Protein AF-A0A553P486-F1 (afdb_monomer_lite)

pLDDT: mean 81.14, std 24.18, range [23.8, 98.81]

Secondary structure (DSSP, 8-state):
----------------------SSGGGSGGG--THHHH-SS-S--B-SSPEE---PPEEEESTTSPPSEEEEEE-SSSEEEEEE--TTT--EEEETT-SSS-EEEEEEEEEE-SSTT---SSBBTTB--SEEEEEEEEETTSSSHHHHTTSTTSEEEEEEEEEE-SS--GGGHHHHHHHTT--STT-EEEES----SGGGS-S--SSEEEEEE--SSTT--S-EEEEEESSPEEE-HHHHHHHHTSB-TTSSB-----PPPPP-TTPPPEE-STTTT-------SS-TTS--SSSSHHHHHHHHHHHHHHHHHHTHHHHHHHHHHHHS-GGGHHHHHHHHHHHHHHHHHHIIIIIHHHHHS---TTTTTT---S-GGGTT--TTHHHHHHHHHHHHHHHHHHHHHHTTTTB-HHHHHHHHHHIIIIIHHHHHHHHHSTT-HHHHTT---SS-IIIIIIHHHHHHHHHHHHH-PPTTSB-TTSPBPP---S-HHHHHHHHHHHHHHHHHHHHHTT--SSSTTHHHHHHHHHHHHHHHHHHHHHHHHHHHHHT-STTSTTS--HHHHHHHHHHHHHHHTTTTTTB-HHHHHHHHHHHHHHHHHHHHHHHHTT---TT-HIIIIIIHHHHHHHHHHHHBTTSHHHH--HHHHHHHHHHHHHHHHHHHHHHHHHHHHHHHHHHTT-SB--HHHHHH-HIIIIIS--SS-GGG---GGG--SS----PPPPS-----PPPP----TT-S-TT-PPPS------TTS----HHHHHHHHHHTTS---------------------------------------

InterPro domains:
  IPR001148 Alpha carbonic anhydrase domain [PF00194] (28-271)
  IPR001148 Alpha carbonic anhydrase domain [PS51144] (19-273)
  IPR001148 Alpha carbonic anhydrase domain [SM01057] (21-273)
  IPR001905 Ammonium transporter [TIGR00836] (302-704)
  IPR018047 Ammonium transporter, conserved site [PS01219] (449-474)
  IPR018338 Carbonic anhydrase, alpha-class, conserved site [PS00162] (120-136)
  IPR024041 Ammonium transporter AmtB-like domain [PF00909] (305-704)
  IPR029020 Ammonium/urea transporter [G3DSA:1.10.3430.10] (278-712)
  IPR036398 Alpha carbonic anhydrase domain superfamily [G3DSA:3.10.200.10] (16-277)
  IPR036398 Alpha carbonic anhydrase domain superfamily [SSF51069] (17-270)

Structure (mmCIF, N/CA/C/O backbone):
data_AF-A0A553P486-F1
#
_entry.id   AF-A0A553P486-F1
#
loop_
_atom_site.group_PDB
_atom_site.id
_atom_site.type_symbol
_atom_site.label_atom_id
_atom_site.label_alt_id
_atom_site.label_comp_id
_atom_site.label_asym_id
_atom_site.label_entity_id
_atom_site.label_seq_id
_atom_site.pdbx_PDB_ins_code
_atom_site.Cartn_x
_atom_site.Cartn_y
_atom_site.Cartn_z
_atom_site.occupancy
_atom_site.B_iso_or_equiv
_atom_site.auth_seq_id
_atom_site.auth_comp_id
_atom_site.auth_asym_id
_atom_site.auth_atom_id
_atom_site.pdbx_PDB_model_num
ATOM 1 N N . MET A 1 1 ? -1.590 30.084 -39.030 1.00 30.83 1 MET A N 1
ATOM 2 C CA . MET A 1 1 ? -1.352 29.918 -40.482 1.00 30.83 1 MET A CA 1
ATOM 3 C C . MET A 1 1 ? -0.036 29.165 -40.612 1.00 30.83 1 MET A C 1
ATOM 5 O O . MET A 1 1 ? 0.978 29.722 -40.237 1.00 30.83 1 MET A O 1
ATOM 9 N N . ALA A 1 2 ? -0.074 27.832 -40.705 1.00 26.11 2 ALA A N 1
ATOM 10 C CA . ALA A 1 2 ? -0.205 27.062 -41.955 1.00 26.11 2 ALA A CA 1
ATOM 11 C C . ALA A 1 2 ? 1.096 27.161 -42.779 1.00 26.11 2 ALA A C 1
ATOM 13 O O . ALA A 1 2 ? 1.531 28.264 -43.051 1.00 26.11 2 ALA A O 1
ATOM 14 N N . SER A 1 3 ? 1.752 26.109 -43.259 1.00 25.33 3 SER A N 1
ATOM 15 C CA . SER A 1 3 ? 1.511 24.665 -43.299 1.00 25.33 3 SER A CA 1
ATOM 16 C C . SER A 1 3 ? 2.721 24.070 -44.048 1.00 25.33 3 SER A C 1
ATOM 18 O O . SER A 1 3 ? 3.175 24.705 -44.992 1.00 25.33 3 SER A O 1
ATOM 20 N N . ARG A 1 4 ? 3.154 22.848 -43.701 1.00 29.27 4 ARG A N 1
ATOM 21 C CA . ARG A 1 4 ? 3.781 21.843 -44.599 1.00 29.27 4 ARG A CA 1
ATOM 22 C C . ARG A 1 4 ? 5.094 22.174 -45.339 1.00 29.27 4 ARG A C 1
ATOM 24 O O . ARG A 1 4 ? 5.093 22.962 -46.270 1.00 29.27 4 ARG A O 1
ATOM 31 N N . THR A 1 5 ? 6.133 21.364 -45.095 1.00 29.53 5 THR A N 1
ATOM 32 C CA . THR A 1 5 ? 6.971 20.682 -46.122 1.00 29.53 5 THR A CA 1
ATOM 33 C C . THR A 1 5 ? 7.658 19.477 -45.433 1.00 29.53 5 THR A C 1
ATOM 35 O O . THR A 1 5 ? 8.427 19.682 -44.504 1.00 29.53 5 THR A O 1
ATOM 38 N N . LEU A 1 6 ? 7.117 18.253 -45.591 1.00 25.92 6 LEU A N 1
ATOM 39 C CA . LEU A 1 6 ? 7.726 17.101 -46.310 1.00 25.92 6 LEU A CA 1
ATOM 40 C C . LEU A 1 6 ? 9.083 16.664 -45.702 1.00 25.92 6 LEU A C 1
ATOM 42 O O . LEU A 1 6 ? 10.078 17.341 -45.899 1.00 25.92 6 LEU A O 1
ATOM 46 N N . ILE A 1 7 ? 9.190 15.608 -44.879 1.00 33.38 7 ILE A N 1
ATOM 47 C CA . ILE A 1 7 ? 9.198 14.175 -45.265 1.00 33.38 7 ILE A CA 1
ATOM 48 C C . ILE A 1 7 ? 9.516 13.977 -46.750 1.00 33.38 7 ILE A C 1
ATOM 50 O O . ILE A 1 7 ? 8.583 13.919 -47.544 1.00 33.38 7 ILE A O 1
ATOM 54 N N . LEU A 1 8 ? 10.802 13.868 -47.113 1.00 23.80 8 LEU A N 1
ATOM 55 C CA . LEU A 1 8 ? 11.281 13.035 -48.228 1.00 23.80 8 LEU A CA 1
ATOM 56 C C . LEU A 1 8 ? 12.817 13.070 -48.367 1.00 23.80 8 LEU A C 1
ATOM 58 O O . LEU A 1 8 ? 13.421 14.130 -48.464 1.00 23.80 8 LEU A O 1
ATOM 62 N N . VAL A 1 9 ? 13.384 11.864 -48.486 1.00 26.56 9 VAL A N 1
ATOM 63 C CA . VAL A 1 9 ? 14.731 11.513 -48.979 1.00 26.56 9 VAL A CA 1
ATOM 64 C C . VAL A 1 9 ? 15.905 11.638 -47.990 1.00 26.56 9 VAL A C 1
ATOM 66 O O . VAL A 1 9 ? 16.804 12.451 -48.156 1.00 26.56 9 VAL A O 1
ATOM 69 N N . LEU A 1 10 ? 15.990 10.678 -47.063 1.00 26.98 10 LEU A N 1
ATOM 70 C CA . LEU A 1 10 ? 17.263 10.006 -46.743 1.00 26.98 10 LEU A CA 1
ATOM 71 C C . LEU A 1 10 ? 17.294 8.657 -47.482 1.00 26.98 10 LEU A C 1
ATOM 73 O O . LEU A 1 10 ? 17.376 7.583 -46.906 1.00 26.98 10 LEU A O 1
ATOM 77 N N . ALA A 1 11 ? 17.153 8.738 -48.803 1.00 26.83 11 ALA A N 1
ATOM 78 C CA . ALA A 1 11 ? 17.572 7.702 -49.734 1.00 26.83 11 ALA A CA 1
ATOM 79 C C . ALA A 1 11 ? 18.705 8.309 -50.560 1.00 26.83 11 ALA A C 1
ATOM 81 O O . ALA A 1 11 ? 18.536 8.659 -51.722 1.00 26.83 11 ALA A O 1
ATOM 82 N N . TRP A 1 12 ? 19.846 8.524 -49.913 1.00 24.20 12 TRP A N 1
ATOM 83 C CA . TRP A 1 12 ? 21.115 8.582 -50.617 1.00 24.20 12 TRP A CA 1
ATOM 84 C C . TRP A 1 12 ? 21.868 7.331 -50.216 1.00 24.20 12 TRP A C 1
ATOM 86 O O . TRP A 1 12 ? 22.501 7.252 -49.169 1.00 24.20 12 TRP A O 1
ATOM 96 N N . THR A 1 13 ? 21.720 6.333 -51.079 1.00 32.19 13 THR A N 1
ATOM 97 C CA . THR A 1 13 ? 22.726 5.313 -51.321 1.00 32.19 13 THR A CA 1
ATOM 98 C C . THR A 1 13 ? 24.071 6.014 -51.469 1.00 32.19 13 THR A C 1
ATOM 100 O O . THR A 1 13 ? 24.419 6.501 -52.545 1.00 32.19 13 THR A O 1
ATOM 103 N N . THR A 1 14 ? 24.845 6.075 -50.392 1.00 26.64 14 THR A N 1
ATOM 104 C CA . THR A 1 14 ? 26.291 6.150 -50.515 1.00 26.64 14 THR A CA 1
ATOM 105 C C . THR A 1 14 ? 26.737 4.793 -51.036 1.00 26.64 14 THR A C 1
ATOM 107 O O . THR A 1 14 ? 27.122 3.891 -50.302 1.00 26.64 14 THR A O 1
ATOM 110 N N . SER A 1 15 ? 26.678 4.652 -52.359 1.00 28.36 15 SER A N 1
ATOM 111 C CA . SER A 1 15 ? 27.560 3.775 -53.111 1.00 28.36 15 SER A CA 1
ATOM 112 C C . SER A 1 15 ? 28.994 4.282 -52.928 1.00 28.36 15 SER A C 1
ATOM 114 O O . SER A 1 15 ? 29.595 4.859 -53.832 1.00 28.36 15 SER A O 1
ATOM 116 N N . VAL A 1 16 ? 29.528 4.132 -51.718 1.00 28.14 16 VAL A N 1
ATOM 117 C CA . VAL A 1 16 ? 30.962 3.987 -51.528 1.00 28.14 16 VAL A CA 1
ATOM 118 C C . VAL A 1 16 ? 31.219 2.524 -51.834 1.00 28.14 16 VAL A C 1
ATOM 120 O O . VAL A 1 16 ? 30.587 1.647 -51.254 1.00 28.14 16 VAL A O 1
ATOM 123 N N . LEU A 1 17 ? 32.102 2.278 -52.795 1.00 31.25 17 LEU A N 1
ATOM 124 C CA . LEU A 1 17 ? 32.673 0.975 -53.121 1.00 31.25 17 LEU A CA 1
ATOM 125 C C . LEU A 1 17 ? 33.408 0.411 -51.886 1.00 31.25 17 LEU A C 1
ATOM 127 O O . LEU A 1 17 ? 34.632 0.427 -51.816 1.00 31.25 17 LEU A O 1
ATOM 131 N N . GLY A 1 18 ? 32.662 -0.016 -50.872 1.00 32.75 18 GLY A N 1
ATOM 132 C CA . GLY A 1 18 ? 33.125 -0.813 -49.748 1.00 32.75 18 GLY A CA 1
ATOM 133 C C . GLY A 1 18 ? 32.678 -2.236 -50.021 1.00 32.75 18 GLY A C 1
ATOM 134 O O . GLY A 1 18 ? 31.494 -2.462 -50.244 1.00 32.75 18 GLY A O 1
ATOM 135 N N . ALA A 1 19 ? 33.631 -3.160 -50.106 1.00 41.09 19 ALA A N 1
ATOM 136 C CA . ALA A 1 19 ? 33.393 -4.558 -50.442 1.00 41.09 19 ALA A CA 1
ATOM 137 C C . ALA A 1 19 ? 32.147 -5.127 -49.732 1.00 41.09 19 ALA A C 1
ATOM 139 O O . ALA A 1 19 ? 32.009 -4.945 -48.522 1.00 41.09 19 ALA A O 1
ATOM 140 N N . GLU A 1 20 ? 31.280 -5.829 -50.477 1.00 70.69 20 GLU A N 1
ATOM 141 C CA . GLU A 1 20 ? 30.298 -6.752 -49.892 1.00 70.69 20 GLU A CA 1
ATOM 142 C C . GLU A 1 20 ? 31.033 -7.598 -48.847 1.00 70.69 20 GLU A C 1
ATOM 144 O O . GLU A 1 20 ? 32.001 -8.296 -49.170 1.00 70.69 20 GLU A O 1
ATOM 149 N N . TRP A 1 21 ? 30.645 -7.456 -47.582 1.00 86.75 21 TRP A N 1
ATOM 150 C CA . TRP A 1 21 ? 31.218 -8.196 -46.466 1.00 86.75 21 TRP A CA 1
ATOM 151 C C . TRP A 1 21 ? 30.145 -9.105 -45.880 1.00 86.75 21 TRP A C 1
ATOM 153 O O . TRP A 1 21 ? 28.955 -8.838 -45.992 1.00 86.75 21 TRP A O 1
ATOM 163 N N . SER A 1 22 ? 30.557 -10.199 -45.257 1.00 87.19 22 SER A N 1
ATOM 164 C CA . SER A 1 22 ? 29.658 -11.091 -44.532 1.00 87.19 22 SER A CA 1
ATOM 165 C C . SER A 1 22 ? 30.384 -11.694 -43.332 1.00 87.19 22 SER A C 1
ATOM 167 O O . SER A 1 22 ? 31.569 -11.441 -43.113 1.00 87.19 22 SER A O 1
ATOM 169 N N . TYR A 1 23 ? 29.691 -12.501 -42.531 1.00 87.81 23 TYR A N 1
ATOM 170 C CA . TYR A 1 23 ? 30.303 -13.216 -41.406 1.00 87.81 23 TYR A CA 1
ATOM 171 C C . TYR A 1 23 ? 30.966 -14.542 -41.817 1.00 87.81 23 TYR A C 1
ATOM 173 O O . TYR A 1 23 ? 31.609 -15.196 -40.995 1.00 87.81 23 TYR A O 1
ATOM 181 N N . LYS A 1 24 ? 30.833 -14.968 -43.084 1.00 84.62 24 LYS A N 1
ATOM 182 C CA . LYS A 1 24 ? 31.238 -16.306 -43.552 1.00 84.62 24 LYS A CA 1
ATOM 183 C C . LYS A 1 24 ? 31.834 -16.293 -44.963 1.00 84.62 24 LYS A C 1
ATOM 185 O O . LYS A 1 24 ? 31.593 -15.415 -45.778 1.00 84.62 24 LYS A O 1
ATOM 190 N N . GLY A 1 25 ? 32.597 -17.333 -45.294 1.00 83.12 25 GLY A N 1
ATOM 191 C CA . GLY A 1 25 ? 33.100 -17.541 -46.655 1.00 83.12 25 GLY A CA 1
ATOM 192 C C . GLY A 1 25 ? 34.115 -16.487 -47.120 1.00 83.12 25 GLY A C 1
ATOM 193 O O . GLY A 1 25 ? 34.884 -15.948 -46.324 1.00 83.12 25 GLY A O 1
ATOM 194 N N . LYS A 1 26 ? 34.139 -16.218 -48.433 1.00 82.44 26 LYS A N 1
ATOM 195 C CA . LYS A 1 26 ? 35.145 -15.359 -49.096 1.00 82.44 26 LYS A CA 1
ATOM 196 C C . LYS A 1 26 ? 35.061 -13.877 -48.710 1.00 82.44 26 LYS A C 1
ATOM 198 O O . LYS A 1 26 ? 36.015 -13.145 -48.935 1.00 82.44 26 LYS A O 1
ATOM 203 N N . HIS A 1 27 ? 33.943 -13.474 -48.114 1.00 85.62 27 HIS A N 1
ATOM 204 C CA . HIS A 1 27 ? 33.675 -12.121 -47.624 1.00 85.62 27 HIS A CA 1
ATOM 205 C C . HIS A 1 27 ? 33.657 -12.057 -46.084 1.00 85.62 27 HIS A C 1
ATOM 207 O O . HIS A 1 27 ? 33.299 -11.031 -45.511 1.00 85.62 27 HIS A O 1
ATOM 213 N N . GLY A 1 28 ? 34.056 -13.154 -45.422 1.00 87.88 28 GLY A N 1
ATOM 214 C CA . GLY A 1 28 ? 34.090 -13.312 -43.969 1.00 87.88 28 GLY A CA 1
ATOM 215 C C . GLY A 1 28 ? 35.174 -12.486 -43.258 1.00 87.88 28 GLY A C 1
ATOM 216 O O . GLY A 1 28 ? 36.086 -11.986 -43.922 1.00 87.88 28 GLY A O 1
ATOM 217 N N . PRO A 1 29 ? 35.163 -12.436 -41.908 1.00 89.56 29 PRO A N 1
ATOM 218 C CA . PRO A 1 29 ? 36.075 -11.622 -41.096 1.00 89.56 29 PRO A CA 1
ATOM 219 C C . PRO A 1 29 ? 37.565 -11.767 -41.414 1.00 89.56 29 PRO A C 1
ATOM 221 O O . PRO A 1 29 ? 38.302 -10.790 -41.358 1.00 89.56 29 PRO A O 1
ATOM 224 N N . GLY A 1 30 ? 38.013 -12.964 -41.807 1.00 87.88 30 GLY A N 1
ATOM 225 C CA . GLY A 1 30 ? 39.407 -13.210 -42.200 1.00 87.88 30 GLY A CA 1
ATOM 226 C C . GLY A 1 30 ? 39.852 -12.524 -43.501 1.00 87.88 30 GLY A C 1
ATOM 227 O O . GLY A 1 30 ? 41.036 -12.555 -43.819 1.00 87.88 30 GLY A O 1
ATOM 228 N N . HIS A 1 31 ? 38.927 -11.922 -44.256 1.00 90.25 31 HIS A N 1
ATOM 229 C CA . HIS A 1 31 ? 39.187 -11.233 -45.525 1.00 90.25 31 HIS A CA 1
ATOM 230 C C . HIS A 1 31 ? 38.844 -9.737 -45.472 1.00 90.25 31 HIS A C 1
ATOM 232 O O . HIS A 1 31 ? 38.986 -9.042 -46.479 1.00 90.25 31 HIS A O 1
ATOM 238 N N . TRP A 1 32 ? 38.372 -9.225 -44.331 1.00 91.38 32 TRP A N 1
ATOM 239 C CA . TRP A 1 32 ? 38.029 -7.810 -44.198 1.00 91.38 32 TRP A CA 1
ATOM 240 C C . TRP A 1 32 ? 39.292 -6.944 -44.276 1.00 91.38 32 TRP A C 1
ATOM 242 O O . TRP A 1 32 ? 40.267 -7.173 -43.565 1.00 91.38 32 TRP A O 1
ATOM 252 N N . GLY A 1 33 ? 39.284 -5.949 -45.165 1.00 87.12 33 GLY A N 1
ATOM 253 C CA . GLY A 1 33 ? 40.411 -5.038 -45.373 1.00 87.12 33 GLY A CA 1
ATOM 254 C C . GLY A 1 33 ? 40.452 -3.864 -44.387 1.00 87.12 33 GLY A C 1
ATOM 255 O O . GLY A 1 33 ? 39.584 -3.701 -43.532 1.00 87.12 33 GLY A O 1
ATOM 256 N N . GLY A 1 34 ? 41.459 -3.000 -44.536 1.00 90.44 34 GLY A N 1
ATOM 257 C CA . GLY A 1 34 ? 41.583 -1.771 -43.746 1.00 90.44 34 GLY A CA 1
ATOM 258 C C . GLY A 1 34 ? 41.843 -2.024 -42.257 1.00 90.44 34 GLY A C 1
ATOM 259 O O . GLY A 1 34 ? 42.571 -2.951 -41.896 1.00 90.44 34 GLY A O 1
ATOM 260 N N . VAL A 1 35 ? 41.237 -1.194 -41.398 1.00 91.00 35 VAL A N 1
ATOM 261 C CA . VAL A 1 35 ? 41.434 -1.230 -39.935 1.00 91.00 35 VAL A CA 1
ATOM 262 C C . VAL A 1 35 ? 41.021 -2.576 -39.336 1.00 91.00 35 VAL A C 1
ATOM 264 O O . VAL A 1 35 ? 41.647 -3.020 -38.380 1.00 91.00 35 VAL A O 1
ATOM 267 N N . CYS A 1 36 ? 40.069 -3.286 -39.949 1.00 91.06 36 CYS A N 1
ATOM 268 C CA . CYS A 1 36 ? 39.675 -4.630 -39.524 1.00 91.06 36 CYS A CA 1
ATOM 269 C C . CYS A 1 36 ? 40.846 -5.628 -39.464 1.00 91.06 36 CYS A C 1
ATOM 271 O O . CYS A 1 36 ? 40.823 -6.528 -38.628 1.00 91.06 36 CYS A O 1
ATOM 273 N N . ASN A 1 37 ? 41.855 -5.460 -40.329 1.00 89.44 37 ASN A N 1
ATOM 274 C CA . ASN A 1 37 ? 43.041 -6.318 -40.399 1.00 89.44 37 ASN A CA 1
ATOM 275 C C . ASN A 1 37 ? 44.284 -5.673 -39.765 1.00 89.44 37 ASN A C 1
ATOM 277 O O . ASN A 1 37 ? 45.127 -6.363 -39.203 1.00 89.44 37 ASN A O 1
ATOM 281 N N . THR A 1 38 ? 44.433 -4.349 -39.870 1.00 92.12 38 THR A N 1
ATOM 282 C CA . THR A 1 38 ? 45.643 -3.650 -39.395 1.00 92.12 38 THR A CA 1
ATOM 283 C C . THR A 1 38 ? 45.522 -3.087 -37.979 1.00 92.12 38 THR A C 1
ATOM 285 O O . THR A 1 38 ? 46.527 -2.666 -37.406 1.00 92.12 38 THR A O 1
ATOM 288 N N . GLY A 1 39 ? 44.307 -3.013 -37.438 1.00 91.75 39 GLY A N 1
ATOM 289 C CA . GLY A 1 39 ? 44.010 -2.461 -36.122 1.00 91.75 39 GLY A CA 1
ATOM 290 C C . GLY A 1 39 ? 44.580 -3.297 -34.973 1.00 91.75 39 GLY A C 1
ATOM 291 O O . GLY A 1 39 ? 44.732 -4.513 -35.082 1.00 91.75 39 GLY A O 1
ATOM 292 N N . LYS A 1 40 ? 44.898 -2.643 -33.853 1.00 93.50 40 LYS A N 1
ATOM 293 C CA . LYS A 1 40 ? 45.447 -3.281 -32.640 1.00 93.50 40 LYS A CA 1
ATOM 294 C C . LYS A 1 40 ? 44.452 -3.351 -31.480 1.00 93.50 40 LYS A C 1
ATOM 296 O O . LYS A 1 40 ? 44.697 -4.067 -30.512 1.00 93.50 40 LYS A O 1
ATOM 301 N N . SER A 1 41 ? 43.330 -2.656 -31.579 1.00 95.00 41 SER A N 1
ATOM 302 C CA . SER A 1 41 ? 42.265 -2.578 -30.577 1.00 95.00 41 SER A CA 1
ATOM 303 C C . SER A 1 41 ? 40.962 -3.162 -31.118 1.00 95.00 41 SER A C 1
ATOM 305 O O . SER A 1 41 ? 39.888 -2.612 -30.903 1.00 95.00 41 SER A O 1
ATOM 307 N N . GLN A 1 42 ? 41.050 -4.272 -31.849 1.00 96.75 42 GLN A N 1
ATOM 308 C CA . GLN A 1 42 ? 39.893 -4.884 -32.494 1.00 96.75 42 GLN A CA 1
ATOM 309 C C . GLN A 1 42 ? 38.967 -5.594 -31.490 1.00 96.75 42 GLN A C 1
ATOM 311 O O . GLN A 1 42 ? 39.409 -6.109 -30.459 1.00 96.75 42 GLN A O 1
ATOM 316 N N . SER A 1 43 ? 37.678 -5.605 -31.810 1.00 97.06 43 SER A N 1
ATOM 317 C CA . SER A 1 43 ? 36.582 -6.237 -31.066 1.00 97.06 43 SER A CA 1
ATOM 318 C C . SER A 1 43 ? 35.858 -7.259 -31.955 1.00 97.06 43 SER A C 1
ATOM 320 O O . SER A 1 43 ? 35.903 -7.118 -33.184 1.00 97.06 43 SER A O 1
ATOM 322 N N . PRO A 1 44 ? 35.171 -8.262 -31.380 1.00 97.50 44 PRO A N 1
ATOM 323 C CA . PRO A 1 44 ? 34.956 -8.503 -29.945 1.00 97.50 44 PRO A CA 1
ATOM 324 C C . PRO A 1 44 ? 36.155 -9.190 -29.281 1.00 97.50 44 PRO A C 1
ATOM 326 O O . PRO A 1 44 ? 37.130 -9.510 -29.952 1.00 97.50 44 PRO A O 1
ATOM 329 N N . ILE A 1 45 ? 36.110 -9.407 -27.967 1.00 97.44 45 ILE A N 1
ATOM 330 C CA . ILE A 1 45 ? 37.185 -10.048 -27.186 1.00 97.44 45 ILE A CA 1
ATOM 331 C C . ILE A 1 45 ? 36.624 -11.086 -26.206 1.00 97.44 45 ILE A C 1
ATOM 333 O O . ILE A 1 45 ? 35.416 -11.131 -25.968 1.00 97.44 45 ILE A O 1
ATOM 337 N N . ASP A 1 46 ? 37.521 -11.873 -25.609 1.00 95.81 46 ASP A N 1
ATOM 338 C CA . ASP A 1 46 ? 37.212 -12.747 -24.477 1.00 95.81 46 ASP A CA 1
ATOM 339 C C . ASP A 1 46 ? 37.553 -12.089 -23.128 1.00 95.81 46 ASP A C 1
ATOM 341 O O . ASP A 1 46 ? 38.674 -11.615 -22.922 1.00 95.81 46 ASP A O 1
ATOM 345 N N . PHE A 1 47 ? 36.618 -12.115 -22.177 1.00 92.19 47 PHE A N 1
ATOM 346 C CA . PHE A 1 47 ? 36.808 -11.625 -20.807 1.00 92.19 47 PHE A CA 1
ATOM 347 C C . PHE A 1 47 ? 37.434 -12.698 -19.895 1.00 92.19 47 PHE A C 1
ATOM 349 O O . PHE A 1 47 ? 36.851 -13.105 -18.887 1.00 92.19 47 PHE A O 1
ATOM 356 N N . ALA A 1 48 ? 38.628 -13.185 -20.243 1.00 84.88 48 ALA A N 1
ATOM 357 C CA . ALA A 1 48 ? 39.327 -14.226 -19.477 1.00 84.88 48 ALA A CA 1
ATOM 358 C C . ALA A 1 48 ? 39.929 -13.719 -18.152 1.00 84.88 48 ALA A C 1
ATOM 360 O O . ALA A 1 48 ? 39.875 -14.396 -17.120 1.00 84.88 48 ALA A O 1
ATOM 361 N N . GLU A 1 49 ? 40.543 -12.532 -18.183 1.00 85.50 49 GLU A N 1
ATOM 362 C CA . GLU A 1 49 ? 41.385 -12.002 -17.099 1.00 85.50 49 GLU A CA 1
ATOM 363 C C . GLU A 1 49 ? 41.101 -10.520 -16.777 1.00 85.50 49 GLU A C 1
ATOM 365 O O . GLU A 1 49 ? 42.011 -9.696 -16.866 1.00 85.50 49 GLU A O 1
ATOM 370 N N . PRO A 1 50 ? 39.861 -10.126 -16.433 1.00 87.94 50 PRO A N 1
ATOM 371 C CA . PRO A 1 50 ? 39.576 -8.733 -16.125 1.00 87.94 50 PRO A CA 1
ATOM 372 C C . PRO A 1 50 ? 40.114 -8.330 -14.748 1.00 87.94 50 PRO A C 1
ATOM 374 O O . PRO A 1 50 ? 40.013 -9.067 -13.765 1.00 87.94 50 PRO A O 1
ATOM 377 N N . GLU A 1 51 ? 40.657 -7.123 -14.687 1.00 86.94 51 GLU A N 1
ATOM 378 C CA . GLU A 1 51 ? 41.101 -6.453 -13.474 1.00 86.94 51 GLU A CA 1
ATOM 379 C C . GLU A 1 51 ? 39.914 -5.750 -12.808 1.00 86.94 51 GLU A C 1
ATOM 381 O O . GLU A 1 51 ? 39.149 -5.042 -13.465 1.00 86.94 51 GLU A O 1
ATOM 386 N N . PHE A 1 52 ? 39.748 -5.942 -11.501 1.00 87.25 52 PHE A N 1
ATOM 387 C CA . PHE A 1 52 ? 38.697 -5.256 -10.759 1.00 87.25 52 PHE A CA 1
ATOM 388 C C . PHE A 1 52 ? 38.975 -3.751 -10.666 1.00 87.25 52 PHE A C 1
ATOM 390 O O . PHE A 1 52 ? 40.096 -3.334 -10.372 1.00 87.25 52 PHE A O 1
ATOM 397 N N . VAL A 1 53 ? 37.940 -2.943 -10.877 1.00 84.75 53 VAL A N 1
ATOM 398 C CA . VAL A 1 53 ? 37.977 -1.491 -10.717 1.00 84.75 53 VAL A CA 1
ATOM 399 C C . VAL A 1 53 ? 36.654 -1.000 -10.140 1.00 84.75 53 VAL A C 1
ATOM 401 O O . VAL A 1 53 ? 35.586 -1.487 -10.501 1.00 84.75 53 VAL A O 1
ATOM 404 N N . GLU A 1 54 ? 36.720 0.003 -9.272 1.00 79.62 54 GLU A N 1
ATOM 405 C CA . GLU A 1 54 ? 35.536 0.735 -8.831 1.00 79.62 54 GLU A CA 1
ATOM 406 C C . GLU A 1 54 ? 35.273 1.893 -9.796 1.00 79.62 54 GLU A C 1
ATOM 408 O O . GLU A 1 54 ? 36.138 2.746 -10.006 1.00 79.62 54 GLU A O 1
ATOM 413 N N . LEU A 1 55 ? 34.084 1.910 -10.396 1.00 80.62 55 LEU A N 1
ATOM 414 C CA . LEU A 1 55 ? 33.606 2.983 -11.266 1.00 80.62 55 LEU A CA 1
ATOM 415 C C . LEU A 1 55 ? 32.276 3.503 -10.730 1.00 80.62 55 LEU A C 1
ATOM 417 O O . LEU A 1 55 ? 31.497 2.756 -10.136 1.00 80.62 55 LEU A O 1
ATOM 421 N N . GLU A 1 56 ? 31.995 4.781 -10.960 1.00 81.31 56 GLU A N 1
ATOM 422 C CA . GLU A 1 56 ? 30.686 5.340 -10.657 1.00 81.31 56 GLU A CA 1
ATOM 423 C C . GLU A 1 56 ? 29.586 4.658 -11.493 1.00 81.31 56 GLU A C 1
ATOM 425 O O . GLU A 1 56 ? 29.835 4.285 -12.642 1.00 81.31 56 GLU A O 1
ATOM 430 N N . PRO A 1 57 ? 28.357 4.510 -10.970 1.00 81.31 57 PRO A N 1
ATOM 431 C CA . PRO A 1 57 ? 27.257 3.920 -11.727 1.00 81.31 57 PRO A CA 1
ATOM 432 C C . PRO A 1 57 ? 26.919 4.702 -13.003 1.00 81.31 57 PRO A C 1
ATOM 434 O O . PRO A 1 57 ? 27.158 5.909 -13.107 1.00 81.31 57 PRO A O 1
ATOM 437 N N . PHE A 1 58 ? 26.302 4.022 -13.969 1.00 87.06 58 PHE A N 1
ATOM 438 C CA . PHE A 1 58 ? 25.693 4.696 -15.111 1.00 87.06 58 PHE A CA 1
ATOM 439 C C . PHE A 1 58 ? 24.504 5.558 -14.681 1.00 87.06 58 PHE A C 1
ATOM 441 O O . PHE A 1 58 ? 23.690 5.167 -13.847 1.00 87.06 58 PHE A O 1
ATOM 448 N N . ALA A 1 59 ? 24.362 6.705 -15.334 1.00 90.00 59 ALA A N 1
ATOM 449 C CA . ALA A 1 59 ? 23.150 7.501 -15.344 1.00 90.00 59 ALA A CA 1
ATOM 450 C C . ALA A 1 59 ? 22.478 7.362 -16.716 1.00 90.00 59 ALA A C 1
ATOM 452 O O . ALA A 1 59 ? 22.936 7.937 -17.711 1.00 90.00 59 ALA A O 1
ATOM 453 N N . PHE A 1 60 ? 21.385 6.600 -16.748 1.00 93.75 60 PHE A N 1
ATOM 454 C CA . PHE A 1 60 ? 20.505 6.444 -17.903 1.00 93.75 60 PHE A CA 1
ATOM 455 C C . PHE A 1 60 ? 19.447 7.548 -17.880 1.00 93.75 60 PHE A C 1
ATOM 457 O O . PHE A 1 60 ? 18.661 7.654 -16.944 1.00 93.75 60 PHE A O 1
ATOM 464 N N . THR A 1 61 ? 19.445 8.411 -18.891 1.00 92.56 61 THR A N 1
ATOM 465 C CA . THR A 1 61 ? 18.494 9.521 -19.021 1.00 92.56 61 THR A CA 1
ATOM 466 C C . THR A 1 61 ? 17.563 9.247 -20.196 1.00 92.56 61 THR A C 1
ATOM 468 O O . THR A 1 61 ? 18.045 8.996 -21.298 1.00 92.56 61 THR A O 1
ATOM 471 N N . HIS A 1 62 ? 16.248 9.337 -19.975 1.00 93.31 62 HIS A N 1
ATOM 472 C CA . HIS A 1 62 ? 15.196 9.117 -20.982 1.00 93.31 62 HIS A CA 1
ATOM 473 C C . HIS A 1 62 ? 15.116 7.692 -21.550 1.00 93.31 62 HIS A C 1
ATOM 475 O O . HIS A 1 62 ? 14.457 7.478 -22.566 1.00 93.31 62 HIS A O 1
ATOM 481 N N . TYR A 1 63 ? 15.770 6.724 -20.915 1.00 92.62 63 TYR A N 1
ATOM 482 C CA . TYR A 1 63 ? 15.711 5.324 -21.330 1.00 92.62 63 TYR A CA 1
ATOM 483 C C . TYR A 1 63 ? 14.308 4.736 -21.181 1.00 92.62 63 TYR A C 1
ATOM 485 O O . TYR A 1 63 ? 13.933 3.901 -21.990 1.00 92.62 63 TYR A O 1
ATOM 493 N N . GLU A 1 64 ? 13.538 5.245 -20.219 1.00 89.81 64 GLU A N 1
ATOM 494 C CA . GLU A 1 64 ? 12.154 4.892 -19.898 1.00 89.81 64 GLU A CA 1
ATOM 495 C C . GLU A 1 64 ? 11.117 5.530 -20.841 1.00 89.81 64 GLU A C 1
ATOM 497 O O . GLU A 1 64 ? 9.916 5.267 -20.741 1.00 89.81 64 GLU A O 1
ATOM 502 N N . ARG A 1 65 ? 11.544 6.434 -21.735 1.00 87.50 65 ARG A N 1
ATOM 503 C CA . ARG A 1 65 ? 10.627 7.190 -22.597 1.00 87.50 65 ARG A CA 1
ATOM 504 C C . ARG A 1 65 ? 10.335 6.438 -23.884 1.00 87.50 65 ARG A C 1
ATOM 506 O O . ARG A 1 65 ? 11.240 6.075 -24.629 1.00 87.50 65 ARG A O 1
ATOM 513 N N . GLU A 1 66 ? 9.050 6.324 -24.207 1.00 86.88 66 GLU A N 1
ATOM 514 C CA . GLU A 1 66 ? 8.627 5.787 -25.499 1.00 86.88 66 GLU A CA 1
ATOM 515 C C . GLU A 1 66 ? 9.120 6.687 -26.662 1.00 86.88 66 GLU A C 1
ATOM 517 O O . GLU A 1 66 ? 8.938 7.919 -26.624 1.00 86.88 66 GLU A O 1
ATOM 522 N N . PRO A 1 67 ? 9.718 6.109 -27.721 1.00 85.50 67 PRO A N 1
ATOM 523 C CA . PRO A 1 67 ? 10.105 6.847 -28.923 1.00 85.50 67 PRO A CA 1
ATOM 524 C C . PRO A 1 67 ? 8.877 7.296 -29.734 1.00 85.50 67 PRO A C 1
ATOM 526 O O . PRO A 1 67 ? 7.761 6.835 -29.514 1.00 85.50 67 PRO A O 1
ATOM 529 N N . LEU A 1 68 ? 9.062 8.203 -30.703 1.00 85.38 68 LEU A N 1
ATOM 530 C CA . LEU A 1 68 ? 7.954 8.636 -31.576 1.00 85.38 68 LEU A CA 1
ATOM 531 C C . LEU A 1 68 ? 7.538 7.542 -32.566 1.00 85.38 68 LEU A C 1
ATOM 533 O O . LEU A 1 68 ? 6.374 7.440 -32.942 1.00 85.38 68 LEU A O 1
ATOM 537 N N . ALA A 1 69 ? 8.518 6.771 -33.020 1.00 84.12 69 ALA A N 1
ATOM 538 C CA . ALA A 1 69 ? 8.361 5.577 -33.830 1.00 84.12 69 ALA A CA 1
ATOM 539 C C . ALA A 1 69 ? 9.659 4.777 -33.737 1.00 84.12 69 ALA A C 1
ATOM 541 O O . ALA A 1 69 ? 10.724 5.355 -33.510 1.00 84.12 69 ALA A O 1
ATOM 542 N N . VAL A 1 70 ? 9.592 3.474 -33.978 1.00 86.38 70 VAL A N 1
ATOM 543 C CA . VAL A 1 70 ? 10.786 2.640 -34.132 1.00 86.38 70 VAL A CA 1
ATOM 544 C C . VAL A 1 70 ? 10.772 2.010 -35.507 1.00 86.38 70 VAL A C 1
ATOM 546 O O . VAL A 1 70 ? 9.732 1.556 -35.980 1.00 86.38 70 VAL A O 1
ATOM 549 N N . THR A 1 71 ? 11.919 2.005 -36.170 1.00 89.31 71 THR A N 1
ATOM 550 C CA . THR A 1 71 ? 12.111 1.296 -37.431 1.00 89.31 71 THR A CA 1
ATOM 551 C C . THR A 1 71 ? 12.985 0.086 -37.171 1.00 89.31 71 THR A C 1
ATOM 553 O O . THR A 1 71 ? 14.146 0.229 -36.795 1.00 89.31 71 THR A O 1
ATOM 556 N N . LEU A 1 72 ? 12.422 -1.102 -37.378 1.00 90.06 72 LEU A N 1
ATOM 557 C CA . LEU A 1 72 ? 13.182 -2.343 -37.434 1.00 90.06 72 LEU A CA 1
ATOM 558 C C . LEU A 1 72 ? 13.510 -2.640 -38.901 1.00 90.06 72 LEU A C 1
ATOM 560 O O . LEU A 1 72 ? 12.648 -2.511 -39.773 1.00 90.06 72 LEU A O 1
ATOM 564 N N . SER A 1 73 ? 14.745 -3.029 -39.191 1.00 92.44 73 SER A N 1
ATOM 565 C CA . SER A 1 73 ? 15.197 -3.364 -40.541 1.00 92.44 73 SER A CA 1
ATOM 566 C C . SER A 1 73 ? 16.099 -4.590 -40.547 1.00 92.44 73 SER A C 1
ATOM 568 O O . SER A 1 73 ? 16.864 -4.819 -39.612 1.00 92.44 73 SER A O 1
ATOM 570 N N . ASN A 1 74 ? 16.020 -5.373 -41.620 1.00 92.94 74 ASN A N 1
ATOM 571 C CA . ASN A 1 74 ? 17.028 -6.375 -41.932 1.00 92.94 74 ASN A CA 1
ATOM 572 C C . ASN A 1 74 ? 18.022 -5.740 -42.904 1.00 92.94 74 ASN A C 1
ATOM 574 O O . ASN A 1 74 ? 17.710 -5.525 -44.076 1.00 92.94 74 ASN A O 1
ATOM 578 N N . ASN A 1 75 ? 19.221 -5.426 -42.422 1.00 89.25 75 ASN A N 1
ATOM 579 C CA . ASN A 1 75 ? 20.255 -4.787 -43.239 1.00 89.25 75 ASN A CA 1
ATOM 580 C C . ASN A 1 75 ? 21.098 -5.790 -44.053 1.00 89.25 75 ASN A C 1
ATOM 582 O O . ASN A 1 75 ? 22.111 -5.401 -44.622 1.00 89.25 75 ASN A O 1
ATOM 586 N N . GLY A 1 76 ? 20.703 -7.067 -44.091 1.00 88.38 76 GLY A N 1
ATOM 587 C CA . GLY A 1 76 ? 21.446 -8.162 -44.720 1.00 88.38 76 GLY A CA 1
ATOM 588 C C . GLY A 1 76 ? 22.466 -8.842 -43.806 1.00 88.38 76 GLY A C 1
ATOM 589 O O . GLY A 1 76 ? 22.949 -9.921 -44.146 1.00 88.38 76 GLY A O 1
ATOM 590 N N . HIS A 1 77 ? 22.752 -8.267 -42.635 1.00 89.75 77 HIS A N 1
ATOM 591 C CA . HIS A 1 77 ? 23.753 -8.768 -41.685 1.00 89.75 77 HIS A CA 1
ATOM 592 C C . HIS A 1 77 ? 23.216 -8.940 -40.254 1.00 89.75 77 HIS A C 1
ATOM 594 O O . HIS A 1 77 ? 23.762 -9.725 -39.482 1.00 89.75 77 HIS A O 1
ATOM 600 N N . SER A 1 78 ? 22.166 -8.209 -39.879 1.00 92.38 78 SER A N 1
ATOM 601 C CA . SER A 1 78 ? 21.534 -8.253 -38.561 1.00 92.38 78 SER A CA 1
ATOM 602 C C . SER A 1 78 ? 20.114 -7.662 -38.611 1.00 92.38 78 SER A C 1
ATOM 604 O O . SER A 1 78 ? 19.725 -6.995 -39.576 1.00 92.38 78 SER A O 1
ATOM 606 N N . ALA A 1 79 ? 19.348 -7.890 -37.543 1.00 91.62 79 ALA A N 1
ATOM 607 C CA . ALA A 1 79 ? 18.154 -7.121 -37.224 1.00 91.62 79 ALA A CA 1
ATOM 608 C C . ALA A 1 79 ? 18.572 -5.811 -36.537 1.00 91.62 79 ALA A C 1
ATOM 610 O O . ALA A 1 79 ? 19.099 -5.827 -35.424 1.00 91.62 79 ALA A O 1
ATOM 611 N N . LYS A 1 80 ? 18.347 -4.681 -37.209 1.00 92.31 80 LYS A N 1
ATOM 612 C CA . LYS A 1 80 ? 18.737 -3.341 -36.762 1.00 92.31 80 LYS A CA 1
ATOM 613 C C . LYS A 1 80 ? 17.516 -2.516 -36.357 1.00 92.31 80 LYS A C 1
ATOM 615 O O . LYS A 1 80 ? 16.532 -2.463 -37.093 1.00 92.31 80 LYS A O 1
ATOM 620 N N . ILE A 1 81 ? 17.630 -1.825 -35.229 1.00 90.50 81 ILE A N 1
ATOM 621 C CA . ILE A 1 81 ? 16.622 -0.964 -34.610 1.00 90.50 81 ILE A CA 1
ATOM 622 C C . ILE A 1 81 ? 17.096 0.490 -34.638 1.00 90.50 81 ILE A C 1
ATOM 624 O O . ILE A 1 81 ? 18.188 0.805 -34.163 1.00 90.50 81 ILE A O 1
ATOM 628 N N . GLU A 1 82 ? 16.240 1.383 -35.128 1.00 91.00 82 GLU A N 1
ATOM 629 C CA . GLU A 1 82 ? 16.454 2.833 -35.120 1.00 91.00 82 GLU A CA 1
ATOM 630 C C . GLU A 1 82 ? 15.244 3.553 -34.530 1.00 91.00 82 GLU A C 1
ATOM 632 O O . GLU A 1 82 ? 14.100 3.310 -34.924 1.00 91.00 82 GLU A O 1
ATOM 637 N N . TYR A 1 83 ? 15.493 4.450 -33.576 1.00 88.69 83 TYR A N 1
ATOM 638 C CA . TYR A 1 83 ? 14.439 5.210 -32.912 1.00 88.69 83 TYR A CA 1
ATOM 639 C C . TYR A 1 83 ? 14.255 6.553 -33.621 1.00 88.69 83 TYR A C 1
ATOM 641 O O . TYR A 1 83 ? 15.207 7.295 -33.849 1.00 88.69 83 TYR A O 1
ATOM 649 N N . SER A 1 84 ? 13.008 6.895 -33.936 1.00 84.06 84 SER A N 1
ATOM 650 C CA . SER A 1 84 ? 12.635 8.251 -34.326 1.00 84.06 84 SER A CA 1
ATOM 651 C C . SER A 1 84 ? 12.489 9.089 -33.059 1.00 84.06 84 SER A C 1
ATOM 653 O O . SER A 1 84 ? 11.546 8.909 -32.283 1.00 84.06 84 SER A O 1
ATOM 655 N N . LEU A 1 85 ? 13.427 10.009 -32.853 1.00 82.56 85 LEU A N 1
ATOM 656 C CA . LEU A 1 85 ? 13.583 10.774 -31.617 1.00 82.56 85 LEU A CA 1
ATOM 657 C C . LEU A 1 85 ? 13.385 12.276 -31.855 1.00 82.56 85 LEU A C 1
ATOM 659 O O . LEU A 1 85 ? 13.537 12.780 -32.965 1.00 82.56 85 LEU A O 1
ATOM 663 N N . ASN A 1 86 ? 13.056 12.996 -30.784 1.00 82.31 86 ASN A N 1
ATOM 664 C CA . ASN A 1 86 ? 13.232 14.444 -30.689 1.00 82.31 86 ASN A CA 1
ATOM 665 C C . ASN A 1 86 ? 14.124 14.754 -29.477 1.00 82.31 86 ASN A C 1
ATOM 667 O O . ASN A 1 86 ? 14.348 13.872 -28.648 1.00 82.31 86 ASN A O 1
ATOM 671 N N . GLU A 1 87 ? 14.613 15.989 -29.345 1.00 77.06 87 GLU A N 1
ATOM 672 C CA . GLU A 1 87 ? 15.536 16.365 -28.256 1.00 77.06 87 GLU A CA 1
ATOM 673 C C . GLU A 1 87 ? 14.990 16.041 -26.854 1.00 77.06 87 GLU A C 1
ATOM 675 O O . GLU A 1 87 ? 15.742 15.677 -25.955 1.00 77.06 87 GLU A O 1
ATOM 680 N N . ALA A 1 88 ? 13.669 16.109 -26.664 1.00 79.94 88 ALA A N 1
ATOM 681 C CA . ALA A 1 88 ? 13.031 15.799 -25.388 1.00 79.94 88 ALA A CA 1
ATOM 682 C C . ALA A 1 88 ? 12.921 14.289 -25.097 1.00 79.94 88 ALA A C 1
ATOM 684 O O . ALA A 1 88 ? 12.518 13.917 -23.999 1.00 79.94 88 ALA A O 1
ATOM 685 N N . ARG A 1 89 ? 13.219 13.406 -26.052 1.00 83.00 89 ARG A N 1
ATOM 686 C CA . ARG A 1 89 ? 13.067 11.945 -25.924 1.00 83.00 89 ARG A CA 1
ATOM 687 C C . ARG A 1 89 ? 14.347 11.176 -26.216 1.00 83.00 89 ARG A C 1
ATOM 689 O O . ARG A 1 89 ? 14.324 9.960 -26.111 1.00 83.00 89 ARG A O 1
ATOM 696 N N . GLU A 1 90 ? 15.427 11.853 -26.602 1.00 90.75 90 GLU A N 1
ATOM 697 C CA . GLU A 1 90 ? 16.695 11.197 -26.919 1.00 90.75 90 GLU A CA 1
ATOM 698 C C . GLU A 1 90 ? 17.240 10.462 -25.679 1.00 90.75 90 GLU A C 1
ATOM 700 O O . GLU A 1 90 ? 17.505 11.128 -24.669 1.00 90.75 90 GLU A O 1
ATOM 705 N N . PRO A 1 91 ? 17.406 9.124 -25.733 1.00 95.00 91 PRO A N 1
ATOM 706 C CA . PRO A 1 91 ? 18.046 8.365 -24.667 1.00 95.00 91 PRO A CA 1
ATOM 707 C C . PRO A 1 91 ? 19.533 8.702 -24.595 1.00 95.00 91 PRO A C 1
ATOM 709 O O . PRO A 1 91 ? 20.234 8.715 -25.612 1.00 95.00 91 PRO A O 1
ATOM 712 N N . ILE A 1 92 ? 20.017 8.990 -23.390 1.00 95.38 92 ILE A N 1
ATOM 713 C CA . ILE A 1 92 ? 21.389 9.432 -23.136 1.00 95.38 92 ILE A CA 1
ATOM 714 C C . ILE A 1 92 ? 21.992 8.605 -22.005 1.00 95.38 92 ILE A C 1
ATOM 716 O O . ILE A 1 92 ? 21.357 8.408 -20.970 1.00 95.38 92 ILE A O 1
ATOM 720 N N . ILE A 1 93 ? 23.248 8.194 -22.173 1.00 96.31 93 ILE A N 1
ATOM 721 C CA . ILE A 1 93 ? 24.064 7.606 -21.105 1.00 96.31 93 ILE A CA 1
ATOM 722 C C . ILE A 1 93 ? 25.195 8.544 -20.687 1.00 96.31 93 ILE A C 1
ATOM 724 O O . ILE A 1 93 ? 25.769 9.278 -21.498 1.00 96.31 93 ILE A O 1
ATOM 728 N N . SER A 1 94 ? 25.506 8.509 -19.396 1.00 93.88 94 SER A N 1
ATOM 729 C CA . SER A 1 94 ? 26.633 9.197 -18.757 1.00 93.88 94 SER A CA 1
ATOM 730 C C . SER A 1 94 ? 27.077 8.412 -17.512 1.00 93.88 94 SER A C 1
ATOM 732 O O . SER A 1 94 ? 26.388 7.472 -17.117 1.00 93.88 94 SER A O 1
ATOM 734 N N . GLY A 1 95 ? 28.213 8.758 -16.902 1.00 90.56 95 GLY A N 1
ATOM 735 C CA . GLY A 1 95 ? 28.785 7.976 -15.791 1.00 90.56 95 GLY A CA 1
ATOM 736 C C . GLY A 1 95 ? 29.367 6.635 -16.257 1.00 90.56 95 GLY A C 1
ATOM 737 O O . GLY A 1 95 ? 29.710 6.484 -17.433 1.00 90.56 95 GLY A O 1
ATOM 738 N N . GLY A 1 96 ? 29.496 5.654 -15.358 1.00 86.38 96 GLY A N 1
ATOM 739 C CA . GLY A 1 96 ? 30.011 4.323 -15.707 1.00 86.38 96 GLY A CA 1
ATOM 740 C C . GLY A 1 96 ? 31.501 4.286 -16.072 1.00 86.38 96 GLY A C 1
ATOM 741 O O . GLY A 1 96 ? 31.941 3.314 -16.695 1.00 86.38 96 GLY A O 1
ATOM 742 N N . GLY A 1 97 ? 32.268 5.343 -15.790 1.00 87.50 97 GLY A N 1
ATOM 743 C CA . GLY A 1 97 ? 33.645 5.522 -16.252 1.00 87.50 97 GLY A CA 1
ATOM 744 C C . GLY A 1 97 ? 33.771 5.899 -17.733 1.00 87.50 97 GLY A C 1
ATOM 745 O O . GLY A 1 97 ? 34.823 5.671 -18.332 1.00 87.50 97 GLY A O 1
ATOM 746 N N . LEU A 1 98 ? 32.710 6.417 -18.368 1.00 92.56 98 LEU A N 1
ATOM 747 C CA . LEU A 1 98 ? 32.757 6.852 -19.770 1.00 92.56 98 LEU A CA 1
ATOM 748 C C . LEU A 1 98 ? 33.624 8.120 -19.951 1.00 92.56 98 LEU A C 1
ATOM 750 O O . LEU A 1 98 ? 33.545 9.042 -19.142 1.00 92.56 98 LEU A O 1
ATOM 754 N N . PRO A 1 99 ? 34.402 8.236 -21.048 1.00 81.88 99 PRO A N 1
ATOM 755 C CA . PRO A 1 99 ? 35.344 9.347 -21.256 1.00 81.88 99 PRO A CA 1
ATOM 756 C C . PRO A 1 99 ? 34.689 10.690 -21.639 1.00 81.88 99 PRO A C 1
ATOM 758 O O . PRO A 1 99 ? 35.381 11.698 -21.779 1.00 81.88 99 PRO A O 1
ATOM 761 N N . GLY A 1 100 ? 33.371 10.722 -21.846 1.00 77.00 100 GLY A N 1
ATOM 762 C CA . GLY A 1 100 ? 32.611 11.896 -22.281 1.00 77.00 100 GLY A CA 1
ATOM 763 C C . GLY A 1 100 ? 31.474 12.243 -21.322 1.00 77.00 100 GLY A C 1
ATOM 764 O O . GLY A 1 100 ? 31.064 11.428 -20.503 1.00 77.00 100 GLY A O 1
ATOM 765 N N . ILE A 1 101 ? 30.934 13.460 -21.447 1.00 78.94 101 ILE A N 1
ATOM 766 C CA . ILE A 1 101 ? 29.895 13.961 -20.530 1.00 78.94 101 ILE A CA 1
ATOM 767 C C . ILE A 1 101 ? 28.536 13.304 -20.819 1.00 78.94 101 ILE A C 1
ATOM 769 O O . ILE A 1 101 ? 27.795 13.001 -19.888 1.00 78.94 101 ILE A O 1
ATOM 773 N N . LYS A 1 102 ? 28.193 13.097 -22.100 1.00 94.12 102 LYS A N 1
ATOM 774 C CA . LYS A 1 102 ? 26.920 12.509 -22.551 1.00 94.12 102 LYS A CA 1
ATOM 775 C C . LYS A 1 102 ? 27.099 11.765 -23.872 1.00 94.12 102 LYS A C 1
ATOM 777 O O . LYS A 1 102 ? 27.699 12.308 -24.800 1.00 94.12 102 LYS A O 1
ATOM 782 N N . PHE A 1 103 ? 26.514 10.578 -23.979 1.00 96.75 103 PHE A N 1
ATOM 783 C CA . PHE A 1 103 ? 26.430 9.811 -25.222 1.00 96.75 103 PHE A CA 1
ATOM 784 C C . PHE A 1 103 ? 24.961 9.585 -25.585 1.00 96.75 103 PHE A C 1
ATOM 786 O O . P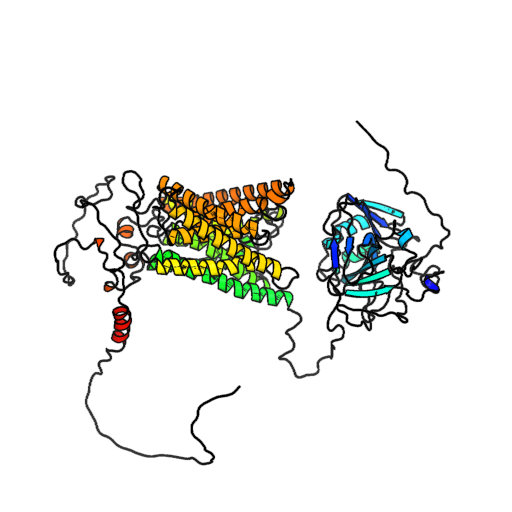HE A 1 103 ? 24.209 9.064 -24.766 1.00 96.75 103 PHE A O 1
ATOM 793 N N . GLY A 1 104 ? 24.550 9.990 -26.786 1.00 95.31 104 GLY A N 1
ATOM 794 C CA . GLY A 1 104 ? 23.177 9.830 -27.274 1.00 95.31 104 GLY A CA 1
ATOM 795 C C . GLY A 1 104 ? 22.994 8.525 -28.033 1.00 95.31 104 GLY A C 1
ATOM 796 O O . GLY A 1 104 ? 23.908 8.081 -28.732 1.00 95.31 104 GLY A O 1
ATOM 797 N N . PHE A 1 105 ? 21.829 7.902 -27.885 1.00 95.94 105 PHE A N 1
ATOM 798 C CA . PHE A 1 105 ? 21.491 6.656 -28.564 1.00 95.94 105 PHE A CA 1
ATOM 799 C C . PHE A 1 105 ? 21.400 6.847 -30.081 1.00 95.94 105 PHE A C 1
ATOM 801 O O . PHE A 1 105 ? 20.742 7.767 -30.564 1.00 95.94 105 PHE A O 1
ATOM 808 N N . ALA A 1 106 ? 22.050 5.957 -30.831 1.00 93.81 106 ALA A N 1
ATOM 809 C CA . ALA A 1 106 ? 22.054 5.966 -32.291 1.00 93.81 106 ALA A CA 1
ATOM 810 C C . ALA A 1 106 ? 21.237 4.807 -32.874 1.00 93.81 106 ALA A C 1
ATOM 812 O O . ALA A 1 106 ? 20.362 5.021 -33.709 1.00 93.81 106 ALA A O 1
ATOM 813 N N . GLN A 1 107 ? 21.539 3.575 -32.458 1.00 94.31 107 GLN A N 1
ATOM 814 C CA . GLN A 1 107 ? 20.893 2.368 -32.974 1.00 94.31 107 GLN A CA 1
ATOM 815 C C . GLN A 1 107 ? 21.088 1.186 -32.023 1.00 94.31 107 GLN A C 1
ATOM 817 O O . GLN A 1 107 ? 22.014 1.180 -31.212 1.00 94.31 107 GLN A O 1
ATOM 822 N N . ALA A 1 108 ? 20.291 0.138 -32.208 1.00 94.06 108 ALA A N 1
ATOM 823 C CA . ALA A 1 108 ? 20.524 -1.167 -31.602 1.00 94.06 108 ALA A CA 1
ATOM 824 C C . ALA A 1 108 ? 20.552 -2.280 -32.659 1.00 94.06 108 ALA A C 1
ATOM 826 O O . ALA A 1 108 ? 19.948 -2.139 -33.722 1.00 94.06 108 ALA A O 1
ATOM 827 N N . HIS A 1 109 ? 21.276 -3.368 -32.405 1.00 94.75 109 HIS A N 1
ATOM 828 C CA . HIS A 1 109 ? 21.305 -4.536 -33.293 1.00 94.75 109 HIS A CA 1
ATOM 829 C C . HIS A 1 109 ? 21.694 -5.818 -32.552 1.00 94.75 109 HIS A C 1
ATOM 831 O O . HIS A 1 109 ? 22.252 -5.760 -31.458 1.00 94.75 109 HIS A O 1
ATOM 837 N N . PHE A 1 110 ? 21.380 -6.969 -33.149 1.00 95.00 110 PHE A N 1
ATOM 838 C CA . PHE A 1 110 ? 21.523 -8.284 -32.518 1.00 95.00 110 PHE A CA 1
ATOM 839 C C . PHE A 1 110 ? 22.529 -9.192 -33.234 1.00 95.00 110 PHE A C 1
ATOM 841 O O . PHE A 1 110 ? 22.630 -9.195 -34.465 1.00 95.00 110 PHE A O 1
ATOM 848 N N . HIS A 1 111 ? 23.186 -10.049 -32.464 1.00 97.12 111 HIS A N 1
ATOM 849 C CA . HIS A 1 111 ? 24.067 -11.114 -32.935 1.00 97.12 111 HIS A CA 1
ATOM 850 C C . HIS A 1 111 ? 23.638 -12.442 -32.325 1.00 97.12 111 HIS A C 1
ATOM 852 O O . HIS A 1 111 ? 23.428 -12.514 -31.120 1.00 97.12 111 HIS A O 1
ATOM 858 N N . TRP A 1 112 ? 23.478 -13.482 -33.137 1.00 97.00 112 TRP A N 1
ATOM 859 C CA . TRP A 1 112 ? 22.988 -14.788 -32.713 1.00 97.00 112 TRP A CA 1
ATOM 860 C C . TRP A 1 112 ? 23.638 -15.937 -33.478 1.00 97.00 112 TRP A C 1
ATOM 862 O O . TRP A 1 112 ? 24.117 -15.816 -34.612 1.00 97.00 112 TRP A O 1
ATOM 872 N N . GLY A 1 113 ? 23.611 -17.114 -32.859 1.00 94.25 113 GLY A N 1
ATOM 873 C CA . GLY A 1 113 ? 24.146 -18.333 -33.446 1.00 94.25 113 GLY A CA 1
ATOM 874 C C . GLY A 1 113 ? 23.088 -19.239 -34.047 1.00 94.25 113 GLY A C 1
ATOM 875 O O . GLY A 1 113 ? 21.881 -19.119 -33.823 1.00 94.25 113 GLY A O 1
ATOM 876 N N . GLY A 1 114 ? 23.567 -20.205 -34.827 1.00 91.81 114 GLY A N 1
ATOM 877 C CA . GLY A 1 114 ? 22.743 -21.289 -35.354 1.00 91.81 114 GLY A CA 1
ATOM 878 C C . GLY A 1 114 ? 22.322 -22.331 -34.311 1.00 91.81 114 GLY A C 1
ATOM 879 O O . GLY A 1 114 ? 21.493 -23.173 -34.642 1.00 91.81 114 GLY A O 1
ATOM 880 N N . GLY A 1 115 ? 22.883 -22.282 -33.098 1.00 87.56 115 GLY A N 1
ATOM 881 C CA . GLY A 1 115 ? 22.557 -23.146 -31.959 1.00 87.56 115 GLY A CA 1
ATOM 882 C C . GLY A 1 115 ? 22.530 -22.350 -30.651 1.00 87.56 115 GLY A C 1
ATOM 883 O O . GLY A 1 115 ? 22.780 -21.149 -30.659 1.00 87.56 115 GLY A O 1
ATOM 884 N N . SER A 1 116 ? 22.190 -23.003 -29.543 1.00 91.31 116 SER A N 1
ATOM 885 C CA . SER A 1 116 ? 21.864 -22.340 -28.264 1.00 91.31 116 SER A CA 1
ATOM 886 C C . SER A 1 116 ? 23.067 -22.088 -27.350 1.00 91.31 116 SER A C 1
ATOM 888 O O . SER A 1 116 ? 22.944 -21.414 -26.334 1.00 91.31 116 SER A O 1
ATOM 890 N N . GLU A 1 117 ? 24.236 -22.616 -27.711 1.00 87.75 117 GLU A N 1
ATOM 891 C CA . GLU A 1 117 ? 25.479 -22.509 -26.928 1.00 87.75 117 GLU A CA 1
ATOM 892 C C . GLU A 1 117 ? 26.476 -21.494 -27.514 1.00 87.75 117 GLU A C 1
ATOM 894 O O . GLU A 1 117 ? 27.608 -21.379 -27.049 1.00 87.75 117 GLU A O 1
ATOM 899 N N . ARG A 1 118 ? 26.096 -20.794 -28.589 1.00 91.00 118 ARG A N 1
ATOM 900 C CA . ARG A 1 118 ? 26.951 -19.812 -29.267 1.00 91.00 118 ARG A CA 1
ATOM 901 C C . ARG A 1 118 ? 26.122 -18.774 -30.003 1.00 91.00 118 ARG A C 1
ATOM 903 O O . ARG A 1 118 ? 25.028 -19.105 -30.453 1.00 91.00 118 ARG A O 1
ATOM 910 N N . GLY A 1 119 ? 26.666 -17.582 -30.217 1.00 93.69 119 GLY A N 1
ATOM 911 C CA . GLY A 1 119 ? 25.942 -16.512 -30.907 1.00 93.69 119 GLY A CA 1
ATOM 912 C C . GLY A 1 119 ? 26.336 -15.093 -30.536 1.00 93.69 119 GLY A C 1
ATOM 913 O O . GLY A 1 119 ? 26.203 -14.197 -31.363 1.00 93.69 119 GLY A O 1
ATOM 914 N N . SER A 1 120 ? 26.841 -14.907 -29.323 1.00 97.06 120 SER A N 1
ATOM 915 C CA . SER A 1 120 ? 27.405 -13.655 -28.855 1.00 97.06 120 SER A CA 1
ATOM 916 C C . SER A 1 120 ? 28.710 -13.349 -29.578 1.00 97.06 120 SER A C 1
ATOM 918 O O . SER A 1 120 ? 29.491 -14.248 -29.899 1.00 97.06 120 SER A O 1
ATOM 920 N N . GLU A 1 121 ? 28.948 -12.065 -29.804 1.00 96.31 121 GLU A N 1
ATOM 921 C CA . GLU A 1 121 ? 30.209 -11.537 -30.309 1.00 96.31 121 GLU A CA 1
ATOM 922 C C . GLU A 1 121 ? 31.291 -11.685 -29.229 1.00 96.31 121 GLU A C 1
ATOM 924 O O . GLU A 1 121 ? 32.359 -12.247 -29.479 1.00 96.31 121 GLU A O 1
ATOM 929 N N . HIS A 1 122 ? 31.011 -11.240 -28.001 1.00 98.00 122 HIS A N 1
ATOM 930 C CA . HIS A 1 122 ? 31.943 -11.394 -26.884 1.00 98.00 122 HIS A CA 1
ATOM 931 C C . HIS A 1 122 ? 31.821 -12.766 -26.227 1.00 98.00 122 HIS A C 1
ATOM 933 O O . HIS A 1 122 ? 30.750 -13.382 -26.195 1.00 98.00 122 HIS A O 1
ATOM 939 N N . THR A 1 123 ? 32.920 -13.219 -25.629 1.00 95.25 123 THR A N 1
ATOM 940 C CA . THR A 1 123 ? 32.931 -14.406 -24.771 1.00 95.25 123 THR A CA 1
ATOM 941 C C . THR A 1 123 ? 33.368 -14.054 -23.358 1.00 95.25 123 THR A C 1
ATOM 943 O O . THR A 1 123 ? 34.074 -13.073 -23.126 1.00 95.25 123 THR A O 1
ATOM 946 N N . ILE A 1 124 ? 32.917 -14.852 -22.396 1.00 91.06 124 ILE A N 1
ATOM 947 C CA . ILE A 1 124 ? 33.233 -14.703 -20.976 1.00 91.06 124 ILE A CA 1
ATOM 948 C C . ILE A 1 124 ? 33.933 -15.991 -20.542 1.00 91.06 124 ILE A C 1
ATOM 950 O O . ILE A 1 124 ? 33.312 -17.054 -20.522 1.00 91.06 124 ILE A O 1
ATOM 954 N N . MET A 1 125 ? 35.235 -15.917 -20.245 1.00 87.25 125 MET A N 1
ATOM 955 C CA . MET A 1 125 ? 36.087 -17.088 -19.954 1.00 87.25 125 MET A CA 1
ATOM 956 C C . MET A 1 125 ? 35.993 -18.173 -21.039 1.00 87.25 125 MET A C 1
ATOM 958 O O . MET A 1 125 ? 35.828 -19.361 -20.754 1.00 87.25 125 MET A O 1
ATOM 962 N N . GLY A 1 126 ? 36.022 -17.754 -22.301 1.00 88.62 126 GLY A N 1
ATOM 963 C CA . GLY A 1 126 ? 35.888 -18.615 -23.473 1.00 88.62 126 GLY A CA 1
ATOM 964 C C . GLY A 1 126 ? 34.472 -19.134 -23.737 1.00 88.62 126 GLY A C 1
ATOM 965 O O . GLY A 1 126 ? 34.277 -19.858 -24.713 1.00 88.62 126 GLY A O 1
ATOM 966 N N . ARG A 1 127 ? 33.470 -18.785 -22.915 1.00 90.31 127 ARG A N 1
ATOM 967 C CA . ARG A 1 127 ? 32.069 -19.178 -23.133 1.00 90.31 127 ARG A CA 1
ATOM 968 C C . ARG A 1 127 ? 31.330 -18.140 -23.970 1.00 90.31 127 ARG A C 1
ATOM 970 O O . ARG A 1 127 ? 31.365 -16.952 -23.657 1.00 90.31 127 ARG A O 1
ATOM 977 N N . SER A 1 128 ? 30.641 -18.606 -25.008 1.00 93.50 128 SER A N 1
ATOM 978 C CA . SER A 1 128 ? 29.715 -17.805 -25.815 1.00 93.50 128 SER A CA 1
ATOM 979 C C . SER A 1 128 ? 28.281 -17.975 -25.302 1.00 93.50 128 SER A C 1
ATOM 981 O O . SER A 1 128 ? 27.955 -18.969 -24.654 1.00 93.50 128 SER A O 1
ATOM 983 N N . TYR A 1 129 ? 27.438 -16.992 -25.594 1.00 96.00 129 TYR A N 1
ATOM 984 C CA . TYR A 1 129 ? 26.007 -16.975 -25.309 1.00 96.00 129 TYR A CA 1
ATOM 985 C C . TYR A 1 129 ? 25.213 -17.101 -26.618 1.00 96.00 129 TYR A C 1
ATOM 987 O O . TYR A 1 129 ? 25.739 -16.761 -27.670 1.00 96.00 129 TYR A O 1
ATOM 995 N N . PRO A 1 130 ? 23.963 -17.587 -26.614 1.00 96.56 130 PRO A N 1
ATOM 996 C CA . PRO A 1 130 ? 23.151 -17.763 -27.828 1.00 96.56 130 PRO A CA 1
ATOM 997 C C . PRO A 1 130 ? 22.855 -16.478 -28.615 1.00 96.56 130 PRO A C 1
ATOM 999 O O . PRO A 1 130 ? 22.639 -16.542 -29.829 1.00 96.56 130 PRO A O 1
ATOM 1002 N N . LEU A 1 131 ? 22.785 -15.336 -27.928 1.00 96.62 131 LEU A N 1
ATOM 1003 C CA . LEU A 1 131 ? 22.389 -14.047 -28.488 1.00 96.62 131 LEU A CA 1
ATOM 1004 C C . LEU A 1 131 ? 23.051 -12.908 -27.692 1.00 96.62 131 LEU A C 1
ATOM 1006 O O . LEU A 1 131 ? 23.198 -12.998 -26.473 1.00 96.62 131 LEU A O 1
ATOM 1010 N N . GLU A 1 132 ? 23.435 -11.839 -28.381 1.00 97.88 132 GLU A N 1
ATOM 1011 C CA . GLU A 1 132 ? 23.948 -10.598 -27.800 1.00 97.88 132 GLU A CA 1
ATOM 1012 C C . GLU A 1 132 ? 23.310 -9.386 -28.493 1.00 97.88 132 GLU A C 1
ATOM 1014 O O . GLU A 1 132 ? 23.217 -9.332 -29.721 1.00 97.88 132 GLU A O 1
ATOM 1019 N N . LEU A 1 133 ? 22.867 -8.411 -27.702 1.00 96.75 133 LEU A N 1
ATOM 1020 C CA . LEU A 1 133 ? 22.328 -7.131 -28.157 1.00 96.75 133 LEU A CA 1
ATOM 1021 C C . LEU A 1 133 ? 23.365 -6.030 -27.960 1.00 96.75 133 LEU A C 1
ATOM 1023 O O . LEU A 1 133 ? 23.916 -5.881 -26.871 1.00 96.75 133 LEU A O 1
ATOM 1027 N N . HIS A 1 134 ? 23.586 -5.219 -28.992 1.00 98.00 134 HIS A N 1
ATOM 1028 C CA . HIS A 1 134 ? 24.448 -4.040 -28.949 1.00 98.00 134 HIS A CA 1
ATOM 1029 C C . HIS A 1 134 ? 23.618 -2.762 -29.026 1.00 98.00 134 HIS A C 1
ATOM 1031 O O . HIS A 1 134 ? 22.990 -2.492 -30.051 1.00 98.00 134 HIS A O 1
ATOM 1037 N N . LEU A 1 135 ? 23.664 -1.943 -27.973 1.00 97.25 135 LEU A N 1
ATOM 1038 C CA . LEU A 1 135 ? 23.086 -0.597 -27.930 1.00 97.25 135 LEU A CA 1
ATOM 1039 C C . LEU A 1 135 ? 24.184 0.436 -28.209 1.00 97.25 135 LEU A C 1
ATOM 1041 O O . LEU A 1 135 ? 25.055 0.687 -27.371 1.00 97.25 135 LEU A O 1
ATOM 1045 N N . VAL A 1 136 ? 24.155 1.039 -29.395 1.00 97.12 136 VAL A N 1
ATOM 1046 C CA . VAL A 1 136 ? 25.198 1.947 -29.883 1.00 97.12 136 VAL A CA 1
ATOM 1047 C C . VAL A 1 136 ? 24.844 3.389 -29.557 1.00 97.12 136 VAL A C 1
ATOM 1049 O O . VAL A 1 136 ? 23.783 3.882 -29.944 1.00 97.12 136 VAL A O 1
ATOM 1052 N N . HIS A 1 137 ? 25.776 4.079 -28.909 1.00 97.44 137 HIS A N 1
ATOM 1053 C CA . HIS A 1 137 ? 25.683 5.494 -28.585 1.00 97.44 137 HIS A CA 1
ATOM 1054 C C . HIS A 1 137 ? 26.880 6.254 -29.145 1.00 97.44 137 HIS A C 1
ATOM 1056 O O . HIS A 1 137 ? 27.979 5.707 -29.252 1.00 97.44 137 HIS A O 1
ATOM 1062 N N . TYR A 1 138 ? 26.684 7.533 -29.448 1.00 95.94 138 TYR A N 1
ATOM 1063 C CA . TYR A 1 138 ? 27.748 8.422 -29.904 1.00 95.94 138 TYR A CA 1
ATOM 1064 C C . TYR A 1 138 ? 27.922 9.603 -28.956 1.00 95.94 138 TYR A C 1
ATOM 1066 O O . TYR A 1 138 ? 26.965 10.111 -28.368 1.00 95.94 138 TYR A O 1
ATOM 1074 N N . ASN A 1 139 ? 29.167 10.024 -28.783 1.00 96.56 139 ASN A N 1
ATOM 1075 C CA . ASN A 1 139 ? 29.536 11.107 -27.891 1.00 96.56 139 ASN A CA 1
ATOM 1076 C C . ASN A 1 139 ? 28.960 12.429 -28.414 1.00 96.56 139 ASN A C 1
ATOM 1078 O O . ASN A 1 139 ? 29.294 12.867 -29.516 1.00 96.56 139 ASN A O 1
ATOM 1082 N N . LYS A 1 140 ? 28.127 13.095 -27.605 1.00 94.38 140 LYS A N 1
ATOM 1083 C CA . LYS A 1 140 ? 27.424 14.336 -27.987 1.00 94.38 140 LYS A CA 1
ATOM 1084 C C . LYS A 1 140 ? 28.348 15.549 -28.132 1.00 94.38 140 LYS A C 1
ATOM 1086 O O . LYS A 1 140 ? 27.883 16.634 -28.463 1.00 94.38 140 LYS A O 1
ATOM 1091 N N . LYS A 1 141 ? 29.648 15.376 -27.889 1.00 93.88 141 LYS A N 1
ATOM 1092 C CA . LYS A 1 141 ? 30.694 16.324 -28.287 1.00 93.88 141 LYS A CA 1
ATOM 1093 C C . LYS A 1 141 ? 30.812 16.459 -29.814 1.00 93.88 141 LYS A C 1
ATOM 1095 O O . LYS A 1 141 ? 31.249 17.508 -30.277 1.00 93.88 141 LYS A O 1
ATOM 1100 N N . TYR A 1 142 ? 30.452 15.423 -30.573 1.00 93.56 142 TYR A N 1
ATOM 1101 C CA . TYR A 1 142 ? 30.482 15.413 -32.038 1.00 93.56 142 TYR A CA 1
ATOM 1102 C C . TYR A 1 142 ? 29.077 15.649 -32.612 1.00 93.56 142 TYR A C 1
ATOM 1104 O O . TYR A 1 142 ? 28.078 15.280 -31.990 1.00 93.56 142 TYR A O 1
ATOM 1112 N N . GLU A 1 143 ? 28.993 16.268 -33.794 1.00 89.25 143 GLU A N 1
ATOM 1113 C CA . GLU A 1 143 ? 27.710 16.647 -34.410 1.00 89.25 143 GLU A CA 1
ATOM 1114 C C . GLU A 1 143 ? 26.876 15.423 -34.811 1.00 89.25 143 GLU A C 1
ATOM 1116 O O . GLU A 1 143 ? 25.658 15.396 -34.612 1.00 89.25 143 GLU A O 1
ATOM 1121 N N . SER A 1 144 ? 27.530 14.378 -35.318 1.00 89.25 144 SER A N 1
ATOM 1122 C CA . SER A 1 144 ? 26.876 13.149 -35.755 1.00 89.25 144 SER A CA 1
ATOM 1123 C C . SER A 1 144 ? 27.654 11.892 -35.365 1.00 89.25 144 SER A C 1
ATOM 1125 O O . SER A 1 144 ? 28.836 11.940 -35.022 1.00 89.25 144 SER A O 1
ATOM 1127 N N . LEU A 1 145 ? 26.991 10.735 -35.483 1.00 87.62 145 LEU A N 1
ATOM 1128 C CA . LEU A 1 145 ? 27.641 9.426 -35.377 1.00 87.62 145 LEU A CA 1
ATOM 1129 C C . LEU A 1 145 ? 28.847 9.323 -36.326 1.00 87.62 145 LEU A C 1
ATOM 1131 O O . LEU A 1 145 ? 29.889 8.811 -35.932 1.00 87.62 145 LEU A O 1
ATOM 1135 N N . MET A 1 146 ? 28.717 9.831 -37.557 1.00 89.75 146 MET A N 1
ATOM 1136 C CA . MET A 1 146 ? 29.779 9.767 -38.566 1.00 89.75 146 MET A CA 1
ATOM 1137 C C . MET A 1 146 ? 30.985 10.626 -38.193 1.00 89.75 146 MET A C 1
ATOM 1139 O O . MET A 1 146 ? 32.116 10.198 -38.410 1.00 89.75 146 MET A O 1
ATOM 1143 N N . ASP A 1 147 ? 30.754 11.785 -37.579 1.00 92.94 147 ASP A N 1
ATOM 1144 C CA . ASP A 1 147 ? 31.831 12.656 -37.102 1.00 92.94 147 ASP A CA 1
ATOM 1145 C C . ASP A 1 147 ? 32.518 12.083 -35.864 1.00 92.94 147 ASP A C 1
ATOM 1147 O O . ASP A 1 147 ? 33.691 12.354 -35.644 1.00 92.94 147 ASP A O 1
ATOM 1151 N N . ALA A 1 148 ? 31.817 11.269 -35.069 1.00 93.75 148 ALA A N 1
ATOM 1152 C CA . ALA A 1 148 ? 32.375 10.610 -33.893 1.00 93.75 148 ALA A CA 1
ATOM 1153 C C . ALA A 1 148 ? 33.270 9.404 -34.243 1.00 93.75 148 ALA A C 1
ATOM 1155 O O . ALA A 1 148 ? 34.248 9.141 -33.545 1.00 93.75 148 ALA A O 1
ATOM 1156 N N . LEU A 1 149 ? 32.963 8.672 -35.323 1.00 91.69 149 LEU A N 1
ATOM 1157 C CA . LEU A 1 149 ? 33.642 7.424 -35.718 1.00 91.69 149 LEU A CA 1
ATOM 1158 C C . LEU A 1 149 ? 35.178 7.481 -35.832 1.00 91.69 149 LEU A C 1
ATOM 1160 O O . LEU A 1 149 ? 35.812 6.467 -35.540 1.00 91.69 149 LEU A O 1
ATOM 1164 N N . PRO A 1 150 ? 35.816 8.580 -36.274 1.00 91.69 150 PRO A N 1
ATOM 1165 C CA . PRO A 1 150 ? 37.274 8.649 -36.366 1.00 91.69 150 PRO A CA 1
ATOM 1166 C C . PRO A 1 150 ? 37.977 8.839 -35.013 1.00 91.69 150 PRO A C 1
ATOM 1168 O O . PRO A 1 150 ? 39.207 8.793 -34.959 1.00 91.69 150 PRO A O 1
ATOM 1171 N N . HIS A 1 151 ? 37.234 9.096 -33.933 1.00 93.56 151 HIS A N 1
ATOM 1172 C CA . HIS A 1 151 ? 37.787 9.452 -32.630 1.00 93.56 151 HIS A CA 1
ATOM 1173 C C . HIS A 1 151 ? 37.730 8.287 -31.643 1.00 93.56 151 HIS A C 1
ATOM 1175 O O . HIS A 1 151 ? 36.733 7.579 -31.551 1.00 93.56 151 HIS A O 1
ATOM 1181 N N . TRP A 1 152 ? 38.790 8.117 -30.850 1.00 92.31 152 TRP A N 1
ATOM 1182 C CA . TRP A 1 152 ? 38.899 7.024 -29.875 1.00 92.31 152 TRP A CA 1
ATOM 1183 C C . TRP A 1 152 ? 37.804 7.060 -28.787 1.00 92.31 152 TRP A C 1
ATOM 1185 O O . TRP A 1 152 ? 37.434 6.018 -28.257 1.00 92.31 152 TRP A O 1
ATOM 1195 N N . ASP A 1 153 ? 37.290 8.254 -28.466 1.00 93.88 153 ASP A N 1
ATOM 1196 C CA . ASP A 1 153 ? 36.212 8.529 -27.504 1.00 93.88 153 ASP A CA 1
ATOM 1197 C C . ASP A 1 153 ? 34.846 8.719 -28.190 1.00 93.88 153 ASP A C 1
ATOM 1199 O O . ASP A 1 153 ? 33.919 9.290 -27.604 1.00 93.88 153 ASP A O 1
ATOM 1203 N N . GLY A 1 154 ? 34.743 8.315 -29.458 1.00 95.62 154 GLY A N 1
ATOM 1204 C CA . GLY A 1 154 ? 33.611 8.605 -30.326 1.00 95.62 154 GLY A CA 1
ATOM 1205 C C . GLY A 1 154 ? 32.334 7.879 -29.928 1.00 95.62 154 GLY A C 1
ATOM 1206 O O . GLY A 1 154 ? 31.263 8.487 -29.916 1.00 95.62 154 GLY A O 1
ATOM 1207 N N . LEU A 1 155 ? 32.431 6.593 -29.589 1.00 97.56 155 LEU A N 1
ATOM 1208 C CA . LEU A 1 155 ? 31.284 5.718 -29.358 1.00 97.56 155 LEU A CA 1
ATOM 1209 C C . LEU A 1 155 ? 31.325 5.053 -27.984 1.00 97.56 155 LEU A C 1
ATOM 1211 O O . LEU A 1 155 ? 32.382 4.672 -27.485 1.00 97.56 155 LEU A O 1
ATOM 1215 N N . ALA A 1 156 ? 30.143 4.821 -27.425 1.00 97.94 156 ALA A N 1
ATOM 1216 C CA . ALA A 1 156 ? 29.939 3.941 -26.283 1.00 97.94 156 ALA A CA 1
ATOM 1217 C C . ALA A 1 156 ? 28.933 2.859 -26.680 1.00 97.94 156 ALA A C 1
ATOM 1219 O O . ALA A 1 156 ? 27.843 3.175 -27.161 1.00 97.94 156 ALA A O 1
ATOM 1220 N N . VAL A 1 157 ? 29.294 1.588 -26.504 1.00 98.25 157 VAL A N 1
ATOM 1221 C CA . VAL A 1 157 ? 28.407 0.467 -26.844 1.00 98.25 157 VAL A CA 1
ATOM 1222 C C . VAL A 1 157 ? 28.144 -0.372 -25.605 1.00 98.25 157 VAL A C 1
ATOM 1224 O O . VAL A 1 157 ? 29.082 -0.784 -24.919 1.00 98.25 157 VAL A O 1
ATOM 1227 N N . LEU A 1 158 ? 26.860 -0.598 -25.326 1.00 98.38 158 LEU A N 1
ATOM 1228 C CA . LEU A 1 158 ? 26.403 -1.507 -24.281 1.00 98.38 158 LEU A CA 1
ATOM 1229 C C . LEU A 1 158 ? 26.081 -2.864 -24.915 1.00 98.38 158 LEU A C 1
ATOM 1231 O O . LEU A 1 158 ? 25.254 -2.933 -25.823 1.00 98.38 158 LEU A O 1
ATOM 1235 N N . GLY A 1 159 ? 26.750 -3.916 -24.457 1.00 98.12 159 GLY A N 1
ATOM 1236 C CA . GLY A 1 159 ? 26.517 -5.306 -24.828 1.00 98.12 159 GLY A CA 1
ATOM 1237 C C . GLY A 1 159 ? 25.689 -6.011 -23.758 1.00 98.12 159 GLY A C 1
ATOM 1238 O O . GLY A 1 159 ? 26.069 -6.019 -22.584 1.00 98.12 159 GLY A O 1
ATOM 1239 N N . VAL A 1 160 ? 24.569 -6.602 -24.166 1.00 97.81 160 VAL A N 1
ATOM 1240 C CA . VAL A 1 160 ? 23.659 -7.356 -23.297 1.00 97.81 160 VAL A CA 1
ATOM 1241 C C . VAL A 1 160 ? 23.592 -8.792 -23.797 1.00 97.81 160 VAL A C 1
ATOM 1243 O O . VAL A 1 160 ? 23.169 -9.050 -24.924 1.00 97.81 160 VAL A O 1
ATOM 1246 N N . MET A 1 161 ? 24.034 -9.725 -22.959 1.00 97.00 161 MET A N 1
ATOM 1247 C CA . MET A 1 161 ? 24.006 -11.155 -23.261 1.00 97.00 161 MET A CA 1
ATOM 1248 C C . MET A 1 161 ? 22.608 -11.722 -23.047 1.00 97.00 161 MET A C 1
ATOM 1250 O O . MET A 1 161 ? 21.874 -11.256 -22.181 1.00 97.00 161 MET A O 1
ATOM 1254 N N . PHE A 1 162 ? 22.265 -12.776 -23.778 1.00 95.75 162 PHE A N 1
ATOM 1255 C CA . PHE A 1 162 ? 21.053 -13.552 -23.543 1.00 95.75 162 PHE A CA 1
ATOM 1256 C C . PHE A 1 162 ? 21.400 -15.009 -23.274 1.00 95.75 162 PHE A C 1
ATOM 1258 O O . PHE A 1 162 ? 22.298 -15.559 -23.902 1.00 95.75 162 PHE A O 1
ATOM 1265 N N . ARG A 1 163 ? 20.665 -15.668 -22.381 1.00 94.81 163 ARG A N 1
ATOM 1266 C CA . ARG A 1 163 ? 20.744 -17.112 -22.130 1.00 94.81 163 ARG A CA 1
ATOM 1267 C C . ARG A 1 163 ? 19.424 -17.786 -22.476 1.00 94.81 163 ARG A C 1
ATOM 1269 O O . ARG A 1 163 ? 18.358 -17.199 -22.285 1.00 94.81 163 ARG A O 1
ATOM 1276 N N . VAL A 1 164 ? 19.497 -19.028 -22.951 1.00 91.75 164 VAL A N 1
ATOM 1277 C CA . VAL A 1 164 ? 18.284 -19.812 -23.198 1.00 91.75 164 VAL A CA 1
ATOM 1278 C C . VAL A 1 164 ? 17.612 -20.157 -21.868 1.00 91.75 164 VAL A C 1
ATOM 1280 O O . VAL A 1 164 ? 18.278 -20.563 -20.917 1.00 91.75 164 VAL A O 1
ATOM 1283 N N . SER A 1 165 ? 16.298 -19.965 -21.812 1.00 90.50 165 SER A N 1
ATOM 1284 C CA . SER A 1 165 ? 15.430 -20.252 -20.670 1.00 90.50 165 SER A CA 1
ATOM 1285 C C . SER A 1 165 ? 14.143 -20.929 -21.144 1.00 90.50 165 SER A C 1
ATOM 1287 O O . SER A 1 165 ? 13.703 -20.718 -22.275 1.00 90.50 165 SER A O 1
ATOM 1289 N N . ASP A 1 166 ? 13.504 -21.703 -20.267 1.00 85.50 166 ASP A N 1
ATOM 1290 C CA . ASP A 1 166 ? 12.196 -22.315 -20.541 1.00 85.50 166 ASP A CA 1
ATOM 1291 C C . ASP A 1 166 ? 11.055 -21.283 -20.568 1.00 85.50 166 ASP A C 1
ATOM 1293 O O . ASP A 1 166 ? 9.975 -21.557 -21.092 1.00 85.50 166 ASP A O 1
ATOM 1297 N N . GLN A 1 167 ? 11.283 -20.090 -20.009 1.00 82.56 167 GLN A N 1
ATOM 1298 C CA . GLN A 1 167 ? 10.314 -18.997 -20.013 1.00 82.56 167 GLN A CA 1
ATOM 1299 C C . GLN A 1 167 ? 10.621 -18.007 -21.147 1.00 82.56 167 GLN A C 1
ATOM 1301 O O . GLN A 1 167 ? 11.765 -17.551 -21.258 1.00 82.56 167 GLN A O 1
ATOM 1306 N N . PRO A 1 168 ? 9.625 -17.643 -21.978 1.00 86.19 168 PRO A N 1
ATOM 1307 C CA . PRO A 1 168 ? 9.804 -16.614 -22.990 1.00 86.19 168 PRO A CA 1
ATOM 1308 C C . PRO A 1 168 ? 10.049 -15.255 -22.336 1.00 86.19 168 PRO A C 1
ATOM 1310 O O . PRO A 1 168 ? 9.534 -14.961 -21.258 1.00 86.19 168 PRO A O 1
ATOM 1313 N N . ASN A 1 169 ? 10.830 -14.423 -23.011 1.00 89.75 169 ASN A N 1
ATOM 1314 C CA . ASN A 1 169 ? 11.070 -13.051 -22.607 1.00 89.75 169 ASN A CA 1
ATOM 1315 C C . ASN A 1 169 ? 9.972 -12.154 -23.200 1.00 89.75 169 ASN A C 1
ATOM 1317 O O . ASN A 1 169 ? 9.946 -11.992 -24.420 1.00 89.75 169 ASN A O 1
ATOM 1321 N N . PRO A 1 170 ? 9.054 -11.601 -22.390 1.00 85.88 170 PRO A N 1
ATOM 1322 C CA . PRO A 1 170 ? 7.973 -10.764 -22.905 1.00 85.88 170 PRO A CA 1
ATOM 1323 C C . PRO A 1 170 ? 8.478 -9.433 -23.481 1.00 85.88 170 PRO A C 1
ATOM 1325 O O . PRO A 1 170 ? 7.834 -8.875 -24.364 1.00 85.88 170 PRO A O 1
ATOM 1328 N N . ASP A 1 171 ? 9.639 -8.953 -23.036 1.00 83.00 171 ASP A N 1
ATOM 1329 C CA . ASP A 1 171 ? 10.161 -7.625 -23.368 1.00 83.00 171 ASP A CA 1
ATOM 1330 C C . ASP A 1 171 ? 10.713 -7.554 -24.802 1.00 83.00 171 ASP A C 1
ATOM 1332 O O . ASP A 1 171 ? 10.818 -6.479 -25.388 1.00 83.00 171 ASP A O 1
ATOM 1336 N N . ILE A 1 172 ? 11.017 -8.703 -25.418 1.00 85.56 172 ILE A N 1
ATOM 1337 C CA . ILE A 1 172 ? 11.485 -8.781 -26.811 1.00 85.56 172 ILE A CA 1
ATOM 1338 C C . ILE A 1 172 ? 10.357 -9.079 -27.814 1.00 85.56 172 ILE A C 1
ATOM 1340 O O . ILE A 1 172 ? 10.601 -9.097 -29.020 1.00 85.56 172 ILE A O 1
ATOM 1344 N N . GLU A 1 173 ? 9.119 -9.293 -27.357 1.00 84.00 173 GLU A N 1
ATOM 1345 C CA . GLU A 1 173 ? 8.026 -9.778 -28.212 1.00 84.00 173 GLU A CA 1
ATOM 1346 C C . GLU A 1 173 ? 7.665 -8.788 -29.335 1.00 84.00 173 GLU A C 1
ATOM 1348 O O . GLU A 1 173 ? 7.467 -9.196 -30.479 1.00 84.00 173 GLU A O 1
ATOM 1353 N N . ASP A 1 174 ? 7.698 -7.480 -29.060 1.00 77.56 174 ASP A N 1
ATOM 1354 C CA . ASP A 1 174 ? 7.447 -6.442 -30.071 1.00 77.56 174 ASP A CA 1
ATOM 1355 C C . ASP A 1 174 ? 8.501 -6.469 -31.199 1.00 77.56 174 ASP A C 1
ATOM 1357 O O . ASP A 1 174 ? 8.198 -6.254 -32.379 1.00 77.56 174 ASP A O 1
ATOM 1361 N N . ILE A 1 175 ? 9.763 -6.756 -30.847 1.00 81.31 175 ILE A N 1
ATOM 1362 C CA . ILE A 1 175 ? 10.857 -6.912 -31.817 1.00 81.31 175 ILE A CA 1
ATOM 1363 C C . ILE A 1 175 ? 10.632 -8.169 -32.650 1.00 81.31 175 ILE A C 1
ATOM 1365 O O . ILE A 1 175 ? 10.838 -8.146 -33.862 1.00 81.31 175 ILE A O 1
ATOM 1369 N N . LEU A 1 176 ? 10.210 -9.255 -32.013 1.00 86.75 176 LEU A N 1
ATOM 1370 C CA . LEU A 1 176 ? 9.959 -10.542 -32.648 1.00 86.75 176 LEU A CA 1
ATOM 1371 C C . LEU A 1 176 ? 8.784 -10.494 -33.633 1.00 86.75 176 LEU A C 1
ATOM 1373 O O . LEU A 1 176 ? 8.904 -10.959 -34.773 1.00 86.75 176 LEU A O 1
ATOM 1377 N N . GLU A 1 177 ? 7.688 -9.830 -33.261 1.00 81.94 177 GLU A N 1
ATOM 1378 C CA . GLU A 1 177 ? 6.563 -9.580 -34.163 1.00 81.94 177 GLU A CA 1
ATOM 1379 C C . GLU A 1 177 ? 7.033 -8.813 -35.406 1.00 81.94 177 GLU A C 1
ATOM 1381 O O . GLU A 1 177 ? 6.748 -9.207 -36.543 1.00 81.94 177 GLU A O 1
ATOM 1386 N N . ALA A 1 178 ? 7.825 -7.758 -35.217 1.00 77.38 178 ALA A N 1
ATOM 1387 C CA . ALA A 1 178 ? 8.379 -6.988 -36.321 1.00 77.38 178 ALA A CA 1
ATOM 1388 C C . ALA A 1 178 ? 9.397 -7.796 -37.153 1.00 77.38 178 ALA A C 1
ATOM 1390 O O . ALA A 1 178 ? 9.392 -7.700 -38.387 1.00 77.38 178 ALA A O 1
ATOM 1391 N N . ALA A 1 179 ? 10.215 -8.642 -36.518 1.00 79.81 179 ALA A N 1
ATOM 1392 C CA . ALA A 1 179 ? 11.178 -9.533 -37.168 1.00 79.81 179 ALA A CA 1
ATOM 1393 C C . ALA A 1 179 ? 10.487 -10.524 -38.117 1.00 79.81 179 ALA A C 1
ATOM 1395 O O . ALA A 1 179 ? 11.000 -10.820 -39.199 1.00 79.81 179 ALA A O 1
ATOM 1396 N N . SER A 1 180 ? 9.271 -10.964 -37.780 1.00 82.56 180 SER A N 1
ATOM 1397 C CA . SER A 1 180 ? 8.459 -11.821 -38.650 1.00 82.56 180 SER A CA 1
ATOM 1398 C C . SER A 1 180 ? 8.096 -11.167 -39.995 1.00 82.56 180 SER A C 1
ATOM 1400 O O . SER A 1 180 ? 7.806 -11.872 -40.966 1.00 82.56 180 SER A O 1
ATOM 1402 N N . ILE A 1 181 ? 8.148 -9.834 -40.082 1.00 82.94 181 ILE A N 1
ATOM 1403 C CA . ILE A 1 181 ? 7.805 -9.054 -41.277 1.00 82.94 181 ILE A CA 1
ATOM 1404 C C . ILE A 1 181 ? 9.062 -8.716 -42.089 1.00 82.94 181 ILE A C 1
ATOM 1406 O O . ILE A 1 181 ? 9.031 -8.772 -43.318 1.00 82.94 181 ILE A O 1
ATOM 1410 N N . ILE A 1 182 ? 10.183 -8.421 -41.427 1.00 86.88 182 ILE A N 1
ATOM 1411 C CA . ILE A 1 182 ? 11.441 -8.000 -42.072 1.00 86.88 182 ILE A CA 1
ATOM 1412 C C . ILE A 1 182 ? 12.340 -9.174 -42.504 1.00 86.88 182 ILE A C 1
ATOM 1414 O O . ILE A 1 182 ? 13.563 -9.145 -42.367 1.00 86.88 182 ILE A O 1
ATOM 1418 N N . LYS A 1 183 ? 11.743 -10.253 -43.022 1.00 89.38 183 LYS A N 1
ATOM 1419 C CA . LYS A 1 183 ? 12.466 -11.514 -43.258 1.00 89.38 183 LYS A CA 1
ATOM 1420 C C . LYS A 1 183 ? 13.653 -11.381 -44.207 1.00 89.38 183 LYS A C 1
ATOM 1422 O O . LYS A 1 183 ? 14.641 -12.071 -44.000 1.00 89.38 183 LYS A O 1
ATOM 1427 N N . THR A 1 184 ? 13.575 -10.545 -45.238 1.00 89.69 184 THR A N 1
ATOM 1428 C CA . THR A 1 184 ? 14.610 -10.448 -46.283 1.00 89.69 184 THR A CA 1
ATOM 1429 C C . THR A 1 184 ? 15.437 -9.164 -46.175 1.00 89.69 184 THR A C 1
ATOM 1431 O O . THR A 1 184 ? 14.913 -8.150 -45.711 1.00 89.69 184 THR A O 1
ATOM 1434 N N . PRO A 1 185 ? 16.697 -9.155 -46.637 1.00 89.88 185 PRO A N 1
ATOM 1435 C CA . PRO A 1 185 ? 17.536 -7.958 -46.643 1.00 89.88 185 PRO A CA 1
ATOM 1436 C C . PRO A 1 185 ? 16.868 -6.767 -47.332 1.00 89.88 185 PRO A C 1
ATOM 1438 O O . PRO A 1 185 ? 16.135 -6.926 -48.310 1.00 89.88 185 PRO A O 1
ATOM 1441 N N . GLY A 1 186 ? 17.119 -5.567 -46.817 1.00 86.06 186 GLY A N 1
ATOM 1442 C CA . GLY A 1 186 ? 16.559 -4.315 -47.328 1.00 86.06 186 GLY A CA 1
ATOM 1443 C C . GLY A 1 186 ? 15.094 -4.081 -46.953 1.00 86.06 186 GLY A C 1
ATOM 1444 O O . GLY A 1 186 ? 14.549 -3.027 -47.280 1.00 86.06 186 GLY A O 1
ATOM 1445 N N . THR A 1 187 ? 14.447 -5.020 -46.255 1.00 90.06 187 THR A N 1
ATOM 1446 C CA . THR A 1 187 ? 13.105 -4.797 -45.711 1.00 90.06 187 THR A CA 1
ATOM 1447 C C . THR A 1 187 ? 13.175 -4.043 -44.392 1.00 90.06 187 THR A C 1
ATOM 1449 O O . THR A 1 187 ? 14.061 -4.257 -43.562 1.00 90.06 187 THR A O 1
ATOM 1452 N N . SER A 1 188 ? 12.214 -3.148 -44.198 1.00 90.25 188 SER A N 1
ATOM 1453 C CA . SER A 1 188 ? 12.048 -2.402 -42.961 1.00 90.25 188 SER A CA 1
ATOM 1454 C C . SER A 1 188 ? 10.575 -2.284 -42.604 1.00 90.25 188 SER A C 1
ATOM 1456 O O . SER A 1 188 ? 9.686 -2.306 -43.462 1.00 90.25 188 SER A O 1
ATOM 1458 N N . LYS A 1 189 ? 10.309 -2.170 -41.308 1.00 87.50 189 LYS A N 1
ATOM 1459 C CA . LYS A 1 189 ? 8.983 -1.953 -40.756 1.00 87.50 189 LYS A CA 1
ATOM 1460 C C . LYS A 1 189 ? 9.081 -0.875 -39.692 1.00 87.50 189 LYS A C 1
ATOM 1462 O O . LYS A 1 189 ? 9.803 -1.023 -38.712 1.00 87.50 189 LYS A O 1
ATOM 1467 N N . SER A 1 190 ? 8.324 0.199 -39.890 1.00 84.44 190 SER A N 1
ATOM 1468 C CA . SER A 1 190 ? 8.068 1.148 -38.814 1.00 84.44 190 SER A CA 1
ATOM 1469 C C . SER A 1 190 ? 6.937 0.613 -37.942 1.00 84.44 190 SER A C 1
ATOM 1471 O O . SER A 1 190 ? 5.874 0.236 -38.453 1.00 84.44 190 SER A O 1
ATOM 1473 N N . VAL A 1 191 ? 7.190 0.550 -36.641 1.00 74.69 191 VAL A N 1
ATOM 1474 C CA . VAL A 1 191 ? 6.250 0.107 -35.618 1.00 74.69 191 VAL A CA 1
ATOM 1475 C C . VAL A 1 191 ? 5.936 1.318 -34.731 1.00 74.69 191 VAL A C 1
ATOM 1477 O O . VAL A 1 191 ? 6.855 1.926 -34.175 1.00 74.69 191 VAL A O 1
ATOM 1480 N N . PRO A 1 192 ? 4.658 1.725 -34.627 1.00 60.91 192 PRO A N 1
ATOM 1481 C CA . PRO A 1 192 ? 4.271 2.936 -33.904 1.00 60.91 192 PRO A CA 1
ATOM 1482 C C . PRO A 1 192 ? 4.318 2.792 -32.376 1.00 60.91 192 PRO A C 1
ATOM 1484 O O . PRO A 1 192 ? 4.165 3.791 -31.682 1.00 60.91 192 PRO A O 1
ATOM 1487 N N . LYS A 1 193 ? 4.520 1.580 -31.848 1.00 63.06 193 LYS A N 1
ATOM 1488 C CA . LYS A 1 193 ? 4.654 1.321 -30.414 1.00 63.06 193 LYS A CA 1
ATOM 1489 C C . LYS A 1 193 ? 5.660 0.191 -30.200 1.00 63.06 193 LYS A C 1
ATOM 1491 O O . LYS A 1 193 ? 5.368 -0.944 -30.547 1.00 63.06 193 LYS A O 1
ATOM 1496 N N . ILE A 1 194 ? 6.847 0.531 -29.713 1.00 66.75 194 ILE A N 1
ATOM 1497 C CA . ILE A 1 194 ? 7.832 -0.418 -29.185 1.00 66.75 194 ILE A CA 1
ATOM 1498 C C . ILE A 1 194 ? 8.199 0.072 -27.793 1.00 66.75 194 ILE A C 1
ATOM 1500 O O . ILE A 1 194 ? 8.227 1.283 -27.545 1.00 66.75 194 ILE A O 1
ATOM 1504 N N . SER A 1 195 ? 8.460 -0.885 -26.914 1.00 74.06 195 SER A N 1
ATOM 1505 C CA . SER A 1 195 ? 8.900 -0.657 -25.548 1.00 74.06 195 SER A CA 1
ATOM 1506 C C . SER A 1 195 ? 10.155 0.248 -25.450 1.00 74.06 195 SER A C 1
ATOM 1508 O O . SER A 1 195 ? 10.985 0.285 -26.368 1.00 74.06 195 SER A O 1
ATOM 1510 N N . PRO A 1 196 ? 10.278 1.038 -24.367 1.00 86.69 196 PRO A N 1
ATOM 1511 C CA . PRO A 1 196 ? 11.430 1.912 -24.103 1.00 86.69 196 PRO A CA 1
ATOM 1512 C C . PRO A 1 196 ? 12.779 1.152 -24.064 1.00 86.69 196 PRO A C 1
ATOM 1514 O O . PRO A 1 196 ? 12.816 -0.065 -24.188 1.00 86.69 196 PRO A O 1
ATOM 1517 N N . LEU A 1 197 ? 13.927 1.841 -24.005 1.00 88.00 197 LEU A N 1
ATOM 1518 C CA . LEU A 1 197 ? 15.237 1.154 -24.063 1.00 88.00 197 LEU A CA 1
ATOM 1519 C C . LEU A 1 197 ? 15.632 0.463 -22.753 1.00 88.00 197 LEU A C 1
ATOM 1521 O O . LEU A 1 197 ? 16.467 -0.439 -22.777 1.00 88.00 197 LEU A O 1
ATOM 1525 N N . ASP A 1 198 ? 15.075 0.896 -21.624 1.00 89.31 198 ASP A N 1
ATOM 1526 C CA . ASP A 1 198 ? 15.332 0.327 -20.297 1.00 89.31 198 ASP A CA 1
ATOM 1527 C C . ASP A 1 198 ? 14.970 -1.160 -20.203 1.00 89.31 198 ASP A C 1
ATOM 1529 O O . ASP A 1 198 ? 15.715 -1.918 -19.592 1.00 89.31 198 ASP A O 1
ATOM 1533 N N . ILE A 1 199 ? 13.910 -1.599 -20.881 1.00 86.81 199 ILE A N 1
ATOM 1534 C CA . ILE A 1 199 ? 13.491 -3.010 -20.907 1.00 86.81 199 ILE A CA 1
ATOM 1535 C C . ILE A 1 199 ? 14.505 -3.951 -21.583 1.00 86.81 199 ILE A C 1
ATOM 1537 O O . ILE A 1 199 ? 14.420 -5.166 -21.437 1.00 86.81 199 ILE A O 1
ATOM 1541 N N . TYR A 1 200 ? 15.474 -3.407 -22.328 1.00 89.19 200 TYR A N 1
ATOM 1542 C CA . TYR A 1 200 ? 16.546 -4.186 -22.953 1.00 89.19 200 TYR A CA 1
ATOM 1543 C C . TYR A 1 200 ? 17.831 -4.220 -22.121 1.00 89.19 200 TYR A C 1
ATOM 1545 O O . TYR A 1 200 ? 18.838 -4.762 -22.581 1.00 89.19 200 TYR A O 1
ATOM 1553 N N . LEU A 1 201 ? 17.828 -3.637 -20.922 1.00 92.44 201 LEU A N 1
ATOM 1554 C CA . LEU A 1 201 ? 18.939 -3.697 -19.980 1.00 92.44 201 LEU A CA 1
ATOM 1555 C C . LEU A 1 201 ? 18.691 -4.783 -18.920 1.00 92.44 201 LEU A C 1
ATOM 1557 O O . LEU A 1 201 ? 17.545 -5.032 -18.551 1.00 92.44 201 LEU A O 1
ATOM 1561 N N . PRO A 1 202 ? 19.749 -5.429 -18.398 1.00 88.00 202 PRO A N 1
ATOM 1562 C CA . PRO A 1 202 ? 19.618 -6.284 -17.224 1.00 88.00 202 PRO A CA 1
ATOM 1563 C C . PRO A 1 202 ? 19.260 -5.467 -15.978 1.00 88.00 202 PRO A C 1
ATOM 1565 O O . PRO A 1 202 ? 19.556 -4.274 -15.897 1.00 88.00 202 PRO A O 1
ATOM 1568 N N . ASN A 1 203 ? 18.685 -6.132 -14.972 1.00 81.19 203 ASN A N 1
ATOM 1569 C CA . ASN A 1 203 ? 18.365 -5.498 -13.690 1.00 81.19 203 ASN A CA 1
ATOM 1570 C C . ASN A 1 203 ? 19.636 -4.984 -12.991 1.00 81.19 203 ASN A C 1
ATOM 1572 O O . ASN A 1 203 ? 19.628 -3.906 -12.393 1.00 81.19 203 ASN A O 1
ATOM 1576 N N . ASN A 1 204 ? 20.743 -5.728 -13.083 1.00 82.38 204 ASN A N 1
ATOM 1577 C CA . ASN A 1 204 ? 22.056 -5.298 -12.625 1.00 82.38 204 ASN A CA 1
ATOM 1578 C C . ASN A 1 204 ? 22.846 -4.609 -13.749 1.00 82.38 204 ASN A C 1
ATOM 1580 O O . ASN A 1 204 ? 23.537 -5.243 -14.549 1.00 82.38 204 ASN A O 1
ATOM 1584 N N . THR A 1 205 ? 22.813 -3.277 -13.748 1.00 88.88 205 THR A N 1
ATOM 1585 C CA . THR A 1 205 ? 23.645 -2.443 -14.629 1.00 88.88 205 THR A CA 1
ATOM 1586 C C . THR A 1 205 ? 24.930 -1.938 -13.961 1.00 88.88 205 THR A C 1
ATOM 1588 O O . THR A 1 205 ? 25.643 -1.128 -14.557 1.00 88.88 205 THR A O 1
ATOM 1591 N N . VAL A 1 206 ? 25.212 -2.335 -12.714 1.00 85.88 206 VAL A N 1
ATOM 1592 C CA . VAL A 1 206 ? 26.415 -1.903 -11.976 1.00 85.88 206 VAL A CA 1
ATOM 1593 C C . VAL A 1 206 ? 27.587 -2.857 -12.176 1.00 85.88 206 VAL A C 1
ATOM 1595 O O . VAL A 1 206 ? 28.728 -2.402 -12.183 1.00 85.88 206 VAL A O 1
ATOM 1598 N N . ASP A 1 207 ? 27.315 -4.140 -12.431 1.00 87.69 207 ASP A N 1
ATOM 1599 C CA . ASP A 1 207 ? 28.323 -5.155 -12.730 1.00 87.69 207 ASP A CA 1
ATOM 1600 C C . ASP A 1 207 ? 28.499 -5.341 -14.240 1.00 87.69 207 ASP A C 1
ATOM 1602 O O . ASP A 1 207 ? 27.681 -5.965 -14.929 1.00 87.69 207 ASP A O 1
ATOM 1606 N N . PHE A 1 208 ? 29.618 -4.856 -14.763 1.00 94.19 208 PHE A N 1
ATOM 1607 C CA . PHE A 1 208 ? 29.953 -4.951 -16.175 1.00 94.19 208 PHE A CA 1
ATOM 1608 C C . PHE A 1 208 ? 31.455 -5.102 -16.397 1.00 94.19 208 PHE A C 1
ATOM 1610 O O . PHE A 1 208 ? 32.288 -4.733 -15.567 1.00 94.19 208 PHE A O 1
ATOM 1617 N N . PHE A 1 209 ? 31.794 -5.605 -17.578 1.00 95.62 209 PHE A N 1
ATOM 1618 C CA . PHE A 1 209 ? 33.136 -5.526 -18.121 1.00 95.62 209 PHE A CA 1
ATOM 1619 C C . PHE A 1 209 ? 33.318 -4.264 -18.952 1.00 95.62 209 PHE A C 1
ATOM 1621 O O . PHE A 1 209 ? 32.402 -3.813 -19.644 1.00 95.62 209 PHE A O 1
ATOM 1628 N N . ARG A 1 210 ? 34.532 -3.719 -18.929 1.00 94.75 210 ARG A N 1
ATOM 1629 C CA . ARG A 1 210 ? 34.894 -2.474 -19.606 1.00 94.75 210 ARG A CA 1
ATOM 1630 C C . ARG A 1 210 ? 36.210 -2.637 -20.356 1.00 94.75 210 ARG A C 1
ATOM 1632 O O . ARG A 1 210 ? 37.192 -3.118 -19.796 1.00 94.75 210 ARG A O 1
ATOM 1639 N N . TYR A 1 211 ? 36.236 -2.194 -21.613 1.00 96.25 211 TYR A N 1
ATOM 1640 C CA . TYR A 1 211 ? 37.467 -2.070 -22.398 1.00 96.25 211 TYR A CA 1
ATOM 1641 C C . TYR A 1 211 ? 37.297 -1.075 -23.561 1.00 96.25 211 TYR A C 1
ATOM 1643 O O . TYR A 1 211 ? 36.180 -0.781 -23.983 1.00 96.25 211 TYR A O 1
ATOM 1651 N N . ASN A 1 212 ? 38.409 -0.566 -24.097 1.00 95.88 212 ASN A N 1
ATOM 1652 C CA . ASN A 1 212 ? 38.413 0.218 -25.337 1.00 95.88 212 ASN A CA 1
ATOM 1653 C C . ASN A 1 212 ? 38.663 -0.702 -26.536 1.00 95.88 212 ASN A C 1
ATOM 1655 O O . ASN A 1 212 ? 39.560 -1.548 -26.510 1.00 95.88 212 ASN A O 1
ATOM 1659 N N . GLY A 1 213 ? 37.889 -0.544 -27.598 1.00 96.31 213 GLY A N 1
ATOM 1660 C CA . GLY A 1 213 ? 37.911 -1.449 -28.732 1.00 96.31 213 GLY A CA 1
ATOM 1661 C C . GLY A 1 213 ? 37.373 -0.837 -30.015 1.00 96.31 213 GLY A C 1
ATOM 1662 O O . GLY A 1 213 ? 37.340 0.383 -30.188 1.00 96.31 213 GLY A O 1
ATOM 1663 N N . SER A 1 214 ? 36.954 -1.715 -30.921 1.00 97.00 214 SER A N 1
ATOM 1664 C CA . SER A 1 214 ? 36.430 -1.342 -32.225 1.00 97.00 214 SER A CA 1
ATOM 1665 C C . SER A 1 214 ? 34.947 -1.644 -32.369 1.00 97.00 214 SER A C 1
ATOM 1667 O O . SER A 1 214 ? 34.354 -2.344 -31.550 1.00 97.00 214 SER A O 1
ATOM 1669 N N . LEU A 1 215 ? 34.349 -1.178 -33.462 1.00 96.06 215 LEU A N 1
ATOM 1670 C CA . LEU A 1 215 ? 33.149 -1.826 -33.990 1.00 96.06 215 LEU A CA 1
ATOM 1671 C C . LEU A 1 215 ? 33.461 -3.293 -34.334 1.00 96.06 215 LEU A C 1
ATOM 1673 O O . LEU A 1 215 ? 34.567 -3.610 -34.787 1.00 96.06 215 LEU A O 1
ATOM 1677 N N . THR A 1 216 ? 32.489 -4.179 -34.134 1.00 95.69 216 THR A N 1
ATOM 1678 C CA . THR A 1 216 ? 32.583 -5.612 -34.470 1.00 95.69 216 THR A CA 1
ATOM 1679 C C . THR A 1 216 ? 32.358 -5.890 -35.959 1.00 95.69 216 THR A C 1
ATOM 1681 O O . THR A 1 216 ? 32.613 -6.994 -36.432 1.00 95.69 216 THR A O 1
ATOM 1684 N N . THR A 1 217 ? 31.957 -4.873 -36.725 1.00 92.75 217 THR A N 1
ATOM 1685 C CA . THR A 1 217 ? 31.717 -4.929 -38.173 1.00 92.75 217 THR A CA 1
ATOM 1686 C C . THR A 1 217 ? 32.568 -3.900 -38.921 1.00 92.75 217 THR A C 1
ATOM 1688 O O . THR A 1 217 ? 32.976 -2.896 -38.322 1.00 92.75 217 THR A O 1
ATOM 1691 N N . PRO A 1 218 ? 32.804 -4.069 -40.238 1.00 90.81 218 PRO A N 1
ATOM 1692 C CA . PRO A 1 218 ? 33.447 -3.049 -41.061 1.00 90.81 218 PRO A CA 1
ATOM 1693 C C . PRO A 1 218 ? 32.772 -1.673 -40.905 1.00 90.81 218 PRO A C 1
ATOM 1695 O O . PRO A 1 218 ? 31.542 -1.604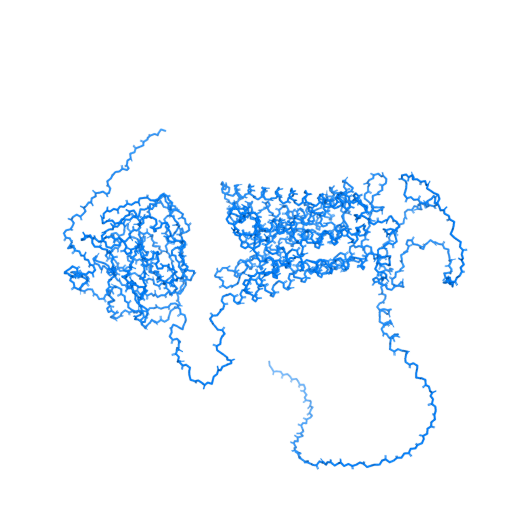 -40.857 1.00 90.81 218 PRO A O 1
ATOM 1698 N N . PRO A 1 219 ? 33.548 -0.576 -40.801 1.00 92.12 219 PRO A N 1
ATOM 1699 C CA . PRO A 1 219 ? 34.996 -0.478 -41.042 1.00 92.12 219 PRO A CA 1
ATOM 1700 C C . PRO A 1 219 ? 35.902 -0.868 -39.854 1.00 92.12 219 PRO A C 1
ATOM 1702 O O . PRO A 1 219 ? 37.110 -0.653 -39.924 1.00 92.12 219 PRO A O 1
ATOM 1705 N N . CYS A 1 220 ? 35.354 -1.437 -38.776 1.00 94.12 220 CYS A N 1
ATOM 1706 C CA . CYS A 1 220 ? 36.074 -1.821 -37.558 1.00 94.12 220 CYS A CA 1
ATOM 1707 C C . CYS A 1 220 ? 36.854 -0.668 -36.904 1.00 94.12 220 CYS A C 1
ATOM 1709 O O . CYS A 1 220 ? 37.965 -0.861 -36.401 1.00 94.12 220 CYS A O 1
ATOM 1711 N N . SER A 1 221 ? 36.275 0.537 -36.925 1.00 94.81 221 SER A N 1
ATOM 1712 C CA . SER A 1 221 ? 36.848 1.733 -36.300 1.00 94.81 221 SER A CA 1
ATOM 1713 C C . SER A 1 221 ? 37.124 1.500 -34.819 1.00 94.81 221 SER A C 1
ATOM 1715 O O . SER A 1 221 ? 36.222 1.087 -34.094 1.00 94.81 221 SER A O 1
ATOM 1717 N N . GLU A 1 222 ? 38.349 1.786 -34.374 1.00 95.81 222 GLU A N 1
ATOM 1718 C CA . GLU A 1 222 ? 38.817 1.673 -32.980 1.00 95.81 222 GLU A CA 1
ATOM 1719 C C . GLU A 1 222 ? 38.379 2.883 -32.145 1.00 95.81 222 GLU A C 1
ATOM 1721 O O . GLU A 1 222 ? 39.189 3.636 -31.609 1.00 95.81 222 GLU A O 1
ATOM 1726 N N . SER A 1 223 ? 37.068 3.101 -32.118 1.00 95.75 223 SER A N 1
ATOM 1727 C CA . SER A 1 223 ? 36.410 4.295 -31.587 1.00 95.75 223 SER A CA 1
ATOM 1728 C C . SER A 1 223 ? 35.433 3.988 -30.454 1.00 95.75 223 SER A C 1
ATOM 1730 O O . SER A 1 223 ? 34.601 4.832 -30.129 1.00 95.75 223 SER A O 1
ATOM 1732 N N . VAL A 1 224 ? 35.443 2.760 -29.921 1.00 97.50 224 VAL A N 1
ATOM 1733 C CA . VAL A 1 224 ? 34.381 2.252 -29.045 1.00 97.50 224 VAL A CA 1
ATOM 1734 C C . VAL A 1 224 ? 34.885 2.038 -27.625 1.00 97.50 224 VAL A C 1
ATOM 1736 O O . VAL A 1 224 ? 35.789 1.240 -27.389 1.00 97.50 224 VAL A O 1
ATOM 1739 N N . THR A 1 225 ? 34.227 2.658 -26.651 1.00 97.19 225 THR A N 1
ATOM 1740 C CA . THR A 1 225 ? 34.308 2.246 -25.248 1.00 97.19 225 THR A CA 1
ATOM 1741 C C . THR A 1 225 ? 33.203 1.222 -24.969 1.00 97.19 225 THR A C 1
ATOM 1743 O O . THR A 1 225 ? 32.025 1.565 -24.846 1.00 97.19 225 THR A O 1
ATOM 1746 N N . TRP A 1 226 ? 33.579 -0.051 -24.868 1.00 98.06 226 TRP A N 1
ATOM 1747 C CA . TRP A 1 226 ? 32.657 -1.164 -24.643 1.00 98.06 226 TRP A CA 1
ATOM 1748 C C . TRP A 1 226 ? 32.270 -1.300 -23.175 1.00 98.06 226 TRP A C 1
ATOM 1750 O O . TRP A 1 226 ? 33.107 -1.148 -22.284 1.00 98.06 226 TRP A O 1
ATOM 1760 N N . THR A 1 227 ? 31.002 -1.623 -22.944 1.00 98.06 227 THR A N 1
ATOM 1761 C CA . THR A 1 227 ? 30.440 -2.040 -21.654 1.00 98.06 227 THR A CA 1
ATOM 1762 C C . THR A 1 227 ? 29.680 -3.328 -21.897 1.00 98.06 227 THR A C 1
ATOM 1764 O O . THR A 1 227 ? 28.706 -3.297 -22.637 1.00 98.06 227 THR A O 1
ATOM 1767 N N . VAL A 1 228 ? 30.096 -4.450 -21.324 1.00 97.88 228 VAL A N 1
ATOM 1768 C CA . VAL A 1 228 ? 29.364 -5.719 -21.466 1.00 97.88 228 VAL A CA 1
ATOM 1769 C C . VAL A 1 228 ? 28.854 -6.120 -20.095 1.00 97.88 228 VAL A C 1
ATOM 1771 O O . VAL A 1 228 ? 29.656 -6.381 -19.199 1.00 97.88 228 VAL A O 1
ATOM 1774 N N . PHE A 1 229 ? 27.537 -6.118 -19.905 1.00 96.38 229 PHE A N 1
ATOM 1775 C CA . PHE A 1 229 ? 26.953 -6.442 -18.604 1.00 96.38 229 PHE A CA 1
ATOM 1776 C C . PHE A 1 229 ? 27.176 -7.912 -18.251 1.00 96.38 229 PHE A C 1
ATOM 1778 O O . PHE A 1 229 ? 27.187 -8.784 -19.122 1.00 96.38 229 PHE A O 1
ATOM 1785 N N . THR A 1 230 ? 27.384 -8.185 -16.962 1.00 88.81 230 THR A N 1
ATOM 1786 C CA . THR A 1 230 ? 27.668 -9.552 -16.495 1.00 88.81 230 THR A CA 1
ATOM 1787 C C . THR A 1 230 ? 26.412 -10.410 -16.343 1.00 88.81 230 THR A C 1
ATOM 1789 O O . THR A 1 230 ? 26.511 -11.637 -16.373 1.00 88.81 230 THR A O 1
ATOM 1792 N N . GLU A 1 231 ? 25.244 -9.784 -16.179 1.00 90.44 231 GLU A N 1
ATOM 1793 C CA . GLU A 1 231 ? 23.951 -10.459 -16.078 1.00 90.44 231 GLU A CA 1
ATOM 1794 C C . GLU A 1 231 ? 23.329 -10.643 -17.476 1.00 90.44 231 GLU A C 1
ATOM 1796 O O . GLU A 1 231 ? 23.077 -9.650 -18.165 1.00 90.44 231 GLU A O 1
ATOM 1801 N N . PRO A 1 232 ? 23.069 -11.889 -17.919 1.00 92.94 232 PRO A N 1
ATOM 1802 C CA . PRO A 1 232 ? 22.363 -12.142 -19.166 1.00 92.94 232 PRO A CA 1
ATOM 1803 C C . PRO A 1 232 ? 20.840 -12.050 -18.989 1.00 92.94 232 PRO A C 1
ATOM 1805 O O . PRO A 1 232 ? 20.285 -12.549 -18.008 1.00 92.94 232 PRO A O 1
ATOM 1808 N N . LEU A 1 233 ? 20.150 -11.520 -19.996 1.00 93.19 233 LEU A N 1
ATOM 1809 C CA . LEU A 1 233 ? 18.696 -11.609 -20.119 1.00 93.19 233 LEU A CA 1
ATOM 1810 C C . LEU A 1 233 ? 18.262 -13.018 -20.547 1.00 93.19 233 LEU A C 1
ATOM 1812 O O . LEU A 1 233 ? 19.027 -13.785 -21.129 1.00 93.19 233 LEU A O 1
ATOM 1816 N N . ASN A 1 234 ? 17.015 -13.386 -20.273 1.00 94.69 234 ASN A N 1
ATOM 1817 C CA . ASN A 1 234 ? 16.475 -14.672 -20.719 1.00 94.69 234 ASN A CA 1
ATOM 1818 C C . ASN A 1 234 ? 15.937 -14.565 -22.155 1.00 94.69 234 ASN A C 1
ATOM 1820 O O . ASN A 1 234 ? 15.496 -13.500 -22.578 1.00 94.69 234 ASN A O 1
ATOM 1824 N N . ILE A 1 235 ? 15.941 -15.669 -22.900 1.00 92.81 235 ILE A N 1
ATOM 1825 C CA . ILE A 1 235 ? 15.199 -15.834 -24.158 1.00 92.81 235 ILE A CA 1
ATOM 1826 C C . ILE A 1 235 ? 14.787 -17.301 -24.303 1.00 92.81 235 ILE A C 1
ATOM 1828 O O . ILE A 1 235 ? 15.555 -18.191 -23.948 1.00 92.81 235 ILE A O 1
ATOM 1832 N N . SER A 1 236 ? 13.593 -17.581 -24.824 1.00 94.50 236 SER A N 1
ATOM 1833 C CA . SER A 1 236 ? 13.218 -18.970 -25.127 1.00 94.50 236 SER A CA 1
ATOM 1834 C C . SER A 1 236 ? 13.809 -19.446 -26.453 1.00 94.50 236 SER A C 1
ATOM 1836 O O . SER A 1 236 ? 14.057 -18.652 -27.361 1.00 94.50 236 SER A O 1
ATOM 1838 N N . GLU A 1 237 ? 13.976 -20.760 -26.610 1.00 94.00 237 GLU A N 1
ATOM 1839 C CA . GLU A 1 237 ? 14.462 -21.345 -27.869 1.00 94.00 237 GLU A CA 1
ATOM 1840 C C . GLU A 1 237 ? 13.561 -20.968 -29.062 1.00 94.00 237 GLU A C 1
ATOM 1842 O O . GLU A 1 237 ? 14.050 -20.649 -30.143 1.00 94.00 237 GLU A O 1
ATOM 1847 N N . GLN A 1 238 ? 12.241 -20.911 -28.846 1.00 91.56 238 GLN A N 1
ATOM 1848 C CA . GLN A 1 238 ? 11.268 -20.523 -29.874 1.00 91.56 238 GLN A CA 1
ATOM 1849 C C . GLN A 1 238 ? 11.439 -19.068 -30.322 1.00 91.56 238 GLN A C 1
ATOM 1851 O O . GLN A 1 238 ? 11.325 -18.768 -31.510 1.00 91.56 238 GLN A O 1
ATOM 1856 N N . GLN A 1 239 ? 11.716 -18.167 -29.380 1.00 94.19 239 GLN A N 1
ATOM 1857 C CA . GLN A 1 239 ? 11.983 -16.759 -29.665 1.00 94.19 239 GLN A CA 1
ATOM 1858 C C . GLN A 1 239 ? 13.328 -16.583 -30.379 1.00 94.19 239 GLN A C 1
ATOM 1860 O O . GLN A 1 239 ? 13.423 -15.840 -31.353 1.00 94.19 239 GLN A O 1
ATOM 1865 N N . LEU A 1 240 ? 14.355 -17.326 -29.961 1.00 94.06 240 LEU A N 1
ATOM 1866 C CA . LEU A 1 240 ? 15.658 -17.333 -30.622 1.00 94.06 240 LEU A CA 1
ATOM 1867 C C . LEU A 1 240 ? 15.570 -17.849 -32.071 1.00 94.06 240 LEU A C 1
ATOM 1869 O O . LEU A 1 240 ? 16.215 -17.304 -32.969 1.00 94.06 240 LEU A O 1
ATOM 1873 N N . ASP A 1 241 ? 14.726 -18.848 -32.332 1.00 92.31 241 ASP A N 1
ATOM 1874 C CA . ASP A 1 241 ? 14.474 -19.357 -33.683 1.00 92.31 241 ASP A CA 1
ATOM 1875 C C . ASP A 1 241 ? 13.896 -18.301 -34.629 1.00 92.31 241 ASP A C 1
ATOM 1877 O O . ASP A 1 241 ? 14.198 -18.325 -35.824 1.00 92.31 241 ASP A O 1
ATOM 1881 N N . GLN A 1 242 ? 13.134 -17.330 -34.122 1.00 91.94 242 GLN A N 1
ATOM 1882 C CA . GLN A 1 242 ? 12.606 -16.246 -34.950 1.00 91.94 242 GLN A CA 1
ATOM 1883 C C . GLN A 1 242 ? 13.714 -15.393 -35.576 1.00 91.94 242 GLN A C 1
ATOM 1885 O O . GLN A 1 242 ? 13.640 -15.082 -36.767 1.00 91.94 242 GLN A O 1
ATOM 1890 N N . PHE A 1 243 ? 14.789 -15.113 -34.834 1.00 92.69 243 PHE A N 1
ATOM 1891 C CA . PHE A 1 243 ? 15.978 -14.456 -35.384 1.00 92.69 243 PHE A CA 1
ATOM 1892 C C . PHE A 1 243 ? 16.646 -15.313 -36.469 1.00 92.69 243 PHE A C 1
ATOM 1894 O O . PHE A 1 243 ? 16.994 -14.820 -37.542 1.00 92.69 243 PHE A O 1
ATOM 1901 N N . ARG A 1 244 ? 16.739 -16.630 -36.250 1.00 93.12 244 ARG A N 1
ATOM 1902 C CA . ARG A 1 244 ? 17.340 -17.588 -37.198 1.00 93.12 244 ARG A CA 1
ATOM 1903 C C . ARG A 1 244 ? 16.542 -17.755 -38.503 1.00 93.12 244 ARG A C 1
ATOM 1905 O O . ARG A 1 244 ? 17.061 -18.332 -39.466 1.00 93.12 244 ARG A O 1
ATOM 1912 N N . TYR A 1 245 ? 15.295 -17.280 -38.562 1.00 91.19 245 TYR A N 1
ATOM 1913 C CA . TYR A 1 245 ? 14.477 -17.285 -39.780 1.00 91.19 245 TYR A CA 1
ATOM 1914 C C . TYR A 1 245 ? 14.697 -16.073 -40.691 1.00 91.19 245 TYR A C 1
ATOM 1916 O O . TYR A 1 245 ? 14.291 -16.135 -41.859 1.00 91.19 245 TYR A O 1
ATOM 1924 N N . LEU A 1 246 ? 15.354 -15.013 -40.209 1.00 92.06 246 LEU A N 1
ATOM 1925 C CA . LEU A 1 246 ? 15.763 -13.887 -41.050 1.00 92.06 246 LEU A CA 1
ATOM 1926 C C . LEU A 1 246 ? 16.733 -14.355 -42.139 1.00 92.06 246 LEU A C 1
ATOM 1928 O O . LEU A 1 246 ? 17.413 -15.369 -41.982 1.00 92.06 246 LEU A O 1
ATOM 1932 N N . LYS A 1 247 ? 16.770 -13.650 -43.269 1.00 91.44 247 LYS A N 1
ATOM 1933 C CA . LYS A 1 247 ? 17.603 -13.982 -44.429 1.00 91.44 247 LYS A CA 1
ATOM 1934 C C . LYS A 1 247 ? 18.768 -13.014 -44.590 1.00 91.44 247 LYS A C 1
ATOM 1936 O O . LYS A 1 247 ? 18.592 -11.819 -44.364 1.00 91.44 247 LYS A O 1
ATOM 1941 N N . ASP A 1 248 ? 19.923 -13.538 -44.984 1.00 87.69 248 ASP A N 1
ATOM 1942 C CA . ASP A 1 248 ? 21.094 -12.760 -45.402 1.00 87.69 248 ASP A CA 1
ATOM 1943 C C . ASP A 1 248 ? 20.983 -12.294 -46.866 1.00 87.69 248 ASP A C 1
ATOM 1945 O O . ASP A 1 248 ? 19.999 -12.598 -47.552 1.00 87.69 248 ASP A O 1
ATOM 1949 N N . ALA A 1 249 ? 21.968 -11.508 -47.320 1.00 84.12 249 ALA A N 1
ATOM 1950 C CA . ALA A 1 249 ? 22.051 -10.949 -48.676 1.00 84.12 249 ALA A CA 1
ATOM 1951 C C . ALA A 1 249 ? 21.967 -12.024 -49.776 1.00 84.12 249 ALA A C 1
ATOM 1953 O O . ALA A 1 249 ? 21.423 -11.779 -50.853 1.00 84.12 249 ALA A O 1
ATOM 1954 N N . GLU A 1 250 ? 22.442 -13.230 -49.482 1.00 81.50 250 GLU A N 1
ATOM 1955 C CA . GLU A 1 250 ? 22.445 -14.386 -50.370 1.00 81.50 250 GLU A CA 1
ATOM 1956 C C . GLU A 1 250 ? 21.145 -15.216 -50.304 1.00 81.50 250 GLU A C 1
ATOM 1958 O O . GLU A 1 250 ? 20.979 -16.181 -51.054 1.00 81.50 250 GLU A O 1
ATOM 1963 N N . GLY A 1 251 ? 20.193 -14.838 -49.444 1.00 81.62 251 GLY A N 1
ATOM 1964 C CA . GLY A 1 251 ? 18.886 -15.482 -49.292 1.00 81.62 251 GLY A CA 1
ATOM 1965 C C . GLY A 1 251 ? 18.883 -16.720 -48.388 1.00 81.62 251 GLY A C 1
ATOM 1966 O O . GLY A 1 251 ? 17.854 -17.403 -48.272 1.00 81.62 251 GLY A O 1
ATOM 1967 N N . PHE A 1 252 ? 19.993 -17.023 -47.714 1.00 87.38 252 PHE A N 1
ATOM 1968 C CA . PHE A 1 252 ? 20.082 -18.092 -46.725 1.00 87.38 252 PHE A CA 1
ATOM 1969 C C . PHE A 1 252 ? 19.589 -17.621 -45.361 1.00 87.38 252 PHE A C 1
ATOM 1971 O O . PHE A 1 252 ? 19.477 -16.434 -45.087 1.00 87.38 252 PHE A O 1
ATOM 1978 N N . SER A 1 253 ? 19.224 -18.570 -44.494 1.00 90.00 253 SER A N 1
ATOM 1979 C CA . SER A 1 253 ? 18.876 -18.234 -43.111 1.00 90.00 253 SER A CA 1
ATOM 1980 C C . SER A 1 253 ? 20.092 -17.669 -42.381 1.00 90.00 253 SER A C 1
ATOM 1982 O O . SER A 1 253 ? 21.114 -18.347 -42.270 1.00 90.00 253 SER A O 1
ATOM 1984 N N . MET A 1 254 ? 19.938 -16.460 -41.852 1.00 89.44 254 MET A N 1
ATOM 1985 C CA . MET A 1 254 ? 20.939 -15.730 -41.098 1.00 89.44 254 MET A CA 1
ATOM 1986 C C . MET A 1 254 ? 21.212 -16.476 -39.792 1.00 89.44 254 MET A C 1
ATOM 1988 O O . MET A 1 254 ? 20.400 -16.502 -38.867 1.00 89.44 254 MET A O 1
ATOM 1992 N N . LYS A 1 255 ? 22.353 -17.159 -39.759 1.00 90.38 255 LYS A N 1
ATOM 1993 C CA . LYS A 1 255 ? 22.832 -17.945 -38.622 1.00 90.38 255 LYS A CA 1
ATOM 1994 C C . LYS A 1 255 ? 24.311 -17.676 -38.427 1.00 90.38 255 LYS A C 1
ATOM 1996 O O . LYS A 1 255 ? 25.063 -17.715 -39.403 1.00 90.38 255 LYS A O 1
ATOM 2001 N N . ASP A 1 256 ? 24.722 -17.523 -37.174 1.00 92.88 256 ASP A N 1
ATOM 2002 C CA . ASP A 1 256 ? 26.085 -17.155 -36.787 1.00 92.88 256 ASP A CA 1
ATOM 2003 C C . ASP A 1 256 ? 26.509 -15.822 -37.434 1.00 92.88 256 ASP A C 1
ATOM 2005 O O . ASP A 1 256 ? 27.483 -15.760 -38.187 1.00 92.88 256 ASP A O 1
ATOM 2009 N N . ASN A 1 257 ? 25.734 -14.764 -37.182 1.00 94.50 257 ASN A N 1
ATOM 2010 C CA . ASN A 1 257 ? 26.040 -13.405 -37.637 1.00 94.50 257 ASN A CA 1
ATOM 2011 C C . ASN A 1 257 ? 26.940 -12.669 -36.632 1.00 94.50 257 ASN A C 1
ATOM 2013 O O . ASN A 1 257 ? 26.673 -11.526 -36.273 1.00 94.50 257 ASN A O 1
ATOM 2017 N N . PHE A 1 258 ? 27.989 -13.345 -36.162 1.00 94.75 258 PHE A N 1
ATOM 2018 C CA . PHE A 1 258 ? 28.933 -12.795 -35.198 1.00 94.75 258 PHE A CA 1
ATOM 2019 C C . PHE A 1 258 ? 30.390 -12.960 -35.651 1.00 94.75 258 PHE A C 1
ATOM 2021 O O . PHE A 1 258 ? 30.740 -13.928 -36.339 1.00 94.75 258 PHE A O 1
ATOM 2028 N N . ARG A 1 259 ? 31.260 -12.012 -35.291 1.00 95.06 259 ARG A N 1
ATOM 2029 C CA . ARG A 1 259 ? 32.703 -12.051 -35.571 1.00 95.06 259 ARG A CA 1
ATOM 2030 C C . ARG A 1 259 ? 33.428 -12.925 -34.530 1.00 95.06 259 ARG A C 1
ATOM 2032 O O . ARG A 1 259 ? 33.093 -12.888 -33.351 1.00 95.06 259 ARG A O 1
ATOM 2039 N N . PRO A 1 260 ? 34.468 -13.688 -34.917 1.00 94.75 260 PRO A N 1
ATOM 2040 C CA . PRO A 1 260 ? 35.347 -14.347 -33.951 1.00 94.75 260 PRO A CA 1
ATOM 2041 C C . PRO A 1 260 ? 36.036 -13.349 -33.009 1.00 94.75 260 PRO A C 1
ATOM 2043 O O . PRO A 1 260 ? 36.411 -12.256 -33.441 1.00 94.75 260 PRO A O 1
ATOM 2046 N N . VAL A 1 261 ? 36.292 -13.757 -31.762 1.00 96.56 261 VAL A N 1
ATOM 2047 C CA . VAL A 1 261 ? 37.049 -12.942 -30.799 1.00 96.56 261 VAL A CA 1
ATOM 2048 C C . VAL A 1 261 ? 38.435 -12.571 -31.330 1.00 96.56 261 VAL A C 1
ATOM 2050 O O . VAL A 1 261 ? 39.116 -13.358 -31.991 1.00 96.56 261 VAL A O 1
ATOM 2053 N N . GLN A 1 262 ? 38.836 -11.338 -31.058 1.00 96.25 262 GLN A N 1
ATOM 2054 C CA . GLN A 1 262 ? 40.082 -10.722 -31.483 1.00 96.25 262 GLN A CA 1
ATOM 2055 C C . GLN A 1 262 ? 41.078 -10.693 -30.313 1.00 96.25 262 GLN A C 1
ATOM 2057 O O . GLN A 1 262 ? 40.670 -10.674 -29.148 1.00 96.25 262 GLN A O 1
ATOM 2062 N N . PRO A 1 263 ? 42.394 -10.666 -30.585 1.00 93.81 263 PRO A N 1
ATOM 2063 C CA . PRO A 1 263 ? 43.399 -10.575 -29.532 1.00 93.81 263 PRO A CA 1
ATOM 2064 C C . PRO A 1 263 ? 43.222 -9.329 -28.653 1.00 93.81 263 PRO A C 1
ATOM 2066 O O . PRO A 1 263 ? 43.023 -8.214 -29.146 1.00 93.81 263 PRO A O 1
ATOM 2069 N N . ILE A 1 264 ? 43.357 -9.499 -27.334 1.00 92.12 264 ILE A N 1
ATOM 2070 C CA . ILE A 1 264 ? 43.304 -8.371 -26.394 1.00 92.12 264 ILE A CA 1
ATOM 2071 C C . ILE A 1 264 ? 44.483 -7.400 -26.581 1.00 92.12 264 ILE A C 1
ATOM 2073 O O . ILE A 1 264 ? 44.315 -6.189 -26.419 1.00 92.12 264 ILE A O 1
ATOM 2077 N N . ASN A 1 265 ? 45.644 -7.911 -27.005 1.00 92.38 265 ASN A N 1
ATOM 2078 C CA . ASN A 1 265 ? 46.905 -7.171 -27.099 1.00 92.38 265 ASN A CA 1
ATOM 2079 C C . ASN A 1 265 ? 47.251 -6.492 -25.758 1.00 92.38 265 ASN A C 1
ATOM 2081 O O . ASN A 1 265 ? 47.150 -7.122 -24.712 1.00 92.38 265 ASN A O 1
ATOM 2085 N N . GLU A 1 266 ? 47.667 -5.226 -25.770 1.00 87.44 266 GLU A N 1
ATOM 2086 C CA . GLU A 1 266 ? 48.121 -4.490 -24.576 1.00 87.44 266 GLU A CA 1
ATOM 2087 C C . GLU A 1 266 ? 46.975 -3.796 -23.810 1.00 87.44 266 GLU A C 1
ATOM 2089 O O . GLU A 1 266 ? 47.210 -2.975 -22.923 1.00 87.44 266 GLU A O 1
ATOM 2094 N N . ARG A 1 267 ? 45.714 -4.074 -24.164 1.00 92.38 267 ARG A N 1
ATOM 2095 C CA . ARG A 1 267 ? 44.553 -3.388 -23.584 1.00 92.38 267 ARG A CA 1
ATOM 2096 C C . ARG A 1 267 ? 44.194 -3.956 -22.216 1.00 92.38 267 ARG A C 1
ATOM 2098 O O . ARG A 1 267 ? 44.199 -5.167 -22.012 1.00 92.38 267 ARG A O 1
ATOM 2105 N N . ARG A 1 268 ? 43.797 -3.071 -21.299 1.00 89.81 268 ARG A N 1
ATOM 2106 C CA . ARG A 1 268 ? 43.260 -3.467 -19.992 1.00 89.81 268 ARG A CA 1
ATOM 2107 C C . ARG A 1 268 ? 41.808 -3.911 -20.132 1.00 89.81 268 ARG A C 1
ATOM 2109 O O . ARG A 1 268 ? 40.973 -3.166 -20.645 1.00 89.81 268 ARG A O 1
ATOM 2116 N N . LEU A 1 269 ? 41.537 -5.117 -19.650 1.00 91.69 269 LEU A N 1
ATOM 2117 C CA . LEU A 1 269 ? 40.200 -5.631 -19.384 1.00 91.69 269 LEU A CA 1
ATOM 2118 C C . LEU A 1 269 ? 39.829 -5.246 -17.961 1.00 91.69 269 LEU A C 1
ATOM 2120 O O . LEU A 1 269 ? 40.558 -5.590 -17.036 1.00 91.69 269 LEU A O 1
ATOM 2124 N N . LEU A 1 270 ? 38.711 -4.561 -17.783 1.00 92.00 270 LEU A N 1
ATOM 2125 C CA . LEU A 1 270 ? 38.243 -4.126 -16.474 1.00 92.00 270 LEU A CA 1
ATOM 2126 C C . LEU A 1 270 ? 36.922 -4.820 -16.128 1.00 92.00 270 LEU A C 1
ATOM 2128 O O . LEU A 1 270 ? 36.142 -5.139 -17.026 1.00 92.00 270 LEU A O 1
ATOM 2132 N N . THR A 1 271 ? 36.658 -5.027 -14.841 1.00 91.38 271 THR A N 1
ATOM 2133 C CA . THR A 1 271 ? 35.369 -5.487 -14.304 1.00 91.38 271 THR A CA 1
ATOM 2134 C C . THR A 1 271 ? 34.993 -4.675 -13.072 1.00 91.38 271 THR A C 1
ATOM 2136 O O . THR A 1 271 ? 35.847 -4.407 -12.231 1.00 91.38 271 THR A O 1
ATOM 2139 N N . THR A 1 272 ? 33.720 -4.319 -12.934 1.00 85.25 272 THR A N 1
ATOM 2140 C CA . THR A 1 272 ? 33.177 -3.737 -11.694 1.00 85.25 272 THR A CA 1
ATOM 2141 C C . THR A 1 272 ? 32.630 -4.795 -10.732 1.00 85.25 272 THR A C 1
ATOM 2143 O O . THR A 1 272 ? 32.334 -4.485 -9.584 1.00 85.25 272 THR A O 1
ATOM 2146 N N . LYS A 1 273 ? 32.560 -6.065 -11.157 1.00 79.31 273 LYS A N 1
ATOM 2147 C CA . LYS A 1 273 ? 32.102 -7.183 -10.323 1.00 79.31 273 LYS A CA 1
ATOM 2148 C C . LYS A 1 273 ? 33.203 -7.684 -9.386 1.00 79.31 273 LYS A C 1
ATOM 2150 O O . LYS A 1 273 ? 34.238 -8.181 -9.845 1.00 79.31 273 LYS A O 1
ATOM 2155 N N . VAL A 1 274 ? 32.956 -7.614 -8.078 1.00 68.81 274 VAL A N 1
ATOM 2156 C CA . VAL A 1 274 ? 33.850 -8.140 -7.031 1.00 68.81 274 VAL A CA 1
ATOM 2157 C C . VAL A 1 274 ? 33.942 -9.672 -7.139 1.00 68.81 274 VAL A C 1
ATOM 2159 O O . VAL A 1 274 ? 32.932 -10.350 -7.301 1.00 68.81 274 VAL A O 1
ATOM 2162 N N . ASN A 1 275 ? 35.152 -10.235 -7.030 1.00 61.72 275 ASN A N 1
ATOM 2163 C CA . ASN A 1 275 ? 35.413 -11.687 -7.014 1.00 61.72 275 ASN A CA 1
ATOM 2164 C C . ASN A 1 275 ? 34.969 -12.477 -8.261 1.00 61.72 275 ASN A C 1
ATOM 2166 O O . ASN A 1 275 ? 34.517 -13.614 -8.159 1.00 61.72 275 ASN A O 1
ATOM 2170 N N . TYR A 1 276 ? 35.207 -11.941 -9.459 1.00 59.06 276 TYR A N 1
ATOM 2171 C CA . TYR A 1 276 ? 34.950 -12.650 -10.722 1.00 59.06 276 TYR A CA 1
ATOM 2172 C C . TYR A 1 276 ? 35.641 -14.037 -10.863 1.00 59.06 276 TYR A C 1
ATOM 2174 O O . TYR A 1 276 ? 35.197 -14.855 -11.661 1.00 59.06 276 TYR A O 1
ATOM 2182 N N . ARG A 1 277 ? 36.709 -14.331 -10.094 1.00 51.22 277 ARG A N 1
ATOM 2183 C CA . ARG A 1 277 ? 37.551 -15.550 -10.209 1.00 51.22 277 ARG A CA 1
ATOM 2184 C C . ARG A 1 277 ? 37.472 -16.549 -9.036 1.00 51.22 277 ARG A C 1
ATOM 2186 O O . ARG A 1 277 ? 38.335 -17.421 -8.935 1.00 51.22 277 ARG A O 1
ATOM 2193 N N . GLY A 1 278 ? 36.500 -16.429 -8.130 1.00 41.66 278 GLY A N 1
ATOM 2194 C CA . GLY A 1 278 ? 36.346 -17.363 -7.000 1.00 41.66 278 GLY A CA 1
ATOM 2195 C C . GLY A 1 278 ? 36.119 -18.813 -7.461 1.00 41.66 278 GLY A C 1
ATOM 2196 O O . GLY A 1 278 ? 35.237 -19.068 -8.268 1.00 41.66 278 GLY A O 1
ATOM 2197 N N . GLN A 1 279 ? 36.956 -19.736 -6.982 1.00 36.75 279 GLN A N 1
ATOM 2198 C CA . GLN A 1 279 ? 37.163 -21.095 -7.493 1.00 36.75 279 GLN A CA 1
ATOM 2199 C C . GLN A 1 279 ? 36.023 -22.087 -7.203 1.00 36.75 279 GLN A C 1
ATOM 2201 O O . GLN A 1 279 ? 35.792 -22.464 -6.056 1.00 36.75 279 GLN A O 1
ATOM 2206 N N . ASP A 1 280 ? 35.458 -22.631 -8.282 1.00 33.22 280 ASP A N 1
ATOM 2207 C CA . ASP A 1 280 ? 34.872 -23.969 -8.366 1.00 33.22 280 ASP A CA 1
ATOM 2208 C C . ASP A 1 280 ? 35.964 -25.047 -8.180 1.00 33.22 280 ASP A C 1
ATOM 2210 O O . ASP A 1 280 ? 36.770 -25.299 -9.081 1.00 33.22 280 ASP A O 1
ATOM 2214 N N . VAL A 1 281 ? 35.990 -25.737 -7.034 1.00 32.84 281 VAL A N 1
ATOM 2215 C CA . VAL A 1 281 ? 36.679 -27.034 -6.888 1.00 32.84 281 VAL A CA 1
ATOM 2216 C C . VAL A 1 281 ? 35.623 -28.103 -6.618 1.00 32.84 281 VAL A C 1
ATOM 2218 O O . VAL A 1 281 ? 34.910 -28.055 -5.621 1.00 32.84 281 VAL A O 1
ATOM 2221 N N . ALA A 1 282 ? 35.523 -29.078 -7.524 1.00 28.73 282 ALA A N 1
ATOM 2222 C CA . ALA A 1 282 ? 34.563 -30.177 -7.454 1.00 28.73 282 ALA A CA 1
ATOM 2223 C C . ALA A 1 282 ? 34.663 -30.986 -6.132 1.00 28.73 282 ALA A C 1
ATOM 2225 O O . ALA A 1 282 ? 35.771 -31.262 -5.658 1.00 28.73 282 ALA A O 1
ATOM 2226 N N . PRO A 1 283 ? 33.531 -31.435 -5.551 1.00 32.69 283 PRO A N 1
ATOM 2227 C CA . PRO A 1 283 ? 33.483 -31.947 -4.187 1.00 32.69 283 PRO A CA 1
ATOM 2228 C C . PRO A 1 283 ? 33.940 -33.409 -4.097 1.00 32.69 283 PRO A C 1
ATOM 2230 O O . PRO A 1 283 ? 33.313 -34.319 -4.642 1.00 32.69 283 PRO A O 1
ATOM 2233 N N . LYS A 1 284 ? 34.991 -33.664 -3.312 1.00 30.95 284 LYS A N 1
ATOM 2234 C CA . LYS A 1 284 ? 35.234 -34.975 -2.696 1.00 30.95 284 LYS A CA 1
ATOM 2235 C C . LYS A 1 284 ? 34.987 -34.872 -1.195 1.00 30.95 284 LYS A C 1
ATOM 2237 O O . LYS A 1 284 ? 35.803 -34.331 -0.469 1.00 30.95 284 LYS A O 1
ATOM 2242 N N . VAL A 1 285 ? 33.843 -35.428 -0.791 1.00 36.22 285 VAL A N 1
ATOM 2243 C CA . VAL A 1 285 ? 33.574 -36.106 0.488 1.00 36.22 285 VAL A CA 1
ATOM 2244 C C . VAL A 1 285 ? 34.246 -35.473 1.715 1.00 36.22 285 VAL A C 1
ATOM 2246 O O . VAL A 1 285 ? 35.344 -35.876 2.075 1.00 36.22 285 VAL A O 1
ATOM 2249 N N . LEU A 1 286 ? 33.509 -34.556 2.358 1.00 34.38 286 LEU A N 1
ATOM 2250 C CA . LEU A 1 286 ? 33.524 -34.154 3.783 1.00 34.38 286 LEU A CA 1
ATOM 2251 C C . LEU A 1 286 ? 33.428 -32.629 3.936 1.00 34.38 286 LEU A C 1
ATOM 2253 O O . LEU A 1 286 ? 34.361 -32.003 4.407 1.00 34.38 286 LEU A O 1
ATOM 2257 N N . GLU A 1 287 ? 32.280 -32.047 3.578 1.00 31.30 287 GLU A N 1
ATOM 2258 C CA . GLU A 1 287 ? 31.703 -30.912 4.324 1.00 31.30 287 GLU A CA 1
ATOM 2259 C C . GLU A 1 287 ? 30.250 -30.670 3.890 1.00 31.30 287 GLU A C 1
ATOM 2261 O O . GLU A 1 287 ? 29.873 -29.682 3.273 1.00 31.30 287 GLU A O 1
ATOM 2266 N N . ARG A 1 288 ? 29.389 -31.639 4.214 1.00 30.52 288 ARG A N 1
ATOM 2267 C CA . ARG A 1 288 ? 27.945 -31.598 3.945 1.00 30.52 288 ARG A CA 1
ATOM 2268 C C . ARG A 1 288 ? 27.177 -30.785 4.999 1.00 30.52 288 ARG A C 1
ATOM 2270 O O . ARG A 1 288 ? 26.142 -31.239 5.473 1.00 30.52 288 ARG A O 1
ATOM 2277 N N . ALA A 1 289 ? 27.715 -29.646 5.438 1.00 32.19 289 ALA A N 1
ATOM 2278 C CA . ALA A 1 289 ? 27.069 -28.877 6.506 1.00 32.19 289 ALA A CA 1
ATOM 2279 C C . ALA A 1 289 ? 27.230 -27.347 6.471 1.00 32.19 289 ALA A C 1
ATOM 2281 O O . ALA A 1 289 ? 26.634 -26.705 7.332 1.00 32.19 289 ALA A O 1
ATOM 2282 N N . ARG A 1 290 ? 28.003 -26.730 5.558 1.00 34.62 290 ARG A N 1
ATOM 2283 C CA . ARG A 1 290 ? 28.264 -25.271 5.641 1.00 34.62 290 ARG A CA 1
ATOM 2284 C C . ARG A 1 290 ? 28.453 -24.497 4.326 1.00 34.62 290 ARG A C 1
ATOM 2286 O O . ARG A 1 290 ? 28.981 -23.393 4.374 1.00 34.62 290 ARG A O 1
ATOM 2293 N N . TYR A 1 291 ? 28.006 -25.006 3.178 1.00 28.48 291 TYR A N 1
ATOM 2294 C CA . TYR A 1 291 ? 28.240 -24.337 1.883 1.00 28.48 291 TYR A CA 1
ATOM 2295 C C . TYR A 1 291 ? 27.004 -24.261 0.965 1.00 28.48 291 TYR A C 1
ATOM 2297 O O . TYR A 1 291 ? 27.146 -24.274 -0.249 1.00 28.48 291 TYR A O 1
ATOM 2305 N N . ASP A 1 292 ? 25.807 -24.141 1.550 1.00 26.17 292 ASP A N 1
ATOM 2306 C CA . ASP A 1 292 ? 24.540 -23.916 0.826 1.00 26.17 292 ASP A CA 1
ATOM 2307 C C . ASP A 1 292 ? 23.987 -22.479 1.021 1.00 26.17 292 ASP A C 1
ATOM 2309 O O . ASP A 1 292 ? 22.806 -22.250 0.828 1.00 26.17 292 ASP A O 1
ATOM 2313 N N . VAL A 1 293 ? 24.799 -21.493 1.439 1.00 35.03 293 VAL A N 1
ATOM 2314 C CA . VAL A 1 293 ? 24.262 -20.213 1.975 1.00 35.03 293 VAL A CA 1
ATOM 2315 C C . VAL A 1 293 ? 24.262 -19.019 1.003 1.00 35.03 293 VAL A C 1
ATOM 2317 O O . VAL A 1 293 ? 23.642 -18.022 1.322 1.00 35.03 293 VAL A O 1
ATOM 2320 N N . TYR A 1 294 ? 24.887 -19.053 -0.181 1.00 32.81 294 TYR A N 1
ATOM 2321 C CA . TYR A 1 294 ? 25.117 -17.788 -0.918 1.00 32.81 294 TYR A CA 1
ATOM 2322 C C . TYR A 1 294 ? 24.583 -17.672 -2.352 1.00 32.81 294 TYR A C 1
ATOM 2324 O O . TYR A 1 294 ? 24.897 -16.688 -3.017 1.00 32.81 294 TYR A O 1
ATOM 2332 N N . HIS A 1 295 ? 23.743 -18.590 -2.846 1.00 33.00 295 HIS A N 1
ATOM 2333 C CA . HIS A 1 295 ? 23.110 -18.453 -4.178 1.00 33.00 295 HIS A CA 1
ATOM 2334 C C . HIS A 1 295 ? 21.567 -18.536 -4.183 1.00 33.00 295 HIS A C 1
ATOM 2336 O O . HIS A 1 295 ? 20.972 -18.706 -5.244 1.00 33.00 295 HIS A O 1
ATOM 2342 N N . GLU A 1 296 ? 20.925 -18.296 -3.031 1.00 33.12 296 GLU A N 1
ATOM 2343 C CA . GLU A 1 296 ? 19.469 -18.052 -2.889 1.00 33.12 296 GLU A CA 1
ATOM 2344 C C . GLU A 1 296 ? 19.141 -16.599 -2.434 1.00 33.12 296 GLU A C 1
ATOM 2346 O O . GLU A 1 296 ? 17.991 -16.244 -2.185 1.00 33.12 296 GLU A O 1
ATOM 2351 N N . GLU A 1 297 ? 20.141 -15.711 -2.357 1.00 44.34 297 GLU A N 1
ATOM 2352 C CA . GLU A 1 297 ? 20.096 -14.540 -1.462 1.00 44.34 297 GLU A CA 1
ATOM 2353 C C . GLU A 1 297 ? 19.092 -13.397 -1.740 1.00 44.34 297 GLU A C 1
ATOM 2355 O O . GLU A 1 297 ? 18.646 -12.807 -0.754 1.00 44.34 297 GLU A O 1
ATOM 2360 N N . PRO A 1 298 ? 18.678 -13.031 -2.972 1.00 49.97 298 PRO A N 1
ATOM 2361 C CA . PRO A 1 298 ? 17.741 -11.912 -3.130 1.00 49.97 298 PRO A CA 1
ATOM 2362 C C . PRO A 1 298 ? 16.351 -12.232 -2.559 1.00 49.97 298 PRO A C 1
ATOM 2364 O O . PRO A 1 298 ? 15.797 -11.448 -1.792 1.00 49.97 298 PRO A O 1
ATOM 2367 N N . GLU A 1 299 ? 15.815 -13.421 -2.864 1.00 59.78 299 GLU A N 1
ATOM 2368 C CA . GLU A 1 299 ? 14.481 -13.830 -2.404 1.00 59.78 299 GLU A CA 1
ATOM 2369 C C . GLU A 1 299 ? 14.469 -14.204 -0.915 1.00 59.78 299 GLU A C 1
ATOM 2371 O O . GLU A 1 299 ? 13.499 -13.912 -0.215 1.00 59.78 299 GLU A O 1
ATOM 2376 N N . GLU A 1 300 ? 15.537 -14.812 -0.389 1.00 74.25 300 GLU A N 1
ATOM 2377 C CA . GLU A 1 300 ? 15.598 -15.198 1.026 1.00 74.25 300 GLU A CA 1
ATOM 2378 C C . GLU A 1 300 ? 15.679 -14.000 1.972 1.00 74.25 300 GLU A C 1
ATOM 2380 O O . GLU A 1 300 ? 14.981 -13.960 2.992 1.00 74.25 300 GLU A O 1
ATOM 2385 N N . VAL A 1 301 ? 16.495 -13.001 1.629 1.00 84.44 301 VAL A N 1
ATOM 2386 C CA . VAL A 1 301 ? 16.617 -11.770 2.416 1.00 84.44 301 VAL A CA 1
ATOM 2387 C C . VAL A 1 301 ? 15.303 -10.982 2.376 1.00 84.44 301 VAL A C 1
ATOM 2389 O O . VAL A 1 301 ? 14.875 -10.453 3.408 1.00 84.44 301 VAL A O 1
ATOM 2392 N N . ASP A 1 302 ? 14.593 -10.993 1.245 1.00 85.25 302 ASP A N 1
ATOM 2393 C CA . ASP A 1 302 ? 13.256 -10.408 1.126 1.00 85.25 302 ASP A CA 1
ATOM 2394 C C . ASP A 1 302 ? 12.203 -11.187 1.924 1.00 85.25 302 ASP A C 1
ATOM 2396 O O . ASP A 1 302 ? 11.365 -10.585 2.598 1.00 85.25 302 ASP A O 1
ATOM 2400 N N . HIS A 1 303 ? 12.255 -12.522 1.939 1.00 88.50 303 HIS A N 1
ATOM 2401 C CA . HIS A 1 303 ? 11.394 -13.337 2.800 1.00 88.50 303 HIS A CA 1
ATOM 2402 C C . HIS A 1 303 ? 11.638 -13.046 4.280 1.00 88.50 303 HIS A C 1
ATOM 2404 O O . HIS A 1 303 ? 10.677 -12.877 5.036 1.00 88.50 303 HIS A O 1
ATOM 2410 N N . PHE A 1 304 ? 12.903 -12.962 4.697 1.00 91.56 304 PHE A N 1
ATOM 2411 C CA . PHE A 1 304 ? 13.277 -12.607 6.061 1.00 91.56 304 PHE A CA 1
ATOM 2412 C C . PHE A 1 304 ? 12.756 -11.215 6.429 1.00 91.56 304 PHE A C 1
ATOM 2414 O O . PHE A 1 304 ? 12.092 -11.054 7.457 1.00 91.56 304 PHE A O 1
ATOM 2421 N N . PHE A 1 305 ? 12.983 -10.227 5.564 1.00 92.44 305 PHE A N 1
ATOM 2422 C CA . PHE A 1 305 ? 12.479 -8.868 5.726 1.00 92.44 305 PHE A CA 1
ATOM 2423 C C . PHE A 1 305 ? 10.957 -8.835 5.869 1.00 92.44 305 PHE A C 1
ATOM 2425 O O . PHE A 1 305 ? 10.447 -8.291 6.853 1.00 92.44 305 PHE A O 1
ATOM 2432 N N . LEU A 1 306 ? 10.232 -9.471 4.942 1.00 92.75 306 LEU A N 1
ATOM 2433 C CA . LEU A 1 306 ? 8.776 -9.553 4.980 1.00 92.75 306 LEU A CA 1
ATOM 2434 C C . LEU A 1 306 ? 8.299 -10.190 6.282 1.00 92.75 306 LEU A C 1
ATOM 2436 O O . LEU A 1 306 ? 7.402 -9.642 6.915 1.00 92.75 306 LEU A O 1
ATOM 2440 N N . LEU A 1 307 ? 8.880 -11.308 6.718 1.00 95.44 307 LEU A N 1
ATOM 2441 C CA . LEU A 1 307 ? 8.443 -12.015 7.925 1.00 95.44 307 LEU A CA 1
ATOM 2442 C C . LEU A 1 307 ? 8.701 -11.211 9.202 1.00 95.44 307 LEU A C 1
ATOM 2444 O O . LEU A 1 307 ? 7.775 -11.028 9.993 1.00 95.44 307 LEU A O 1
ATOM 2448 N N . ILE A 1 308 ? 9.917 -10.693 9.398 1.00 96.12 308 ILE A N 1
ATOM 2449 C CA . ILE A 1 308 ? 10.263 -9.911 10.595 1.00 96.12 308 ILE A CA 1
ATOM 2450 C C . ILE A 1 308 ? 9.395 -8.663 10.689 1.00 96.12 308 ILE A C 1
ATOM 2452 O O . ILE A 1 308 ? 8.812 -8.380 11.739 1.00 96.12 308 ILE A O 1
ATOM 2456 N N . MET A 1 309 ? 9.241 -7.945 9.583 1.00 95.31 309 MET A N 1
ATOM 2457 C CA . MET A 1 309 ? 8.402 -6.762 9.578 1.00 95.31 309 MET A CA 1
ATOM 2458 C C . MET A 1 309 ? 6.919 -7.097 9.732 1.00 95.31 309 MET A C 1
ATOM 2460 O O . MET A 1 309 ? 6.210 -6.381 10.432 1.00 95.31 309 MET A O 1
ATOM 2464 N N . SER A 1 310 ? 6.443 -8.207 9.165 1.00 95.69 310 SER A N 1
ATOM 2465 C CA . SER A 1 310 ? 5.071 -8.681 9.386 1.00 95.69 310 SER A CA 1
ATOM 2466 C C . SER A 1 310 ? 4.807 -9.023 10.846 1.00 95.69 310 SER A C 1
ATOM 2468 O O . SER A 1 310 ? 3.711 -8.761 11.322 1.00 95.69 310 SER A O 1
ATOM 2470 N N . ILE A 1 311 ? 5.787 -9.561 11.582 1.00 96.62 311 ILE A N 1
ATOM 2471 C CA . ILE A 1 311 ? 5.671 -9.802 13.030 1.00 96.62 311 ILE A CA 1
ATOM 2472 C C . ILE A 1 311 ? 5.547 -8.471 13.787 1.00 96.62 311 ILE A C 1
ATOM 2474 O O . ILE A 1 311 ? 4.743 -8.357 14.712 1.00 96.62 311 ILE A O 1
ATOM 2478 N N . ILE A 1 312 ? 6.287 -7.438 13.374 1.00 96.06 312 ILE A N 1
ATOM 2479 C CA . ILE A 1 312 ? 6.163 -6.091 13.949 1.00 96.06 312 ILE A CA 1
ATOM 2480 C C . ILE A 1 312 ? 4.788 -5.482 13.629 1.00 96.06 312 ILE A C 1
ATOM 2482 O O . ILE A 1 312 ? 4.141 -4.927 14.515 1.00 96.06 312 ILE A O 1
ATOM 2486 N N . ILE A 1 313 ? 4.300 -5.624 12.395 1.00 95.50 313 ILE A N 1
ATOM 2487 C CA . ILE A 1 313 ? 2.957 -5.171 11.994 1.00 95.50 313 I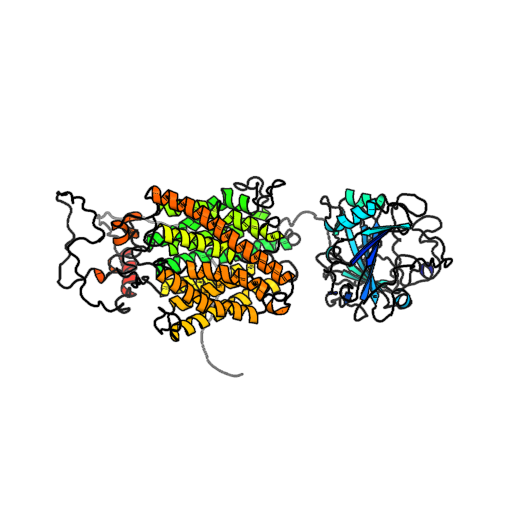LE A CA 1
ATOM 2488 C C . ILE A 1 313 ? 1.889 -5.948 12.766 1.00 95.50 313 ILE A C 1
ATOM 2490 O O . ILE A 1 313 ? 0.928 -5.371 13.256 1.00 95.50 313 ILE A O 1
ATOM 2494 N N . PHE A 1 314 ? 2.071 -7.250 12.958 1.00 95.56 314 PHE A N 1
ATOM 2495 C CA . PHE A 1 314 ? 1.178 -8.075 13.761 1.00 95.56 314 PHE A CA 1
ATOM 2496 C C . PHE A 1 314 ? 1.095 -7.601 15.214 1.00 95.56 314 PHE A C 1
ATOM 2498 O O . PHE A 1 314 ? 0.021 -7.632 15.812 1.00 95.56 314 PHE A O 1
ATOM 2505 N N . PHE A 1 315 ? 2.190 -7.077 15.771 1.00 95.94 315 PHE A N 1
ATOM 2506 C CA . PHE A 1 315 ? 2.187 -6.470 17.101 1.00 95.94 315 PHE A CA 1
ATOM 2507 C C . PHE A 1 315 ? 1.258 -5.243 17.204 1.00 95.94 315 PHE A C 1
ATOM 2509 O O . PHE A 1 315 ? 0.834 -4.894 18.305 1.00 95.94 315 PHE A O 1
ATOM 2516 N N . MET A 1 316 ? 0.822 -4.645 16.085 1.00 95.12 316 MET A N 1
ATOM 2517 C CA . MET A 1 316 ? -0.250 -3.638 16.090 1.00 95.12 316 MET A CA 1
ATOM 2518 C C . MET A 1 316 ? -1.567 -4.176 16.654 1.00 95.12 316 MET A C 1
ATOM 2520 O O . MET A 1 316 ? -2.315 -3.393 17.227 1.00 95.12 316 MET A O 1
ATOM 2524 N N . GLN A 1 317 ? -1.839 -5.485 16.582 1.00 94.06 317 GLN A N 1
ATOM 2525 C CA . GLN A 1 317 ? -3.011 -6.095 17.231 1.00 94.06 317 GLN A CA 1
ATOM 2526 C C . GLN A 1 317 ? -2.999 -5.862 18.750 1.00 94.06 317 GLN A C 1
ATOM 2528 O O . GLN A 1 317 ? -4.029 -5.577 19.351 1.00 94.06 317 GLN A O 1
ATOM 2533 N N . CYS A 1 318 ? -1.813 -5.886 19.366 1.00 95.12 318 CYS A N 1
ATOM 2534 C CA . CYS A 1 318 ? -1.628 -5.510 20.767 1.00 95.12 318 CYS A CA 1
ATOM 2535 C C . CYS A 1 318 ? -1.915 -4.013 20.988 1.00 95.12 318 CYS A C 1
ATOM 2537 O O . CYS A 1 318 ? -2.551 -3.626 21.968 1.00 95.12 318 CYS A O 1
ATOM 2539 N N . GLY A 1 319 ? -1.498 -3.172 20.037 1.00 96.38 319 GLY A N 1
ATOM 2540 C CA . GLY A 1 319 ? -1.808 -1.744 20.018 1.00 96.38 319 GLY A CA 1
ATOM 2541 C C . GLY A 1 319 ? -3.312 -1.461 19.991 1.00 96.38 319 GLY A C 1
ATOM 2542 O O . GLY A 1 319 ? -3.798 -0.704 20.832 1.00 96.38 319 GLY A O 1
ATOM 2543 N N . PHE A 1 320 ? -4.058 -2.106 19.086 1.00 95.19 320 PHE A N 1
ATOM 2544 C CA . PHE A 1 320 ? -5.521 -2.015 19.028 1.00 95.19 320 PHE A CA 1
ATOM 2545 C C . PHE A 1 320 ? -6.162 -2.508 20.324 1.00 95.19 320 PHE A C 1
ATOM 2547 O O . PHE A 1 320 ? -6.948 -1.772 20.916 1.00 95.19 320 PHE A O 1
ATOM 2554 N N . ALA A 1 321 ? -5.747 -3.669 20.839 1.00 95.44 321 ALA A N 1
ATOM 2555 C CA . ALA A 1 321 ? -6.286 -4.225 22.076 1.00 95.44 321 ALA A CA 1
ATOM 2556 C C . ALA A 1 321 ? -6.132 -3.267 23.272 1.00 95.44 321 ALA A C 1
ATOM 2558 O O . ALA A 1 321 ? -7.098 -3.027 23.997 1.00 95.44 321 ALA A O 1
ATOM 2559 N N . PHE A 1 322 ? -4.949 -2.674 23.469 1.00 96.69 322 PHE A N 1
ATOM 2560 C CA . PHE A 1 322 ? -4.729 -1.706 24.548 1.00 96.69 322 PHE A CA 1
ATOM 2561 C C . PHE A 1 322 ? -5.460 -0.384 24.319 1.00 96.69 322 PHE A C 1
ATOM 2563 O O . PHE A 1 322 ? -6.028 0.177 25.262 1.00 96.69 322 PHE A O 1
ATOM 2570 N N . MET A 1 323 ? -5.482 0.100 23.076 1.00 95.38 323 MET A N 1
ATOM 2571 C CA . MET A 1 323 ? -6.183 1.330 22.727 1.00 95.38 323 MET A CA 1
ATOM 2572 C C . MET A 1 323 ? -7.684 1.207 22.993 1.00 95.38 323 MET A C 1
ATOM 2574 O O . MET A 1 323 ? -8.276 2.056 23.659 1.00 95.38 323 MET A O 1
ATOM 2578 N N . GLU A 1 324 ? -8.280 0.118 22.520 1.00 95.31 324 GLU A N 1
ATOM 2579 C CA . GLU A 1 324 ? -9.690 -0.195 22.690 1.00 95.31 324 GLU A CA 1
ATOM 2580 C C . GLU A 1 324 ? -10.054 -0.458 24.143 1.00 95.31 324 GLU A C 1
ATOM 2582 O O . GLU A 1 324 ? -11.017 0.130 24.632 1.00 95.31 324 GLU A O 1
ATOM 2587 N N . ALA A 1 325 ? -9.266 -1.268 24.857 1.00 94.94 325 ALA A N 1
ATOM 2588 C CA . ALA A 1 325 ? -9.466 -1.496 26.282 1.00 94.94 325 ALA A CA 1
ATOM 2589 C C . ALA A 1 325 ? -9.487 -0.165 27.043 1.00 94.94 325 ALA A C 1
ATOM 2591 O O . ALA A 1 325 ? -10.453 0.118 27.745 1.00 94.94 325 ALA A O 1
ATOM 2592 N N . GLY A 1 326 ? -8.493 0.705 26.846 1.00 93.62 326 GLY A N 1
ATOM 2593 C CA . GLY A 1 326 ? -8.437 1.999 27.532 1.00 93.62 326 GLY A CA 1
ATOM 2594 C C . GLY A 1 326 ? -9.593 2.948 27.193 1.00 93.62 326 GLY A C 1
ATOM 2595 O O . GLY A 1 326 ? -9.992 3.755 28.038 1.00 93.62 326 GLY A O 1
ATOM 2596 N N . ALA A 1 327 ? -10.142 2.842 25.979 1.00 92.06 327 ALA A N 1
ATOM 2597 C CA . ALA A 1 327 ? -11.203 3.703 25.459 1.00 92.06 327 ALA A CA 1
ATOM 2598 C C . ALA A 1 327 ? -12.630 3.246 25.819 1.00 92.06 327 ALA A C 1
ATOM 2600 O O . ALA A 1 327 ? -13.560 4.053 25.743 1.00 92.06 327 ALA A O 1
ATOM 2601 N N . VAL A 1 328 ? -12.828 1.995 26.245 1.00 92.56 328 VAL A N 1
ATOM 2602 C CA . VAL A 1 328 ? -14.132 1.506 26.726 1.00 92.56 328 VAL A CA 1
ATOM 2603 C C . VAL A 1 328 ? -14.281 1.682 28.235 1.00 92.56 328 VAL A C 1
ATOM 2605 O O . VAL A 1 328 ? -13.303 1.829 28.974 1.00 92.56 328 VAL A O 1
ATOM 2608 N N . ARG A 1 329 ? -15.524 1.658 28.724 1.00 89.25 329 ARG A N 1
ATOM 2609 C CA . ARG A 1 329 ? -15.782 1.537 30.161 1.00 89.25 329 ARG A CA 1
ATOM 2610 C C . ARG A 1 329 ? -15.309 0.174 30.620 1.00 89.25 329 ARG A C 1
ATOM 2612 O O . ARG A 1 329 ? -15.467 -0.821 29.912 1.00 89.25 329 ARG A O 1
ATOM 2619 N N . SER A 1 330 ? -14.788 0.141 31.833 1.00 86.25 330 SER A N 1
ATOM 2620 C CA . SER A 1 330 ? -14.113 -1.018 32.390 1.00 86.25 330 SER A CA 1
ATOM 2621 C C . SER A 1 330 ? -14.974 -2.288 32.306 1.00 86.25 330 SER A C 1
ATOM 2623 O O . SER A 1 330 ? -14.435 -3.354 32.041 1.00 86.25 330 SER A O 1
ATOM 2625 N N . LYS A 1 331 ? -16.313 -2.193 32.438 1.00 83.88 331 LYS A N 1
ATOM 2626 C CA . LYS A 1 331 ? -17.284 -3.324 32.390 1.00 83.88 331 LYS A CA 1
ATOM 2627 C C . LYS A 1 331 ? -17.363 -4.086 31.055 1.00 83.88 331 LYS A C 1
ATOM 2629 O O . LYS A 1 331 ? -18.183 -4.996 30.914 1.00 83.88 331 LYS A O 1
ATOM 2634 N N . ASN A 1 332 ? -16.604 -3.646 30.055 1.00 90.50 332 ASN A N 1
ATOM 2635 C CA . ASN A 1 332 ? -16.552 -4.214 28.709 1.00 90.50 332 ASN A CA 1
ATOM 2636 C C . ASN A 1 332 ? -15.111 -4.523 28.251 1.00 90.50 332 ASN A C 1
ATOM 2638 O O . ASN A 1 332 ? -14.896 -4.745 27.053 1.00 90.50 332 ASN A O 1
ATOM 2642 N N . THR A 1 333 ? -14.131 -4.492 29.158 1.00 92.50 333 THR A N 1
ATOM 2643 C CA . THR A 1 333 ? -12.715 -4.703 28.840 1.00 92.50 333 THR A CA 1
ATOM 2644 C C . THR A 1 333 ? -12.443 -6.142 28.394 1.00 92.50 333 THR A C 1
ATOM 2646 O O . THR A 1 333 ? -11.812 -6.345 27.360 1.00 92.50 333 THR A O 1
ATOM 2649 N N . VAL A 1 334 ? -12.944 -7.161 29.097 1.00 93.19 334 VAL A N 1
ATOM 2650 C CA . VAL A 1 334 ? -12.792 -8.567 28.659 1.00 93.19 334 VAL A CA 1
ATOM 2651 C C . VAL A 1 334 ? -13.421 -8.749 27.286 1.00 93.19 334 VAL A C 1
ATOM 2653 O O . VAL A 1 334 ? -12.808 -9.301 26.371 1.00 93.19 334 VAL A O 1
ATOM 2656 N N . ASN A 1 335 ? -14.630 -8.214 27.106 1.00 93.00 335 ASN A N 1
ATOM 2657 C CA . ASN A 1 335 ? -15.342 -8.342 25.850 1.00 93.00 335 ASN A CA 1
ATOM 2658 C C . ASN A 1 335 ? -14.562 -7.741 24.670 1.00 93.00 335 ASN A C 1
ATOM 2660 O O . ASN A 1 335 ? -14.662 -8.261 23.558 1.00 93.00 335 ASN A O 1
ATOM 2664 N N . ILE A 1 336 ? -13.859 -6.624 24.865 1.00 94.31 336 ILE A N 1
ATOM 2665 C CA . ILE A 1 336 ? -13.099 -5.994 23.782 1.00 94.31 336 ILE A CA 1
ATOM 2666 C C . ILE A 1 336 ? -11.785 -6.737 23.505 1.00 94.31 336 ILE A C 1
ATOM 2668 O O . ILE A 1 336 ? -11.446 -6.961 22.344 1.00 94.31 336 ILE A O 1
ATOM 2672 N N . LEU A 1 337 ? -11.108 -7.228 24.547 1.00 94.69 337 LEU A N 1
ATOM 2673 C CA . LEU A 1 337 ? -9.882 -8.019 24.411 1.00 94.69 337 LEU A CA 1
ATOM 2674 C C . LEU A 1 337 ? -10.131 -9.351 23.693 1.00 94.69 337 LEU A C 1
ATOM 2676 O O . LEU A 1 337 ? -9.379 -9.701 22.785 1.00 94.69 337 LEU A O 1
ATOM 2680 N N . ILE A 1 338 ? -11.216 -10.060 24.026 1.00 93.62 338 ILE A N 1
ATOM 2681 C CA . ILE A 1 338 ? -11.584 -11.305 23.333 1.00 93.62 338 ILE A CA 1
ATOM 2682 C C . ILE A 1 338 ? -11.889 -11.039 21.854 1.00 93.62 338 ILE A C 1
ATOM 2684 O O . ILE A 1 338 ? -11.502 -11.840 21.007 1.00 93.62 338 ILE A O 1
ATOM 2688 N N . LYS A 1 339 ? -12.546 -9.921 21.513 1.00 92.31 339 LYS A N 1
ATOM 2689 C CA . LYS A 1 339 ? -12.810 -9.557 20.108 1.00 92.31 339 LYS A CA 1
ATOM 2690 C C . LYS A 1 339 ? -11.510 -9.365 19.320 1.00 92.31 339 LYS A C 1
ATOM 2692 O O . LYS A 1 339 ? -11.355 -10.005 18.285 1.00 92.31 339 LYS A O 1
ATOM 2697 N N . ASN A 1 340 ? -10.557 -8.607 19.865 1.00 92.56 340 ASN A N 1
ATOM 2698 C CA . ASN A 1 340 ? -9.232 -8.420 19.257 1.00 92.56 340 ASN A CA 1
ATOM 2699 C C . ASN A 1 340 ? -8.487 -9.755 19.084 1.00 92.56 340 ASN A C 1
ATOM 2701 O O . ASN A 1 340 ? -7.927 -10.038 18.026 1.00 92.56 340 ASN A O 1
ATOM 2705 N N . TRP A 1 341 ? -8.510 -10.611 20.110 1.00 92.44 341 TRP A N 1
ATOM 2706 C CA . TRP A 1 341 ? -7.872 -11.927 20.046 1.00 92.44 341 TRP A CA 1
ATOM 2707 C C . TRP A 1 341 ? -8.501 -12.825 18.975 1.00 92.44 341 TRP A C 1
ATOM 2709 O O . TRP A 1 341 ? -7.807 -13.540 18.251 1.00 92.44 341 TRP A O 1
ATOM 2719 N N . LEU A 1 342 ? -9.827 -12.783 18.843 1.00 91.75 342 LEU A N 1
ATOM 2720 C CA . LEU A 1 342 ? -10.540 -13.574 17.850 1.00 91.75 342 LEU A CA 1
ATOM 2721 C C . LEU A 1 342 ? -10.389 -13.047 16.428 1.00 91.75 342 LEU A C 1
ATOM 2723 O O . LEU A 1 342 ? -10.381 -13.871 15.520 1.00 91.75 342 LEU A O 1
ATOM 2727 N N . ASP A 1 343 ? -10.221 -11.745 16.202 1.00 89.81 343 ASP A N 1
ATOM 2728 C CA . ASP A 1 343 ? -9.936 -11.235 14.854 1.00 89.81 343 ASP A CA 1
ATOM 2729 C C . ASP A 1 343 ? -8.643 -11.807 14.293 1.00 89.81 343 ASP A C 1
ATOM 2731 O O . ASP A 1 343 ? -8.582 -12.185 13.124 1.00 89.81 3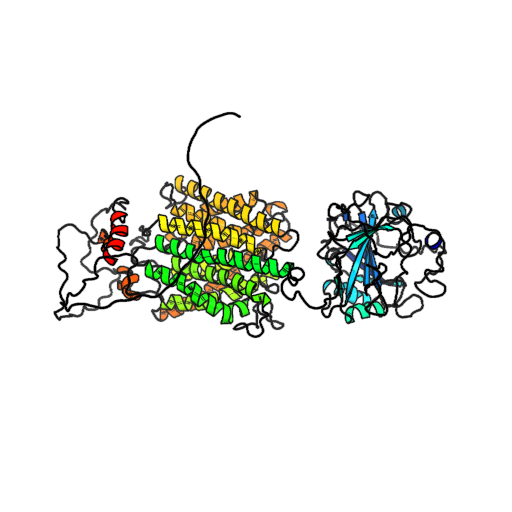43 ASP A O 1
ATOM 2735 N N . MET A 1 344 ? -7.635 -11.958 15.148 1.00 90.88 344 MET A N 1
ATOM 2736 C CA . MET A 1 344 ? -6.403 -12.653 14.807 1.00 90.88 344 MET A CA 1
ATOM 2737 C C . MET A 1 344 ? -6.665 -14.128 14.464 1.00 90.88 344 MET A C 1
ATOM 2739 O O . MET A 1 344 ? -6.254 -14.589 13.399 1.00 90.88 344 MET A O 1
ATOM 2743 N N . CYS A 1 345 ? -7.353 -14.878 15.332 1.00 95.19 345 CYS A N 1
ATOM 2744 C CA . CYS A 1 345 ? -7.585 -16.312 15.121 1.00 95.19 345 CYS A CA 1
ATOM 2745 C C . CYS A 1 345 ? -8.481 -16.600 13.905 1.00 95.19 345 CYS A C 1
ATOM 2747 O O . CYS A 1 345 ? -8.136 -17.416 13.050 1.00 95.19 345 CYS A O 1
ATOM 2749 N N . ILE A 1 346 ? -9.630 -15.928 13.821 1.00 96.12 346 ILE A N 1
ATOM 2750 C CA . ILE A 1 346 ? -10.594 -16.070 12.725 1.00 96.12 346 ILE A CA 1
ATOM 2751 C C . ILE A 1 346 ? -9.974 -15.543 11.437 1.00 96.12 346 ILE A C 1
ATOM 2753 O O . ILE A 1 346 ? -10.034 -16.226 10.417 1.00 96.12 346 ILE A O 1
ATOM 2757 N N . GLY A 1 347 ? -9.338 -14.371 11.482 1.00 96.06 347 GLY A N 1
ATOM 2758 C CA . GLY A 1 347 ? -8.696 -13.772 10.321 1.00 96.06 347 GLY A CA 1
ATOM 2759 C C . GLY A 1 347 ? -7.620 -14.672 9.730 1.00 96.06 347 GLY A C 1
ATOM 2760 O O . GLY A 1 347 ? -7.602 -14.854 8.517 1.00 96.06 347 GLY A O 1
ATOM 2761 N N . ALA A 1 348 ? -6.785 -15.311 10.555 1.00 97.44 348 ALA A N 1
ATOM 2762 C CA . ALA A 1 348 ? -5.760 -16.231 10.065 1.00 97.44 348 ALA A CA 1
ATOM 2763 C C . ALA A 1 348 ? -6.388 -17.431 9.347 1.00 97.44 348 ALA A C 1
ATOM 2765 O O . ALA A 1 348 ? -6.031 -17.726 8.207 1.00 97.44 348 ALA A O 1
ATOM 2766 N N . LEU A 1 349 ? -7.368 -18.088 9.977 1.00 98.44 349 LEU A N 1
ATOM 2767 C CA . LEU A 1 349 ? -8.021 -19.273 9.416 1.00 98.44 349 LEU A CA 1
ATOM 2768 C C . LEU A 1 349 ? -8.811 -18.956 8.141 1.00 98.44 349 LEU A C 1
ATOM 2770 O O . LEU A 1 349 ? -8.740 -19.696 7.163 1.00 98.44 349 LEU A O 1
ATOM 2774 N N . VAL A 1 350 ? -9.550 -17.850 8.119 1.00 98.56 350 VAL A N 1
ATOM 2775 C CA . VAL A 1 350 ? -10.380 -17.468 6.971 1.00 98.56 350 VAL A CA 1
ATOM 2776 C C . VAL A 1 350 ? -9.522 -16.932 5.822 1.00 98.56 350 VAL A C 1
ATOM 2778 O O . VAL A 1 350 ? -9.767 -17.265 4.659 1.00 98.56 350 VAL A O 1
ATOM 2781 N N . TYR A 1 351 ? -8.482 -16.148 6.117 1.00 98.31 351 TYR A N 1
ATOM 2782 C CA . TYR A 1 351 ? -7.572 -15.644 5.090 1.00 98.31 351 TYR A CA 1
ATOM 2783 C C . TYR A 1 351 ? -6.713 -16.763 4.486 1.00 98.31 351 TYR A C 1
ATOM 2785 O O . TYR A 1 351 ? -6.453 -16.750 3.285 1.00 98.31 351 TYR A O 1
ATOM 2793 N N . TRP A 1 352 ? -6.329 -17.768 5.280 1.00 98.12 352 TRP A N 1
ATOM 2794 C CA . TRP A 1 352 ? -5.750 -19.024 4.790 1.00 98.12 352 TRP A CA 1
ATOM 2795 C C . TRP A 1 352 ? -6.717 -19.797 3.882 1.00 98.12 352 TRP A C 1
ATOM 2797 O O . TRP A 1 352 ? -6.347 -20.190 2.777 1.00 98.12 352 TRP A O 1
ATOM 2807 N N . ALA A 1 353 ? -7.960 -19.998 4.326 1.00 98.44 353 ALA A N 1
ATOM 2808 C CA . ALA A 1 353 ? -8.932 -20.809 3.600 1.00 98.44 353 ALA A CA 1
ATOM 2809 C C . ALA A 1 353 ? -9.323 -20.192 2.247 1.00 98.44 353 ALA A C 1
ATOM 2811 O O . ALA A 1 353 ? -9.340 -20.887 1.229 1.00 98.44 353 ALA A O 1
ATOM 2812 N N . VAL A 1 354 ? -9.646 -18.893 2.228 1.00 98.38 354 VAL A N 1
ATOM 2813 C CA . VAL A 1 354 ? -10.223 -18.223 1.048 1.00 98.38 354 VAL A CA 1
ATOM 2814 C C . VAL A 1 354 ? -9.649 -16.833 0.770 1.00 98.38 354 VAL A C 1
ATOM 2816 O O . VAL A 1 354 ? -9.512 -16.462 -0.393 1.00 98.38 354 VAL A O 1
ATOM 2819 N N . GLY A 1 355 ? -9.292 -16.052 1.793 1.00 98.12 355 GLY A N 1
ATOM 2820 C CA . GLY A 1 355 ? -8.966 -14.633 1.598 1.00 98.12 355 GLY A CA 1
ATOM 2821 C C . GLY A 1 355 ? -7.728 -14.395 0.727 1.00 98.12 355 GLY A C 1
ATOM 2822 O O . GLY A 1 355 ? -7.764 -13.579 -0.197 1.00 98.12 355 GLY A O 1
ATOM 2823 N N . PHE A 1 356 ? -6.647 -15.147 0.941 1.00 98.19 356 PHE A N 1
ATOM 2824 C CA . PHE A 1 356 ? -5.455 -15.036 0.101 1.00 98.19 356 PHE A CA 1
ATOM 2825 C C . PHE A 1 356 ? -5.716 -15.509 -1.328 1.00 98.19 356 PHE A C 1
ATOM 2827 O O . PHE A 1 356 ? -5.276 -14.853 -2.267 1.00 98.19 356 PHE A O 1
ATOM 2834 N N . ALA A 1 357 ? -6.459 -16.606 -1.495 1.00 97.25 357 ALA A N 1
ATOM 2835 C CA . ALA A 1 357 ? -6.835 -17.138 -2.803 1.00 97.25 357 ALA A CA 1
ATOM 2836 C C . ALA A 1 357 ? -7.577 -16.089 -3.643 1.00 97.25 357 ALA A C 1
ATOM 2838 O O . ALA A 1 357 ? -7.230 -15.842 -4.794 1.00 97.25 357 ALA A O 1
ATOM 2839 N N . LEU A 1 358 ? -8.540 -15.393 -3.037 1.00 97.88 358 LEU A N 1
ATOM 2840 C CA . LEU A 1 358 ? -9.284 -14.323 -3.699 1.00 97.88 358 LEU A CA 1
ATOM 2841 C C . LEU A 1 358 ? -8.422 -13.089 -3.994 1.00 97.88 358 LEU A C 1
ATOM 2843 O O . LEU A 1 358 ? -8.642 -12.424 -5.004 1.00 97.88 358 LEU A O 1
ATOM 2847 N N . THR A 1 359 ? -7.428 -12.797 -3.149 1.00 97.44 359 THR A N 1
ATOM 2848 C CA . THR A 1 359 ? -6.574 -11.610 -3.305 1.00 97.44 359 THR A CA 1
ATOM 2849 C C . THR A 1 359 ? -5.439 -11.824 -4.311 1.00 97.44 359 THR A C 1
ATOM 2851 O O . THR A 1 359 ? -5.254 -11.019 -5.217 1.00 97.44 359 THR A O 1
ATOM 2854 N N . PHE A 1 360 ? -4.666 -12.901 -4.162 1.00 94.62 360 PHE A N 1
ATOM 2855 C CA . PHE A 1 360 ? -3.406 -13.151 -4.879 1.00 94.62 360 PHE A CA 1
ATOM 2856 C C . PHE A 1 360 ? -3.343 -14.528 -5.554 1.00 94.62 360 PHE A C 1
ATOM 2858 O O . PHE A 1 360 ? -2.270 -14.945 -6.000 1.00 94.62 360 PHE A O 1
ATOM 2865 N N . GLY A 1 361 ? -4.467 -15.246 -5.615 1.00 92.62 361 GLY A N 1
ATOM 2866 C CA . GLY A 1 361 ? -4.590 -16.461 -6.409 1.00 92.62 361 GLY A CA 1
ATOM 2867 C C . GLY A 1 361 ? -4.366 -16.193 -7.891 1.00 92.62 361 GLY A C 1
ATOM 2868 O O . GLY A 1 361 ? -4.735 -15.143 -8.423 1.00 92.62 361 GLY A O 1
ATOM 2869 N N . GLU A 1 362 ? -3.800 -17.179 -8.577 1.00 86.44 362 GLU A N 1
ATOM 2870 C CA . GLU A 1 362 ? -3.773 -17.175 -10.033 1.00 86.44 362 GLU A CA 1
ATOM 2871 C C . GLU A 1 362 ? -5.202 -17.193 -10.567 1.00 86.44 362 GLU A C 1
ATOM 2873 O O . GLU A 1 362 ? -6.125 -17.821 -10.026 1.00 86.44 362 GLU A O 1
ATOM 2878 N N . SER A 1 363 ? -5.395 -16.427 -11.627 1.00 82.12 363 SER A N 1
ATOM 2879 C CA . SER A 1 363 ? -6.719 -16.121 -12.125 1.00 82.12 363 SER A CA 1
ATOM 2880 C C . SER A 1 363 ? -6.942 -16.764 -13.478 1.00 82.12 363 SER A C 1
ATOM 2882 O O . SER A 1 363 ? -6.103 -16.671 -14.373 1.00 82.12 363 SER A O 1
ATOM 2884 N N . ARG A 1 364 ? -8.107 -17.387 -13.659 1.00 79.88 364 ARG A N 1
ATOM 2885 C CA . ARG A 1 364 ? -8.536 -17.837 -14.987 1.00 79.88 364 ARG A CA 1
ATOM 2886 C C . ARG A 1 364 ? -8.660 -16.634 -15.936 1.00 79.88 364 ARG A C 1
ATOM 2888 O O . ARG A 1 364 ? -9.114 -15.568 -15.496 1.00 79.88 364 ARG A O 1
ATOM 2895 N N . PRO A 1 365 ? -8.339 -16.799 -17.235 1.00 74.94 365 PRO A N 1
ATOM 2896 C CA . PRO A 1 365 ? -8.560 -15.758 -18.235 1.00 74.94 365 PRO A CA 1
ATOM 2897 C C . PRO A 1 365 ? -9.992 -15.202 -18.147 1.00 74.94 365 PRO A C 1
ATOM 2899 O O . PRO A 1 365 ? -10.959 -15.961 -18.166 1.00 74.94 365 PRO A O 1
ATOM 2902 N N . GLY A 1 366 ? -10.122 -13.881 -17.988 1.00 76.38 366 GLY A N 1
ATOM 2903 C CA . GLY A 1 366 ? -11.404 -13.174 -17.835 1.00 76.38 366 GLY A CA 1
ATOM 2904 C C . GLY A 1 366 ? -11.785 -12.781 -16.398 1.00 76.38 366 GLY A C 1
ATOM 2905 O O . GLY A 1 366 ? -12.432 -11.752 -16.222 1.00 76.38 366 GLY A O 1
ATOM 2906 N N . LEU A 1 367 ? -11.342 -13.517 -15.369 1.00 86.25 367 LEU A N 1
ATOM 2907 C CA . LEU A 1 367 ? -11.598 -13.178 -13.953 1.00 86.25 367 LEU A CA 1
ATOM 2908 C C . LEU A 1 367 ? -10.428 -12.452 -13.272 1.00 86.25 367 LEU A C 1
ATOM 2910 O O . LEU A 1 367 ? -10.642 -11.768 -12.276 1.00 86.25 367 LEU A O 1
ATOM 2914 N N . ALA A 1 368 ? -9.239 -12.516 -13.874 1.00 84.31 368 ALA A N 1
ATOM 2915 C CA . ALA A 1 368 ? -7.982 -11.884 -13.449 1.00 84.31 368 ALA A CA 1
ATOM 2916 C C . ALA A 1 368 ? -8.038 -10.414 -13.044 1.00 84.31 368 ALA A C 1
ATOM 2918 O O . ALA A 1 368 ? -7.208 -9.937 -12.276 1.00 84.31 368 ALA A O 1
ATOM 2919 N N . ARG A 1 369 ? -9.008 -9.675 -13.576 1.00 91.69 369 ARG A N 1
ATOM 2920 C CA . ARG A 1 369 ? -9.199 -8.265 -13.241 1.00 91.69 369 ARG A CA 1
ATOM 2921 C C . ARG A 1 369 ? -9.898 -8.068 -11.896 1.00 91.69 369 ARG A C 1
ATOM 2923 O O . ARG A 1 369 ? -9.767 -6.996 -11.306 1.00 91.69 369 ARG A O 1
ATOM 2930 N N . PHE A 1 370 ? -10.654 -9.064 -11.437 1.00 94.62 370 PHE A N 1
ATOM 2931 C CA . PHE A 1 370 ? -11.629 -8.930 -10.360 1.00 94.62 370 PHE A CA 1
ATOM 2932 C C . PHE A 1 370 ? -11.365 -9.836 -9.158 1.00 94.62 370 PHE A C 1
ATOM 2934 O O . PHE A 1 370 ? -11.680 -9.415 -8.050 1.00 94.62 370 PHE A O 1
ATOM 2941 N N . MET A 1 371 ? -10.837 -11.047 -9.345 1.00 96.06 371 MET A N 1
ATOM 2942 C CA . MET A 1 371 ? -10.562 -11.975 -8.243 1.00 96.06 371 MET A CA 1
ATOM 2943 C C . MET A 1 371 ? -9.582 -13.081 -8.639 1.00 96.06 371 MET A C 1
ATOM 2945 O O . MET A 1 371 ? -9.587 -13.545 -9.781 1.00 96.06 371 MET A O 1
ATOM 2949 N N . GLY A 1 372 ? -8.828 -13.570 -7.655 1.00 94.81 372 GLY A N 1
ATOM 2950 C CA . GLY A 1 372 ? -8.047 -14.798 -7.762 1.00 94.81 372 GLY A CA 1
ATOM 2951 C C . GLY A 1 372 ? -8.916 -16.057 -7.686 1.00 94.81 372 GLY A C 1
ATOM 2952 O O . GLY A 1 372 ? -10.005 -16.057 -7.107 1.00 94.81 372 GLY A O 1
ATOM 2953 N N . THR A 1 373 ? -8.444 -17.141 -8.308 1.00 95.06 373 THR A N 1
ATOM 2954 C CA . THR A 1 373 ? -9.211 -18.395 -8.459 1.00 95.06 373 THR A CA 1
ATOM 2955 C C . THR A 1 373 ? -8.428 -19.664 -8.104 1.00 95.06 373 THR A C 1
ATOM 2957 O O . THR A 1 373 ? -8.913 -20.766 -8.357 1.00 95.06 373 THR A O 1
ATOM 2960 N N . SER A 1 374 ? -7.240 -19.531 -7.513 1.00 94.25 374 SER A N 1
ATOM 2961 C CA . SER A 1 374 ? -6.400 -20.644 -7.052 1.00 94.25 374 SER A CA 1
ATOM 2962 C C . SER A 1 374 ? -5.879 -20.405 -5.629 1.00 94.25 374 SER A C 1
ATOM 2964 O O . SER A 1 374 ? -6.078 -19.327 -5.071 1.00 94.25 374 SER A O 1
ATOM 2966 N N . TYR A 1 375 ? -5.224 -21.413 -5.041 1.00 96.12 375 TYR A N 1
ATOM 2967 C CA . TYR A 1 375 ? -4.641 -21.393 -3.686 1.00 96.12 375 TYR A CA 1
ATOM 2968 C C . TYR A 1 375 ? -5.633 -21.397 -2.519 1.00 96.12 375 TYR A C 1
ATOM 2970 O O . TYR A 1 375 ? -5.263 -21.057 -1.394 1.00 96.12 375 TYR A O 1
ATOM 2978 N N . PHE A 1 376 ? -6.883 -21.808 -2.749 1.00 97.62 376 PHE A N 1
ATOM 2979 C CA . PHE A 1 376 ? -7.824 -22.072 -1.658 1.00 97.62 376 PHE A CA 1
ATOM 2980 C C . PHE A 1 376 ? -7.229 -23.116 -0.710 1.00 97.62 376 PHE A C 1
ATOM 2982 O O . PHE A 1 376 ? -6.761 -24.157 -1.167 1.00 97.62 376 PHE A O 1
ATOM 2989 N N . PHE A 1 377 ? -7.219 -22.835 0.594 1.00 97.75 377 PHE A N 1
ATOM 2990 C CA . PHE A 1 377 ? -6.577 -23.682 1.610 1.00 97.75 377 PHE A CA 1
ATOM 2991 C C . PHE A 1 377 ? -5.089 -23.984 1.335 1.00 97.75 377 PHE A C 1
ATOM 2993 O O . PHE A 1 377 ? -4.585 -25.020 1.763 1.00 97.75 377 PHE A O 1
ATOM 3000 N N . PHE A 1 378 ? -4.389 -23.108 0.602 1.00 95.44 378 PHE A N 1
ATOM 3001 C CA . PHE A 1 378 ? -3.033 -23.335 0.070 1.00 95.44 378 PHE A CA 1
ATOM 3002 C C . PHE A 1 378 ? -2.887 -24.502 -0.908 1.00 95.44 378 PHE A C 1
ATOM 3004 O O . PHE A 1 378 ? -1.767 -24.909 -1.216 1.00 95.44 378 PHE A O 1
ATOM 3011 N N . PHE A 1 379 ? -3.987 -25.021 -1.446 1.00 96.00 379 PHE A N 1
ATOM 3012 C CA . PHE A 1 379 ? -3.926 -26.069 -2.454 1.00 96.00 379 PHE A CA 1
ATOM 3013 C C . PHE A 1 379 ? -3.135 -25.588 -3.682 1.00 96.00 379 PHE A C 1
ATOM 3015 O O . PHE A 1 379 ? -3.454 -24.542 -4.255 1.00 96.00 379 PHE A O 1
ATOM 3022 N N . ASP A 1 380 ? -2.086 -26.331 -4.042 1.00 91.31 380 ASP A N 1
ATOM 3023 C CA . ASP A 1 380 ? -1.116 -26.015 -5.102 1.00 91.31 380 ASP A CA 1
ATOM 3024 C C . ASP A 1 380 ? -0.407 -24.653 -4.964 1.00 91.31 380 ASP A C 1
ATOM 3026 O O . ASP A 1 380 ? 0.083 -24.090 -5.943 1.00 91.31 380 ASP A O 1
ATOM 3030 N N . MET A 1 381 ? -0.330 -24.095 -3.752 1.00 90.31 381 MET A N 1
ATOM 3031 C CA . MET A 1 381 ? 0.411 -22.860 -3.508 1.00 90.31 381 MET A CA 1
ATOM 3032 C C . MET A 1 381 ? 1.918 -23.137 -3.366 1.00 90.31 381 MET A C 1
ATOM 3034 O O . MET A 1 381 ? 2.313 -23.903 -2.485 1.00 90.31 381 MET A O 1
ATOM 3038 N N . PRO A 1 382 ? 2.786 -22.471 -4.149 1.00 84.00 382 PRO A N 1
ATOM 3039 C CA . PRO A 1 382 ? 4.230 -22.567 -3.955 1.00 84.00 382 PRO A CA 1
ATOM 3040 C C . PRO A 1 382 ? 4.679 -22.052 -2.578 1.00 84.00 382 PRO A C 1
ATOM 3042 O O . PRO A 1 382 ? 4.218 -21.002 -2.124 1.00 84.00 382 PRO A O 1
ATOM 3045 N N . ALA A 1 383 ? 5.634 -22.745 -1.947 1.00 85.12 383 ALA A N 1
ATOM 3046 C CA . ALA A 1 383 ? 6.085 -22.458 -0.579 1.00 85.12 383 ALA A CA 1
ATOM 3047 C C . ALA A 1 383 ? 6.672 -21.047 -0.393 1.00 85.12 383 ALA A C 1
ATOM 3049 O O . ALA A 1 383 ? 6.450 -20.422 0.643 1.00 85.12 383 ALA A O 1
ATOM 3050 N N . TYR A 1 384 ? 7.350 -20.497 -1.405 1.00 82.00 384 TYR A N 1
ATOM 3051 C CA . TYR A 1 384 ? 7.916 -19.144 -1.344 1.00 82.00 384 TYR A CA 1
ATOM 3052 C C . TYR A 1 384 ? 6.843 -18.049 -1.157 1.00 82.00 384 TYR A C 1
ATOM 3054 O O . TYR A 1 384 ? 7.131 -16.961 -0.670 1.00 82.00 384 TYR A O 1
ATOM 3062 N N . LYS A 1 385 ? 5.562 -18.330 -1.455 1.00 86.94 385 LYS A N 1
ATOM 3063 C CA . LYS A 1 385 ? 4.454 -17.382 -1.235 1.00 86.94 385 LYS A CA 1
ATOM 3064 C C . LYS A 1 385 ? 3.966 -17.326 0.220 1.00 86.94 385 LYS A C 1
ATOM 3066 O O . LYS A 1 385 ? 3.127 -16.478 0.526 1.00 86.94 385 LYS A O 1
ATOM 3071 N N . LEU A 1 386 ? 4.468 -18.177 1.120 1.00 91.69 386 LEU A N 1
ATOM 3072 C CA . LEU A 1 386 ? 4.064 -18.196 2.534 1.00 91.69 386 LEU A CA 1
ATOM 3073 C C . LEU A 1 386 ? 4.448 -16.906 3.275 1.00 91.69 386 LEU A C 1
ATOM 3075 O O . LEU A 1 386 ? 3.658 -16.404 4.076 1.00 91.69 386 LEU A O 1
ATOM 3079 N N . SER A 1 387 ? 5.612 -16.327 2.964 1.00 92.44 387 SER A N 1
ATOM 3080 C CA . SER A 1 387 ? 6.050 -15.023 3.489 1.00 92.44 387 SER A CA 1
ATOM 3081 C C . SER A 1 387 ? 5.053 -13.921 3.111 1.00 92.44 387 SER A C 1
ATOM 3083 O O . SER A 1 387 ? 4.560 -13.183 3.967 1.00 92.44 387 SER A O 1
ATOM 3085 N N . LYS A 1 388 ? 4.655 -13.883 1.833 1.00 91.62 388 LYS A N 1
ATOM 3086 C CA . LYS A 1 388 ? 3.631 -12.972 1.313 1.00 91.62 388 LYS A CA 1
ATOM 3087 C C . LYS A 1 388 ? 2.257 -13.236 1.920 1.00 91.62 388 LYS A C 1
ATOM 3089 O O . LYS A 1 388 ? 1.524 -12.280 2.166 1.00 91.62 388 LYS A O 1
ATOM 3094 N N . TRP A 1 389 ? 1.888 -14.493 2.163 1.00 96.50 389 TRP A N 1
ATOM 3095 C CA . TRP A 1 389 ? 0.637 -14.807 2.847 1.00 96.50 389 TRP A CA 1
ATOM 3096 C C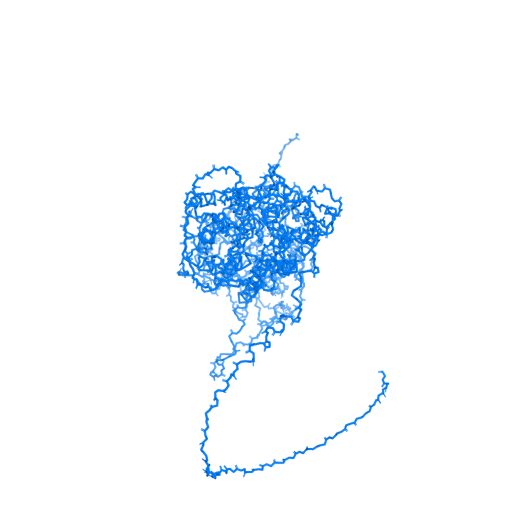 . TRP A 1 389 ? 0.601 -14.194 4.238 1.00 96.50 389 TRP A C 1
ATOM 3098 O O . TRP A 1 389 ? -0.345 -13.469 4.539 1.00 96.50 389 TRP A O 1
ATOM 3108 N N . PHE A 1 390 ? 1.633 -14.429 5.052 1.00 97.06 390 PHE A N 1
ATOM 3109 C CA . PHE A 1 390 ? 1.684 -13.897 6.411 1.00 97.06 390 PHE A CA 1
ATOM 3110 C C . PHE A 1 390 ? 1.664 -12.364 6.392 1.00 97.06 390 PHE A C 1
ATOM 3112 O O . PHE A 1 390 ? 0.861 -11.749 7.092 1.00 97.06 390 PHE A O 1
ATOM 3119 N N . PHE A 1 391 ? 2.443 -11.755 5.494 1.00 95.56 391 PHE A N 1
ATOM 3120 C CA . PHE A 1 391 ? 2.441 -10.311 5.280 1.00 95.56 391 PHE A CA 1
ATOM 3121 C C . PHE A 1 391 ? 1.071 -9.756 4.887 1.00 95.56 391 PHE A C 1
ATOM 3123 O O . PHE A 1 391 ? 0.700 -8.688 5.343 1.00 95.56 391 PHE A O 1
ATOM 3130 N N . GLN A 1 392 ? 0.281 -10.442 4.065 1.00 95.88 392 GLN A N 1
ATOM 3131 C CA . GLN A 1 392 ? -1.033 -9.936 3.650 1.00 95.88 392 GLN A CA 1
ATOM 3132 C C . GLN A 1 392 ? -2.138 -10.251 4.666 1.00 95.88 392 GLN A C 1
ATOM 3134 O O . GLN A 1 392 ? -3.057 -9.451 4.851 1.00 95.88 392 GLN A O 1
ATOM 3139 N N . PHE A 1 393 ? -2.011 -11.363 5.390 1.00 96.56 393 PHE A N 1
ATOM 3140 C CA . PHE A 1 393 ? -2.886 -11.714 6.504 1.00 96.56 393 PHE A CA 1
ATOM 3141 C C . PHE A 1 393 ? -2.895 -10.613 7.569 1.00 96.56 393 PHE A C 1
ATOM 3143 O O . PHE A 1 393 ? -3.972 -10.204 8.000 1.00 96.56 393 PHE A O 1
ATOM 3150 N N . VAL A 1 394 ? -1.730 -10.091 7.970 1.00 96.06 394 VAL A N 1
ATOM 3151 C CA . VAL A 1 394 ? -1.681 -9.080 9.040 1.00 96.06 394 VAL A CA 1
ATOM 3152 C C . VAL A 1 394 ? -2.399 -7.781 8.647 1.00 96.06 394 VAL A C 1
ATOM 3154 O O . VAL A 1 394 ? -3.007 -7.140 9.504 1.00 96.06 394 VAL A O 1
ATOM 3157 N N . PHE A 1 395 ? -2.447 -7.430 7.354 1.00 94.75 395 PHE A N 1
ATOM 3158 C CA . PHE A 1 395 ? -3.240 -6.296 6.853 1.00 94.75 395 PHE A CA 1
ATOM 3159 C C . PHE A 1 395 ? -4.740 -6.610 6.845 1.00 94.75 395 PHE A C 1
ATOM 3161 O O . PHE A 1 395 ? -5.540 -5.769 7.257 1.00 94.75 395 PHE A O 1
ATOM 3168 N N . ALA A 1 396 ? -5.131 -7.821 6.435 1.00 96.50 396 ALA A N 1
ATOM 3169 C CA . ALA A 1 396 ? -6.524 -8.266 6.502 1.00 96.50 396 ALA A CA 1
ATOM 3170 C C . ALA A 1 396 ? -7.048 -8.270 7.950 1.00 96.50 396 ALA A C 1
ATOM 3172 O O . ALA A 1 396 ? -8.141 -7.770 8.219 1.00 96.50 396 ALA A O 1
ATOM 3173 N N . ALA A 1 397 ? -6.246 -8.768 8.896 1.00 94.81 397 ALA A N 1
ATOM 3174 C CA . ALA A 1 397 ? -6.557 -8.739 10.323 1.00 94.81 397 ALA A CA 1
ATOM 3175 C C . ALA A 1 397 ? -6.624 -7.302 10.869 1.00 94.81 397 ALA A C 1
ATOM 3177 O O . ALA A 1 397 ? -7.479 -6.990 11.695 1.00 94.81 397 ALA A O 1
ATOM 3178 N N . THR A 1 398 ? -5.769 -6.400 10.377 1.00 92.94 398 THR A N 1
ATOM 3179 C CA . THR A 1 398 ? -5.812 -4.967 10.723 1.00 92.94 398 THR A CA 1
ATOM 3180 C C . THR A 1 398 ? -7.094 -4.293 10.218 1.00 92.94 398 THR A C 1
ATOM 3182 O O . THR A 1 398 ? -7.695 -3.492 10.931 1.00 92.94 398 THR A O 1
ATOM 3185 N N . ALA A 1 399 ? -7.564 -4.634 9.014 1.00 94.06 399 ALA A N 1
ATOM 3186 C CA . ALA A 1 399 ? -8.848 -4.142 8.511 1.00 94.06 399 ALA A CA 1
ATOM 3187 C C . ALA A 1 399 ? -10.028 -4.644 9.365 1.00 94.06 399 ALA A C 1
ATOM 3189 O O . ALA A 1 399 ? -10.981 -3.899 9.589 1.00 94.06 399 ALA A O 1
ATOM 3190 N N . ALA A 1 400 ? -9.954 -5.889 9.853 1.00 94.25 400 ALA A N 1
ATOM 3191 C CA . ALA A 1 400 ? -10.988 -6.495 10.688 1.00 94.25 400 ALA A CA 1
ATOM 3192 C C . ALA A 1 400 ? -11.100 -5.829 12.071 1.00 94.25 400 ALA A C 1
ATOM 3194 O O . ALA A 1 400 ? -12.194 -5.391 12.440 1.00 94.25 400 ALA A O 1
ATOM 3195 N N . THR A 1 401 ? -9.972 -5.697 12.779 1.00 93.00 401 THR A N 1
ATOM 3196 C CA . THR A 1 401 ? -9.912 -5.220 14.176 1.00 93.00 401 THR A CA 1
ATOM 3197 C C . THR A 1 401 ? -10.356 -3.764 14.346 1.00 93.00 401 THR A C 1
ATOM 3199 O O . THR A 1 401 ? -10.931 -3.385 15.350 1.00 93.00 401 THR A O 1
ATOM 3202 N N . LEU A 1 402 ? -10.230 -2.921 13.321 1.00 91.50 402 LEU A N 1
ATOM 3203 C CA . LEU A 1 402 ? -10.676 -1.521 13.387 1.00 91.50 402 LEU A CA 1
ATOM 3204 C C . LEU A 1 402 ? -12.148 -1.363 13.827 1.00 91.50 402 LEU A C 1
ATOM 3206 O O . LEU A 1 402 ? -12.520 -0.398 14.498 1.00 91.50 402 LEU A O 1
ATOM 3210 N N . VAL A 1 403 ? -13.003 -2.315 13.450 1.00 92.94 403 VAL A N 1
ATOM 3211 C CA . VAL A 1 403 ? -14.448 -2.241 13.683 1.00 92.94 403 VAL A CA 1
ATOM 3212 C C . VAL A 1 403 ? -14.836 -2.621 15.120 1.00 92.94 403 VAL A C 1
ATOM 3214 O O . VAL A 1 403 ? -15.904 -2.181 15.567 1.00 92.94 403 VAL A O 1
ATOM 3217 N N . SER A 1 404 ? -14.012 -3.364 15.881 1.00 91.38 404 SER A N 1
ATOM 3218 C CA . SER A 1 404 ? -14.332 -3.690 17.286 1.00 91.38 404 SER A CA 1
ATOM 3219 C C . SER A 1 404 ? -14.509 -2.442 18.121 1.00 91.38 404 SER A C 1
ATOM 3221 O O . SER A 1 404 ? -15.538 -2.318 18.794 1.00 91.38 404 SER A O 1
ATOM 3223 N N . GLY A 1 405 ? -13.570 -1.502 18.036 1.00 92.12 405 GLY A N 1
ATOM 3224 C CA . GLY A 1 405 ? -13.624 -0.245 18.765 1.00 92.12 405 GLY A CA 1
ATOM 3225 C C . GLY A 1 405 ? -14.882 0.561 18.446 1.00 92.12 405 GLY A C 1
ATOM 3226 O O . GLY A 1 405 ? -15.618 0.961 19.354 1.00 92.12 405 GLY A O 1
ATOM 3227 N N . SER A 1 406 ? -15.205 0.731 17.161 1.00 95.62 406 SER A N 1
ATOM 3228 C CA . SER A 1 406 ? -16.399 1.482 16.757 1.00 95.62 406 SER A CA 1
ATOM 3229 C C . SER A 1 406 ? -17.698 0.839 17.211 1.00 95.62 406 SER A C 1
ATOM 3231 O O . SER A 1 406 ? -18.648 1.551 17.531 1.00 95.62 406 SER A O 1
ATOM 3233 N N . LEU A 1 407 ? -17.767 -0.490 17.296 1.00 95.44 407 LEU A N 1
ATOM 3234 C CA . LEU A 1 407 ? -18.964 -1.228 17.711 1.00 95.44 407 LEU A CA 1
ATOM 3235 C C . LEU A 1 407 ? -18.937 -1.659 19.192 1.00 95.44 407 LEU A C 1
ATOM 3237 O O . LEU A 1 407 ? -19.826 -2.386 19.654 1.00 95.44 407 LEU A O 1
ATOM 3241 N N . ALA A 1 408 ? -17.960 -1.180 19.963 1.00 93.69 408 ALA A N 1
ATOM 3242 C CA . ALA A 1 408 ? -17.754 -1.572 21.349 1.00 93.69 408 ALA A CA 1
ATOM 3243 C C . ALA A 1 408 ? -18.974 -1.310 22.253 1.00 93.69 408 ALA A C 1
ATOM 3245 O O . ALA A 1 408 ? -19.828 -0.461 21.985 1.00 93.69 408 ALA A O 1
ATOM 3246 N N . GLU A 1 409 ? -19.046 -2.067 23.348 1.00 93.12 409 GLU A N 1
ATOM 3247 C CA . GLU A 1 409 ? -20.058 -1.990 24.418 1.00 93.12 409 GLU A CA 1
ATOM 3248 C C . GLU A 1 409 ? -21.499 -2.398 24.065 1.00 93.12 409 GLU A C 1
ATOM 3250 O O . GLU A 1 409 ? -22.252 -2.717 24.980 1.00 93.12 409 GLU A O 1
ATOM 3255 N N . ARG A 1 410 ? -21.892 -2.436 22.783 1.00 95.25 410 ARG A N 1
ATOM 3256 C CA . ARG A 1 410 ? -23.267 -2.807 22.381 1.00 95.25 410 ARG A CA 1
ATOM 3257 C C . ARG A 1 410 ? -23.373 -3.878 21.291 1.00 95.25 410 ARG A C 1
ATOM 3259 O O . ARG A 1 410 ? -24.452 -4.427 21.070 1.00 95.25 410 ARG A O 1
ATOM 3266 N N . CYS A 1 411 ? -22.278 -4.177 20.595 1.00 95.75 411 CYS A N 1
ATOM 3267 C CA . CYS A 1 411 ? -22.267 -5.188 19.543 1.00 95.75 411 CYS A CA 1
ATOM 3268 C C . CYS A 1 411 ? -22.313 -6.595 20.120 1.00 95.75 411 CYS A C 1
ATOM 3270 O O . CYS A 1 411 ? -21.455 -6.975 20.926 1.00 95.75 411 CYS A O 1
ATOM 3272 N N . ASN A 1 412 ? -23.284 -7.369 19.647 1.00 94.31 412 ASN A N 1
ATOM 3273 C CA . ASN A 1 412 ? -23.420 -8.771 19.989 1.00 94.31 412 ASN A CA 1
ATOM 3274 C C . ASN A 1 412 ? -22.229 -9.577 19.447 1.00 94.31 412 ASN A C 1
ATOM 3276 O O . ASN A 1 412 ? -21.773 -9.384 18.321 1.00 94.31 412 ASN A O 1
ATOM 3280 N N . PHE A 1 413 ? -21.743 -10.511 20.256 1.00 90.81 413 PHE A N 1
ATOM 3281 C CA . PHE A 1 413 ? -20.585 -11.334 19.941 1.00 90.81 413 PHE A CA 1
ATOM 3282 C C . PHE A 1 413 ? -20.762 -12.197 18.680 1.00 90.81 413 PHE A C 1
ATOM 3284 O O . PHE A 1 413 ? -19.840 -12.304 17.878 1.00 90.81 413 PHE A O 1
ATOM 3291 N N . TYR A 1 414 ? -21.960 -12.745 18.438 1.00 91.50 414 TYR A N 1
ATOM 3292 C CA . TYR A 1 414 ? -22.226 -13.540 17.230 1.00 91.50 414 TYR A CA 1
ATOM 3293 C C . TYR A 1 414 ? -22.142 -12.704 15.952 1.00 91.50 414 TYR A C 1
ATOM 3295 O O . TYR A 1 414 ? -21.574 -13.149 14.956 1.00 91.50 414 TYR A O 1
ATOM 3303 N N . ALA A 1 415 ? -22.678 -11.479 15.986 1.00 94.50 415 ALA A N 1
ATOM 3304 C CA . ALA A 1 415 ? -22.554 -10.548 14.870 1.00 94.50 415 ALA A CA 1
ATOM 3305 C C . ALA A 1 415 ? -21.090 -10.219 14.578 1.00 94.50 415 ALA A C 1
ATOM 3307 O O . ALA A 1 415 ? -20.727 -10.090 13.412 1.00 94.50 415 ALA A O 1
ATOM 3308 N N . TYR A 1 416 ? -20.262 -10.139 15.623 1.00 92.56 416 TYR A N 1
ATOM 3309 C CA . TYR A 1 416 ? -18.832 -9.906 15.485 1.00 92.56 416 TYR A CA 1
ATOM 3310 C C . TYR A 1 416 ? -18.128 -11.045 14.739 1.00 92.56 416 TYR A C 1
ATOM 3312 O O . TYR A 1 416 ? -17.456 -10.788 13.751 1.00 92.56 416 TYR A O 1
ATOM 3320 N N . ILE A 1 417 ? -18.368 -12.304 15.123 1.00 94.88 417 ILE A N 1
ATOM 3321 C CA . ILE A 1 417 ? -17.781 -13.475 14.445 1.00 94.88 417 ILE A CA 1
ATOM 3322 C C . ILE A 1 417 ? -18.163 -13.510 12.958 1.00 94.88 417 ILE A C 1
ATOM 3324 O O . ILE A 1 417 ? -17.302 -13.696 12.100 1.00 94.88 417 ILE A O 1
ATOM 3328 N N . VAL A 1 418 ? -19.448 -13.311 12.641 1.00 96.62 418 VAL A N 1
ATOM 3329 C CA . VAL A 1 418 ? -19.931 -13.290 11.247 1.00 96.62 418 VAL A CA 1
ATOM 3330 C C . VAL A 1 418 ? -19.253 -12.173 10.457 1.00 96.62 418 VAL A C 1
ATOM 3332 O O . VAL A 1 418 ? -18.824 -12.388 9.324 1.00 96.62 418 VAL A O 1
ATOM 3335 N N . TYR A 1 419 ? -19.124 -10.996 11.065 1.00 95.38 419 TYR A N 1
ATOM 3336 C CA . TYR A 1 419 ? -18.418 -9.865 10.483 1.00 95.38 419 TYR A CA 1
ATOM 3337 C C . TYR A 1 419 ? -16.943 -10.186 10.199 1.00 95.38 419 TYR A C 1
ATOM 3339 O O . TYR A 1 419 ? -16.510 -10.009 9.058 1.00 95.38 419 TYR A O 1
ATOM 3347 N N . SER A 1 420 ? -16.197 -10.704 11.180 1.00 95.81 420 SER A N 1
ATOM 3348 C CA . SER A 1 420 ? -14.768 -11.003 11.036 1.00 95.81 420 SER A CA 1
ATOM 3349 C C . SER A 1 420 ? -14.517 -12.030 9.927 1.00 95.81 420 SER A C 1
ATOM 3351 O O . SER A 1 420 ? -13.581 -11.869 9.142 1.00 95.81 420 SER A O 1
ATOM 3353 N N . ILE A 1 421 ? -15.395 -13.033 9.777 1.00 97.88 421 ILE A N 1
ATOM 3354 C CA . ILE A 1 421 ? -15.353 -13.993 8.658 1.00 97.88 421 ILE A CA 1
ATOM 3355 C C . ILE A 1 421 ? -15.591 -13.284 7.318 1.00 97.88 421 ILE A C 1
ATOM 3357 O O . ILE A 1 421 ? -14.833 -13.472 6.369 1.00 97.88 421 ILE A O 1
ATOM 3361 N N . MET A 1 422 ? -16.633 -12.457 7.219 1.00 97.94 422 MET A N 1
ATOM 3362 C CA . MET A 1 422 ? -16.993 -11.799 5.961 1.00 97.94 422 MET A CA 1
ATOM 3363 C C . MET A 1 422 ? -15.941 -10.790 5.499 1.00 97.94 422 MET A C 1
ATOM 3365 O O . MET A 1 422 ? -15.632 -10.736 4.304 1.00 97.94 422 MET A O 1
ATOM 3369 N N . ILE A 1 423 ? -15.380 -9.994 6.414 1.00 97.69 423 ILE A N 1
ATOM 3370 C CA . ILE A 1 423 ? -14.384 -8.991 6.040 1.00 97.69 423 ILE A CA 1
ATOM 3371 C C . ILE A 1 423 ? -13.081 -9.649 5.596 1.00 97.69 423 ILE A C 1
ATOM 3373 O O . ILE A 1 423 ? -12.619 -9.351 4.498 1.00 97.69 423 ILE A O 1
ATOM 3377 N N . THR A 1 424 ? -12.540 -10.592 6.372 1.00 97.94 424 THR A N 1
ATOM 3378 C CA . THR A 1 424 ? -11.258 -11.250 6.060 1.00 97.94 424 THR A CA 1
ATOM 3379 C C . THR A 1 424 ? -11.372 -12.267 4.926 1.00 97.94 424 THR A C 1
ATOM 3381 O O . THR A 1 424 ? -10.403 -12.491 4.205 1.00 97.94 424 THR A O 1
ATOM 3384 N N . GLY A 1 425 ? -12.552 -12.857 4.727 1.00 98.00 425 GLY A N 1
ATOM 3385 C CA . GLY A 1 425 ? -12.778 -13.888 3.720 1.00 98.00 425 GLY A CA 1
ATOM 3386 C C . GLY A 1 425 ? -13.290 -13.389 2.380 1.00 98.00 425 GLY A C 1
ATOM 3387 O O . GLY A 1 425 ? -13.123 -14.101 1.398 1.00 98.00 425 GLY A O 1
ATOM 3388 N N . PHE A 1 426 ? -13.905 -12.204 2.306 1.00 98.31 426 PHE A N 1
ATOM 3389 C CA . PHE A 1 426 ? -14.532 -11.754 1.060 1.00 98.31 426 PHE A CA 1
ATOM 3390 C C . PHE A 1 426 ? -14.450 -10.245 0.812 1.00 98.31 426 PHE A C 1
ATOM 3392 O O . PHE A 1 426 ? -13.947 -9.832 -0.229 1.00 98.31 426 PHE A O 1
ATOM 3399 N N . ILE A 1 427 ? -14.898 -9.400 1.747 1.00 98.50 427 ILE A N 1
ATOM 3400 C CA . ILE A 1 427 ? -15.026 -7.953 1.486 1.00 98.50 427 ILE A CA 1
ATOM 3401 C C . ILE A 1 427 ? -13.657 -7.313 1.227 1.00 98.50 427 ILE A C 1
ATOM 3403 O O . ILE A 1 427 ? -13.471 -6.681 0.187 1.00 98.50 427 ILE A O 1
ATOM 3407 N N . TYR A 1 428 ? -12.706 -7.505 2.147 1.00 98.56 428 TYR A N 1
ATOM 3408 C CA . TYR A 1 428 ? -11.350 -6.970 2.029 1.00 98.56 428 TYR A CA 1
ATOM 3409 C C . TYR A 1 428 ? -10.544 -7.640 0.900 1.00 98.56 428 TYR A C 1
ATOM 3411 O O . TYR A 1 428 ? -9.978 -6.903 0.090 1.00 98.56 428 TYR A O 1
ATOM 3419 N N . PRO A 1 429 ? -10.522 -8.987 0.764 1.00 98.50 429 PRO A N 1
ATOM 3420 C CA . PRO A 1 429 ? -9.806 -9.657 -0.323 1.00 98.50 429 PRO A CA 1
ATOM 3421 C C . PRO A 1 429 ? -10.127 -9.149 -1.728 1.00 98.50 429 PRO A C 1
ATOM 3423 O O . PRO A 1 429 ? -9.222 -8.980 -2.540 1.00 98.50 429 PRO A O 1
ATOM 3426 N N . MET A 1 430 ? -11.401 -8.865 -2.016 1.00 98.38 430 MET A N 1
ATOM 3427 C CA . MET A 1 430 ? -11.817 -8.358 -3.327 1.00 98.38 430 MET A CA 1
ATOM 3428 C C . MET A 1 430 ? -11.244 -6.966 -3.603 1.00 98.38 430 MET A C 1
ATOM 3430 O O . MET A 1 430 ? -10.701 -6.721 -4.678 1.00 98.38 430 MET A O 1
ATOM 3434 N N . ILE A 1 431 ? -11.293 -6.072 -2.612 1.00 98.56 431 ILE A N 1
ATOM 3435 C CA . ILE A 1 431 ? -10.698 -4.736 -2.726 1.00 98.56 431 ILE A CA 1
ATOM 3436 C C . ILE A 1 431 ? -9.188 -4.848 -2.921 1.00 98.56 431 ILE A C 1
ATOM 3438 O O . ILE A 1 431 ? -8.650 -4.251 -3.851 1.00 98.56 431 ILE A O 1
ATOM 3442 N N . ALA A 1 432 ? -8.515 -5.634 -2.078 1.00 98.19 432 ALA A N 1
ATOM 3443 C CA . ALA A 1 432 ? -7.077 -5.846 -2.164 1.00 98.19 432 ALA A CA 1
ATOM 3444 C C . ALA A 1 432 ? -6.671 -6.473 -3.510 1.00 98.19 432 ALA A C 1
ATOM 3446 O O . ALA A 1 432 ? -5.629 -6.117 -4.058 1.00 98.19 432 ALA A O 1
ATOM 3447 N N . HIS A 1 433 ? -7.504 -7.334 -4.103 1.00 98.06 433 HIS A N 1
ATOM 3448 C CA . HIS A 1 433 ? -7.270 -7.832 -5.455 1.00 98.06 433 HIS A CA 1
ATOM 3449 C C . HIS A 1 433 ? -7.297 -6.686 -6.470 1.00 98.06 433 HIS A C 1
ATOM 3451 O O . HIS A 1 433 ? -6.356 -6.511 -7.237 1.00 98.06 433 HIS A O 1
ATOM 3457 N N . TRP A 1 434 ? -8.344 -5.859 -6.465 1.00 98.31 434 TRP A N 1
ATOM 3458 C CA . TRP A 1 434 ? -8.490 -4.778 -7.443 1.00 98.31 434 TRP A CA 1
ATOM 3459 C C . TRP A 1 434 ? -7.345 -3.769 -7.391 1.00 98.31 434 TRP A C 1
ATOM 3461 O O . TRP A 1 434 ? -6.961 -3.243 -8.437 1.00 98.31 434 TRP A O 1
ATOM 3471 N N . THR A 1 435 ? -6.805 -3.501 -6.202 1.00 96.88 435 THR A N 1
ATOM 3472 C CA . THR A 1 435 ? -5.844 -2.418 -5.954 1.00 96.88 435 THR A CA 1
ATOM 3473 C C . THR A 1 435 ? -4.389 -2.871 -5.845 1.00 96.88 435 THR A C 1
ATOM 3475 O O . THR A 1 435 ? -3.497 -2.094 -6.187 1.00 96.88 435 THR A O 1
ATOM 3478 N N . TRP A 1 436 ? -4.122 -4.097 -5.385 1.00 95.00 436 TRP A N 1
ATOM 3479 C CA . TRP A 1 436 ? -2.766 -4.594 -5.115 1.00 95.00 436 TRP A CA 1
ATOM 3480 C C . TRP A 1 436 ? -2.389 -5.857 -5.880 1.00 95.00 436 TRP A C 1
ATOM 3482 O O . TRP A 1 436 ? -1.196 -6.159 -5.975 1.00 95.00 436 TRP A O 1
ATOM 3492 N N . HIS A 1 437 ? -3.343 -6.594 -6.453 1.00 92.75 437 HIS A N 1
ATOM 3493 C CA . HIS A 1 437 ? -2.984 -7.636 -7.408 1.00 92.75 437 HIS A CA 1
ATOM 3494 C C . HIS A 1 437 ? -2.478 -6.991 -8.704 1.00 92.75 437 HIS A C 1
ATOM 3496 O O . HIS A 1 437 ? -3.030 -5.995 -9.171 1.00 92.75 437 HIS A O 1
ATOM 3502 N N . ARG A 1 438 ? -1.440 -7.574 -9.315 1.00 86.25 438 ARG A N 1
ATOM 3503 C CA . ARG A 1 438 ? -0.798 -7.026 -10.526 1.00 86.25 438 ARG A CA 1
ATOM 3504 C C . ARG A 1 438 ? -1.767 -6.874 -11.705 1.00 86.25 438 ARG A C 1
ATOM 3506 O O . ARG A 1 438 ? -1.610 -5.976 -12.519 1.00 86.25 438 ARG A O 1
ATOM 3513 N N . GLU A 1 439 ? -2.779 -7.739 -11.774 1.00 88.56 439 GLU A N 1
ATOM 3514 C CA . GLU A 1 439 ? -3.810 -7.726 -12.819 1.00 88.56 439 GLU A CA 1
ATOM 3515 C C . GLU A 1 439 ? -5.079 -6.968 -12.400 1.00 88.56 439 GLU A C 1
ATOM 3517 O O . GLU A 1 439 ? -5.937 -6.716 -13.251 1.00 88.56 439 GLU A O 1
ATOM 3522 N N . GLY A 1 440 ? -5.183 -6.565 -11.128 1.00 94.06 440 GLY A N 1
ATOM 3523 C CA . GLY A 1 440 ? -6.347 -5.895 -10.560 1.00 94.06 440 GLY A CA 1
ATOM 3524 C C . GLY A 1 440 ? -6.746 -4.658 -11.359 1.00 94.06 440 GLY A C 1
ATOM 3525 O O . GLY A 1 440 ? -5.903 -3.849 -11.757 1.00 94.06 440 GLY A O 1
ATOM 3526 N N . TRP A 1 441 ? -8.042 -4.511 -11.633 1.00 95.88 441 TRP A N 1
ATOM 3527 C CA . TRP A 1 441 ? -8.509 -3.477 -12.555 1.00 95.88 441 TRP A CA 1
ATOM 3528 C C . TRP A 1 441 ? -8.230 -2.050 -12.067 1.00 95.88 441 TRP A C 1
ATOM 3530 O O . TRP A 1 441 ? -7.942 -1.200 -12.896 1.00 95.88 441 TRP A O 1
ATOM 3540 N N . LEU A 1 442 ? -8.258 -1.760 -10.764 1.00 96.75 442 LEU A N 1
ATOM 3541 C CA . LEU A 1 442 ? -7.877 -0.430 -10.271 1.00 96.75 442 LEU A CA 1
ATOM 3542 C C . LEU A 1 442 ? -6.366 -0.222 -10.407 1.00 96.75 442 LEU A C 1
ATOM 3544 O O . LEU A 1 442 ? -5.929 0.822 -10.894 1.00 96.75 442 LEU A O 1
ATOM 3548 N N . ARG A 1 443 ? -5.570 -1.234 -10.038 1.00 92.56 443 ARG A N 1
ATOM 3549 C CA . ARG A 1 443 ? -4.104 -1.188 -10.089 1.00 92.56 443 ARG A CA 1
ATOM 3550 C C . ARG A 1 443 ? -3.592 -0.842 -11.484 1.00 92.56 443 ARG A C 1
ATOM 3552 O O . ARG A 1 443 ? -2.801 0.084 -11.632 1.00 92.56 443 ARG A O 1
ATOM 3559 N N . ILE A 1 444 ? -4.058 -1.561 -12.502 1.00 91.75 444 ILE A N 1
ATOM 3560 C CA . ILE A 1 444 ? -3.567 -1.406 -13.880 1.00 91.75 444 ILE A CA 1
ATOM 3561 C C . ILE A 1 444 ? -4.010 -0.109 -14.562 1.00 91.75 444 ILE A C 1
ATOM 3563 O O . ILE A 1 444 ? -3.417 0.280 -15.561 1.00 91.75 444 ILE A O 1
ATOM 3567 N N . HIS A 1 445 ? -5.026 0.569 -14.027 1.00 91.19 445 HIS A N 1
ATOM 3568 C CA . HIS A 1 445 ? -5.461 1.874 -14.520 1.00 91.19 445 HIS A CA 1
ATOM 3569 C C . HIS A 1 445 ? -4.815 3.045 -13.760 1.00 91.19 445 HIS A C 1
ATOM 3571 O O . HIS A 1 445 ? -5.099 4.199 -14.064 1.00 91.19 445 HIS A O 1
ATOM 3577 N N . GLY A 1 446 ? -3.921 2.772 -12.803 1.00 88.00 446 GLY A N 1
ATOM 3578 C CA . GLY A 1 446 ? -3.153 3.805 -12.106 1.00 88.00 446 GLY A CA 1
ATOM 3579 C C . GLY A 1 446 ? -3.713 4.223 -10.746 1.00 88.00 446 GLY A C 1
ATOM 3580 O O . GLY A 1 446 ? -3.298 5.255 -10.222 1.00 88.00 446 GLY A O 1
ATOM 3581 N N . TYR A 1 447 ? -4.614 3.436 -10.142 1.00 97.00 447 TYR A N 1
ATOM 3582 C CA . TYR A 1 447 ? -4.948 3.615 -8.727 1.00 97.00 447 TYR A CA 1
ATOM 3583 C C . TYR A 1 447 ? -3.691 3.449 -7.866 1.00 97.00 447 TYR A C 1
ATOM 3585 O O . TYR A 1 447 ? -3.001 2.426 -7.935 1.00 97.00 447 TYR A O 1
ATOM 3593 N N . HIS A 1 448 ? -3.418 4.445 -7.031 1.00 95.81 448 HIS A N 1
ATOM 3594 C CA . HIS A 1 448 ? -2.266 4.477 -6.147 1.00 95.81 448 HIS A CA 1
ATOM 3595 C C . HIS A 1 448 ? -2.708 4.591 -4.688 1.00 95.81 448 HIS A C 1
ATOM 3597 O O . HIS A 1 448 ? -3.189 5.635 -4.242 1.00 95.81 448 HIS A O 1
ATOM 3603 N N . ASP A 1 449 ? -2.481 3.504 -3.961 1.00 97.62 449 ASP A N 1
ATOM 3604 C CA . ASP A 1 449 ? -2.558 3.398 -2.509 1.00 97.62 449 ASP A CA 1
ATOM 3605 C C . ASP A 1 449 ? -1.454 2.431 -2.082 1.00 97.62 449 ASP A C 1
ATOM 3607 O O . ASP A 1 449 ? -1.579 1.217 -2.273 1.00 97.62 449 ASP A O 1
ATOM 3611 N N . PHE A 1 450 ? -0.334 2.979 -1.613 1.00 97.12 450 PHE A N 1
ATOM 3612 C CA . PHE A 1 450 ? 0.867 2.204 -1.341 1.00 97.12 450 PHE A CA 1
ATOM 3613 C C . PHE A 1 450 ? 0.614 1.185 -0.230 1.00 97.12 450 PHE A C 1
ATOM 3615 O O . PHE A 1 450 ? 0.550 -0.003 -0.527 1.00 97.12 450 PHE A O 1
ATOM 3622 N N . ALA A 1 451 ? 0.388 1.629 1.009 1.00 95.94 451 ALA A N 1
ATOM 3623 C CA . ALA A 1 451 ? 0.252 0.800 2.210 1.00 95.94 451 ALA A CA 1
ATOM 3624 C C . ALA A 1 451 ? -1.174 0.676 2.772 1.00 95.94 451 ALA A C 1
ATOM 3626 O O . ALA A 1 451 ? -1.371 -0.059 3.735 1.00 95.94 451 ALA A O 1
ATOM 3627 N N . GLY A 1 452 ? -2.192 1.280 2.149 1.00 96.62 452 GLY A N 1
ATOM 3628 C CA . GLY A 1 452 ? -3.589 0.908 2.408 1.00 96.62 452 GLY A CA 1
ATOM 3629 C C . GLY A 1 452 ? -4.434 1.948 3.130 1.00 96.62 452 GLY A C 1
ATOM 3630 O O . GLY A 1 452 ? -5.297 1.574 3.926 1.00 96.62 452 GLY A O 1
ATOM 3631 N N . SER A 1 453 ? -4.255 3.238 2.841 1.00 98.44 453 SER A N 1
ATOM 3632 C CA . SER A 1 453 ? -5.184 4.284 3.298 1.00 98.44 453 SER A CA 1
ATOM 3633 C C . SER A 1 453 ? -6.616 3.992 2.836 1.00 98.44 453 SER A C 1
ATOM 3635 O O . SER A 1 453 ? -7.556 4.049 3.624 1.00 98.44 453 SER A O 1
ATOM 3637 N N . GLY A 1 454 ? -6.800 3.622 1.572 1.00 98.38 454 GLY A N 1
ATOM 3638 C CA . GLY A 1 454 ? -8.082 3.172 1.046 1.00 98.38 454 GLY A CA 1
ATOM 3639 C C . GLY A 1 454 ? -8.338 1.709 1.394 1.00 98.38 454 GLY A C 1
ATOM 3640 O O . GLY A 1 454 ? -9.335 1.371 2.030 1.00 98.38 454 GLY A O 1
ATOM 3641 N N . VAL A 1 455 ? -7.420 0.836 0.983 1.00 98.12 455 VAL A N 1
ATOM 3642 C CA . VAL A 1 455 ? -7.618 -0.623 0.974 1.00 98.12 455 VAL A CA 1
ATOM 3643 C C . VAL A 1 455 ? -7.874 -1.198 2.367 1.00 98.12 455 VAL A C 1
ATOM 3645 O O . VAL A 1 455 ? -8.742 -2.056 2.515 1.00 98.12 455 VAL A O 1
ATOM 3648 N N . VAL A 1 456 ? -7.159 -0.725 3.389 1.00 97.88 456 VAL A N 1
ATOM 3649 C CA . VAL A 1 456 ? -7.301 -1.201 4.775 1.00 97.88 456 VAL A CA 1
ATOM 3650 C C . VAL A 1 456 ? -8.206 -0.258 5.555 1.00 97.88 456 VAL A C 1
ATOM 3652 O O . VAL A 1 456 ? -9.249 -0.667 6.067 1.00 97.88 456 VAL A O 1
ATOM 3655 N N . HIS A 1 457 ? -7.815 1.013 5.641 1.00 98.44 457 HIS A N 1
ATOM 3656 C CA . HIS A 1 457 ? -8.397 1.938 6.607 1.00 98.44 457 HIS A CA 1
ATOM 3657 C C . HIS A 1 457 ? -9.775 2.444 6.192 1.00 98.44 457 HIS A C 1
ATOM 3659 O O . HIS A 1 457 ? -10.703 2.384 7.000 1.00 98.44 457 HIS A O 1
ATOM 3665 N N . LEU A 1 458 ? -9.958 2.868 4.938 1.00 98.56 458 LEU A N 1
ATOM 3666 C CA . LEU A 1 458 ? -11.281 3.270 4.463 1.00 98.56 458 LEU A CA 1
ATOM 3667 C C . LEU A 1 458 ? -12.249 2.081 4.416 1.00 98.56 458 LEU A C 1
ATOM 3669 O O . LEU A 1 458 ? -13.401 2.241 4.809 1.00 98.56 458 LEU A O 1
ATOM 3673 N N . THR A 1 459 ? -11.794 0.891 4.013 1.00 98.56 459 THR A N 1
ATOM 3674 C CA . THR A 1 459 ? -12.596 -0.346 4.081 1.00 98.56 459 THR A CA 1
ATOM 3675 C C . THR A 1 459 ? -13.103 -0.597 5.504 1.00 98.56 459 THR A C 1
ATOM 3677 O O . THR A 1 459 ? -14.312 -0.672 5.733 1.00 98.56 459 THR A O 1
ATOM 3680 N N . GLY A 1 460 ? -12.208 -0.653 6.495 1.00 97.50 460 GLY A N 1
ATOM 3681 C CA . GLY A 1 460 ? -12.608 -0.839 7.892 1.00 97.50 460 GLY A CA 1
ATOM 3682 C C . GLY A 1 460 ? -13.544 0.272 8.383 1.00 97.50 460 GLY A C 1
ATOM 3683 O O . GLY A 1 460 ? -14.578 -0.011 8.986 1.00 97.50 460 GLY A O 1
ATOM 3684 N N . ALA A 1 461 ? -13.252 1.534 8.058 1.00 98.31 461 ALA A N 1
ATOM 3685 C CA . ALA A 1 461 ? -14.054 2.680 8.484 1.00 98.31 461 ALA A CA 1
ATOM 3686 C C . ALA A 1 461 ? -15.464 2.704 7.878 1.00 98.31 461 ALA A C 1
ATOM 3688 O O . ALA A 1 461 ? -16.421 3.056 8.565 1.00 98.31 461 ALA A O 1
ATOM 3689 N N . VAL A 1 462 ? -15.625 2.313 6.611 1.00 98.62 462 VAL A N 1
ATOM 3690 C CA . VAL A 1 462 ? -16.947 2.200 5.973 1.00 98.62 462 VAL A CA 1
ATOM 3691 C C . VAL A 1 462 ? -17.747 1.076 6.625 1.00 98.62 462 VAL A C 1
ATOM 3693 O O . VAL A 1 462 ? -18.933 1.257 6.907 1.00 98.62 462 VAL A O 1
ATOM 3696 N N . CYS A 1 463 ? -17.107 -0.054 6.938 1.00 97.94 463 CYS A N 1
ATOM 3697 C CA . CYS A 1 463 ? -17.758 -1.119 7.693 1.00 97.94 463 CYS A CA 1
ATOM 3698 C C . CYS A 1 463 ? -18.207 -0.638 9.084 1.00 97.94 463 CYS A C 1
ATOM 3700 O O . CYS A 1 463 ? -19.375 -0.810 9.447 1.00 97.94 463 CYS A O 1
ATOM 3702 N N . ALA A 1 464 ? -17.316 0.024 9.828 1.00 97.81 464 ALA A N 1
ATOM 3703 C CA . ALA A 1 464 ? -17.617 0.623 11.125 1.00 97.81 464 ALA A CA 1
ATOM 3704 C C . ALA A 1 464 ? -18.787 1.613 11.038 1.00 97.81 464 ALA A C 1
ATOM 3706 O O . ALA A 1 464 ? -19.717 1.533 11.838 1.00 97.81 464 ALA A O 1
ATOM 3707 N N . LEU A 1 465 ? -18.794 2.492 10.033 1.00 98.44 465 LEU A N 1
ATOM 3708 C CA . LEU A 1 465 ? -19.851 3.477 9.820 1.00 98.44 465 LEU A CA 1
ATOM 3709 C C . LEU A 1 465 ? -21.212 2.816 9.596 1.00 98.44 465 LEU A C 1
ATOM 3711 O O . LEU A 1 465 ? -22.184 3.166 10.269 1.00 98.44 465 LEU A O 1
ATOM 3715 N N . VAL A 1 466 ? -21.292 1.838 8.692 1.00 98.50 466 VAL A N 1
ATOM 3716 C CA . VAL A 1 466 ? -22.541 1.107 8.432 1.00 98.50 466 VAL A CA 1
ATOM 3717 C C . VAL A 1 466 ? -23.006 0.352 9.681 1.00 98.50 466 VAL A C 1
ATOM 3719 O O . VAL A 1 466 ? -24.194 0.386 10.014 1.00 98.50 466 VAL A O 1
ATOM 3722 N N . GLY A 1 467 ? -22.080 -0.278 10.407 1.00 97.62 467 GLY A N 1
ATOM 3723 C CA . GLY A 1 467 ? -22.365 -0.945 11.675 1.00 97.62 467 GLY A CA 1
ATOM 3724 C C . GLY A 1 467 ? -22.927 0.016 12.726 1.00 97.62 467 GLY A C 1
ATOM 3725 O O . GLY A 1 467 ? -23.975 -0.263 13.309 1.00 97.62 467 GLY A O 1
ATOM 3726 N N . CYS A 1 468 ? -22.300 1.180 12.921 1.00 98.06 468 CYS A N 1
ATOM 3727 C CA . CYS A 1 468 ? -22.750 2.209 13.859 1.00 98.06 468 CYS A CA 1
ATOM 3728 C C . CYS A 1 468 ? -24.138 2.751 13.495 1.00 98.06 468 CYS A C 1
ATOM 3730 O O . CYS A 1 468 ? -24.990 2.863 14.377 1.00 98.06 468 CYS A O 1
ATOM 3732 N N . ILE A 1 469 ? -24.398 3.028 12.212 1.00 98.25 469 ILE A N 1
ATOM 3733 C CA . ILE A 1 469 ? -25.703 3.512 11.732 1.00 98.25 469 ILE A CA 1
ATOM 3734 C C . ILE A 1 469 ? -26.798 2.471 11.992 1.00 98.25 469 ILE A C 1
ATOM 3736 O O . ILE A 1 469 ? -27.871 2.800 12.499 1.00 98.25 469 ILE A O 1
ATOM 3740 N N . LEU A 1 470 ? -26.550 1.202 11.660 1.00 98.00 470 LEU A N 1
ATOM 3741 C CA . LEU A 1 470 ? -27.560 0.156 11.814 1.00 98.00 470 LEU A CA 1
ATOM 3742 C C . LEU A 1 470 ? -27.793 -0.226 13.279 1.00 98.00 470 LEU A C 1
ATOM 3744 O O . LEU A 1 470 ? -28.932 -0.535 13.640 1.00 98.00 470 LEU A O 1
ATOM 3748 N N . MET A 1 471 ? -26.756 -0.198 14.113 1.00 95.94 471 MET A N 1
ATOM 3749 C CA . MET A 1 471 ? -26.833 -0.558 15.529 1.00 95.94 471 MET A CA 1
ATOM 3750 C C . MET A 1 471 ? -27.382 0.570 16.408 1.00 95.94 471 MET A C 1
ATOM 3752 O O . MET A 1 471 ? -28.037 0.290 17.413 1.00 95.94 471 MET A O 1
ATOM 3756 N N . GLY A 1 472 ? -27.132 1.824 16.028 1.00 96.56 472 GLY A N 1
ATOM 3757 C CA . GLY A 1 472 ? -27.475 3.013 16.801 1.00 96.56 472 GLY A CA 1
ATOM 3758 C C . GLY A 1 472 ? -26.489 3.315 17.941 1.00 96.56 472 GLY A C 1
ATOM 3759 O O . GLY A 1 472 ? -25.594 2.512 18.243 1.00 96.56 472 GLY A O 1
ATOM 3760 N N . PRO A 1 473 ? -26.654 4.472 18.605 1.00 97.00 473 PRO A N 1
ATOM 3761 C CA . PRO A 1 473 ? -25.736 4.931 19.640 1.00 97.00 473 PRO A CA 1
ATOM 3762 C C . PRO A 1 473 ? -25.805 4.096 20.921 1.00 97.00 473 PRO A C 1
ATOM 3764 O O . PRO A 1 473 ? -26.807 3.419 21.163 1.00 97.00 473 PRO A O 1
ATOM 3767 N N . ARG A 1 474 ? -24.756 4.117 21.756 1.00 96.38 474 ARG A N 1
ATOM 3768 C CA . ARG A 1 474 ? -24.819 3.541 23.110 1.00 96.38 474 ARG A CA 1
ATOM 3769 C C . ARG A 1 474 ? -25.880 4.249 23.941 1.00 96.38 474 ARG A C 1
ATOM 3771 O O . ARG A 1 474 ? -26.093 5.457 23.810 1.00 96.38 474 ARG A O 1
ATOM 3778 N N . ILE A 1 475 ? -26.543 3.499 24.812 1.00 91.75 475 ILE A N 1
ATOM 3779 C CA . ILE A 1 475 ? -27.614 4.041 25.646 1.00 91.75 475 ILE A CA 1
ATOM 3780 C C . ILE A 1 475 ? -27.042 5.103 26.585 1.00 91.75 475 ILE A C 1
ATOM 3782 O O . ILE A 1 475 ? -26.111 4.835 27.343 1.00 91.75 475 ILE A O 1
ATOM 3786 N N . GLY A 1 476 ? -27.613 6.309 26.522 1.00 89.94 476 GLY A N 1
ATOM 3787 C CA . GLY A 1 476 ? -27.179 7.480 27.286 1.00 89.94 476 GLY A CA 1
ATOM 3788 C C . GLY A 1 476 ? -26.083 8.315 26.616 1.00 89.94 476 GLY A C 1
ATOM 3789 O O . GLY A 1 476 ? -25.668 9.318 27.189 1.00 89.94 476 GLY A O 1
ATOM 3790 N N . ARG A 1 477 ? -25.594 7.934 25.424 1.00 93.25 477 ARG A N 1
ATOM 3791 C CA . ARG A 1 477 ? -24.530 8.676 24.724 1.00 93.25 477 ARG A CA 1
ATOM 3792 C C . ARG A 1 477 ? -24.978 10.067 24.288 1.00 93.25 477 ARG A C 1
ATOM 3794 O O . ARG A 1 477 ? -24.150 10.977 24.219 1.00 93.25 477 ARG A O 1
ATOM 3801 N N . PHE A 1 478 ? -26.259 10.207 23.972 1.00 95.25 478 PHE A N 1
ATOM 3802 C CA . PHE A 1 478 ? -26.894 11.451 23.563 1.00 95.25 478 PHE A CA 1
ATOM 3803 C C . PHE A 1 478 ? -28.075 11.739 24.487 1.00 95.25 478 PHE A C 1
ATOM 3805 O O . PHE A 1 478 ? -28.780 10.814 24.898 1.00 95.25 478 PHE A O 1
ATOM 3812 N N . ASP A 1 479 ? -28.268 13.010 24.832 1.00 92.81 479 ASP A N 1
ATOM 3813 C CA . ASP A 1 479 ? -29.446 13.447 25.574 1.00 92.81 479 ASP A CA 1
ATOM 3814 C C . ASP A 1 479 ? -30.691 13.514 24.669 1.00 92.81 479 ASP A C 1
ATOM 3816 O O . ASP A 1 479 ? -30.645 13.243 23.467 1.00 92.81 479 ASP A O 1
ATOM 3820 N N . LYS A 1 480 ? -31.831 13.882 25.258 1.00 90.75 480 LYS A N 1
ATOM 3821 C CA . LYS A 1 480 ? -33.114 14.022 24.550 1.00 90.75 480 LYS A CA 1
ATOM 3822 C C . LYS A 1 480 ? -33.093 15.042 23.401 1.00 90.75 480 LYS A C 1
ATOM 3824 O O . LYS A 1 480 ? -33.932 14.953 22.511 1.00 90.75 480 LYS A O 1
ATOM 3829 N N . ASP A 1 481 ? -32.162 15.996 23.432 1.00 91.12 481 ASP A N 1
ATOM 3830 C CA . ASP A 1 481 ? -32.000 17.038 22.418 1.00 91.12 481 ASP A CA 1
ATOM 3831 C C . ASP A 1 481 ? -30.960 16.615 21.358 1.00 91.12 481 ASP A C 1
ATOM 3833 O O . ASP A 1 481 ? -30.575 17.412 20.501 1.00 91.12 481 ASP A O 1
ATOM 3837 N N . GLY A 1 482 ? -30.483 15.363 21.416 1.00 89.94 482 GLY A N 1
ATOM 3838 C CA . GLY A 1 482 ? -29.468 14.812 20.524 1.00 89.94 482 GLY A CA 1
ATOM 3839 C C . GLY A 1 482 ? -28.055 15.310 20.822 1.00 89.94 482 GLY A C 1
ATOM 3840 O O . GLY A 1 482 ? -27.149 15.090 20.018 1.00 89.94 482 GLY A O 1
ATOM 3841 N N . LYS A 1 483 ? -27.824 15.986 21.955 1.00 91.44 483 LYS A N 1
ATOM 3842 C CA . LYS A 1 483 ? -26.496 16.500 22.296 1.00 91.44 483 LYS A CA 1
ATOM 3843 C C . LYS A 1 483 ? -25.628 15.401 22.906 1.00 91.44 483 LYS A C 1
ATOM 3845 O O . LYS A 1 483 ? -26.105 14.624 23.734 1.00 91.44 483 LYS A O 1
ATOM 3850 N N . PRO A 1 484 ? -24.339 15.334 22.537 1.00 91.25 484 PRO A N 1
ATOM 3851 C CA . PRO A 1 484 ? -23.441 14.306 23.038 1.00 91.25 484 PRO A CA 1
ATOM 3852 C C . PRO A 1 484 ? -23.150 14.480 24.536 1.00 91.25 484 PRO A C 1
ATOM 3854 O O . PRO A 1 484 ? -22.636 15.511 24.964 1.00 91.25 484 PRO A O 1
ATOM 3857 N N . VAL A 1 485 ? -23.389 13.422 25.309 1.00 91.25 485 VAL A N 1
ATOM 3858 C CA . VAL A 1 485 ? -23.011 13.271 26.721 1.00 91.25 485 VAL A CA 1
ATOM 3859 C C . VAL A 1 485 ? -21.684 12.503 26.806 1.00 91.25 485 VAL A C 1
ATOM 3861 O O . VAL A 1 485 ? -21.579 11.426 26.209 1.00 91.25 485 VAL A O 1
ATOM 3864 N N . PRO A 1 486 ? -20.649 13.021 27.498 1.00 86.00 486 PRO A N 1
ATOM 3865 C CA . PRO A 1 486 ? -19.367 12.333 27.621 1.00 86.00 486 PRO A CA 1
ATOM 3866 C C . PRO A 1 486 ? -19.498 10.926 28.220 1.00 86.00 486 PRO A C 1
ATOM 3868 O O . PRO A 1 486 ? -20.100 10.744 29.274 1.00 86.00 486 PRO A O 1
ATOM 3871 N N . MET A 1 487 ? -18.878 9.947 27.560 1.00 88.12 487 MET A N 1
ATOM 3872 C CA . MET A 1 487 ? -18.726 8.569 28.038 1.00 88.12 487 MET A CA 1
ATOM 3873 C C . MET A 1 487 ? -17.245 8.192 27.981 1.00 88.12 487 MET A C 1
ATOM 3875 O O . MET A 1 487 ? -16.826 7.550 27.017 1.00 88.12 487 MET A O 1
ATOM 3879 N N . PRO A 1 488 ? -16.428 8.680 28.932 1.00 85.44 488 PRO A N 1
ATOM 3880 C CA . PRO A 1 488 ? -14.994 8.445 28.900 1.00 85.44 488 PRO A CA 1
ATOM 3881 C C . PRO A 1 488 ? -14.676 6.958 29.083 1.00 85.44 488 PRO A C 1
ATOM 3883 O O . PRO A 1 488 ? -15.345 6.254 29.843 1.00 85.44 488 PRO A O 1
ATOM 3886 N N . GLY A 1 489 ? -13.628 6.508 28.394 1.00 88.88 489 GLY A N 1
ATOM 3887 C CA . GLY A 1 489 ? -12.988 5.231 28.677 1.00 88.88 489 GLY A CA 1
ATOM 3888 C C . GLY A 1 489 ? -12.338 5.225 30.058 1.00 88.88 489 GLY A C 1
ATOM 3889 O O . GLY A 1 489 ? -12.127 6.275 30.673 1.00 88.88 489 GLY A O 1
ATOM 3890 N N . HIS A 1 490 ? -12.030 4.035 30.556 1.00 86.25 490 HIS A N 1
ATOM 3891 C CA . HIS A 1 490 ? -11.580 3.865 31.933 1.00 86.25 490 HIS A CA 1
ATOM 3892 C C . HIS A 1 490 ? -10.067 4.080 32.134 1.00 86.25 490 HIS A C 1
ATOM 3894 O O . HIS A 1 490 ? -9.636 4.207 33.278 1.00 86.25 490 HIS A O 1
ATOM 3900 N N . SER A 1 491 ? -9.240 4.108 31.074 1.00 92.38 491 SER A N 1
ATOM 3901 C CA . SER A 1 491 ? -7.780 4.241 31.220 1.00 92.38 491 SER A CA 1
ATOM 3902 C C . SER A 1 491 ? -7.099 4.955 30.048 1.00 92.38 491 SER A C 1
ATOM 3904 O O . SER A 1 491 ? -6.787 4.366 29.012 1.00 92.38 491 SER A O 1
ATOM 3906 N N . VAL A 1 492 ? -6.775 6.237 30.252 1.00 93.25 492 VAL A N 1
ATOM 3907 C CA . VAL A 1 492 ? -5.952 7.022 29.313 1.00 93.25 492 VAL A CA 1
ATOM 3908 C C . VAL A 1 492 ? -4.540 6.442 29.140 1.00 93.25 492 VAL A C 1
ATOM 3910 O O . VAL A 1 492 ? -4.092 6.389 27.999 1.00 93.25 492 VAL A O 1
ATOM 3913 N N . PRO A 1 493 ? -3.827 5.976 30.190 1.00 95.75 493 PRO A N 1
ATOM 3914 C CA . PRO A 1 493 ? -2.508 5.362 30.012 1.00 95.75 493 PRO A CA 1
ATOM 3915 C C . PRO A 1 493 ? -2.532 4.110 29.130 1.00 95.75 493 PRO A C 1
ATOM 3917 O O . PRO A 1 493 ? -1.629 3.921 28.319 1.00 95.75 493 PRO A O 1
ATOM 3920 N N . LEU A 1 494 ? -3.574 3.279 29.250 1.00 94.56 494 LEU A N 1
ATOM 3921 C CA . LEU A 1 494 ? -3.728 2.092 28.408 1.00 94.56 494 LEU A CA 1
ATOM 3922 C C . LEU A 1 494 ? -3.993 2.490 26.953 1.00 94.56 494 LEU A C 1
ATOM 3924 O O . LEU A 1 494 ? -3.340 1.980 26.044 1.00 94.56 494 LEU A O 1
ATOM 3928 N N . ALA A 1 495 ? -4.864 3.486 26.756 1.00 95.75 495 ALA A N 1
ATOM 3929 C CA . ALA A 1 495 ? -5.121 4.050 25.439 1.00 95.75 495 ALA A CA 1
ATOM 3930 C C . ALA A 1 495 ? -3.847 4.635 24.799 1.00 95.75 495 ALA A C 1
ATOM 3932 O O . ALA A 1 495 ? -3.565 4.387 23.628 1.00 95.75 495 ALA A O 1
ATOM 3933 N N . ALA A 1 496 ? -3.048 5.356 25.592 1.00 96.94 496 ALA A N 1
ATOM 3934 C CA . ALA A 1 496 ? -1.774 5.942 25.189 1.00 96.94 496 ALA A CA 1
ATOM 3935 C C . ALA A 1 496 ? -0.755 4.883 24.757 1.00 96.94 496 ALA A C 1
ATOM 3937 O O . ALA A 1 496 ? -0.124 5.030 23.710 1.00 96.94 496 ALA A O 1
ATOM 3938 N N . LEU A 1 497 ? -0.605 3.814 25.546 1.00 97.50 497 LEU A N 1
ATOM 3939 C CA . LEU A 1 497 ? 0.283 2.701 25.218 1.00 97.50 497 LEU A CA 1
ATOM 3940 C C . LEU A 1 497 ? -0.127 2.052 23.893 1.00 97.50 497 LEU A C 1
ATOM 3942 O O . LEU A 1 497 ? 0.725 1.833 23.034 1.00 97.50 497 LEU A O 1
ATOM 3946 N N . GLY A 1 498 ? -1.429 1.818 23.705 1.00 97.62 498 GLY A N 1
ATOM 3947 C CA . GLY A 1 498 ? -1.971 1.304 22.452 1.00 97.62 498 GLY A CA 1
ATOM 3948 C C . GLY A 1 498 ? -1.629 2.196 21.257 1.00 97.62 498 GLY A C 1
ATOM 3949 O O . GLY A 1 498 ? -1.048 1.724 20.282 1.00 97.62 498 GLY A O 1
ATOM 3950 N N . GLY A 1 499 ? -1.886 3.504 21.361 1.00 97.12 499 GLY A N 1
ATOM 3951 C CA . GLY A 1 499 ? -1.565 4.469 20.305 1.00 97.12 499 GLY A CA 1
ATOM 3952 C C . GLY A 1 499 ? -0.075 4.531 19.950 1.00 97.12 499 GLY A C 1
ATOM 3953 O O . GLY A 1 499 ? 0.272 4.604 18.772 1.00 97.12 499 GLY A O 1
ATOM 3954 N N . LEU A 1 500 ? 0.821 4.446 20.938 1.00 96.25 500 LEU A N 1
ATOM 3955 C CA . LEU A 1 500 ? 2.270 4.406 20.702 1.00 96.25 500 LEU A CA 1
ATOM 3956 C C . LEU A 1 500 ? 2.707 3.124 19.980 1.00 96.25 500 LEU A C 1
ATOM 3958 O O . LEU A 1 500 ? 3.511 3.195 19.050 1.00 96.25 500 LEU A O 1
ATOM 3962 N N . ILE A 1 501 ? 2.156 1.968 20.368 1.00 98.06 501 ILE A N 1
ATOM 3963 C CA . ILE A 1 501 ? 2.413 0.687 19.692 1.00 98.06 501 ILE A CA 1
ATOM 3964 C C . ILE A 1 501 ? 1.927 0.740 18.239 1.00 98.06 501 ILE A C 1
ATOM 3966 O O . ILE A 1 501 ? 2.622 0.259 17.345 1.00 98.06 501 ILE A O 1
ATOM 3970 N N . LEU A 1 502 ? 0.773 1.363 17.982 1.00 97.31 502 LEU A N 1
ATOM 3971 C CA . LEU A 1 502 ? 0.263 1.538 16.622 1.00 97.31 502 LEU A CA 1
ATOM 3972 C C . LEU A 1 502 ? 1.201 2.396 15.771 1.00 97.31 502 LEU A C 1
ATOM 3974 O O . LEU A 1 502 ? 1.550 1.977 14.673 1.00 97.31 502 LEU A O 1
ATOM 3978 N N . VAL A 1 503 ? 1.665 3.549 16.270 1.00 95.69 503 VAL A N 1
ATOM 3979 C CA . VAL A 1 503 ? 2.632 4.397 15.541 1.00 95.69 503 VAL A CA 1
ATOM 3980 C C . VAL A 1 503 ? 3.923 3.631 15.236 1.00 95.69 503 VAL A C 1
ATOM 3982 O O . VAL A 1 503 ? 4.416 3.689 14.111 1.00 95.69 503 VAL A O 1
ATOM 3985 N N . PHE A 1 504 ? 4.440 2.866 16.203 1.00 95.00 504 PHE A N 1
ATOM 3986 C CA . PHE A 1 504 ? 5.603 1.998 15.999 1.00 95.00 504 PHE A CA 1
ATOM 3987 C C . PHE A 1 504 ? 5.368 0.971 14.880 1.00 95.00 504 PHE A C 1
ATOM 3989 O O . PHE A 1 504 ? 6.185 0.854 13.965 1.00 95.00 504 PHE A O 1
ATOM 3996 N N . GLY A 1 505 ? 4.234 0.270 14.905 1.00 96.31 505 GLY A N 1
ATOM 3997 C CA . GLY A 1 505 ? 3.885 -0.704 13.873 1.00 96.31 505 GLY A CA 1
ATOM 3998 C C . GLY A 1 505 ? 3.638 -0.077 12.499 1.00 96.31 505 GLY A C 1
ATOM 3999 O O . GLY A 1 505 ? 3.995 -0.675 11.487 1.00 96.31 505 GLY A O 1
ATOM 4000 N N . PHE A 1 506 ? 3.124 1.154 12.434 1.00 95.81 506 PHE A N 1
ATOM 4001 C CA . PHE A 1 506 ? 2.937 1.874 11.173 1.00 95.81 506 PHE A CA 1
ATOM 4002 C C . PHE A 1 506 ? 4.250 2.190 10.452 1.00 95.81 506 PHE A C 1
ATOM 4004 O O . PHE A 1 506 ? 4.279 2.173 9.221 1.00 95.81 506 PHE A O 1
ATOM 4011 N N . PHE A 1 507 ? 5.349 2.429 11.176 1.00 94.38 507 PHE A N 1
ATOM 4012 C CA . PHE A 1 507 ? 6.665 2.568 10.543 1.00 94.38 507 PHE A CA 1
ATOM 4013 C C . PHE A 1 507 ? 7.071 1.280 9.822 1.00 94.38 507 PHE A C 1
ATOM 4015 O O . PHE A 1 507 ? 7.502 1.337 8.669 1.00 94.38 507 PHE A O 1
ATOM 4022 N N . ALA A 1 508 ? 6.853 0.121 10.450 1.00 94.44 508 ALA A N 1
ATOM 4023 C CA . ALA A 1 508 ? 7.077 -1.169 9.805 1.00 94.44 508 ALA A CA 1
ATOM 4024 C C . ALA A 1 508 ? 6.104 -1.393 8.637 1.00 94.44 508 ALA A C 1
ATOM 4026 O O . ALA A 1 508 ? 6.543 -1.754 7.550 1.00 94.44 508 ALA A O 1
ATOM 4027 N N . CYS A 1 509 ? 4.809 -1.118 8.817 1.00 92.50 509 CYS A N 1
ATOM 4028 C CA . CYS A 1 509 ? 3.775 -1.258 7.787 1.00 92.50 509 CYS A CA 1
ATOM 4029 C C . CYS A 1 509 ? 4.133 -0.499 6.506 1.00 92.50 509 CYS A C 1
ATOM 4031 O O . CYS A 1 509 ? 4.147 -1.075 5.416 1.00 92.50 509 CYS A O 1
ATOM 4033 N N . ASN A 1 510 ? 4.480 0.779 6.649 1.00 94.12 510 ASN A N 1
ATOM 4034 C CA . ASN A 1 510 ? 4.743 1.654 5.517 1.00 94.12 510 ASN A CA 1
ATOM 4035 C C . ASN A 1 510 ? 6.094 1.355 4.862 1.00 94.12 510 ASN A C 1
ATOM 4037 O O . ASN A 1 510 ? 6.166 1.324 3.640 1.00 94.12 510 ASN A O 1
ATOM 4041 N N . GLY A 1 511 ? 7.151 1.078 5.634 1.00 91.00 511 GLY A N 1
ATOM 4042 C CA . GLY A 1 511 ? 8.445 0.687 5.063 1.00 91.00 511 GLY A CA 1
ATOM 4043 C C . GLY A 1 511 ? 8.363 -0.635 4.293 1.00 91.00 511 GLY A C 1
ATOM 4044 O O . GLY A 1 511 ? 8.750 -0.722 3.133 1.00 91.00 511 GLY A O 1
ATOM 4045 N N . THR A 1 512 ? 7.772 -1.656 4.908 1.00 92.44 512 THR A N 1
ATOM 4046 C CA . THR A 1 512 ? 7.730 -3.034 4.375 1.00 92.44 512 THR A CA 1
ATOM 4047 C C . THR A 1 512 ? 6.879 -3.173 3.136 1.00 92.44 512 THR A C 1
ATOM 4049 O O . THR A 1 512 ? 7.044 -4.121 2.374 1.00 92.44 512 THR A O 1
ATOM 4052 N N . LYS A 1 513 ? 5.982 -2.220 2.884 1.00 90.69 513 LYS A N 1
ATOM 4053 C CA . LYS A 1 513 ? 5.154 -2.253 1.687 1.00 90.69 513 LYS A CA 1
ATOM 4054 C C . LYS A 1 513 ? 5.948 -2.133 0.385 1.00 90.69 513 LYS A C 1
ATOM 4056 O O . LYS A 1 513 ? 5.432 -2.565 -0.644 1.00 90.69 513 LYS A O 1
ATOM 4061 N N . GLN A 1 514 ? 7.201 -1.665 0.444 1.00 90.50 514 GLN A N 1
ATOM 4062 C CA . GLN A 1 514 ? 8.154 -1.795 -0.663 1.00 90.50 514 GLN A CA 1
ATOM 4063 C C . GLN A 1 514 ? 8.274 -3.254 -1.136 1.00 90.50 514 GLN A C 1
ATOM 4065 O O . GLN A 1 514 ? 8.375 -3.513 -2.329 1.00 90.50 514 GLN A O 1
ATOM 4070 N N . GLY A 1 515 ? 8.166 -4.208 -0.207 1.00 85.75 515 GLY A N 1
ATOM 4071 C CA . GLY A 1 515 ? 8.065 -5.638 -0.484 1.00 85.75 515 GLY A CA 1
ATOM 4072 C C . GLY A 1 515 ? 9.403 -6.350 -0.667 1.00 85.75 515 GLY A C 1
ATOM 4073 O O . GLY A 1 515 ? 9.403 -7.574 -0.743 1.00 85.75 515 GLY A O 1
ATOM 4074 N N . SER A 1 516 ? 10.500 -5.595 -0.713 1.00 84.19 516 SER A N 1
ATOM 4075 C CA . SER A 1 516 ? 11.859 -6.067 -0.962 1.00 84.19 516 SER A CA 1
ATOM 4076 C C . SER A 1 516 ? 12.876 -5.110 -0.328 1.00 84.19 516 SER A C 1
ATOM 4078 O O . SER A 1 516 ? 12.583 -3.925 -0.143 1.00 84.19 516 SER A O 1
ATOM 4080 N N . ILE A 1 517 ? 14.047 -5.641 0.021 1.00 85.00 517 ILE A N 1
ATOM 4081 C CA . ILE A 1 517 ? 15.273 -4.923 0.402 1.00 85.00 517 ILE A CA 1
ATOM 4082 C C . ILE A 1 517 ? 16.478 -5.338 -0.453 1.00 85.00 517 ILE A C 1
ATOM 4084 O O . ILE A 1 517 ? 17.578 -4.826 -0.238 1.00 85.00 517 ILE A O 1
ATOM 4088 N N . SER A 1 518 ? 16.289 -6.269 -1.386 1.00 77.19 518 SER A N 1
ATOM 4089 C CA . SER A 1 518 ? 17.360 -6.857 -2.183 1.00 77.19 518 SER A CA 1
ATOM 4090 C C . SER A 1 518 ? 17.683 -6.071 -3.462 1.00 77.19 518 SER A C 1
ATOM 4092 O O . SER A 1 518 ? 18.776 -6.233 -4.007 1.00 77.19 518 SER A O 1
ATOM 4094 N N . HIS A 1 519 ? 16.796 -5.179 -3.926 1.00 69.81 519 HIS A N 1
ATOM 4095 C CA . HIS A 1 519 ? 16.958 -4.465 -5.194 1.00 69.81 519 HIS A CA 1
ATOM 4096 C C . HIS A 1 519 ? 17.484 -3.024 -5.004 1.00 69.81 519 HIS A C 1
ATOM 4098 O O . HIS A 1 519 ? 17.171 -2.351 -4.011 1.00 69.81 519 HIS A O 1
ATOM 4104 N N . PRO A 1 520 ? 18.267 -2.483 -5.964 1.00 64.69 520 PRO A N 1
ATOM 4105 C CA . PRO A 1 520 ? 18.711 -1.092 -5.929 1.00 64.69 520 PRO A CA 1
ATOM 4106 C C . PRO A 1 520 ? 17.542 -0.109 -5.788 1.00 64.69 520 PRO A C 1
ATOM 4108 O O . PRO A 1 520 ? 16.574 -0.147 -6.540 1.00 64.69 520 PRO A O 1
ATOM 4111 N N . GLY A 1 521 ? 17.648 0.808 -4.825 1.00 76.06 521 GLY A N 1
ATOM 4112 C CA . GLY A 1 521 ? 16.611 1.805 -4.538 1.00 76.06 521 GLY A CA 1
ATOM 4113 C C . GLY A 1 521 ? 15.597 1.393 -3.465 1.00 76.06 521 GLY A C 1
ATOM 4114 O O . GLY A 1 521 ? 14.994 2.285 -2.863 1.00 76.06 521 GLY A O 1
ATOM 4115 N N . ASP A 1 522 ? 15.480 0.105 -3.122 1.00 81.50 522 ASP A N 1
ATOM 4116 C CA . ASP A 1 522 ? 14.554 -0.366 -2.080 1.00 81.50 522 ASP A CA 1
ATOM 4117 C C . ASP A 1 522 ? 14.826 0.291 -0.729 1.00 81.50 522 ASP A C 1
ATOM 4119 O O . ASP A 1 522 ? 13.921 0.833 -0.095 1.00 81.50 522 ASP A O 1
ATOM 4123 N N . GLY A 1 523 ? 16.097 0.334 -0.318 1.00 86.31 523 GLY A N 1
ATOM 4124 C CA . GLY A 1 523 ? 16.497 0.980 0.933 1.00 86.31 523 GLY A CA 1
ATOM 4125 C C . GLY A 1 523 ? 16.105 2.460 0.990 1.00 86.31 523 GLY A C 1
ATOM 4126 O O . GLY A 1 523 ? 15.667 2.946 2.034 1.00 86.31 523 GLY A O 1
ATOM 4127 N N . VAL A 1 524 ? 16.185 3.175 -0.139 1.00 85.75 524 VAL A N 1
ATOM 4128 C CA . VAL A 1 524 ? 15.775 4.585 -0.230 1.00 85.75 524 VAL A CA 1
ATOM 4129 C C . VAL A 1 524 ? 14.256 4.710 -0.151 1.00 85.75 524 VAL A C 1
ATOM 4131 O O . VAL A 1 524 ? 13.763 5.581 0.567 1.00 85.75 524 VAL A O 1
ATOM 4134 N N . ALA A 1 525 ? 13.503 3.843 -0.829 1.00 86.56 525 ALA A N 1
ATOM 4135 C CA . ALA A 1 525 ? 12.042 3.838 -0.780 1.00 86.56 525 ALA A CA 1
ATOM 4136 C C . ALA A 1 525 ? 11.515 3.516 0.630 1.00 86.56 525 ALA A C 1
ATOM 4138 O O . ALA A 1 525 ? 10.601 4.188 1.121 1.00 86.56 525 ALA A O 1
ATOM 4139 N N . ILE A 1 526 ? 12.135 2.556 1.321 1.00 94.12 526 ILE A N 1
ATOM 4140 C CA . ILE A 1 526 ? 11.828 2.197 2.713 1.00 94.12 526 ILE A CA 1
ATOM 4141 C C . ILE A 1 526 ? 12.138 3.366 3.645 1.00 94.12 526 ILE A C 1
ATOM 4143 O O . ILE A 1 526 ? 11.271 3.784 4.417 1.00 94.12 526 ILE A O 1
ATOM 4147 N N . ALA A 1 527 ? 13.344 3.936 3.553 1.00 95.06 527 ALA A N 1
ATOM 4148 C CA . ALA A 1 527 ? 13.746 5.072 4.377 1.00 95.06 527 ALA A CA 1
ATOM 4149 C C . ALA A 1 527 ? 12.820 6.277 4.159 1.00 95.06 527 ALA A C 1
ATOM 4151 O O . ALA A 1 527 ? 12.332 6.866 5.124 1.00 95.06 527 ALA A O 1
ATOM 4152 N N . THR A 1 528 ? 12.510 6.592 2.900 1.00 95.06 528 THR A N 1
ATOM 4153 C CA . THR A 1 528 ? 11.578 7.664 2.521 1.00 95.06 528 THR A CA 1
ATOM 4154 C C . THR A 1 528 ? 10.200 7.423 3.126 1.00 95.06 528 THR A C 1
ATOM 4156 O O . THR A 1 528 ? 9.641 8.319 3.757 1.00 95.06 528 THR A O 1
ATOM 4159 N N . SER A 1 529 ? 9.685 6.196 3.022 1.00 97.50 529 SER A N 1
ATOM 4160 C CA . SER A 1 529 ? 8.388 5.813 3.583 1.00 97.50 529 SER A CA 1
ATOM 4161 C C . SER A 1 529 ? 8.332 6.010 5.095 1.00 97.50 529 SER A C 1
ATOM 4163 O O . SER A 1 529 ? 7.391 6.625 5.602 1.00 97.50 529 SER A O 1
ATOM 4165 N N . ILE A 1 530 ? 9.349 5.550 5.827 1.00 98.00 530 ILE A N 1
ATOM 4166 C CA . ILE A 1 530 ? 9.411 5.668 7.290 1.00 98.00 530 ILE A CA 1
ATOM 4167 C C . ILE A 1 530 ? 9.541 7.136 7.713 1.00 98.00 530 ILE A C 1
ATOM 4169 O O . ILE A 1 530 ? 8.767 7.603 8.552 1.00 98.00 530 ILE A O 1
ATOM 4173 N N . VAL A 1 531 ? 10.465 7.887 7.107 1.00 98.44 531 VAL A N 1
ATOM 4174 C CA . VAL A 1 531 ? 10.696 9.305 7.428 1.00 98.44 531 VAL A CA 1
ATOM 4175 C C . VAL A 1 531 ? 9.446 10.138 7.153 1.00 98.44 531 VAL A C 1
ATOM 4177 O O . VAL A 1 531 ? 9.007 10.899 8.017 1.00 98.44 531 VAL A O 1
ATOM 4180 N N . ASN A 1 532 ? 8.819 9.963 5.990 1.00 98.50 532 ASN A N 1
ATOM 4181 C CA . ASN A 1 532 ? 7.599 10.685 5.638 1.00 98.50 532 ASN A CA 1
ATOM 4182 C C . ASN A 1 532 ? 6.431 10.322 6.560 1.00 98.50 532 ASN A C 1
ATOM 4184 O O . ASN A 1 532 ? 5.659 11.201 6.945 1.00 98.50 532 ASN A O 1
ATOM 4188 N N . THR A 1 533 ? 6.331 9.058 6.976 1.00 98.44 533 THR A N 1
ATOM 4189 C CA . THR A 1 533 ? 5.336 8.624 7.964 1.00 98.44 533 THR A CA 1
ATOM 4190 C C . THR A 1 533 ? 5.560 9.319 9.305 1.00 98.44 533 THR A C 1
ATOM 4192 O O . THR A 1 533 ? 4.615 9.874 9.866 1.00 98.44 533 THR A O 1
ATOM 4195 N N . ALA A 1 534 ? 6.798 9.364 9.806 1.00 98.50 534 ALA A N 1
ATOM 4196 C CA . ALA A 1 534 ? 7.130 10.023 11.070 1.00 98.50 534 ALA A CA 1
ATOM 4197 C C . ALA A 1 534 ? 6.836 11.532 11.037 1.00 98.50 534 ALA A C 1
ATOM 4199 O O . ALA A 1 534 ? 6.215 12.070 11.961 1.00 98.50 534 ALA A O 1
ATOM 4200 N N . LEU A 1 535 ? 7.223 12.210 9.953 1.00 98.69 535 LEU A N 1
ATOM 4201 C CA . LEU A 1 535 ? 6.974 13.638 9.759 1.00 98.69 535 LEU A CA 1
ATOM 4202 C C . LEU A 1 535 ? 5.478 13.953 9.660 1.00 98.69 535 LEU A C 1
ATOM 4204 O O . LEU A 1 535 ? 4.996 14.850 10.353 1.00 98.69 535 LEU A O 1
ATOM 4208 N N . GLY A 1 536 ? 4.734 13.197 8.849 1.00 98.50 536 GLY A N 1
ATOM 4209 C CA . GLY A 1 536 ? 3.294 13.381 8.683 1.00 98.50 536 GLY A CA 1
ATOM 4210 C C . GLY A 1 536 ? 2.514 13.120 9.973 1.00 98.50 536 GLY A C 1
ATOM 4211 O O . GLY A 1 536 ? 1.670 13.927 10.362 1.00 98.50 536 GLY A O 1
ATOM 4212 N N . THR A 1 537 ? 2.854 12.048 10.692 1.00 98.50 537 THR A N 1
ATOM 4213 C CA . THR A 1 537 ? 2.271 11.711 12.004 1.00 98.50 537 THR A CA 1
ATOM 4214 C C . THR A 1 537 ? 2.490 12.833 13.016 1.00 98.50 537 THR A C 1
ATOM 4216 O O . THR A 1 537 ? 1.552 13.278 13.680 1.00 98.50 537 THR A O 1
ATOM 4219 N N . SER A 1 538 ? 3.723 13.342 13.097 1.00 98.50 538 SER A N 1
ATOM 4220 C CA . SER A 1 538 ? 4.091 14.423 14.018 1.00 98.50 538 SER A CA 1
ATOM 4221 C C . SER A 1 538 ? 3.364 15.727 13.683 1.00 98.50 538 SER A C 1
ATOM 4223 O O . SER A 1 538 ? 2.835 16.396 14.573 1.00 98.50 538 SER A O 1
ATOM 4225 N N . ALA A 1 539 ? 3.289 16.073 12.395 1.00 98.75 539 ALA A N 1
ATOM 4226 C CA . ALA A 1 539 ? 2.590 17.260 11.917 1.00 98.75 539 ALA A CA 1
ATOM 4227 C C . ALA A 1 539 ? 1.083 17.199 12.217 1.00 98.75 539 ALA A C 1
ATOM 4229 O O . ALA A 1 539 ? 0.507 18.187 12.676 1.00 98.75 539 ALA A O 1
ATOM 4230 N N . ALA A 1 540 ? 0.458 16.034 12.022 1.00 98.69 540 ALA A N 1
ATOM 4231 C CA . ALA A 1 540 ? -0.949 15.809 12.339 1.00 98.69 540 ALA A CA 1
ATOM 4232 C C . ALA A 1 540 ? -1.228 15.960 13.840 1.00 98.69 540 ALA A C 1
ATOM 4234 O O . ALA A 1 540 ? -2.173 16.654 14.223 1.00 98.69 540 ALA A O 1
ATOM 4235 N N . GLY A 1 541 ? -0.377 15.386 14.694 1.00 98.25 541 GLY A N 1
ATOM 4236 C CA . GLY A 1 541 ? -0.478 15.517 16.148 1.00 98.25 541 GLY A CA 1
ATOM 4237 C C . GLY A 1 541 ? -0.372 16.964 16.616 1.00 98.25 541 GLY A C 1
ATOM 4238 O O . GLY A 1 541 ? -1.265 17.467 17.299 1.00 98.25 541 GLY A O 1
ATOM 4239 N N . LEU A 1 542 ? 0.675 17.675 16.188 1.00 98.25 542 LEU A N 1
ATOM 4240 C CA . LEU A 1 542 ? 0.861 19.088 16.530 1.00 98.25 542 LEU A CA 1
ATOM 4241 C C . LEU A 1 542 ? -0.310 19.948 16.047 1.00 98.25 542 LEU A C 1
ATOM 4243 O O . LEU A 1 542 ? -0.830 20.761 16.812 1.00 98.25 542 LEU A O 1
ATOM 4247 N N . CYS A 1 543 ? -0.766 19.747 14.808 1.00 98.06 543 CYS A N 1
ATOM 4248 C CA . CYS A 1 543 ? -1.901 20.489 14.273 1.00 98.06 543 CYS A CA 1
ATOM 4249 C C . CYS A 1 543 ? -3.182 20.205 15.073 1.00 98.06 543 CYS A C 1
ATOM 4251 O O . CYS A 1 543 ? -3.892 21.133 15.458 1.00 98.06 543 CYS A O 1
ATOM 4253 N N . THR A 1 544 ? -3.438 18.943 15.423 1.00 98.31 544 THR A N 1
ATOM 4254 C CA . THR A 1 544 ? -4.596 18.556 16.243 1.00 98.31 544 THR A CA 1
ATOM 4255 C C . THR A 1 544 ? -4.554 19.196 17.624 1.00 98.31 544 THR A C 1
ATOM 4257 O O . THR A 1 544 ? -5.560 19.746 18.073 1.00 98.31 544 THR A O 1
ATOM 4260 N N . LEU A 1 545 ? -3.394 19.182 18.285 1.00 97.56 545 LEU A N 1
ATOM 4261 C CA . LEU A 1 545 ? -3.201 19.795 19.599 1.00 97.56 545 LEU A CA 1
ATOM 4262 C C . LEU A 1 545 ? -3.464 21.307 19.554 1.00 97.56 545 LEU A C 1
ATOM 4264 O O . LEU A 1 545 ? -4.162 21.838 20.420 1.00 97.56 545 LEU A O 1
ATOM 4268 N N . ILE A 1 546 ? -2.953 21.991 18.523 1.00 97.06 546 ILE A N 1
ATOM 4269 C CA . ILE A 1 546 ? -3.178 23.426 18.303 1.00 97.06 546 ILE A CA 1
ATOM 4270 C C . ILE A 1 546 ? -4.670 23.704 18.112 1.00 97.06 546 ILE A C 1
ATOM 4272 O O . ILE A 1 546 ? -5.217 24.560 18.803 1.00 97.06 546 ILE A O 1
ATOM 4276 N N . PHE A 1 547 ? -5.350 22.969 17.230 1.00 96.56 547 PHE A N 1
ATOM 4277 C CA . PHE A 1 547 ? -6.780 23.167 16.971 1.00 96.56 547 PHE A CA 1
ATOM 4278 C C . PHE A 1 547 ? -7.651 22.845 18.194 1.00 96.56 547 PHE A C 1
ATOM 4280 O O . PHE A 1 547 ? -8.633 23.545 18.451 1.00 96.56 547 PHE A O 1
ATOM 4287 N N . CYS A 1 548 ? -7.273 21.842 18.992 1.00 95.19 548 CYS A N 1
ATOM 4288 C CA . CYS A 1 548 ? -7.938 21.562 20.264 1.00 95.19 548 CYS A CA 1
ATOM 4289 C C . CYS A 1 548 ? -7.767 22.712 21.260 1.00 95.19 548 CYS A C 1
ATOM 4291 O O . CYS A 1 548 ? -8.726 23.113 21.923 1.00 95.19 548 CYS A O 1
ATOM 4293 N N . LYS A 1 549 ? -6.555 23.275 21.346 1.00 95.75 549 LYS A N 1
ATOM 4294 C CA . LYS A 1 549 ? -6.249 24.374 22.262 1.00 95.75 549 LYS A CA 1
ATOM 4295 C C . LYS A 1 549 ? -6.947 25.673 21.864 1.00 95.75 549 LYS A C 1
ATOM 4297 O O . LYS A 1 549 ? -7.460 26.378 22.735 1.00 95.75 549 LYS A O 1
ATOM 4302 N N . THR A 1 550 ? -6.966 26.003 20.575 1.00 94.31 550 THR A N 1
ATOM 4303 C CA . THR A 1 550 ? -7.628 27.215 20.071 1.00 94.31 550 THR A CA 1
ATOM 4304 C C . THR A 1 550 ? -9.147 27.111 20.158 1.00 94.31 550 THR A C 1
ATOM 4306 O O . THR A 1 550 ? -9.809 28.136 20.284 1.00 94.31 550 THR A O 1
ATOM 4309 N N . GLY A 1 551 ? -9.698 25.893 20.143 1.00 90.38 551 GLY A N 1
ATOM 4310 C CA . GLY A 1 551 ? -11.137 25.640 20.194 1.00 90.38 551 GLY A CA 1
ATOM 4311 C C . GLY A 1 551 ? -11.887 26.100 18.947 1.00 90.38 551 GLY A C 1
ATOM 4312 O O . GLY A 1 551 ? -13.095 26.309 18.999 1.00 90.38 551 GLY A O 1
ATOM 4313 N N . ILE A 1 552 ? -11.175 26.259 17.824 1.00 91.12 552 ILE A N 1
ATOM 4314 C CA . ILE A 1 552 ? -11.757 26.660 16.534 1.00 91.12 552 ILE A CA 1
ATOM 4315 C C . ILE A 1 552 ? -12.788 25.627 16.060 1.00 91.12 552 ILE A C 1
ATOM 4317 O O . ILE A 1 552 ? -13.804 25.988 15.469 1.00 91.12 552 ILE A O 1
ATOM 4321 N N . VAL A 1 553 ? -12.545 24.340 16.335 1.00 89.94 553 VAL A N 1
ATOM 4322 C CA . VAL A 1 553 ? -13.504 23.271 16.039 1.00 89.94 553 VAL A CA 1
ATOM 4323 C C . VAL A 1 553 ? -14.438 23.071 17.236 1.00 89.94 553 VAL A C 1
ATOM 4325 O O . VAL A 1 553 ? -13.952 22.806 18.346 1.00 89.94 553 VAL A O 1
ATOM 4328 N N . PRO A 1 554 ? -15.769 23.141 17.042 1.00 85.88 554 PRO A N 1
ATOM 4329 C CA . PRO A 1 554 ? -16.724 22.899 18.115 1.00 85.88 554 PRO A CA 1
ATOM 4330 C C . PRO A 1 554 ? -16.527 21.527 18.780 1.00 85.88 554 PRO A C 1
ATOM 4332 O O . PRO A 1 554 ? -16.298 20.517 18.118 1.00 85.88 554 PRO A O 1
ATOM 4335 N N . GLY A 1 555 ? -16.639 21.480 20.110 1.00 79.38 555 GLY A N 1
ATOM 4336 C CA . GLY A 1 555 ? -16.546 20.232 20.882 1.00 79.38 555 GLY A CA 1
ATOM 4337 C C . GLY A 1 555 ? -15.133 19.805 21.306 1.00 79.38 555 GLY A C 1
ATOM 4338 O O . GLY A 1 555 ? -14.981 18.714 21.851 1.00 79.38 555 GLY A O 1
ATOM 4339 N N . THR A 1 556 ? -14.115 20.646 21.097 1.00 83.44 556 THR A N 1
ATOM 4340 C CA . THR A 1 556 ? -12.717 20.402 21.525 1.00 83.44 556 THR A CA 1
ATOM 4341 C C . THR A 1 556 ? -12.361 20.988 22.902 1.00 83.44 556 THR A C 1
ATOM 4343 O O . THR A 1 556 ? -11.384 20.581 23.529 1.00 83.44 556 THR A O 1
ATOM 4346 N N . GLY A 1 557 ? -13.177 21.913 23.418 1.00 78.69 557 GLY A N 1
ATOM 4347 C CA . GLY A 1 557 ? -13.136 22.359 24.816 1.00 78.69 557 GLY A CA 1
ATOM 4348 C C . GLY A 1 557 ? -11.981 23.291 25.212 1.00 78.69 557 GLY A C 1
ATOM 4349 O O . GLY A 1 557 ? -11.823 23.532 26.403 1.00 78.69 557 GLY A O 1
ATOM 4350 N N . HIS A 1 558 ? -11.190 23.824 24.268 1.00 88.31 558 HIS A N 1
ATOM 4351 C CA . HIS A 1 558 ? -10.034 24.712 24.530 1.00 88.31 558 HIS A CA 1
ATOM 4352 C C . HIS A 1 558 ? -8.938 24.091 25.427 1.00 88.31 558 HIS A C 1
ATOM 4354 O O . HIS A 1 558 ? -8.254 24.788 26.191 1.00 88.31 558 HIS A O 1
ATOM 4360 N N . THR A 1 559 ? -8.753 22.771 25.336 1.00 90.06 559 THR A N 1
ATOM 4361 C CA . THR A 1 559 ? -7.831 21.992 26.181 1.00 90.06 559 THR A CA 1
ATOM 4362 C C . THR A 1 559 ? -6.690 21.364 25.382 1.00 90.06 559 THR A C 1
ATOM 4364 O O . THR A 1 559 ? -6.782 21.171 24.171 1.00 90.06 559 THR A O 1
ATOM 4367 N N . TYR A 1 560 ? -5.613 20.998 26.080 1.00 93.75 560 TYR A N 1
ATOM 4368 C CA . TYR A 1 560 ? -4.583 20.104 25.549 1.00 93.75 560 TYR A CA 1
ATOM 4369 C C . TYR A 1 560 ? -5.038 18.648 25.722 1.00 93.75 560 TYR A C 1
ATOM 4371 O O . TYR A 1 560 ? -4.658 17.971 26.675 1.00 93.75 560 TYR A O 1
ATOM 4379 N N . SER A 1 561 ? -5.920 18.186 24.834 1.00 93.75 561 SER A N 1
ATOM 4380 C CA . SER A 1 561 ? -6.467 16.828 24.899 1.00 93.75 561 SER A CA 1
ATOM 4381 C C . SER A 1 561 ? -5.494 15.808 24.311 1.00 93.75 561 SER A C 1
ATOM 4383 O O . SER A 1 561 ? -5.272 15.780 23.099 1.00 93.75 561 SER A O 1
ATOM 4385 N N . PHE A 1 562 ? -4.947 14.939 25.164 1.00 94.94 562 PHE A N 1
ATOM 4386 C CA . PHE A 1 562 ? -4.057 13.859 24.735 1.00 94.94 562 PHE A CA 1
ATOM 4387 C C . PHE A 1 562 ? -4.757 12.876 23.784 1.00 94.94 562 PHE A C 1
ATOM 4389 O O . PHE A 1 562 ? -4.232 12.612 22.710 1.00 94.94 562 PHE A O 1
ATOM 4396 N N . LEU A 1 563 ? -5.955 12.385 24.128 1.00 94.50 563 LEU A N 1
ATOM 4397 C CA . LEU A 1 563 ? -6.669 11.387 23.315 1.00 94.50 563 LEU A CA 1
ATOM 4398 C C . LEU A 1 563 ? -7.019 11.912 21.917 1.00 94.50 563 LEU A C 1
ATOM 4400 O O . LEU A 1 563 ? -6.818 11.212 20.929 1.00 94.50 563 LEU A O 1
ATOM 4404 N N . LEU A 1 564 ? -7.485 13.165 21.818 1.00 95.88 564 LEU A N 1
ATOM 4405 C CA . LEU A 1 564 ? -7.758 13.774 20.513 1.00 95.88 564 LEU A CA 1
ATOM 4406 C C . LEU A 1 564 ? -6.468 13.975 19.719 1.00 95.88 564 LEU A C 1
ATOM 4408 O O . LEU A 1 564 ? -6.448 13.696 18.529 1.00 95.88 564 LEU A O 1
ATOM 4412 N N . THR A 1 565 ? -5.392 14.414 20.375 1.00 97.50 565 THR A N 1
ATOM 4413 C CA . THR A 1 565 ? -4.079 14.578 19.735 1.00 97.50 565 THR A CA 1
ATOM 4414 C C . THR A 1 565 ? -3.543 13.249 19.214 1.00 97.50 565 THR A C 1
ATOM 4416 O O . THR A 1 565 ? -3.079 13.189 18.083 1.00 97.50 565 THR A O 1
ATOM 4419 N N . MET A 1 566 ? -3.660 12.178 20.001 1.00 97.81 566 MET A N 1
ATOM 4420 C CA . MET A 1 566 ? -3.268 10.824 19.618 1.00 97.81 566 MET A CA 1
ATOM 4421 C C . MET A 1 566 ? -4.056 10.340 18.395 1.00 97.81 566 MET A C 1
ATOM 4423 O O . MET A 1 566 ? -3.448 9.936 17.408 1.00 97.81 566 MET A O 1
ATOM 4427 N N . ASN A 1 567 ? -5.386 10.457 18.408 1.00 97.81 567 ASN A N 1
ATOM 4428 C CA . ASN A 1 567 ? -6.222 10.091 17.261 1.00 97.81 567 ASN A CA 1
ATOM 4429 C C . ASN A 1 567 ? -5.930 10.963 16.027 1.00 97.81 567 ASN A C 1
ATOM 4431 O O . ASN A 1 567 ? -5.866 10.458 14.908 1.00 97.81 567 ASN A O 1
ATOM 4435 N N . GLY A 1 568 ? -5.669 12.257 16.210 1.00 98.25 568 GLY A N 1
ATOM 4436 C CA . GLY A 1 568 ? -5.224 13.145 15.138 1.00 98.25 568 GLY A CA 1
ATOM 4437 C C . GLY A 1 568 ? -3.888 12.716 14.523 1.00 98.25 568 GLY A C 1
ATOM 4438 O O . GLY A 1 568 ? -3.776 12.632 13.300 1.00 98.25 568 GLY A O 1
ATOM 4439 N N . SER A 1 569 ? -2.902 12.355 15.350 1.00 98.50 569 SER A N 1
ATOM 4440 C CA . SER A 1 569 ? -1.630 11.768 14.901 1.00 98.50 569 SER A CA 1
ATOM 4441 C C . SER A 1 569 ? -1.850 10.482 14.102 1.00 98.50 569 SER A C 1
ATOM 4443 O O . SER A 1 569 ? -1.289 10.328 13.015 1.00 98.50 569 SER A O 1
ATOM 4445 N N . LEU A 1 570 ? -2.702 9.578 14.598 1.00 98.19 570 LEU A N 1
ATOM 4446 C CA . LEU A 1 570 ? -3.054 8.335 13.905 1.00 98.19 570 LEU A CA 1
ATOM 4447 C C . LEU A 1 570 ? -3.765 8.609 12.575 1.00 98.19 570 LEU A C 1
ATOM 4449 O O . LEU A 1 570 ? -3.468 7.945 11.590 1.00 98.19 570 LEU A O 1
ATOM 4453 N N . THR A 1 571 ? -4.621 9.632 12.502 1.00 98.81 571 THR A N 1
ATOM 4454 C CA . THR A 1 571 ? -5.267 10.055 11.244 1.00 98.81 571 THR A CA 1
ATOM 4455 C C . THR A 1 571 ? -4.220 10.468 10.208 1.00 98.81 571 THR A C 1
ATOM 4457 O O . THR A 1 571 ? -4.294 10.056 9.052 1.00 98.81 571 THR A O 1
ATOM 4460 N N . GLY A 1 572 ? -3.207 11.237 10.627 1.00 98.56 572 GLY A N 1
ATOM 4461 C CA . GLY A 1 572 ? -2.058 11.572 9.782 1.00 98.56 572 GLY A CA 1
ATOM 4462 C C . GLY A 1 572 ? -1.278 10.339 9.343 1.00 98.56 572 GLY A C 1
ATOM 4463 O O . GLY A 1 572 ? -0.970 10.191 8.165 1.00 98.56 572 GLY A O 1
ATOM 4464 N N . THR A 1 573 ? -1.021 9.420 10.272 1.00 98.31 573 THR A N 1
ATOM 4465 C CA . THR A 1 573 ? -0.323 8.157 9.985 1.00 98.31 573 THR A CA 1
ATOM 4466 C C . THR A 1 573 ? -1.061 7.352 8.910 1.00 98.31 573 THR A C 1
ATOM 4468 O O . THR A 1 573 ? -0.466 6.935 7.916 1.00 98.31 573 THR A O 1
ATOM 4471 N N . VAL A 1 574 ? -2.382 7.215 9.065 1.00 98.50 574 VAL A N 1
ATOM 4472 C CA . VAL A 1 574 ? -3.272 6.551 8.109 1.00 98.50 574 VAL A CA 1
ATOM 4473 C C . VAL A 1 574 ? -3.233 7.239 6.749 1.00 98.50 574 VAL A C 1
ATOM 4475 O O . VAL A 1 574 ? -3.149 6.547 5.740 1.00 98.50 574 VAL A O 1
ATOM 4478 N N . ALA A 1 575 ? -3.284 8.572 6.684 1.00 98.75 575 ALA A N 1
ATOM 4479 C CA . ALA A 1 575 ? -3.245 9.293 5.410 1.00 98.75 575 ALA A CA 1
ATOM 4480 C C . ALA A 1 575 ? -1.913 9.110 4.672 1.00 98.75 575 ALA A C 1
ATOM 4482 O O . ALA A 1 575 ? -1.890 8.997 3.447 1.00 98.75 575 ALA A O 1
ATOM 4483 N N . LEU A 1 576 ? -0.802 9.034 5.408 1.00 98.44 576 LEU A N 1
ATOM 4484 C CA . LEU A 1 576 ? 0.519 8.835 4.820 1.00 98.44 576 LEU A CA 1
ATOM 4485 C C . LEU A 1 576 ? 0.691 7.444 4.198 1.00 98.44 576 LEU A C 1
ATOM 4487 O O . LEU A 1 576 ? 1.499 7.310 3.281 1.00 98.44 576 LEU A O 1
ATOM 4491 N N . CYS A 1 577 ? -0.092 6.442 4.612 1.00 98.31 577 CYS A N 1
ATOM 4492 C CA . CYS A 1 577 ? -0.020 5.092 4.048 1.00 98.31 577 CYS A CA 1
ATOM 4493 C C . CYS A 1 577 ? -0.200 5.084 2.518 1.00 98.31 577 CYS A C 1
ATOM 4495 O O . CYS A 1 577 ? 0.413 4.263 1.846 1.00 98.31 577 CYS A O 1
ATOM 4497 N N . ALA A 1 578 ? -0.980 6.002 1.941 1.00 98.19 578 ALA A N 1
ATOM 4498 C CA . ALA A 1 578 ? -1.257 6.010 0.508 1.00 98.19 578 ALA A CA 1
ATOM 4499 C C . ALA A 1 578 ? -0.042 6.364 -0.355 1.00 98.19 578 ALA A C 1
ATOM 4501 O O . ALA A 1 578 ? 0.029 5.886 -1.481 1.00 98.19 578 ALA A O 1
ATOM 4502 N N . GLY A 1 579 ? 0.876 7.206 0.134 1.00 96.62 579 GLY A N 1
ATOM 4503 C CA . GLY A 1 579 ? 1.918 7.815 -0.704 1.00 96.62 579 GLY A CA 1
ATOM 4504 C C . GLY A 1 579 ? 3.232 8.138 0.001 1.00 96.62 579 GLY A C 1
ATOM 4505 O O . GLY A 1 579 ? 4.034 8.905 -0.532 1.00 96.62 579 GLY A O 1
ATOM 4506 N N . CYS A 1 580 ? 3.487 7.584 1.190 1.00 97.06 580 CYS A N 1
ATOM 4507 C CA . CYS A 1 580 ? 4.710 7.850 1.951 1.00 97.06 580 CYS A CA 1
ATOM 4508 C C . CYS A 1 580 ? 6.003 7.567 1.168 1.00 97.06 580 CYS A C 1
ATOM 4510 O O . CYS A 1 580 ? 7.010 8.211 1.447 1.00 97.06 580 CYS A O 1
ATOM 4512 N N . ASN A 1 581 ? 5.979 6.668 0.183 1.00 95.06 581 ASN A N 1
ATOM 4513 C CA . ASN A 1 581 ? 7.113 6.336 -0.682 1.00 95.06 581 ASN A CA 1
ATOM 4514 C C . ASN A 1 581 ? 7.357 7.343 -1.822 1.00 95.06 581 ASN A C 1
ATOM 4516 O O . ASN A 1 581 ? 8.461 7.390 -2.352 1.00 95.06 581 ASN A O 1
ATOM 4520 N N . VAL A 1 582 ? 6.351 8.137 -2.212 1.00 94.00 582 VAL A N 1
ATOM 4521 C CA . VAL A 1 582 ? 6.409 9.031 -3.391 1.00 94.00 582 VAL A CA 1
ATOM 4522 C C . VAL A 1 582 ? 6.377 10.522 -3.049 1.00 94.00 582 VAL A C 1
ATOM 4524 O O . VAL A 1 582 ? 6.528 11.372 -3.933 1.00 94.00 582 VAL A O 1
ATOM 4527 N N . TYR A 1 583 ? 6.168 10.868 -1.779 1.00 96.06 583 TYR A N 1
ATOM 4528 C CA . TYR A 1 583 ? 6.212 12.254 -1.330 1.00 96.06 583 TYR A CA 1
ATOM 4529 C C . TYR A 1 583 ? 7.641 12.745 -1.117 1.00 96.06 583 TYR A C 1
ATOM 4531 O O . TYR A 1 583 ? 8.487 12.066 -0.536 1.00 96.06 583 TYR A O 1
ATOM 4539 N N . GLN A 1 584 ? 7.869 14.006 -1.472 1.00 95.38 584 GLN A N 1
ATOM 4540 C CA . GLN A 1 584 ? 8.943 14.769 -0.847 1.00 95.38 584 GLN A CA 1
ATOM 4541 C C . GLN A 1 584 ? 8.575 15.054 0.617 1.00 95.38 584 GLN A C 1
ATOM 4543 O O . GLN A 1 584 ? 7.402 15.222 0.953 1.00 95.38 584 GLN A O 1
ATOM 4548 N N . SER A 1 585 ? 9.559 15.155 1.508 1.00 97.19 585 SER A N 1
ATOM 4549 C CA . SER A 1 585 ? 9.284 15.237 2.950 1.00 97.19 585 SER A CA 1
ATOM 4550 C C . SER A 1 585 ? 8.467 16.458 3.380 1.00 97.19 585 SER A C 1
ATOM 4552 O O . SER A 1 585 ? 7.666 16.359 4.308 1.00 97.19 585 SER A O 1
ATOM 4554 N N . TRP A 1 586 ? 8.582 17.596 2.685 1.00 97.25 586 TRP A N 1
ATOM 4555 C CA . TRP A 1 586 ? 7.714 18.752 2.948 1.00 97.25 586 TRP A CA 1
ATOM 4556 C C . TRP A 1 586 ? 6.242 18.440 2.635 1.00 97.25 586 TRP A C 1
ATOM 4558 O O . TRP A 1 586 ? 5.352 18.854 3.375 1.00 97.25 586 TRP A O 1
ATOM 4568 N N . ALA A 1 587 ? 5.978 17.673 1.574 1.00 98.00 587 ALA A N 1
ATOM 4569 C CA . ALA A 1 587 ? 4.632 17.286 1.180 1.00 98.00 587 ALA A CA 1
ATOM 4570 C C . ALA A 1 587 ? 4.025 16.334 2.214 1.00 98.00 587 ALA A C 1
ATOM 4572 O O . ALA A 1 587 ? 2.877 16.517 2.610 1.00 98.00 587 ALA A O 1
ATOM 4573 N N . ALA A 1 588 ? 4.817 15.395 2.740 1.00 98.50 588 ALA A N 1
ATOM 4574 C CA . ALA A 1 588 ? 4.402 14.525 3.838 1.00 98.50 588 ALA A CA 1
ATOM 4575 C C . ALA A 1 588 ? 3.965 15.318 5.087 1.00 98.50 588 ALA A C 1
ATOM 4577 O O . ALA A 1 588 ? 2.941 15.002 5.696 1.00 98.50 588 ALA A O 1
ATOM 4578 N N . VAL A 1 589 ? 4.688 16.393 5.433 1.00 98.81 589 VAL A N 1
ATOM 4579 C CA . VAL A 1 589 ? 4.311 17.312 6.524 1.00 98.81 589 VAL A CA 1
ATOM 4580 C C . VAL A 1 589 ? 2.983 18.010 6.232 1.00 98.81 589 VAL A C 1
ATOM 4582 O O . VAL A 1 589 ? 2.143 18.093 7.122 1.00 98.81 589 VAL A O 1
ATOM 4585 N N . VAL A 1 590 ? 2.760 18.488 5.004 1.00 98.56 590 VAL A N 1
ATOM 4586 C CA . VAL A 1 590 ? 1.508 19.166 4.618 1.00 98.56 590 VAL A CA 1
ATOM 4587 C C . VAL A 1 590 ? 0.317 18.205 4.664 1.00 98.56 590 VAL A C 1
ATOM 4589 O O . VAL A 1 590 ? -0.710 18.525 5.270 1.00 98.56 590 VAL A O 1
ATOM 4592 N N . VAL A 1 591 ? 0.463 17.010 4.086 1.00 98.62 591 VAL A N 1
ATOM 4593 C CA . VAL A 1 591 ? -0.566 15.959 4.116 1.00 98.62 591 VAL A CA 1
ATOM 4594 C C . VAL A 1 591 ? -0.890 15.582 5.562 1.00 98.62 591 VAL A C 1
ATOM 4596 O O . VAL A 1 591 ? -2.060 15.584 5.943 1.00 98.62 591 VAL A O 1
ATOM 4599 N N . GLY A 1 592 ? 0.124 15.372 6.403 1.00 98.62 592 GLY A N 1
ATOM 4600 C CA . GLY A 1 592 ? -0.057 15.105 7.828 1.00 98.62 592 GLY A CA 1
ATOM 4601 C C . GLY A 1 592 ? -0.743 16.250 8.577 1.00 98.62 592 GLY A C 1
ATOM 4602 O O . GLY A 1 592 ? -1.776 16.044 9.207 1.00 98.62 592 GLY A O 1
ATOM 4603 N N . ALA A 1 593 ? -0.235 17.480 8.468 1.00 98.75 593 ALA A N 1
ATOM 4604 C CA . ALA A 1 593 ? -0.786 18.649 9.156 1.00 98.75 593 ALA A CA 1
ATOM 4605 C C . ALA A 1 593 ? -2.274 18.856 8.846 1.00 98.75 593 ALA A C 1
ATOM 4607 O O . ALA A 1 593 ? -3.061 19.123 9.751 1.00 98.75 593 ALA A O 1
ATOM 4608 N N . SER A 1 594 ? -2.680 18.669 7.587 1.00 98.38 594 SER A N 1
ATOM 4609 C CA . SER A 1 594 ? -4.086 18.791 7.186 1.00 98.38 594 SER A CA 1
ATOM 4610 C C . SER A 1 594 ? -5.013 17.763 7.852 1.00 98.38 594 SER A C 1
ATOM 4612 O O . SER A 1 594 ? -6.194 18.049 8.047 1.00 98.38 594 SER A O 1
ATOM 4614 N N . CYS A 1 595 ? -4.496 16.608 8.288 1.00 98.56 595 CYS A N 1
ATOM 4615 C CA . CYS A 1 595 ? -5.299 15.576 8.946 1.00 98.56 595 CYS A CA 1
ATOM 4616 C C . CYS A 1 595 ? -5.825 16.005 10.318 1.00 98.56 595 CYS A C 1
ATOM 4618 O O . CYS A 1 595 ? -6.889 15.544 10.714 1.00 98.56 595 CYS A O 1
ATOM 4620 N N . GLY A 1 596 ? -5.135 16.904 11.029 1.00 97.44 596 GLY A N 1
ATOM 4621 C CA . GLY A 1 596 ? -5.573 17.360 12.349 1.00 97.44 596 GLY A CA 1
ATOM 4622 C C . GLY A 1 596 ? -6.952 18.033 12.347 1.00 97.44 596 GLY A C 1
ATOM 4623 O O . GLY A 1 596 ? -7.868 17.546 13.015 1.00 97.44 596 GLY A O 1
ATOM 4624 N N . PRO A 1 597 ? -7.168 19.118 11.578 1.00 97.25 597 PRO A N 1
ATOM 4625 C CA . PRO A 1 597 ? -8.492 19.715 11.445 1.00 97.25 597 PRO A CA 1
ATOM 4626 C C . PRO A 1 597 ? -9.499 18.774 10.776 1.00 97.25 597 PRO A C 1
ATOM 4628 O O . PRO A 1 597 ? -10.644 18.717 11.220 1.00 97.25 597 PRO A O 1
ATOM 4631 N N . LEU A 1 598 ? -9.095 18.013 9.750 1.00 98.19 598 LEU A N 1
ATOM 4632 C CA . LEU A 1 598 ? -9.985 17.071 9.058 1.00 98.19 598 LEU A CA 1
ATOM 4633 C C . LEU A 1 598 ? -10.564 16.016 10.016 1.00 98.19 598 LEU A C 1
ATOM 4635 O O . LEU A 1 598 ? -11.775 15.786 10.014 1.00 98.19 598 LEU A O 1
ATOM 4639 N N . PHE A 1 599 ? -9.728 15.444 10.886 1.00 98.56 599 PHE A N 1
ATOM 4640 C CA . PHE A 1 599 ? -10.138 14.543 11.962 1.00 98.56 599 PHE A CA 1
ATOM 4641 C C . PHE A 1 599 ? -11.163 15.203 12.893 1.00 98.56 599 PHE A C 1
ATOM 4643 O O . PHE A 1 599 ? -12.253 14.667 13.105 1.00 98.56 599 PHE A O 1
ATOM 4650 N N . LEU A 1 600 ? -10.847 16.391 13.422 1.00 97.88 600 LEU A N 1
ATOM 4651 C CA . LEU A 1 600 ? -11.698 17.075 14.399 1.00 97.88 600 LEU A CA 1
ATOM 4652 C C . LEU A 1 600 ? -13.066 17.460 13.817 1.00 97.88 600 LEU A C 1
ATOM 4654 O O . LEU A 1 600 ? -14.088 17.274 14.483 1.00 97.88 600 LEU A O 1
ATOM 4658 N N . TYR A 1 601 ? -13.109 17.964 12.579 1.00 97.81 601 TYR A N 1
ATOM 4659 C CA . TYR A 1 601 ? -14.366 18.292 11.903 1.00 97.81 601 TYR A CA 1
ATOM 4660 C C . TYR A 1 601 ? -15.187 17.046 11.579 1.00 97.81 601 TYR A C 1
ATOM 4662 O O . TYR A 1 601 ? -16.402 17.055 11.770 1.00 97.81 601 TYR A O 1
ATOM 4670 N N . SER A 1 602 ? -14.542 15.965 11.139 1.00 97.81 602 SER A N 1
ATOM 4671 C CA . SER A 1 602 ? -15.217 14.693 10.873 1.00 97.81 602 SER A CA 1
ATOM 4672 C C . SER A 1 602 ? -15.851 14.105 12.125 1.00 97.81 602 SER A C 1
ATOM 4674 O O . SER A 1 602 ? -17.030 13.750 12.123 1.00 97.81 602 SER A O 1
ATOM 4676 N N . ARG A 1 603 ? -15.105 14.098 13.231 1.00 96.50 603 ARG A N 1
ATOM 4677 C CA . ARG A 1 603 ? -15.616 13.709 14.543 1.00 96.50 603 ARG A CA 1
ATOM 4678 C C . ARG A 1 603 ? -16.826 14.548 14.945 1.00 96.50 603 ARG A C 1
ATOM 4680 O O . ARG A 1 603 ? -17.852 14.003 15.343 1.00 96.50 603 ARG A O 1
ATOM 4687 N N . TYR A 1 604 ? -16.720 15.873 14.843 1.00 95.94 604 TYR A N 1
ATOM 4688 C CA . TYR A 1 604 ? -17.831 16.771 15.159 1.00 95.94 604 TYR A CA 1
ATOM 4689 C C . TYR A 1 604 ? -19.070 16.479 14.297 1.00 95.94 604 TYR A C 1
ATOM 4691 O O . TYR A 1 604 ? -20.185 16.444 14.818 1.00 95.94 604 TYR A O 1
ATOM 4699 N N . PHE A 1 605 ? -18.874 16.213 13.005 1.00 96.31 605 PHE A N 1
ATOM 4700 C CA . PHE A 1 605 ? -19.941 15.878 12.068 1.00 96.31 605 PHE A CA 1
ATOM 4701 C C . PHE A 1 605 ? -20.642 14.552 12.402 1.00 96.31 605 PHE A C 1
ATOM 4703 O O . PHE A 1 605 ? -21.868 14.492 12.403 1.00 96.31 605 PHE A O 1
ATOM 4710 N N . LEU A 1 606 ? -19.908 13.496 12.764 1.00 97.12 606 LEU A N 1
ATOM 4711 C CA . LEU A 1 606 ? -20.541 12.240 13.191 1.00 97.12 606 LEU A CA 1
ATOM 4712 C C . LEU A 1 606 ? -21.380 12.423 14.459 1.00 97.12 606 LEU A C 1
ATOM 4714 O O . LEU A 1 606 ? -22.504 11.924 14.540 1.00 97.12 606 LEU A O 1
ATOM 4718 N N . LEU A 1 607 ? -20.871 13.191 15.426 1.00 95.56 607 LEU A N 1
ATOM 4719 C CA . LEU A 1 607 ? -21.603 13.482 16.656 1.00 95.56 607 LEU A CA 1
ATOM 4720 C C . LEU A 1 607 ? -22.862 14.315 16.403 1.00 95.56 607 LEU A C 1
ATOM 4722 O O . LEU A 1 607 ? -23.874 14.072 17.058 1.00 95.56 607 LEU A O 1
ATOM 4726 N N . SER A 1 608 ? -22.840 15.257 15.454 1.00 94.56 608 SER A N 1
ATOM 4727 C CA . SER A 1 608 ? -24.035 16.031 15.089 1.00 94.56 608 SER A CA 1
ATOM 4728 C C . SER A 1 608 ? -25.099 15.182 14.387 1.00 94.56 608 SER A C 1
ATOM 4730 O O . SER A 1 608 ? -26.285 15.488 14.477 1.00 94.56 608 SER A O 1
ATOM 4732 N N . MET A 1 609 ? -24.693 14.075 13.760 1.00 96.31 609 MET A N 1
ATOM 4733 C CA . MET A 1 609 ? -25.586 13.056 13.203 1.00 96.31 609 MET A CA 1
ATOM 4734 C C . MET A 1 609 ? -26.017 11.992 14.222 1.00 96.31 609 MET A C 1
ATOM 4736 O O . MET A 1 609 ? -26.657 11.011 13.845 1.00 96.31 609 MET A O 1
ATOM 4740 N N . THR A 1 610 ? -25.685 12.150 15.507 1.00 96.56 610 THR A N 1
ATOM 4741 C CA . THR A 1 610 ? -25.950 11.165 16.574 1.00 96.56 610 THR A CA 1
ATOM 4742 C C . THR A 1 610 ? -25.337 9.778 16.316 1.00 96.56 610 THR A C 1
ATOM 4744 O O . THR A 1 610 ? -25.815 8.761 16.823 1.00 96.56 610 THR A O 1
ATOM 4747 N N . ILE A 1 611 ? -24.252 9.724 15.538 1.00 97.88 611 ILE A N 1
ATOM 4748 C CA . ILE A 1 611 ? -23.477 8.504 15.304 1.00 97.88 611 ILE A CA 1
ATOM 4749 C C . ILE A 1 611 ? -22.460 8.367 16.440 1.00 97.88 611 ILE A C 1
ATOM 4751 O O . ILE A 1 611 ? -21.629 9.246 16.662 1.00 97.88 611 ILE A O 1
ATOM 4755 N N . ASP A 1 612 ? -22.547 7.262 17.180 1.00 97.31 612 ASP A N 1
ATOM 4756 C CA . ASP A 1 612 ? -21.649 6.961 18.295 1.00 97.31 612 ASP A CA 1
ATOM 4757 C C . ASP A 1 612 ? -20.548 5.996 17.872 1.00 97.31 612 ASP A C 1
ATOM 4759 O O . ASP A 1 612 ? -20.800 4.817 17.612 1.00 97.31 612 ASP A O 1
ATOM 4763 N N . ASP A 1 613 ? -19.332 6.514 17.856 1.00 96.94 613 ASP A N 1
ATOM 4764 C CA . ASP A 1 613 ? -18.102 5.779 17.624 1.00 96.94 613 ASP A CA 1
ATOM 4765 C C . ASP A 1 613 ? -17.212 5.926 18.869 1.00 96.94 613 ASP A C 1
ATOM 4767 O O . ASP A 1 613 ? -16.642 6.998 19.083 1.00 96.94 613 ASP A O 1
ATOM 4771 N N . PRO A 1 614 ? -17.126 4.901 19.739 1.00 94.19 614 PRO A N 1
ATOM 4772 C CA . PRO A 1 614 ? -16.424 4.991 21.017 1.00 94.19 614 PRO A CA 1
ATOM 4773 C C . PRO A 1 614 ? -14.957 5.409 20.925 1.00 94.19 614 PRO A C 1
ATOM 4775 O O . PRO A 1 614 ? -14.457 6.024 21.864 1.00 94.19 614 PRO A O 1
ATOM 4778 N N . LEU A 1 615 ? -14.287 5.081 19.820 1.00 94.69 615 LEU A N 1
ATOM 4779 C CA . LEU A 1 615 ? -12.859 5.329 19.632 1.00 94.69 615 LEU A CA 1
ATOM 4780 C C . LEU A 1 615 ? -12.546 6.476 18.669 1.00 94.69 615 LEU A C 1
ATOM 4782 O O . LEU A 1 615 ? -11.374 6.793 18.479 1.00 94.69 615 LEU A O 1
ATOM 4786 N N . ASP A 1 616 ? -13.559 7.084 18.051 1.00 96.31 616 ASP A N 1
ATOM 4787 C CA . ASP A 1 616 ? -13.386 7.934 16.868 1.00 96.31 616 ASP A CA 1
ATOM 4788 C C . ASP A 1 616 ? -12.598 7.215 15.736 1.00 96.31 616 ASP A C 1
ATOM 4790 O O . ASP A 1 616 ? -11.865 7.852 14.974 1.00 96.31 616 ASP A O 1
ATOM 4794 N N . ALA A 1 617 ? -12.750 5.891 15.593 1.00 96.38 617 ALA A N 1
ATOM 4795 C CA . ALA A 1 617 ? -12.061 5.104 14.568 1.00 96.38 617 ALA A CA 1
ATOM 4796 C C . ALA A 1 617 ? -12.555 5.416 13.138 1.00 96.38 617 ALA A C 1
ATOM 4798 O O . ALA A 1 617 ? -11.757 5.410 12.200 1.00 96.38 617 ALA A O 1
ATOM 4799 N N . ILE A 1 618 ? -13.830 5.769 12.946 1.00 98.31 618 ILE A N 1
ATOM 4800 C CA . ILE A 1 618 ? -14.382 6.212 11.658 1.00 98.31 618 ILE A CA 1
ATOM 4801 C C . ILE A 1 618 ? -13.706 7.520 11.203 1.00 98.31 618 ILE A C 1
ATOM 4803 O O . ILE A 1 618 ? -13.234 7.549 10.068 1.00 98.31 618 ILE A O 1
ATOM 4807 N N . PRO A 1 619 ? -13.586 8.590 12.019 1.00 98.12 619 PRO A N 1
ATOM 4808 C CA . PRO A 1 619 ? -12.776 9.754 11.660 1.00 98.12 619 PRO A CA 1
ATOM 4809 C C . PRO A 1 619 ? -11.307 9.415 11.388 1.00 98.12 619 PRO A C 1
ATOM 4811 O O . PRO A 1 619 ? -10.780 9.828 10.355 1.00 98.12 619 PRO A O 1
ATOM 4814 N N . VAL A 1 620 ? -10.657 8.646 12.271 1.00 98.50 620 VAL A N 1
ATOM 4815 C CA . VAL A 1 620 ? -9.222 8.329 12.149 1.00 98.50 620 VAL A CA 1
ATOM 4816 C C . VAL A 1 620 ? -8.923 7.603 10.844 1.00 98.50 620 VAL A C 1
ATOM 4818 O O . VAL A 1 620 ? -8.053 8.009 10.073 1.00 98.50 620 VAL A O 1
ATOM 4821 N N . HIS A 1 621 ? -9.669 6.540 10.568 1.00 98.50 621 HIS A N 1
ATOM 4822 C CA . HIS A 1 621 ? -9.384 5.663 9.445 1.00 98.50 621 HIS A CA 1
ATOM 4823 C C . HIS A 1 621 ? -10.142 6.041 8.177 1.00 98.50 621 HIS A C 1
ATOM 4825 O O . HIS A 1 621 ? -9.607 5.911 7.081 1.00 98.50 621 HIS A O 1
ATOM 4831 N N . GLY A 1 622 ? -11.366 6.548 8.305 1.00 98.06 622 GLY A N 1
ATOM 4832 C CA . GLY A 1 622 ? -12.197 6.946 7.176 1.00 98.06 622 GLY A CA 1
ATOM 4833 C C . GLY A 1 622 ? -11.693 8.227 6.534 1.00 98.06 622 GLY A C 1
ATOM 4834 O O . GLY A 1 622 ? -11.432 8.239 5.335 1.00 98.06 622 GLY A O 1
ATOM 4835 N N . ILE A 1 623 ? -11.494 9.293 7.315 1.00 98.06 623 ILE A N 1
ATOM 4836 C CA . ILE A 1 623 ? -10.978 10.553 6.764 1.00 98.06 623 ILE A CA 1
ATOM 4837 C C . ILE A 1 623 ? -9.484 10.491 6.502 1.00 98.06 623 ILE A C 1
ATOM 4839 O O . ILE A 1 623 ? -9.065 10.968 5.449 1.00 98.06 623 ILE A O 1
ATOM 4843 N N . GLY A 1 624 ? -8.700 9.855 7.377 1.00 98.38 624 GLY A N 1
ATOM 4844 C CA . GLY A 1 624 ? -7.300 9.562 7.069 1.00 98.38 624 GLY A CA 1
ATOM 4845 C C . GLY A 1 624 ? -7.182 8.775 5.761 1.00 98.38 624 GLY A C 1
ATOM 4846 O O . GLY A 1 624 ? -6.417 9.149 4.877 1.00 98.38 624 GLY A O 1
ATOM 4847 N N . GLY A 1 625 ? -8.003 7.735 5.594 1.00 98.44 625 GLY A N 1
ATOM 4848 C CA . GLY A 1 625 ? -8.007 6.882 4.412 1.00 98.44 625 GLY A CA 1
ATOM 4849 C C . GLY A 1 625 ? -8.411 7.609 3.130 1.00 98.44 625 GLY A C 1
ATOM 4850 O O . GLY A 1 625 ? -7.714 7.543 2.117 1.00 98.44 625 GLY A O 1
ATOM 4851 N N . LEU A 1 626 ? -9.518 8.354 3.193 1.00 98.62 626 LEU A N 1
ATOM 4852 C CA . LEU A 1 626 ? -10.041 9.155 2.088 1.00 98.62 626 LEU A CA 1
ATOM 4853 C C . LEU A 1 626 ? -9.040 10.235 1.660 1.00 98.62 626 LEU A C 1
ATOM 4855 O O . LEU A 1 626 ? -8.719 10.351 0.477 1.00 98.62 626 LEU A O 1
ATOM 4859 N N . TRP A 1 627 ? -8.540 11.018 2.619 1.00 98.75 627 TRP A N 1
ATOM 4860 C CA . TRP A 1 627 ? -7.614 12.108 2.337 1.00 98.75 627 TRP A CA 1
ATOM 4861 C C . TRP A 1 627 ? -6.269 11.599 1.832 1.00 98.75 627 TRP A C 1
ATOM 4863 O O . TRP A 1 627 ? -5.759 12.153 0.864 1.00 98.75 627 TRP A O 1
ATOM 4873 N N . GLY A 1 628 ? -5.731 10.523 2.414 1.00 98.56 628 GLY A N 1
ATOM 4874 C CA . GLY A 1 628 ? -4.472 9.923 1.974 1.00 98.56 628 GLY A CA 1
ATOM 4875 C C . GLY A 1 628 ? -4.479 9.590 0.486 1.00 98.56 628 GLY A C 1
ATOM 4876 O O . GLY A 1 628 ? -3.632 10.069 -0.264 1.00 98.56 628 GLY A O 1
ATOM 4877 N N . VAL A 1 629 ? -5.492 8.848 0.026 1.00 98.75 629 VAL A N 1
ATOM 4878 C CA . VAL A 1 629 ? -5.611 8.445 -1.386 1.00 98.75 629 VAL A CA 1
ATOM 4879 C C . VAL A 1 629 ? -5.825 9.654 -2.306 1.00 98.75 629 VAL A C 1
ATOM 4881 O O . VAL A 1 629 ? -5.263 9.696 -3.401 1.00 98.75 629 VAL A O 1
ATOM 4884 N N . ILE A 1 630 ? -6.584 10.671 -1.882 1.00 98.62 630 ILE A N 1
ATOM 4885 C CA . ILE A 1 630 ? -6.733 11.925 -2.646 1.00 98.62 630 ILE A CA 1
ATOM 4886 C C . ILE A 1 630 ? -5.388 12.660 -2.748 1.00 98.62 630 ILE A C 1
ATOM 4888 O O . ILE A 1 630 ? -5.006 13.126 -3.822 1.00 98.62 630 ILE A O 1
ATOM 4892 N N . ALA A 1 631 ? -4.651 12.743 -1.642 1.00 98.31 631 ALA A N 1
ATOM 4893 C CA . ALA A 1 631 ? -3.435 13.530 -1.530 1.00 98.31 631 ALA A CA 1
ATOM 4894 C C . ALA A 1 631 ? -2.295 13.017 -2.419 1.00 98.31 631 ALA A C 1
ATOM 4896 O O . ALA A 1 631 ? -1.479 13.822 -2.861 1.00 98.31 631 ALA A O 1
ATOM 4897 N N . VAL A 1 632 ? -2.218 11.710 -2.712 1.00 97.25 632 VAL A N 1
ATOM 4898 C CA . VAL A 1 632 ? -1.138 11.117 -3.532 1.00 97.25 632 VAL A CA 1
ATOM 4899 C C . VAL A 1 632 ? -0.920 11.888 -4.827 1.00 97.25 632 VAL A C 1
ATOM 4901 O O . VAL A 1 632 ? 0.150 12.450 -5.029 1.00 97.25 632 VAL A O 1
ATOM 4904 N N . HIS A 1 633 ? -1.933 11.965 -5.688 1.00 95.94 633 HIS A N 1
ATOM 4905 C CA . HIS A 1 633 ? -1.796 12.577 -7.012 1.00 95.94 633 HIS A CA 1
ATOM 4906 C C . HIS A 1 633 ? -1.749 14.110 -6.979 1.00 95.94 633 HIS A C 1
ATOM 4908 O O . HIS A 1 633 ? -1.415 14.740 -7.981 1.00 95.94 633 HIS A O 1
ATOM 4914 N N . ILE A 1 634 ? -2.028 14.714 -5.823 1.00 97.44 634 ILE A N 1
ATOM 4915 C CA . ILE A 1 634 ? -1.865 16.151 -5.602 1.00 97.44 634 ILE A CA 1
ATOM 4916 C C . ILE A 1 634 ? -0.405 16.478 -5.263 1.00 97.44 634 ILE A C 1
ATOM 4918 O O . ILE A 1 634 ? 0.153 17.422 -5.821 1.00 97.44 634 ILE A O 1
ATOM 4922 N N . PHE A 1 635 ? 0.203 15.692 -4.369 1.00 97.12 635 PHE A N 1
ATOM 4923 C CA . PHE A 1 635 ? 1.442 16.044 -3.669 1.00 97.12 635 PHE A CA 1
ATOM 4924 C C . PHE A 1 635 ? 2.665 15.179 -4.008 1.00 97.12 635 PHE A C 1
ATOM 4926 O O . PHE A 1 635 ? 3.771 15.521 -3.582 1.00 97.12 635 PHE A O 1
ATOM 4933 N N . LYS A 1 636 ? 2.513 14.060 -4.731 1.00 93.94 636 LYS A N 1
ATOM 4934 C CA . LYS A 1 636 ? 3.666 13.278 -5.212 1.00 93.94 636 LYS A CA 1
ATOM 4935 C C . LYS A 1 636 ? 4.569 14.135 -6.110 1.00 93.94 636 LYS A C 1
ATOM 4937 O O . LYS A 1 636 ? 4.132 15.163 -6.626 1.00 93.94 636 LYS A O 1
ATOM 4942 N N . ALA A 1 637 ? 5.822 13.723 -6.299 1.00 88.81 637 ALA A N 1
ATOM 4943 C CA . ALA A 1 637 ? 6.822 14.520 -7.021 1.00 88.81 637 ALA A CA 1
ATOM 4944 C C . ALA A 1 637 ? 6.390 14.935 -8.444 1.00 88.81 637 ALA A C 1
ATOM 4946 O O . ALA A 1 637 ? 6.697 16.041 -8.880 1.00 88.81 637 ALA A O 1
ATOM 4947 N N . ASP A 1 638 ? 5.639 14.082 -9.137 1.00 87.25 638 ASP A N 1
ATOM 4948 C CA . ASP A 1 638 ? 5.043 14.329 -10.453 1.00 87.25 638 ASP A CA 1
ATOM 4949 C C . ASP A 1 638 ? 3.547 14.719 -10.384 1.00 87.25 638 ASP A C 1
ATOM 4951 O O . ASP A 1 638 ? 2.850 14.710 -11.396 1.00 87.25 638 ASP A O 1
ATOM 4955 N N . GLY A 1 639 ? 3.036 15.048 -9.195 1.00 91.75 639 GLY A N 1
ATOM 4956 C CA . GLY A 1 639 ? 1.631 15.349 -8.912 1.00 91.75 639 GLY A CA 1
ATOM 4957 C C . GLY A 1 639 ? 1.196 16.764 -9.301 1.00 91.75 639 GLY A C 1
ATOM 4958 O O . GLY A 1 639 ? 1.999 17.600 -9.715 1.00 91.75 639 GLY A O 1
ATOM 4959 N N . LEU A 1 640 ? -0.098 17.051 -9.130 1.00 94.56 640 LEU A N 1
ATOM 4960 C CA . LEU A 1 640 ? -0.745 18.275 -9.622 1.00 94.56 640 LEU A CA 1
ATOM 4961 C C . LEU A 1 640 ? -0.082 19.574 -9.151 1.00 94.56 640 LEU A C 1
ATOM 4963 O O . LEU A 1 640 ? -0.003 20.513 -9.936 1.00 94.56 640 LEU A O 1
ATOM 4967 N N . ILE A 1 641 ? 0.395 19.646 -7.905 1.00 93.25 641 ILE A N 1
ATOM 4968 C CA . ILE A 1 641 ? 1.044 20.862 -7.384 1.00 93.25 641 ILE A CA 1
ATOM 4969 C C . ILE A 1 641 ? 2.401 21.109 -8.050 1.00 93.25 641 ILE A C 1
ATOM 4971 O O . ILE A 1 641 ? 2.782 22.260 -8.246 1.00 93.25 641 ILE A O 1
ATOM 4975 N N . MET A 1 642 ? 3.124 20.043 -8.396 1.00 89.25 642 MET A N 1
ATOM 4976 C CA . MET A 1 642 ? 4.481 20.141 -8.934 1.00 89.25 642 MET A CA 1
ATOM 4977 C C . MET A 1 642 ? 4.488 20.274 -10.457 1.00 89.25 642 MET A C 1
ATOM 4979 O O . MET A 1 642 ? 5.287 21.033 -10.999 1.00 89.25 642 MET A O 1
ATOM 4983 N N . THR A 1 643 ? 3.610 19.546 -11.151 1.00 89.81 643 THR A N 1
ATOM 4984 C CA . THR A 1 643 ? 3.635 19.433 -12.618 1.00 89.81 643 THR A CA 1
ATOM 4985 C C . THR A 1 643 ? 2.402 20.012 -13.302 1.00 89.81 643 THR A C 1
ATOM 4987 O O . THR A 1 643 ? 2.494 20.428 -14.455 1.00 89.81 643 THR A O 1
ATOM 4990 N N . GLY A 1 644 ? 1.241 20.016 -12.635 1.00 88.88 644 GLY A N 1
ATOM 4991 C CA . GLY A 1 644 ? -0.044 20.364 -13.251 1.00 88.88 644 GLY A CA 1
ATOM 4992 C C . GLY A 1 644 ? -0.423 19.487 -14.454 1.00 88.88 644 GLY A C 1
ATOM 4993 O O . GLY A 1 644 ? -1.208 19.922 -15.296 1.00 88.88 644 GLY A O 1
ATOM 4994 N N . SER A 1 645 ? 0.161 18.289 -14.577 1.00 88.62 645 SER A N 1
ATOM 4995 C CA . SER A 1 645 ? 0.053 17.462 -15.781 1.00 88.62 645 SER A CA 1
ATOM 4996 C C . SER A 1 645 ? -1.317 16.789 -15.931 1.00 88.62 645 SER A C 1
ATOM 4998 O O . SER A 1 645 ? -2.044 16.557 -14.958 1.00 88.62 645 SER A O 1
ATOM 5000 N N . SER A 1 646 ? -1.669 16.440 -17.173 1.00 90.62 646 SER A N 1
ATOM 5001 C CA . SER A 1 646 ? -2.909 15.698 -17.451 1.00 90.62 646 SER A CA 1
ATOM 5002 C C . SER A 1 646 ? -2.845 14.286 -16.869 1.00 90.62 646 SER A C 1
ATOM 5004 O O . SER A 1 646 ? -3.851 13.758 -16.408 1.00 90.62 646 SER A O 1
ATOM 5006 N N . GLU A 1 647 ? -1.655 13.698 -16.812 1.00 88.25 647 GLU A N 1
ATOM 5007 C CA . GLU A 1 647 ? -1.375 12.391 -16.228 1.00 88.25 647 GLU A CA 1
ATOM 5008 C C . GLU A 1 647 ? -1.634 12.399 -14.717 1.00 88.25 647 GLU A C 1
ATOM 5010 O O . GLU A 1 647 ? -2.294 11.498 -14.198 1.00 88.25 647 GLU A O 1
ATOM 5015 N N . ALA A 1 648 ? -1.202 13.451 -14.010 1.00 90.12 648 ALA A N 1
ATOM 5016 C CA . ALA A 1 648 ? -1.502 13.627 -12.592 1.00 90.12 648 ALA A CA 1
ATOM 5017 C C . ALA A 1 648 ? -3.013 13.787 -12.348 1.00 90.12 648 ALA A C 1
ATOM 5019 O O . ALA A 1 648 ? -3.548 13.209 -11.399 1.00 90.12 648 ALA A O 1
ATOM 5020 N N . ALA A 1 649 ? -3.717 14.512 -13.225 1.00 95.44 649 ALA A N 1
ATOM 5021 C CA . ALA A 1 649 ? -5.171 14.659 -13.156 1.00 95.44 649 ALA A CA 1
ATOM 5022 C C . ALA A 1 649 ? -5.912 13.334 -13.416 1.00 95.44 649 ALA A C 1
ATOM 5024 O O . ALA A 1 649 ? -6.855 13.005 -12.694 1.00 95.44 649 ALA A O 1
ATOM 5025 N N . ILE A 1 650 ? -5.472 12.548 -14.404 1.00 96.00 650 ILE A N 1
ATOM 5026 C CA . ILE A 1 650 ? -6.025 11.219 -14.708 1.00 96.00 650 ILE A CA 1
ATOM 5027 C C . ILE A 1 650 ? -5.800 10.266 -13.531 1.00 96.00 650 ILE A C 1
ATOM 5029 O O . ILE A 1 650 ? -6.735 9.583 -13.114 1.00 96.00 650 ILE A O 1
ATOM 5033 N N . GLY A 1 651 ? -4.597 10.254 -12.953 1.00 94.69 651 GLY A N 1
ATOM 5034 C CA . GLY A 1 651 ? -4.289 9.442 -11.777 1.00 94.69 651 GLY A CA 1
ATOM 5035 C C . GLY A 1 651 ? -5.135 9.823 -10.557 1.00 94.69 651 GLY A C 1
ATOM 5036 O O . GLY A 1 651 ? -5.676 8.947 -9.880 1.00 94.69 651 GLY A O 1
ATOM 5037 N N . LEU A 1 652 ? -5.365 11.123 -10.322 1.00 97.50 652 LEU A N 1
ATOM 5038 C CA . LEU A 1 652 ? -6.325 11.571 -9.307 1.00 97.50 652 LEU A CA 1
ATOM 5039 C C . LEU A 1 652 ? -7.741 11.058 -9.613 1.00 97.50 652 LEU A C 1
ATOM 5041 O O . LEU A 1 652 ? -8.425 10.584 -8.708 1.00 97.50 652 LEU A O 1
ATOM 5045 N N . GLY A 1 653 ? -8.166 11.101 -10.878 1.00 98.12 653 GLY A N 1
ATOM 5046 C CA . GLY A 1 653 ? -9.440 10.538 -11.328 1.00 98.12 653 GLY A CA 1
ATOM 5047 C C . GLY A 1 653 ? -9.589 9.056 -10.970 1.00 98.12 653 GLY A C 1
ATOM 5048 O O . GLY A 1 653 ? -10.601 8.664 -10.388 1.00 98.12 653 GLY A O 1
ATOM 5049 N N . TRP A 1 654 ? -8.564 8.241 -11.225 1.00 98.06 654 TRP A N 1
ATOM 5050 C CA . TRP A 1 654 ? -8.562 6.824 -10.847 1.00 98.06 654 TRP A CA 1
ATOM 5051 C C . TRP A 1 654 ? -8.529 6.598 -9.336 1.00 98.06 654 TRP A C 1
ATOM 5053 O O . TRP A 1 654 ? -9.215 5.700 -8.846 1.00 98.06 654 TRP A O 1
ATOM 5063 N N . ASN A 1 655 ? -7.828 7.442 -8.577 1.00 98.38 655 ASN A N 1
ATOM 5064 C CA . ASN A 1 655 ? -7.882 7.421 -7.115 1.00 98.38 655 ASN A CA 1
ATOM 5065 C C . ASN A 1 655 ? -9.296 7.709 -6.588 1.00 98.38 655 ASN A C 1
ATOM 5067 O O . ASN A 1 655 ? -9.768 6.998 -5.701 1.00 98.38 655 ASN A O 1
ATOM 5071 N N . LEU A 1 656 ? -10.016 8.674 -7.170 1.00 98.69 656 LEU A N 1
ATOM 5072 C CA . LEU A 1 656 ? -11.411 8.966 -6.816 1.00 98.69 656 LEU A CA 1
ATOM 5073 C C . LEU A 1 656 ? -12.362 7.817 -7.185 1.00 98.69 656 LEU A C 1
ATOM 5075 O O . LEU A 1 656 ? -13.232 7.467 -6.387 1.00 98.69 656 LEU A O 1
ATOM 5079 N N . ILE A 1 657 ? -12.178 7.191 -8.353 1.00 98.75 657 ILE A N 1
ATOM 5080 C CA . ILE A 1 657 ? -12.938 5.994 -8.753 1.00 98.75 657 ILE A CA 1
ATOM 5081 C C . ILE A 1 657 ? -12.676 4.843 -7.777 1.00 98.75 657 ILE A C 1
ATOM 5083 O O . ILE A 1 657 ? -13.618 4.174 -7.349 1.00 98.75 657 ILE A O 1
ATOM 5087 N N . GLY A 1 658 ? -11.421 4.624 -7.382 1.00 98.62 658 GLY A N 1
ATOM 5088 C CA . GLY A 1 658 ? -11.059 3.605 -6.401 1.00 98.62 658 GLY A CA 1
ATOM 5089 C C . GLY A 1 658 ? -11.689 3.861 -5.033 1.00 98.62 658 GLY A C 1
ATOM 5090 O O . GLY A 1 658 ? -12.273 2.952 -4.451 1.00 98.62 658 GLY A O 1
ATOM 5091 N N . LEU A 1 659 ? -11.675 5.107 -4.552 1.00 98.81 659 LEU A N 1
ATOM 5092 C CA . LEU A 1 659 ? -12.351 5.501 -3.311 1.00 98.81 659 LEU A CA 1
ATOM 5093 C C . LEU A 1 659 ? -13.859 5.243 -3.366 1.00 98.81 659 LEU A C 1
ATOM 5095 O O . LEU A 1 659 ? -14.410 4.621 -2.457 1.00 98.81 659 LEU A O 1
ATOM 5099 N N . ALA A 1 660 ? -14.523 5.667 -4.444 1.00 98.75 660 ALA A N 1
ATOM 5100 C CA . ALA A 1 660 ? -15.945 5.408 -4.644 1.00 98.75 660 ALA A CA 1
ATOM 5101 C C . ALA A 1 660 ? -16.240 3.902 -4.681 1.00 98.75 660 ALA A C 1
ATOM 5103 O O . ALA A 1 660 ? -17.189 3.442 -4.048 1.00 98.75 660 ALA A O 1
ATOM 5104 N N . THR A 1 661 ? -15.392 3.126 -5.356 1.00 98.75 661 THR A N 1
ATOM 5105 C CA . THR A 1 661 ? -15.497 1.664 -5.422 1.00 98.75 661 THR A CA 1
ATOM 5106 C C . THR A 1 661 ? -15.400 1.040 -4.032 1.00 98.75 661 THR A C 1
ATOM 5108 O O . THR A 1 661 ? -16.264 0.246 -3.669 1.00 98.75 661 THR A O 1
ATOM 5111 N N . ILE A 1 662 ? -14.395 1.415 -3.233 1.00 98.75 662 ILE A N 1
ATOM 5112 C CA . ILE A 1 662 ? -14.192 0.897 -1.871 1.00 98.75 662 ILE A CA 1
ATOM 5113 C C . ILE A 1 662 ? -15.397 1.221 -0.986 1.00 98.75 662 ILE A C 1
ATOM 5115 O O . ILE A 1 662 ? -15.907 0.333 -0.299 1.00 98.75 662 ILE A O 1
ATOM 5119 N N . ILE A 1 663 ? -15.883 2.466 -1.029 1.00 98.81 663 ILE A N 1
ATOM 5120 C CA . ILE A 1 663 ? -17.036 2.914 -0.239 1.00 98.81 663 ILE A CA 1
ATOM 5121 C C . ILE A 1 663 ? -18.300 2.153 -0.640 1.00 98.81 663 ILE A C 1
ATOM 5123 O O . ILE A 1 663 ? -19.012 1.654 0.230 1.00 98.81 663 ILE A O 1
ATOM 5127 N N . VAL A 1 664 ? -18.584 2.041 -1.939 1.00 98.81 664 VAL A N 1
ATOM 5128 C CA . VAL A 1 664 ? -19.800 1.381 -2.430 1.00 98.81 664 VAL A CA 1
ATOM 5129 C C . VAL A 1 664 ? -19.750 -0.120 -2.166 1.00 98.81 664 VAL A C 1
ATOM 5131 O O . VAL A 1 664 ? -20.697 -0.657 -1.599 1.00 98.81 664 VAL A O 1
ATOM 5134 N N . TRP A 1 665 ? -18.655 -0.797 -2.520 1.00 98.69 665 TRP A N 1
ATOM 5135 C CA . TRP A 1 665 ? -18.511 -2.238 -2.311 1.00 98.69 665 TRP A CA 1
ATOM 5136 C C . TRP A 1 665 ? -18.628 -2.598 -0.832 1.00 98.69 665 TRP A C 1
ATOM 5138 O O . TRP A 1 665 ? -19.487 -3.392 -0.446 1.00 98.69 665 TRP A O 1
ATOM 5148 N N . THR A 1 666 ? -17.814 -1.958 0.010 1.00 98.62 666 THR A N 1
ATOM 5149 C CA . THR A 1 666 ? -17.824 -2.223 1.450 1.00 98.62 666 THR A CA 1
ATOM 5150 C C . THR A 1 666 ? -19.166 -1.847 2.056 1.00 98.62 666 THR A C 1
ATOM 5152 O O . THR A 1 666 ? -19.757 -2.637 2.785 1.00 98.62 666 THR A O 1
ATOM 5155 N N . GLY A 1 667 ? -19.692 -0.669 1.714 1.00 98.56 667 GLY A N 1
ATOM 5156 C CA . GLY A 1 667 ? -20.956 -0.170 2.239 1.00 98.56 667 GLY A CA 1
ATOM 5157 C C . GLY A 1 667 ? -22.121 -1.106 1.935 1.00 98.56 667 GLY A C 1
ATOM 5158 O O . GLY A 1 667 ? -22.881 -1.442 2.840 1.00 98.56 667 GLY A O 1
ATOM 5159 N N . VAL A 1 668 ? -22.233 -1.586 0.693 1.00 98.75 668 VAL A N 1
ATOM 5160 C CA . VAL A 1 668 ? -23.289 -2.523 0.279 1.00 98.75 668 VAL A CA 1
ATOM 5161 C C . VAL A 1 668 ? -23.140 -3.867 0.987 1.00 98.75 668 VAL A C 1
ATOM 5163 O O . VAL A 1 668 ? -24.108 -4.346 1.580 1.00 98.75 668 VAL A O 1
ATOM 5166 N N . MET A 1 669 ? -21.945 -4.463 0.981 1.00 98.56 669 MET A N 1
ATOM 5167 C CA . MET A 1 669 ? -21.724 -5.778 1.594 1.00 98.56 669 MET A CA 1
ATOM 5168 C C . MET A 1 669 ? -21.962 -5.750 3.109 1.00 98.56 669 MET A C 1
ATOM 5170 O O . MET A 1 669 ? -22.668 -6.609 3.645 1.00 98.56 669 MET A O 1
ATOM 5174 N N . CYS A 1 670 ? -21.448 -4.728 3.795 1.00 97.88 670 CYS A N 1
ATOM 5175 C CA . CYS A 1 670 ? -21.662 -4.532 5.227 1.00 97.88 670 CYS A CA 1
ATOM 5176 C C . CYS A 1 670 ? -23.122 -4.206 5.544 1.00 97.88 670 CYS A C 1
ATOM 5178 O O . CYS A 1 670 ? -23.644 -4.705 6.540 1.00 97.88 670 CYS A O 1
ATOM 5180 N N . PHE A 1 671 ? -23.807 -3.420 4.706 1.00 98.62 671 PHE A N 1
ATOM 5181 C CA . PHE A 1 671 ? -25.222 -3.111 4.905 1.00 98.62 671 PHE A CA 1
ATOM 5182 C C . PHE A 1 671 ? -26.060 -4.378 4.830 1.00 98.62 671 PHE A C 1
ATOM 5184 O O . PHE A 1 671 ? -26.837 -4.632 5.744 1.00 98.62 671 PHE A O 1
ATOM 5191 N N . VAL A 1 672 ? -25.869 -5.204 3.797 1.00 98.50 672 VAL A N 1
ATOM 5192 C CA . VAL A 1 672 ? -26.583 -6.480 3.651 1.00 98.50 672 VAL A CA 1
ATOM 5193 C C . VAL A 1 672 ? -26.336 -7.374 4.867 1.00 98.50 672 VAL A C 1
ATOM 5195 O O . VAL A 1 672 ? -27.292 -7.826 5.501 1.00 98.50 672 VAL A O 1
ATOM 5198 N N . MET A 1 673 ? -25.074 -7.576 5.246 1.00 98.00 673 MET A N 1
ATOM 5199 C CA . MET A 1 673 ? -24.691 -8.418 6.381 1.00 98.00 673 MET A CA 1
ATOM 5200 C C . MET A 1 673 ? -25.288 -7.924 7.709 1.00 98.00 673 MET A C 1
ATOM 5202 O O . MET A 1 673 ? -25.996 -8.669 8.392 1.00 98.00 673 MET A O 1
ATOM 5206 N N . PHE A 1 674 ? -25.048 -6.664 8.083 1.00 98.12 674 PHE A N 1
ATOM 5207 C CA . PHE A 1 674 ? -25.539 -6.117 9.347 1.00 98.12 674 PHE A CA 1
ATOM 5208 C C . PHE A 1 674 ? -27.058 -5.947 9.361 1.00 98.12 674 PHE A C 1
ATOM 5210 O O . PHE A 1 674 ? -27.671 -6.119 10.413 1.00 98.12 674 PHE A O 1
ATOM 5217 N N . TYR A 1 675 ? -27.698 -5.666 8.225 1.00 98.31 675 TYR A N 1
ATOM 5218 C CA . TYR A 1 675 ? -29.155 -5.602 8.137 1.00 98.31 675 TYR A CA 1
ATOM 5219 C C . TYR A 1 675 ? -29.795 -6.974 8.377 1.00 98.31 675 TYR A C 1
ATOM 5221 O O . TYR A 1 675 ? -30.759 -7.067 9.139 1.00 98.31 675 TYR A O 1
ATOM 5229 N N . ILE A 1 676 ? -29.239 -8.047 7.801 1.00 98.19 676 ILE A N 1
ATOM 5230 C CA . ILE A 1 676 ? -29.690 -9.420 8.068 1.00 98.19 676 ILE A CA 1
ATOM 5231 C C . ILE A 1 676 ? -29.537 -9.740 9.560 1.00 98.19 676 ILE A C 1
ATOM 5233 O O . ILE A 1 676 ? -30.494 -10.193 10.188 1.00 98.19 676 ILE A O 1
ATOM 5237 N N . LEU A 1 677 ? -28.382 -9.445 10.161 1.00 97.81 677 LEU A N 1
ATOM 5238 C CA . LEU A 1 677 ? -28.158 -9.655 11.597 1.00 97.81 677 LEU A CA 1
ATOM 5239 C C . LEU A 1 677 ? -29.124 -8.828 12.458 1.00 97.81 677 LEU A C 1
ATOM 5241 O O . LEU A 1 677 ? -29.667 -9.329 13.441 1.00 97.81 677 LEU A O 1
ATOM 5245 N N . LYS A 1 678 ? -29.398 -7.578 12.072 1.00 97.31 678 LYS A N 1
ATOM 5246 C CA . LYS A 1 678 ? -30.349 -6.695 12.758 1.00 97.31 678 LYS A CA 1
ATOM 5247 C C . LYS A 1 678 ? -31.768 -7.248 12.707 1.00 97.31 678 LYS A C 1
ATOM 5249 O O . LYS A 1 678 ? -32.437 -7.280 13.736 1.00 97.31 678 LYS A O 1
ATOM 5254 N N . LYS A 1 679 ? -32.220 -7.703 11.535 1.00 97.56 679 LYS A N 1
ATOM 5255 C CA . LYS A 1 679 ? -33.561 -8.274 11.342 1.00 97.56 679 LYS A CA 1
ATOM 5256 C C . LYS A 1 679 ? -33.784 -9.514 12.212 1.00 97.56 679 LYS A C 1
ATOM 5258 O O . LYS A 1 679 ? -34.890 -9.711 12.698 1.00 97.56 679 LYS A O 1
ATOM 5263 N N . ASN A 1 680 ? -32.733 -10.299 12.440 1.00 97.00 680 ASN A N 1
ATOM 5264 C CA . ASN A 1 680 ? -32.760 -11.478 13.308 1.00 97.00 680 ASN A CA 1
ATOM 5265 C C . ASN A 1 680 ? -32.458 -11.165 14.788 1.00 97.00 680 ASN A C 1
ATOM 5267 O O . ASN A 1 680 ? -32.250 -12.088 15.564 1.00 97.00 680 ASN A O 1
ATOM 5271 N N . GLN A 1 681 ? -32.402 -9.886 15.191 1.00 95.12 681 GLN A N 1
ATOM 5272 C CA . GLN A 1 681 ? -32.077 -9.456 16.564 1.00 95.12 681 GLN A CA 1
ATOM 5273 C C . GLN A 1 681 ? -30.703 -9.945 17.066 1.00 95.12 681 GLN A C 1
ATOM 5275 O O . GLN A 1 681 ? -30.461 -10.051 18.264 1.00 95.12 681 GLN A O 1
ATOM 5280 N N . MET A 1 682 ? -29.770 -10.200 16.146 1.00 96.31 682 MET A N 1
ATOM 5281 C CA . MET A 1 682 ? -28.424 -10.698 16.444 1.00 96.31 682 MET A CA 1
ATOM 5282 C C . MET A 1 682 ? -27.347 -9.614 16.386 1.00 96.31 682 MET A C 1
ATOM 5284 O O . MET A 1 682 ? -26.205 -9.907 16.705 1.00 96.31 682 MET A O 1
ATOM 5288 N N . LEU A 1 683 ? -27.669 -8.383 15.968 1.00 96.56 683 LEU A N 1
ATOM 5289 C CA . LEU A 1 683 ? -26.675 -7.313 15.794 1.00 96.56 683 LEU A CA 1
ATOM 5290 C C . LEU A 1 683 ? -26.273 -6.636 17.116 1.00 96.56 683 LEU A C 1
ATOM 5292 O O . LEU A 1 683 ? -25.087 -6.455 17.389 1.00 96.56 683 LEU A O 1
ATOM 5296 N N . ARG A 1 684 ? -27.253 -6.250 17.937 1.00 96.94 684 ARG A N 1
ATOM 5297 C CA . ARG A 1 684 ? -27.045 -5.532 19.204 1.00 96.94 684 ARG A CA 1
ATOM 5298 C C . ARG A 1 684 ? -27.372 -6.447 20.380 1.00 96.94 684 ARG A C 1
ATOM 5300 O O . ARG A 1 684 ? -28.232 -7.315 20.258 1.00 96.94 684 ARG A O 1
ATOM 5307 N N . VAL A 1 685 ? -26.685 -6.272 21.502 1.00 95.31 685 VAL A N 1
ATOM 5308 C CA . VAL A 1 685 ? -27.065 -6.922 22.763 1.00 95.31 685 VAL A CA 1
ATOM 5309 C C . VAL A 1 685 ? -28.358 -6.326 23.325 1.00 95.31 685 VAL A C 1
ATOM 5311 O O . VAL A 1 685 ? -28.769 -5.227 22.952 1.00 95.31 685 VAL A O 1
ATOM 5314 N N . GLU A 1 686 ? -29.000 -7.059 24.231 1.00 92.50 686 GLU A N 1
ATOM 5315 C CA . GLU A 1 686 ? -30.164 -6.569 24.970 1.00 92.50 686 GLU A CA 1
ATOM 5316 C C . GLU A 1 686 ? -29.808 -5.360 25.845 1.00 92.50 686 GLU A C 1
ATOM 5318 O O . GLU A 1 686 ? -28.698 -5.259 26.372 1.00 92.50 686 GLU A O 1
ATOM 5323 N N . THR A 1 687 ? -30.781 -4.467 26.036 1.00 89.00 687 THR A N 1
ATOM 5324 C CA . THR A 1 687 ? -30.653 -3.226 26.816 1.00 89.00 687 THR A CA 1
ATOM 5325 C C . THR A 1 687 ? -30.055 -3.468 28.202 1.00 89.00 687 THR A C 1
ATOM 5327 O O . THR A 1 687 ? -29.138 -2.762 28.614 1.00 89.00 687 THR A O 1
ATOM 5330 N N . GLU A 1 688 ? -30.528 -4.495 28.910 1.00 82.75 688 GLU A N 1
ATOM 5331 C CA . GLU A 1 688 ? -30.030 -4.842 30.242 1.00 82.75 688 GLU A CA 1
ATOM 5332 C C . GLU A 1 688 ? -28.551 -5.254 30.221 1.00 82.75 688 GLU A C 1
ATOM 5334 O O . GLU A 1 688 ? -27.773 -4.811 31.068 1.00 82.75 688 GLU A O 1
ATOM 5339 N N . HIS A 1 689 ? -28.142 -6.043 29.224 1.00 86.88 689 HIS A N 1
ATOM 5340 C CA . HIS A 1 689 ? -26.753 -6.470 29.064 1.00 86.88 689 HIS A CA 1
ATOM 5341 C C . HIS A 1 689 ? -25.821 -5.289 28.757 1.00 86.88 689 HIS A C 1
ATOM 5343 O O . HIS A 1 689 ? -24.714 -5.225 29.286 1.00 86.88 689 HIS A O 1
ATOM 5349 N N . GLU A 1 690 ? -26.266 -4.314 27.963 1.00 87.62 690 GLU A N 1
ATOM 5350 C CA . GLU A 1 690 ? -25.497 -3.091 27.697 1.00 87.62 690 GLU A CA 1
ATOM 5351 C C . GLU A 1 690 ? -25.322 -2.223 28.961 1.00 87.62 690 GLU A C 1
ATOM 5353 O O . GLU A 1 690 ? -24.248 -1.657 29.215 1.00 87.62 690 GLU A O 1
ATOM 5358 N N . PHE A 1 691 ? -26.361 -2.138 29.799 1.00 82.44 691 PHE A N 1
ATOM 5359 C CA . PHE A 1 691 ? -26.301 -1.422 31.076 1.00 82.44 691 PHE A CA 1
ATOM 5360 C C . PHE A 1 691 ? -25.413 -2.118 32.106 1.00 82.44 691 PHE A C 1
ATOM 5362 O O . PHE A 1 691 ? -24.613 -1.443 32.753 1.00 82.44 691 PHE A O 1
ATOM 5369 N N . LYS A 1 692 ? -25.492 -3.442 32.234 1.00 78.12 692 LYS A N 1
ATOM 5370 C CA . LYS A 1 692 ? -24.685 -4.212 33.192 1.00 78.12 692 LYS A CA 1
ATOM 5371 C C . LYS A 1 692 ? -23.235 -4.425 32.735 1.00 78.12 692 LYS A C 1
ATOM 5373 O O . LYS A 1 692 ? -22.352 -4.522 33.577 1.00 78.12 692 LYS A O 1
ATOM 5378 N N . GLY A 1 693 ? -22.972 -4.398 31.428 1.00 84.62 693 GLY A N 1
ATOM 5379 C CA . GLY A 1 693 ? -21.657 -4.689 30.848 1.00 84.62 693 GLY A CA 1
ATOM 5380 C C . GLY A 1 693 ? -21.519 -6.153 30.431 1.00 84.62 693 GLY A C 1
ATOM 5381 O O . GLY A 1 693 ? -22.138 -7.046 31.008 1.00 84.62 693 GLY A O 1
ATOM 5382 N N . MET A 1 694 ? -20.730 -6.400 29.387 1.00 88.00 694 MET A N 1
ATOM 5383 C CA . MET A 1 694 ? -20.637 -7.725 28.769 1.00 88.00 694 MET A CA 1
ATOM 5384 C C . MET A 1 694 ? -19.632 -8.657 29.444 1.00 88.00 694 MET A C 1
ATOM 5386 O O . MET A 1 694 ? -19.756 -9.861 29.259 1.00 88.00 694 MET A O 1
ATOM 5390 N N . ASP A 1 695 ? -18.677 -8.142 30.217 1.00 88.56 695 ASP A N 1
ATOM 5391 C CA . ASP A 1 695 ? -17.593 -8.953 30.789 1.00 88.56 695 ASP A CA 1
ATOM 5392 C C . ASP A 1 695 ? -18.148 -10.100 31.646 1.00 88.56 695 ASP A C 1
ATOM 5394 O O . ASP A 1 695 ? -18.055 -11.269 31.275 1.00 88.56 695 ASP A O 1
ATOM 5398 N N . LEU A 1 696 ? -18.879 -9.774 32.714 1.00 81.00 696 LEU A N 1
ATOM 5399 C CA . LEU A 1 696 ? -19.475 -10.791 33.583 1.00 81.00 696 LEU A CA 1
ATOM 5400 C C . LEU A 1 696 ? -20.626 -11.554 32.911 1.00 81.00 696 LEU A C 1
ATOM 5402 O O . LEU A 1 696 ? -20.732 -12.766 33.057 1.00 81.00 696 LEU A O 1
ATOM 5406 N N . LEU A 1 697 ? -21.498 -10.860 32.175 1.00 83.12 697 LEU A N 1
ATOM 5407 C CA . LEU A 1 697 ? -22.729 -11.462 31.648 1.00 83.12 697 LEU A CA 1
ATOM 5408 C C . LEU A 1 697 ? -22.516 -12.379 30.443 1.00 83.12 697 LEU A C 1
ATOM 5410 O O . LEU A 1 697 ? -23.306 -13.299 30.234 1.00 83.12 697 LEU A O 1
ATOM 5414 N N . LYS A 1 698 ? -21.512 -12.102 29.606 1.00 85.25 698 LYS A N 1
ATOM 5415 C CA . LYS A 1 698 ? -21.214 -12.908 28.414 1.00 85.25 698 LYS A CA 1
ATOM 5416 C C . LYS A 1 698 ? -19.992 -13.788 28.597 1.00 85.25 698 LYS A C 1
ATOM 5418 O O . LYS A 1 698 ? -20.017 -14.906 28.093 1.00 85.25 698 LYS A O 1
ATOM 5423 N N . HIS A 1 699 ? -18.971 -13.304 29.300 1.00 89.25 699 HIS A N 1
ATOM 5424 C CA . HIS A 1 699 ? -17.688 -14.003 29.418 1.00 89.25 699 HIS A CA 1
ATOM 5425 C C . HIS A 1 699 ? -17.486 -14.652 30.788 1.00 89.25 699 HIS A C 1
ATOM 5427 O O . HIS A 1 699 ? -16.604 -15.487 30.936 1.00 89.25 699 HIS A O 1
ATOM 5433 N N . GLY A 1 700 ? -18.331 -14.342 31.779 1.00 85.44 700 GLY A N 1
ATOM 5434 C CA . GLY A 1 700 ? -18.263 -14.957 33.109 1.00 85.44 700 GLY A CA 1
ATOM 5435 C C . GLY A 1 700 ? -17.037 -14.537 33.923 1.00 85.44 700 GLY A C 1
ATOM 5436 O O . GLY A 1 700 ? -16.788 -15.102 34.985 1.00 85.44 700 GLY A O 1
ATOM 5437 N N . GLU A 1 701 ? -16.286 -13.544 33.450 1.00 84.81 701 GLU A N 1
ATOM 5438 C CA . GLU A 1 701 ? -15.054 -13.068 34.067 1.00 84.81 701 GLU A CA 1
ATOM 5439 C C . GLU A 1 701 ? -14.981 -11.538 34.015 1.00 84.81 701 GLU A C 1
ATOM 5441 O O . GLU A 1 701 ? -15.538 -10.898 33.124 1.00 84.81 701 GLU A O 1
ATOM 5446 N N . SER A 1 702 ? -14.324 -10.938 35.008 1.00 82.06 702 SER A N 1
ATOM 5447 C CA . SER A 1 702 ? -14.091 -9.492 35.078 1.00 82.06 702 SER A CA 1
ATOM 5448 C C . SER A 1 702 ? -12.630 -9.193 34.773 1.00 82.06 702 SER A C 1
ATOM 5450 O O . SER A 1 702 ? -11.748 -9.893 35.266 1.00 82.06 702 SER A O 1
ATOM 5452 N N . ALA A 1 703 ? -12.366 -8.113 34.035 1.00 85.44 703 ALA A N 1
ATOM 5453 C CA . ALA A 1 703 ? -11.001 -7.692 33.723 1.00 85.44 703 ALA A CA 1
ATOM 5454 C C . ALA A 1 703 ? -10.203 -7.280 34.968 1.00 85.44 703 ALA A C 1
ATOM 5456 O O . ALA A 1 703 ? -8.983 -7.442 34.991 1.00 85.44 703 ALA A O 1
ATOM 5457 N N . TYR A 1 704 ? -10.875 -6.754 36.002 1.00 80.69 704 TYR A N 1
ATOM 5458 C CA . TYR A 1 704 ? -10.228 -6.448 37.281 1.00 80.69 704 TYR A CA 1
ATOM 5459 C C . TYR A 1 704 ? -11.038 -6.988 38.474 1.00 80.69 704 TYR A C 1
ATOM 5461 O O . TYR A 1 704 ? -12.266 -7.094 38.376 1.00 80.69 704 TYR A O 1
ATOM 5469 N N . PRO A 1 705 ? -10.379 -7.314 39.600 1.00 69.81 705 PRO A N 1
ATOM 5470 C CA . PRO A 1 705 ? -11.035 -7.726 40.845 1.00 69.81 705 PRO A CA 1
ATOM 5471 C C . PRO A 1 705 ? -12.055 -6.692 41.323 1.00 69.81 705 PRO A C 1
ATOM 5473 O O . PRO A 1 705 ? -11.788 -5.509 41.183 1.00 69.81 705 PRO A O 1
ATOM 5476 N N . ALA A 1 706 ? -13.186 -7.089 41.915 1.00 58.94 706 ALA A N 1
ATOM 5477 C CA . ALA A 1 706 ? -14.261 -6.153 42.289 1.00 58.94 706 ALA A CA 1
ATOM 5478 C C . ALA A 1 706 ? -13.805 -4.987 43.196 1.00 58.94 706 ALA A C 1
ATOM 5480 O O . ALA A 1 706 ? -14.358 -3.898 43.121 1.00 58.94 706 ALA A O 1
ATOM 5481 N N . ASP A 1 707 ? -12.768 -5.171 44.013 1.00 54.97 707 ASP A N 1
ATOM 5482 C CA . ASP A 1 707 ? -12.180 -4.139 44.877 1.00 54.97 707 ASP A CA 1
ATOM 5483 C C . ASP A 1 707 ? -11.298 -3.120 44.133 1.00 54.97 707 ASP A C 1
ATOM 5485 O O . ASP A 1 707 ? -11.029 -2.040 44.663 1.00 54.97 707 ASP A O 1
ATOM 5489 N N . ALA A 1 708 ? -10.878 -3.429 42.903 1.00 56.47 708 ALA A N 1
ATOM 5490 C CA . ALA A 1 708 ? -10.281 -2.468 41.978 1.00 56.47 708 ALA A CA 1
ATOM 5491 C C . ALA A 1 708 ? -11.339 -1.561 41.311 1.00 56.47 708 ALA A C 1
ATOM 5493 O O . ALA A 1 708 ? -10.977 -0.643 40.576 1.00 56.47 708 ALA A O 1
ATOM 5494 N N . TRP A 1 709 ? -12.632 -1.801 41.577 1.00 50.53 709 TRP A N 1
ATOM 5495 C CA . TRP A 1 709 ? -13.767 -1.093 40.992 1.00 50.53 709 TRP A CA 1
A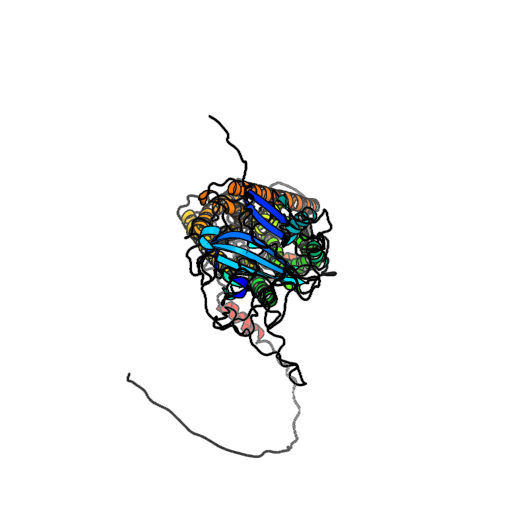TOM 5496 C C . TRP A 1 709 ? -14.685 -0.536 42.070 1.00 50.53 709 TRP A C 1
ATOM 5498 O O . TRP A 1 709 ? -15.561 -1.220 42.592 1.00 50.53 709 TRP A O 1
ATOM 5508 N N . VAL A 1 710 ? -14.574 0.759 42.333 1.00 45.81 710 VAL A N 1
ATOM 5509 C CA . VAL A 1 710 ? -15.704 1.493 42.898 1.00 45.81 710 VAL A CA 1
ATOM 5510 C C . VAL A 1 710 ? -16.244 2.381 41.791 1.00 45.81 710 VAL A C 1
ATOM 5512 O O . VAL A 1 710 ? -15.756 3.480 41.544 1.00 45.81 710 VAL A O 1
ATOM 5515 N N . GLU A 1 711 ? -17.246 1.877 41.073 1.00 46.38 711 GLU A N 1
ATOM 5516 C CA . GLU A 1 711 ? -18.056 2.713 40.195 1.00 46.38 711 GLU A CA 1
ATOM 5517 C C . GLU A 1 711 ? -18.891 3.648 41.085 1.00 46.38 711 GLU A C 1
ATOM 5519 O O . GLU A 1 711 ? -19.981 3.299 41.539 1.00 46.38 711 GLU A O 1
ATOM 5524 N N . ALA A 1 712 ? -18.373 4.854 41.346 1.00 40.12 712 ALA A N 1
ATOM 5525 C CA . ALA A 1 712 ? -19.018 5.878 42.179 1.00 40.12 712 ALA A CA 1
ATOM 5526 C C . ALA A 1 712 ? -20.468 6.203 41.751 1.00 40.12 712 ALA A C 1
ATOM 5528 O O . ALA A 1 712 ? -21.252 6.712 42.545 1.00 40.12 712 ALA A O 1
ATOM 5529 N N . GLN A 1 713 ? -20.864 5.841 40.525 1.00 38.38 713 GLN A N 1
ATOM 5530 C CA . GLN A 1 713 ? -22.242 5.940 40.031 1.00 38.38 713 GLN A CA 1
ATOM 5531 C C . GLN A 1 713 ? -23.277 5.106 40.816 1.00 38.38 713 GLN A C 1
ATOM 5533 O O . GLN A 1 713 ? -24.467 5.402 40.711 1.00 38.38 713 GLN A O 1
ATOM 5538 N N . TYR A 1 714 ? -22.858 4.122 41.624 1.00 37.56 714 TYR A N 1
ATOM 5539 C CA . TYR A 1 714 ? -23.753 3.345 42.499 1.00 37.56 714 TYR A CA 1
ATOM 5540 C C . TYR A 1 714 ? -23.670 3.716 43.983 1.00 37.56 714 TYR A C 1
ATOM 5542 O O . TYR A 1 714 ? -24.495 3.251 44.768 1.00 37.56 714 TYR A O 1
ATOM 5550 N N . MET A 1 715 ? -22.737 4.584 44.381 1.00 34.84 715 MET A N 1
ATOM 5551 C CA . MET A 1 715 ? -22.688 5.098 45.748 1.00 34.84 715 MET A CA 1
ATOM 5552 C C . MET A 1 715 ? -23.491 6.394 45.830 1.00 34.84 715 MET A C 1
ATOM 5554 O O . MET A 1 715 ? -22.961 7.494 45.706 1.00 34.84 715 MET A O 1
ATOM 5558 N N . LYS A 1 716 ? -24.807 6.258 46.022 1.00 33.53 716 LYS A N 1
ATOM 5559 C CA . LYS A 1 716 ? -25.602 7.336 46.614 1.00 33.53 716 LYS A CA 1
ATOM 5560 C C . LYS A 1 716 ? -25.501 7.235 48.131 1.00 33.53 716 LYS A C 1
ATOM 5562 O O . LYS A 1 716 ? -25.599 6.144 48.681 1.00 33.53 716 LYS A O 1
ATOM 5567 N N . ASP A 1 717 ? -25.319 8.393 48.752 1.00 40.56 717 ASP A N 1
ATOM 5568 C CA . ASP A 1 717 ? -25.275 8.632 50.190 1.00 40.56 717 ASP A CA 1
ATOM 5569 C C . ASP A 1 717 ? -26.197 7.724 51.016 1.00 40.56 717 ASP A C 1
ATOM 5571 O O . ASP A 1 717 ? -27.404 7.650 50.776 1.00 40.56 717 ASP A O 1
ATOM 5575 N N . GLY A 1 718 ? -25.620 7.121 52.056 1.00 38.66 718 GLY A N 1
ATOM 5576 C CA . GLY A 1 718 ? -26.343 6.410 53.106 1.00 38.66 718 GLY A CA 1
ATOM 5577 C C . GLY A 1 718 ? -25.921 4.953 53.194 1.00 38.66 718 GLY A C 1
ATOM 5578 O O . GLY A 1 718 ? -26.332 4.136 52.379 1.00 38.66 718 GLY A O 1
ATOM 5579 N N . GLY A 1 719 ? -25.094 4.644 54.195 1.00 34.06 719 GLY A N 1
ATOM 5580 C CA . GLY A 1 719 ? -24.589 3.303 54.460 1.00 34.06 719 GLY A CA 1
ATOM 5581 C C . GLY A 1 719 ? -25.675 2.232 54.376 1.00 34.06 719 GLY A C 1
ATOM 5582 O O . GLY A 1 719 ? -26.619 2.220 55.160 1.00 34.06 719 GLY A O 1
ATOM 5583 N N . VAL A 1 720 ? -25.495 1.311 53.440 1.00 29.66 720 VAL A N 1
ATOM 5584 C CA . VAL A 1 720 ? -26.073 -0.022 53.519 1.00 29.66 720 VAL A CA 1
ATOM 5585 C C . VAL A 1 720 ? -24.885 -0.967 53.496 1.00 29.66 720 VAL A C 1
ATOM 5587 O O . VAL A 1 720 ? -24.206 -1.105 52.477 1.00 29.66 720 VAL A O 1
ATOM 5590 N N . GLU A 1 721 ? -24.591 -1.557 54.654 1.00 28.80 721 GLU A N 1
ATOM 5591 C CA . GLU A 1 721 ? -23.728 -2.729 54.742 1.00 28.80 721 GLU A CA 1
ATOM 5592 C C . GLU A 1 721 ? -24.290 -3.791 53.797 1.00 28.80 721 GLU A C 1
ATOM 5594 O O . GLU A 1 721 ? -25.409 -4.274 53.970 1.00 28.80 721 GLU A O 1
ATOM 5599 N N . THR A 1 722 ? -23.527 -4.139 52.767 1.00 29.66 722 THR A N 1
ATOM 5600 C CA . THR A 1 722 ? -23.850 -5.275 51.912 1.00 29.66 722 THR A CA 1
ATOM 5601 C C . THR A 1 722 ? -23.406 -6.540 52.635 1.00 29.66 722 THR A C 1
ATOM 5603 O O . THR A 1 722 ? -22.290 -7.027 52.471 1.00 29.66 722 THR A O 1
ATOM 5606 N N . SER A 1 723 ? -24.285 -7.082 53.477 1.00 27.83 723 SER A N 1
ATOM 5607 C CA . SER A 1 723 ? -24.218 -8.501 53.797 1.00 27.83 723 SER A CA 1
ATOM 5608 C C . SER A 1 723 ? -24.530 -9.287 52.521 1.00 27.83 723 SER A C 1
ATOM 5610 O O . SER A 1 723 ? -25.528 -9.060 51.838 1.00 27.83 723 SER A O 1
ATOM 5612 N N . VAL A 1 724 ? -23.615 -10.184 52.160 1.00 27.03 724 VAL A N 1
ATOM 5613 C CA . VAL A 1 724 ? -23.785 -11.141 51.064 1.00 27.03 724 VAL A CA 1
ATOM 5614 C C . VAL A 1 724 ? -25.020 -12.000 51.378 1.00 27.03 724 VAL A C 1
ATOM 5616 O O . VAL A 1 724 ? -25.042 -12.615 52.448 1.00 27.03 724 VAL A O 1
ATOM 5619 N N . PRO A 1 725 ? -26.050 -12.072 50.511 1.00 28.48 725 PRO A N 1
ATOM 5620 C CA . PRO A 1 725 ? -27.175 -12.956 50.760 1.00 28.48 725 PRO A CA 1
ATOM 5621 C C . PRO A 1 725 ? -26.709 -14.400 50.580 1.00 28.48 725 PRO A C 1
ATOM 5623 O O . PRO A 1 725 ? -26.308 -14.810 49.490 1.00 28.48 725 PRO A O 1
ATOM 5626 N N . ASN A 1 726 ? -26.757 -15.170 51.667 1.00 27.97 726 ASN A N 1
ATOM 5627 C CA . ASN A 1 726 ? -26.728 -16.623 51.588 1.00 27.97 726 ASN A CA 1
ATOM 5628 C C . ASN A 1 726 ? -27.947 -17.085 50.788 1.00 27.97 726 ASN A C 1
ATOM 5630 O O . ASN A 1 726 ? -29.057 -16.601 51.006 1.00 27.97 726 ASN A O 1
ATOM 5634 N N . GLY A 1 727 ? -27.714 -18.015 49.864 1.00 36.81 727 GLY A N 1
ATOM 5635 C CA . GLY A 1 727 ? -28.755 -18.617 49.048 1.00 36.81 727 GLY A CA 1
ATOM 5636 C C . GLY A 1 727 ? -29.854 -19.228 49.909 1.00 36.81 727 GLY A C 1
ATOM 5637 O O . GLY A 1 727 ? -29.580 -20.097 50.734 1.00 36.81 727 GLY A O 1
ATOM 5638 N N . ASN A 1 728 ? -31.060 -18.705 49.718 1.00 35.59 728 ASN A N 1
ATOM 5639 C CA . ASN A 1 728 ? -32.369 -19.354 49.740 1.00 35.59 728 ASN A CA 1
ATOM 5640 C C . ASN A 1 728 ? -33.397 -18.230 49.889 1.00 35.59 728 ASN A C 1
ATOM 5642 O O . ASN A 1 728 ? -33.395 -17.538 50.901 1.00 35.59 728 ASN A O 1
ATOM 5646 N N . ASP A 1 729 ? -34.187 -17.988 48.846 1.00 31.11 729 ASP A N 1
ATOM 5647 C CA . ASP A 1 729 ? -35.648 -18.000 48.947 1.00 31.11 729 ASP A CA 1
ATOM 5648 C C . ASP A 1 729 ? -36.299 -17.557 47.631 1.00 31.11 729 ASP A C 1
ATOM 5650 O O . ASP A 1 729 ? -35.868 -16.632 46.937 1.00 31.11 729 ASP A O 1
ATOM 5654 N N . ASP A 1 730 ? -37.337 -18.314 47.302 1.00 34.53 730 ASP A N 1
ATOM 5655 C CA . ASP A 1 730 ? -38.223 -18.208 46.159 1.00 34.53 730 ASP A CA 1
ATOM 5656 C C . ASP A 1 730 ? -39.056 -16.917 46.171 1.00 34.53 730 ASP A C 1
ATOM 5658 O O . ASP A 1 730 ? -39.636 -16.565 47.195 1.00 34.53 730 ASP A O 1
ATOM 5662 N N . ALA A 1 731 ? -39.179 -16.264 45.006 1.00 28.20 731 ALA A N 1
ATOM 5663 C CA . ALA A 1 731 ? -40.422 -15.703 44.445 1.00 28.20 731 ALA A CA 1
ATOM 5664 C C . ALA A 1 731 ? -40.097 -14.731 43.295 1.00 28.20 731 ALA A C 1
ATOM 5666 O O . ALA A 1 731 ? -39.627 -13.615 43.505 1.00 28.20 731 ALA A O 1
ATOM 5667 N N . VAL A 1 732 ? -40.384 -15.148 42.060 1.00 28.50 732 VAL A N 1
ATOM 5668 C CA . VAL A 1 732 ? -40.391 -14.274 40.878 1.00 28.50 732 VAL A CA 1
ATOM 5669 C C . VAL A 1 732 ? -41.841 -13.884 40.598 1.00 28.50 732 VAL A C 1
ATOM 5671 O O . VAL A 1 732 ? -42.633 -14.737 40.200 1.00 28.50 732 VAL A O 1
ATOM 5674 N N . GLU A 1 733 ? -42.194 -12.609 40.768 1.00 25.22 733 GLU A N 1
ATOM 5675 C CA . GLU A 1 733 ? -43.414 -12.047 40.172 1.00 25.22 733 GLU A CA 1
ATOM 5676 C C . GLU A 1 733 ? -43.109 -11.416 38.798 1.00 25.22 733 GLU A C 1
ATOM 5678 O O . GLU A 1 733 ? -42.054 -10.798 38.619 1.00 25.22 733 GLU A O 1
ATOM 5683 N N . PRO A 1 734 ? -44.003 -11.562 37.799 1.00 27.73 734 PRO A N 1
ATOM 5684 C CA . PRO A 1 734 ? -43.734 -11.141 36.430 1.00 27.73 734 PRO A CA 1
ATOM 5685 C C . PRO A 1 734 ? -44.027 -9.647 36.226 1.00 27.73 734 PRO A C 1
ATOM 5687 O O . PRO A 1 734 ? -45.147 -9.181 36.430 1.00 27.73 734 PRO A O 1
ATOM 5690 N N . VAL A 1 735 ? -43.038 -8.896 35.736 1.00 29.52 735 VAL A N 1
ATOM 5691 C CA . VAL A 1 735 ? -43.229 -7.501 35.311 1.00 29.52 735 VAL A CA 1
ATOM 5692 C C . VAL A 1 735 ? -43.993 -7.470 33.984 1.00 29.52 735 VAL A C 1
ATOM 5694 O O . VAL A 1 735 ? -43.570 -8.031 32.972 1.00 29.52 735 VAL A O 1
ATOM 5697 N N . THR A 1 736 ? -45.151 -6.814 34.001 1.00 27.53 736 THR A N 1
ATOM 5698 C CA . THR A 1 736 ? -46.041 -6.619 32.855 1.00 27.53 736 THR A CA 1
ATOM 5699 C C . THR A 1 736 ? -45.432 -5.716 31.782 1.00 27.53 736 THR A C 1
ATOM 5701 O O . THR A 1 736 ? -44.811 -4.699 32.082 1.00 27.53 736 THR A O 1
ATOM 5704 N N . LYS A 1 737 ? -45.688 -6.079 30.519 1.00 31.53 737 LYS A N 1
ATOM 5705 C CA . LYS A 1 737 ? -45.401 -5.310 29.301 1.00 31.53 737 LYS A CA 1
ATOM 5706 C C . LYS A 1 737 ? -46.049 -3.922 29.349 1.00 31.53 737 LYS A C 1
ATOM 5708 O O . LYS A 1 737 ? -47.262 -3.830 29.187 1.00 31.53 737 LYS A O 1
ATOM 5713 N N . ASP A 1 738 ? -45.244 -2.869 29.426 1.00 28.31 738 ASP A N 1
ATOM 5714 C CA . ASP A 1 738 ? -45.620 -1.584 28.841 1.00 28.31 738 ASP A CA 1
ATOM 5715 C C . ASP A 1 738 ? -44.407 -0.947 28.149 1.00 28.31 738 ASP A C 1
ATOM 5717 O O . ASP A 1 738 ? -43.391 -0.628 28.765 1.00 28.31 738 ASP A O 1
ATOM 5721 N N . ASN A 1 739 ? -44.499 -0.864 26.823 1.00 36.00 739 ASN A N 1
ATOM 5722 C CA . ASN A 1 739 ? -43.494 -0.291 25.939 1.00 36.00 739 ASN A CA 1
ATOM 5723 C C . ASN A 1 739 ? -43.792 1.203 25.796 1.00 36.00 739 ASN A C 1
ATOM 5725 O O . ASN A 1 739 ? -44.520 1.605 24.885 1.00 36.00 739 ASN A O 1
ATOM 5729 N N . SER A 1 740 ? -43.196 2.033 26.649 1.00 29.27 740 SER A N 1
ATOM 5730 C CA . SER A 1 740 ? -43.119 3.473 26.417 1.00 29.27 740 SER A CA 1
ATOM 5731 C C . SER A 1 740 ? -41.688 3.883 26.058 1.00 29.27 740 SER A C 1
ATOM 5733 O O . SER A 1 740 ? -40.700 3.266 26.454 1.00 29.27 740 SER A O 1
ATOM 5735 N N . ARG A 1 741 ? -41.600 4.925 25.230 1.00 33.00 741 ARG A N 1
ATOM 5736 C CA . ARG A 1 741 ? -40.420 5.500 24.558 1.00 33.00 741 ARG A CA 1
ATOM 5737 C C . ARG A 1 741 ? -39.272 5.963 25.471 1.00 33.00 741 ARG A C 1
ATOM 5739 O O . ARG A 1 741 ? -38.319 6.544 24.961 1.00 33.00 741 ARG A O 1
ATOM 5746 N N . ASP A 1 742 ? -39.341 5.691 26.769 1.00 34.03 742 ASP A N 1
ATOM 5747 C CA . ASP A 1 742 ? -38.508 6.337 27.778 1.00 34.03 742 ASP A CA 1
ATOM 5748 C C . ASP A 1 742 ? -37.401 5.450 28.352 1.00 34.03 742 ASP A C 1
ATOM 5750 O O . ASP A 1 742 ? -36.537 5.974 29.044 1.00 34.03 742 ASP A O 1
ATOM 5754 N N . GLY A 1 743 ? -37.360 4.143 28.051 1.00 37.62 743 GLY A N 1
ATOM 5755 C CA . GLY A 1 743 ? -36.200 3.273 28.330 1.00 37.62 743 GLY A CA 1
ATOM 5756 C C . GLY A 1 743 ? -35.660 3.288 29.772 1.00 37.62 743 GLY A C 1
ATOM 5757 O O . GLY A 1 743 ? -34.548 2.820 30.012 1.00 37.62 743 GLY A O 1
ATOM 5758 N N . LEU A 1 744 ? -36.420 3.827 30.725 1.00 31.91 744 LEU A N 1
ATOM 5759 C CA . LEU A 1 744 ? -36.027 4.060 32.106 1.00 31.91 744 LEU A CA 1
ATOM 5760 C C . LEU A 1 744 ? -37.126 3.511 33.018 1.00 31.91 744 LEU A C 1
ATOM 5762 O O . LEU A 1 744 ? -38.302 3.819 32.807 1.00 31.91 744 LEU A O 1
ATOM 5766 N N . PRO A 1 745 ? -36.778 2.727 34.051 1.00 33.28 745 PRO A N 1
ATOM 5767 C CA . PRO A 1 745 ? -37.741 2.360 35.074 1.00 33.28 745 PRO A CA 1
ATOM 5768 C C . PRO A 1 745 ? -38.261 3.620 35.805 1.00 33.28 745 PRO A C 1
ATOM 5770 O O . PRO A 1 745 ? -37.503 4.583 35.964 1.00 33.28 745 PRO A O 1
ATOM 5773 N N . PRO A 1 746 ? -39.512 3.626 36.313 1.00 33.28 746 PRO A N 1
ATOM 5774 C CA . PRO A 1 746 ? -40.221 4.831 36.785 1.00 33.28 746 PRO A CA 1
ATOM 5775 C C . PRO A 1 746 ? -39.575 5.624 37.941 1.00 33.28 746 PRO A C 1
ATOM 5777 O O . PRO A 1 746 ? -40.068 6.690 38.307 1.00 33.28 746 PRO A O 1
ATOM 5780 N N . ASN A 1 747 ? -38.477 5.138 38.529 1.00 32.50 747 ASN A N 1
ATOM 5781 C CA . ASN A 1 747 ? -37.960 5.615 39.815 1.00 32.50 747 ASN A CA 1
ATOM 5782 C C . ASN A 1 747 ? -36.618 6.370 39.740 1.00 32.50 747 ASN A C 1
ATOM 5784 O O . ASN A 1 747 ? -36.053 6.708 40.781 1.00 32.50 747 ASN A O 1
ATOM 5788 N N . MET A 1 748 ? -36.089 6.679 38.551 1.00 27.94 748 MET A N 1
ATOM 5789 C CA . MET A 1 748 ? -34.802 7.381 38.419 1.00 27.94 748 MET A CA 1
ATOM 5790 C C . MET A 1 748 ? -34.988 8.885 38.154 1.00 27.94 748 MET A C 1
ATOM 5792 O O . MET A 1 748 ? -35.251 9.314 37.035 1.00 27.94 748 MET A O 1
ATOM 5796 N N . LYS A 1 749 ? -34.824 9.716 39.194 1.00 26.55 749 LYS A N 1
ATOM 5797 C CA . LYS A 1 749 ? -34.698 11.181 39.062 1.00 26.55 749 LYS A CA 1
ATOM 5798 C C . LYS A 1 749 ? -33.222 11.587 39.082 1.00 26.55 749 LYS A C 1
ATOM 5800 O O . LYS A 1 749 ? -32.511 11.274 40.039 1.00 26.55 749 LYS A O 1
ATOM 5805 N N . PHE A 1 750 ? -32.777 12.321 38.060 1.00 28.27 750 PHE A N 1
ATOM 5806 C CA . PHE A 1 750 ? -31.445 12.931 38.034 1.00 28.27 750 PHE A CA 1
ATOM 5807 C C . PHE A 1 750 ? -31.339 14.046 39.083 1.00 28.27 750 PHE A C 1
ATOM 5809 O O . PHE A 1 750 ? -32.118 14.999 39.079 1.00 28.27 750 PHE A O 1
ATOM 5816 N N . SER A 1 751 ? -30.347 13.926 39.967 1.00 24.98 751 SER A N 1
ATOM 5817 C CA . SER A 1 751 ? -29.851 15.039 40.778 1.00 24.98 751 SER A CA 1
ATOM 5818 C C . SER A 1 751 ? -28.899 15.886 39.930 1.00 24.98 751 SER A C 1
ATOM 5820 O O . SER A 1 751 ? -28.144 15.362 39.112 1.00 24.98 751 SER A O 1
ATOM 5822 N N . ARG A 1 752 ? -28.977 17.203 40.110 1.00 27.05 752 ARG A N 1
ATOM 5823 C CA . ARG A 1 752 ? -28.191 18.236 39.425 1.00 27.05 752 ARG A CA 1
ATOM 5824 C C . ARG A 1 752 ? -26.682 17.971 39.547 1.00 27.05 752 ARG A C 1
ATOM 5826 O O . ARG A 1 752 ? -26.194 17.784 40.650 1.00 27.05 752 ARG A O 1
ATOM 5833 N N . ALA A 1 753 ? -25.981 18.082 38.415 1.00 31.50 753 ALA A N 1
ATOM 5834 C CA . ALA A 1 753 ? -24.540 18.334 38.302 1.00 31.50 753 ALA A CA 1
ATOM 5835 C C . ALA A 1 753 ? -23.625 17.424 39.150 1.00 31.50 753 ALA A C 1
ATOM 5837 O O . ALA A 1 753 ? -23.100 17.847 40.175 1.00 31.50 753 ALA A O 1
ATOM 5838 N N . ALA A 1 754 ? -23.368 16.199 38.682 1.00 25.19 754 ALA A N 1
ATOM 5839 C CA . ALA A 1 754 ? -22.259 15.404 39.203 1.00 25.19 754 ALA A CA 1
ATOM 5840 C C . ALA A 1 754 ? -20.964 15.811 38.489 1.00 25.19 754 ALA A C 1
ATOM 5842 O O . ALA A 1 754 ? -20.820 15.691 37.272 1.00 25.19 754 ALA A O 1
ATOM 5843 N N . SER A 1 755 ? -20.052 16.355 39.274 1.00 25.19 755 SER A N 1
ATOM 5844 C CA . SER A 1 755 ? -18.751 16.845 38.877 1.00 25.19 755 SER A CA 1
ATOM 5845 C C . SER A 1 755 ? -17.676 15.784 39.155 1.00 25.19 755 SER A C 1
ATOM 5847 O O . SER A 1 755 ? -17.604 15.324 40.289 1.00 25.19 755 SER A O 1
ATOM 5849 N N . TYR A 1 756 ? -16.826 15.505 38.151 1.00 31.81 756 TYR A N 1
ATOM 5850 C CA . TYR A 1 756 ? -15.500 14.840 38.218 1.00 31.81 756 TYR A CA 1
ATOM 5851 C C . TYR A 1 756 ? -15.537 13.315 38.515 1.00 31.81 756 TYR A C 1
ATOM 5853 O O . TYR A 1 756 ? -16.144 12.886 39.479 1.00 31.81 756 TYR A O 1
ATOM 5861 N N . ASN A 1 757 ? -14.982 12.388 37.715 1.00 32.62 757 ASN A N 1
ATOM 5862 C CA . ASN A 1 757 ? -13.602 12.282 37.213 1.00 32.62 757 ASN A CA 1
ATOM 5863 C C . ASN A 1 757 ? -12.575 12.813 38.221 1.00 32.62 757 ASN A C 1
ATOM 5865 O O . ASN A 1 757 ? -11.861 13.770 37.936 1.00 32.62 757 ASN A O 1
ATOM 5869 N N . ASN A 1 758 ? -12.531 12.203 39.410 1.00 31.20 758 ASN A N 1
ATOM 5870 C CA . ASN A 1 758 ? -11.420 12.359 40.341 1.00 31.20 758 ASN A CA 1
ATOM 5871 C C . ASN A 1 758 ? -10.330 11.302 40.039 1.00 31.20 758 ASN A C 1
ATOM 5873 O O . ASN A 1 758 ? -10.474 10.146 40.438 1.00 31.20 758 ASN A O 1
ATOM 5877 N N . PRO A 1 759 ? -9.224 11.657 39.361 1.00 32.50 759 PRO A N 1
ATOM 5878 C CA . PRO A 1 759 ? -8.105 10.742 39.125 1.00 32.50 759 PRO A CA 1
ATOM 5879 C C . PRO A 1 759 ? -7.359 10.323 40.406 1.00 32.50 759 PRO A C 1
ATOM 5881 O O . PRO A 1 759 ? -6.543 9.411 40.344 1.00 32.50 759 PRO A O 1
ATOM 5884 N N . HIS A 1 760 ? -7.635 10.926 41.572 1.00 31.27 760 HIS A N 1
ATOM 5885 C CA . HIS A 1 760 ? -7.098 10.454 42.856 1.00 31.27 760 HIS A CA 1
ATOM 5886 C C . HIS A 1 760 ? -7.862 9.257 43.446 1.00 31.27 760 HIS A C 1
ATOM 5888 O O . HIS A 1 760 ? -7.355 8.620 44.366 1.00 31.27 760 HIS A O 1
ATOM 5894 N N . GLU A 1 761 ? -9.040 8.921 42.912 1.00 33.31 761 GLU A N 1
ATOM 5895 C CA . GLU A 1 761 ? -9.826 7.742 43.315 1.00 33.31 761 GLU A CA 1
ATOM 5896 C C . GLU A 1 761 ? -9.635 6.548 42.363 1.00 33.31 761 GLU A C 1
ATOM 5898 O O . GLU A 1 761 ? -10.022 5.429 42.685 1.00 33.31 761 GLU A O 1
ATOM 5903 N N . MET A 1 762 ? -8.962 6.759 41.224 1.00 33.81 762 MET A N 1
ATOM 5904 C CA . MET A 1 762 ? -8.530 5.708 40.296 1.00 33.81 762 MET A CA 1
ATOM 5905 C C . MET A 1 762 ? -7.031 5.432 40.452 1.00 33.81 762 MET A C 1
ATOM 5907 O O . MET A 1 762 ? -6.230 5.687 39.557 1.00 33.81 762 MET A O 1
ATOM 5911 N N . PHE A 1 763 ? -6.644 4.881 41.596 1.00 28.98 763 PHE A N 1
ATOM 5912 C CA . PHE A 1 763 ? -5.398 4.131 41.701 1.00 28.98 763 PHE A CA 1
ATOM 5913 C C . PHE A 1 763 ? -5.739 2.719 42.175 1.00 28.98 763 PHE A C 1
ATOM 5915 O O . PHE A 1 763 ? -6.312 2.586 43.260 1.00 28.98 763 PHE A O 1
ATOM 5922 N N . PRO A 1 764 ? -5.301 1.644 41.494 1.00 33.22 764 PRO A N 1
ATOM 5923 C CA . PRO A 1 764 ? -4.849 0.516 42.279 1.00 33.22 764 PRO A CA 1
ATOM 5924 C C . PRO A 1 764 ? -3.643 1.061 43.043 1.00 33.22 764 PRO A C 1
ATOM 5926 O O . PRO A 1 764 ? -2.616 1.388 42.443 1.00 33.22 764 PRO A O 1
ATOM 5929 N N . SER A 1 765 ? -3.759 1.260 44.359 1.00 34.31 765 SER A N 1
ATOM 5930 C CA . SER A 1 765 ? -2.554 1.510 45.141 1.00 34.31 765 SER A CA 1
ATOM 5931 C C . SER A 1 765 ? -1.614 0.351 44.818 1.00 34.31 765 SER A C 1
ATOM 5933 O O . SER A 1 765 ? -2.010 -0.809 44.929 1.00 34.31 765 SER A O 1
ATOM 5935 N N . ALA A 1 766 ? -0.394 0.632 44.356 1.00 34.22 766 ALA A N 1
ATOM 5936 C CA . ALA A 1 766 ? 0.571 -0.418 44.028 1.00 34.22 766 ALA A CA 1
ATOM 5937 C C . ALA A 1 766 ? 0.694 -1.438 45.185 1.00 34.22 766 ALA A C 1
ATOM 5939 O O . ALA A 1 766 ? 0.884 -2.627 44.957 1.00 34.22 766 ALA A O 1
ATOM 5940 N N . SER A 1 767 ? 0.441 -0.999 46.426 1.00 34.50 767 SER A N 1
ATOM 5941 C CA . SER A 1 767 ? 0.342 -1.857 47.608 1.00 34.50 767 SER A CA 1
ATOM 5942 C C . SER A 1 767 ? -0.689 -2.994 47.521 1.00 34.50 767 SER A C 1
ATOM 5944 O O . SER A 1 767 ? -0.419 -4.056 48.072 1.00 34.50 767 SER A O 1
ATOM 5946 N N . LYS A 1 768 ? -1.829 -2.829 46.833 1.00 36.16 768 LYS A N 1
ATOM 5947 C CA . LYS A 1 768 ? -2.873 -3.864 46.705 1.00 36.16 768 LYS A CA 1
ATOM 5948 C C . LYS A 1 768 ? -2.603 -4.857 45.575 1.00 36.16 768 LYS A C 1
ATOM 5950 O O . LYS A 1 768 ? -2.869 -6.046 45.732 1.00 36.16 768 LYS A O 1
ATOM 5955 N N . LEU A 1 769 ? -2.004 -4.396 44.474 1.00 35.00 769 LEU A N 1
ATOM 5956 C CA . LEU A 1 769 ? -1.590 -5.280 43.377 1.00 35.00 769 LEU A CA 1
ATOM 5957 C C . LEU A 1 769 ? -0.474 -6.242 43.834 1.00 35.00 769 LEU A C 1
ATOM 5959 O O . LEU A 1 769 ? -0.505 -7.426 43.510 1.00 35.00 769 LEU A O 1
ATOM 5963 N N . PHE A 1 770 ? 0.459 -5.762 44.668 1.00 37.03 770 PHE A N 1
ATOM 5964 C CA . PHE A 1 770 ? 1.519 -6.591 45.258 1.00 37.03 770 PHE A CA 1
ATOM 5965 C C . PHE A 1 770 ? 1.074 -7.389 46.498 1.00 37.03 770 PHE A C 1
ATOM 5967 O O . PHE A 1 770 ? 1.639 -8.451 46.764 1.00 37.03 770 PHE A O 1
ATOM 5974 N N . SER A 1 771 ? 0.043 -6.962 47.242 1.00 37.97 771 SER A N 1
ATOM 5975 C CA . SER A 1 771 ? -0.480 -7.766 48.361 1.00 37.97 771 SER A CA 1
ATOM 5976 C C . SER A 1 771 ? -1.237 -9.011 47.891 1.00 37.97 771 SER A C 1
ATOM 5978 O O . SER A 1 771 ? -1.169 -10.045 48.553 1.00 37.97 771 SER A O 1
ATOM 5980 N N . GLY A 1 772 ? -1.911 -8.945 46.735 1.00 36.56 772 GLY A N 1
ATOM 5981 C CA . GLY A 1 772 ? -2.591 -10.097 46.131 1.00 36.56 772 GLY A CA 1
ATOM 5982 C C . GLY A 1 772 ? -1.630 -11.238 45.781 1.00 36.56 772 GLY A C 1
ATOM 5983 O O . GLY A 1 772 ? -1.937 -12.401 46.041 1.00 36.56 772 GLY A O 1
ATOM 5984 N N . MET A 1 773 ? -0.420 -10.913 45.313 1.00 34.75 773 MET A N 1
ATOM 5985 C CA . MET A 1 773 ? 0.611 -11.905 44.974 1.00 34.75 773 MET A CA 1
ATOM 5986 C C . MET A 1 773 ? 1.205 -12.613 46.204 1.00 34.75 773 MET A C 1
ATOM 5988 O O . MET A 1 773 ? 1.577 -13.780 46.110 1.00 34.75 773 MET A O 1
ATOM 5992 N N . ASN A 1 774 ? 1.220 -11.969 47.377 1.00 35.38 774 ASN A N 1
ATOM 5993 C CA . ASN A 1 774 ? 1.649 -12.609 48.629 1.00 35.38 774 ASN A CA 1
ATOM 5994 C C . ASN A 1 774 ? 0.573 -13.518 49.249 1.00 35.38 774 ASN A C 1
ATOM 5996 O O . ASN A 1 774 ? 0.903 -14.407 50.032 1.00 35.38 774 ASN A O 1
ATOM 6000 N N . SER A 1 775 ? -0.704 -13.343 48.892 1.00 35.06 775 SER A N 1
ATOM 6001 C CA . SER A 1 775 ? -1.801 -14.171 49.421 1.00 35.06 775 SER A CA 1
ATOM 6002 C C . SER A 1 775 ? -1.891 -15.567 48.784 1.00 35.06 775 SER A C 1
ATOM 6004 O O . SER A 1 775 ? -2.443 -16.483 49.390 1.00 35.06 775 SER A O 1
ATOM 6006 N N . VAL A 1 776 ? -1.272 -15.769 47.613 1.00 36.94 776 VAL A N 1
ATOM 6007 C CA . VAL A 1 776 ? -1.219 -17.070 46.916 1.00 36.94 776 VAL A CA 1
ATOM 6008 C C . VAL A 1 776 ? -0.082 -17.965 47.442 1.00 36.94 776 VAL A C 1
ATOM 6010 O O . VAL A 1 776 ? -0.131 -19.182 47.292 1.00 36.94 776 VAL A O 1
ATOM 6013 N N . ALA A 1 777 ? 0.904 -17.403 48.151 1.00 34.88 777 ALA A N 1
ATOM 6014 C CA . ALA A 1 777 ? 2.004 -18.158 48.766 1.00 34.88 777 ALA A CA 1
ATOM 6015 C C . ALA A 1 777 ? 1.726 -18.607 50.221 1.00 34.88 777 ALA A C 1
ATOM 6017 O O . ALA A 1 777 ? 2.566 -19.257 50.841 1.00 34.88 777 ALA A O 1
ATOM 6018 N N . GLY A 1 778 ? 0.562 -18.258 50.783 1.00 34.31 778 GLY A N 1
ATOM 6019 C CA . GLY A 1 778 ? 0.308 -18.301 52.226 1.00 34.31 778 GLY A CA 1
ATOM 6020 C C . GLY A 1 778 ? -0.725 -19.311 52.725 1.00 34.31 778 GLY A C 1
ATOM 6021 O O . GLY A 1 778 ? -1.189 -19.139 53.843 1.00 34.31 778 GLY A O 1
ATOM 6022 N N . ASN A 1 779 ? -1.113 -20.331 51.950 1.00 31.69 779 ASN A N 1
ATOM 6023 C CA . ASN A 1 779 ? -2.054 -21.365 52.412 1.00 31.69 779 ASN A CA 1
ATOM 6024 C C . ASN A 1 779 ? -1.684 -22.767 51.897 1.00 31.69 779 ASN A C 1
ATOM 6026 O O . ASN A 1 779 ? -2.409 -23.390 51.127 1.00 31.69 779 ASN A O 1
ATOM 6030 N N . VAL A 1 780 ? -0.557 -23.299 52.376 1.00 28.31 780 VAL A N 1
ATOM 6031 C CA . VAL A 1 780 ? -0.358 -24.753 52.474 1.00 28.31 780 VAL A CA 1
ATOM 6032 C C . VAL A 1 780 ? -0.438 -25.113 53.951 1.00 28.31 780 VAL A C 1
ATOM 6034 O O . VAL A 1 780 ? 0.548 -25.094 54.685 1.00 28.31 780 VAL A O 1
ATOM 6037 N N . THR A 1 781 ? -1.652 -25.392 54.418 1.00 28.16 781 THR A N 1
ATOM 6038 C CA . THR A 1 781 ? -1.885 -25.926 55.758 1.00 28.16 781 THR A CA 1
ATOM 6039 C C . THR A 1 781 ? -1.451 -27.391 55.763 1.00 28.16 781 THR A C 1
ATOM 6041 O O . THR A 1 781 ? -2.155 -28.271 55.274 1.00 28.16 781 THR A O 1
ATOM 6044 N N . ILE A 1 782 ? -0.258 -27.656 56.295 1.00 26.62 782 ILE A N 1
ATOM 6045 C CA . ILE A 1 782 ? 0.238 -29.011 56.548 1.00 26.62 782 ILE A CA 1
ATOM 6046 C C . ILE A 1 782 ? -0.677 -29.668 57.590 1.00 26.62 782 ILE A C 1
ATOM 6048 O O . ILE A 1 782 ? -0.680 -29.283 58.762 1.00 26.62 782 ILE A O 1
ATOM 6052 N N . GLN A 1 783 ? -1.440 -30.684 57.176 1.00 27.70 783 GLN A N 1
ATOM 6053 C CA . GLN A 1 783 ? -2.075 -31.613 58.108 1.00 27.70 783 GLN A CA 1
ATOM 6054 C C . GLN A 1 783 ? -0.988 -32.369 58.883 1.00 27.70 783 GLN A C 1
ATOM 6056 O O . GLN A 1 783 ? -0.224 -33.155 58.323 1.00 27.70 783 GLN A O 1
ATOM 6061 N N . LYS A 1 784 ? -0.927 -32.137 60.197 1.00 28.02 784 LYS A N 1
ATOM 6062 C CA . LYS A 1 784 ? -0.168 -32.964 61.139 1.00 28.02 784 LYS A CA 1
ATOM 6063 C C . LYS A 1 784 ? -0.869 -34.311 61.315 1.00 28.02 784 LYS A C 1
ATOM 6065 O O . LYS A 1 784 ? -1.983 -34.345 61.824 1.00 28.02 784 LYS A O 1
ATOM 6070 N N . ASN A 1 785 ? -0.163 -35.402 61.027 1.00 28.75 785 ASN A N 1
ATOM 6071 C CA . ASN A 1 785 ? -0.372 -36.682 61.699 1.00 28.75 785 ASN A CA 1
ATOM 6072 C C . ASN A 1 785 ? 0.973 -37.241 62.193 1.00 28.75 785 ASN A C 1
ATOM 6074 O O . ASN A 1 785 ? 2.003 -37.112 61.539 1.00 28.75 785 ASN A O 1
ATOM 6078 N N . SER A 1 786 ? 0.929 -37.767 63.417 1.00 27.48 786 SER A N 1
ATOM 6079 C CA . SER A 1 786 ? 2.036 -38.056 64.346 1.00 27.48 786 SER A CA 1
ATOM 6080 C C . SER A 1 786 ? 2.647 -39.475 64.138 1.00 27.48 786 SER A C 1
ATOM 6082 O O . SER A 1 786 ? 2.310 -40.123 63.150 1.00 27.48 786 SER A O 1
ATOM 6084 N N . PRO A 1 787 ? 3.558 -40.005 64.988 1.00 48.81 787 PRO A N 1
ATOM 6085 C CA . PRO A 1 787 ? 4.968 -40.239 64.653 1.00 48.81 787 PRO A CA 1
ATOM 6086 C C . PRO A 1 787 ? 5.368 -41.733 64.700 1.00 48.81 787 PRO A C 1
ATOM 6088 O O . PRO A 1 787 ? 4.687 -42.535 65.333 1.00 48.81 787 PRO A O 1
ATOM 6091 N N . LYS A 1 788 ? 6.518 -42.126 64.125 1.00 27.03 788 LYS A N 1
ATOM 6092 C CA . LYS A 1 788 ? 7.243 -43.360 64.516 1.00 27.03 788 LYS A CA 1
ATOM 6093 C C . LYS A 1 788 ? 8.695 -43.381 63.998 1.00 27.03 788 LYS A C 1
ATOM 6095 O O . LYS A 1 788 ? 8.925 -43.532 62.811 1.00 27.03 788 LYS A O 1
ATOM 6100 N N . ASN A 1 789 ? 9.610 -43.184 64.953 1.00 29.44 789 ASN A N 1
ATOM 6101 C CA . ASN A 1 789 ? 10.968 -43.715 65.195 1.00 29.44 789 ASN A CA 1
ATOM 6102 C C . ASN A 1 789 ? 11.857 -44.387 64.098 1.00 29.44 789 ASN A C 1
ATOM 6104 O O . ASN A 1 789 ? 11.367 -44.894 63.099 1.00 29.44 789 ASN A O 1
ATOM 6108 N N . PRO A 1 790 ? 13.195 -44.446 64.336 1.00 52.09 790 PRO A N 1
ATOM 6109 C CA . PRO A 1 790 ? 14.258 -44.309 63.329 1.00 52.09 790 PRO A CA 1
ATOM 6110 C C . PRO A 1 790 ? 15.119 -45.579 63.125 1.00 52.09 790 PRO A C 1
ATOM 6112 O O . PRO A 1 790 ? 15.069 -46.469 63.973 1.00 52.09 790 PRO A O 1
ATOM 6115 N N . ARG A 1 791 ? 15.978 -45.616 62.078 1.00 25.14 791 ARG A N 1
ATOM 6116 C CA . ARG A 1 791 ? 17.389 -46.129 62.049 1.00 25.14 791 ARG A CA 1
ATOM 6117 C C . ARG A 1 791 ? 17.890 -46.590 60.658 1.00 25.14 791 ARG A C 1
ATOM 6119 O O . ARG A 1 791 ? 17.109 -47.054 59.838 1.00 25.14 791 ARG A O 1
ATOM 6126 N N . SER A 1 792 ? 19.235 -46.597 60.549 1.00 25.28 792 SER A N 1
ATOM 6127 C CA . SER A 1 792 ? 20.173 -47.196 59.554 1.00 25.28 792 SER A CA 1
ATOM 6128 C C . SER A 1 792 ? 20.505 -46.320 58.328 1.00 25.28 792 SER A C 1
ATOM 6130 O O . SER A 1 792 ? 19.577 -45.826 57.708 1.00 25.28 792 SER A O 1
ATOM 6132 N N . ILE A 1 793 ? 21.738 -45.920 57.950 1.00 25.77 793 ILE A N 1
ATOM 6133 C CA . ILE A 1 793 ? 23.179 -46.322 58.034 1.00 25.77 793 ILE A CA 1
ATOM 6134 C C . ILE A 1 793 ? 23.737 -46.708 56.637 1.00 25.77 793 ILE A C 1
ATOM 6136 O O . ILE A 1 793 ? 23.156 -47.543 55.957 1.00 25.77 793 ILE A O 1
ATOM 6140 N N . SER A 1 794 ? 24.932 -46.153 56.332 1.00 24.42 794 SER A N 1
ATOM 6141 C CA . SER A 1 794 ? 25.984 -46.495 55.325 1.00 24.42 794 SER A CA 1
ATOM 6142 C C . SER A 1 794 ? 25.696 -46.210 53.837 1.00 24.42 794 SER A C 1
ATOM 6144 O O . SER A 1 794 ? 24.661 -46.629 53.347 1.00 24.42 794 SER A O 1
ATOM 6146 N N . VAL A 1 795 ? 26.458 -45.398 53.073 1.00 29.73 795 VAL A N 1
ATOM 6147 C CA . VAL A 1 795 ? 27.915 -45.239 52.753 1.00 29.73 795 VAL A CA 1
ATOM 6148 C C . VAL A 1 795 ? 28.386 -46.104 51.568 1.00 29.73 795 VAL A C 1
ATOM 6150 O O . VAL A 1 795 ? 28.463 -47.317 51.702 1.00 29.73 795 VAL A O 1
ATOM 6153 N N . SER A 1 796 ? 28.835 -45.445 50.485 1.00 25.58 796 SER A N 1
ATOM 6154 C CA . SER A 1 796 ? 30.032 -45.764 49.659 1.00 25.58 796 SER A CA 1
ATOM 6155 C C . SER A 1 796 ? 30.229 -44.622 48.639 1.00 25.58 796 SER A C 1
ATOM 6157 O O . SER A 1 796 ? 29.287 -44.327 47.912 1.00 25.58 796 SER A O 1
ATOM 6159 N N . GLY A 1 797 ? 31.300 -43.816 48.677 1.00 26.16 797 GLY A N 1
ATOM 6160 C CA . GLY A 1 797 ? 32.617 -44.078 48.056 1.00 26.16 797 GLY A CA 1
ATOM 6161 C C . GLY A 1 797 ? 32.634 -43.488 46.628 1.00 26.16 797 GLY A C 1
ATOM 6162 O O . GLY A 1 797 ? 31.657 -43.647 45.919 1.00 26.16 797 GLY A O 1
ATOM 6163 N N . ALA A 1 798 ? 33.628 -42.778 46.101 1.00 26.83 798 ALA A N 1
ATOM 6164 C CA . ALA A 1 798 ? 34.967 -42.407 46.527 1.00 26.83 798 ALA A CA 1
ATOM 6165 C C . ALA A 1 798 ? 35.391 -41.156 45.717 1.00 26.83 798 ALA A C 1
ATOM 6167 O O . ALA A 1 798 ? 34.918 -40.941 44.605 1.00 26.83 798 ALA A O 1
ATOM 6168 N N . ASN A 1 799 ? 36.294 -40.357 46.278 1.00 32.88 799 ASN A N 1
ATOM 6169 C CA . ASN A 1 799 ? 37.101 -39.340 45.587 1.00 32.88 799 ASN A CA 1
ATOM 6170 C C . ASN A 1 799 ? 38.519 -39.944 45.419 1.00 32.88 799 ASN A C 1
ATOM 6172 O O . ASN A 1 799 ? 38.825 -40.858 46.198 1.00 32.88 799 ASN A O 1
ATOM 6176 N N . PRO A 1 800 ? 39.417 -39.467 44.519 1.00 42.97 800 PRO A N 1
ATOM 6177 C CA . PRO A 1 800 ? 40.153 -38.240 44.871 1.00 42.97 800 PRO A CA 1
ATOM 6178 C C . PRO A 1 800 ? 40.860 -37.414 43.754 1.00 42.97 800 PRO A C 1
ATOM 6180 O O . PRO A 1 800 ? 41.189 -37.928 42.692 1.00 42.97 800 PRO A O 1
ATOM 6183 N N . LEU A 1 801 ? 41.240 -36.182 44.165 1.00 31.00 801 LEU A N 1
ATOM 6184 C CA . LEU A 1 801 ? 42.458 -35.393 43.828 1.00 31.00 801 LEU A CA 1
ATOM 6185 C C . LEU A 1 801 ? 42.568 -34.817 42.386 1.00 31.00 801 LEU A C 1
ATOM 6187 O O . LEU A 1 801 ? 42.298 -35.512 41.423 1.00 31.00 801 LEU A O 1
ATOM 6191 N N . SER A 1 802 ? 42.968 -33.557 42.128 1.00 27.75 802 SER A N 1
ATOM 6192 C CA . SER A 1 802 ? 43.969 -32.707 42.803 1.00 27.75 802 SER A CA 1
ATOM 6193 C C . SER A 1 802 ? 43.952 -31.226 42.310 1.00 27.75 802 SER A C 1
ATOM 6195 O O . SER A 1 802 ? 43.898 -31.022 41.102 1.00 27.75 802 SER A O 1
ATOM 6197 N N . THR A 1 803 ? 44.018 -30.251 43.248 1.00 30.98 803 THR A N 1
ATOM 6198 C CA . THR A 1 803 ? 44.939 -29.060 43.353 1.00 30.98 803 THR A CA 1
ATOM 6199 C C . THR A 1 803 ? 45.363 -28.260 42.098 1.00 30.98 803 THR A C 1
ATOM 6201 O O . THR A 1 803 ? 45.668 -28.880 41.093 1.00 30.98 803 THR A O 1
ATOM 6204 N N . LEU A 1 804 ? 45.593 -26.935 42.022 1.00 30.75 804 LEU A N 1
ATOM 6205 C CA . LEU A 1 804 ? 45.899 -25.738 42.862 1.00 30.75 804 LEU A CA 1
ATOM 6206 C C . LEU A 1 804 ? 45.743 -24.520 41.884 1.00 30.75 804 LEU A C 1
ATOM 6208 O O . LEU A 1 804 ? 45.765 -24.746 40.678 1.00 30.75 804 LEU A O 1
ATOM 6212 N N . GLY A 1 805 ? 45.629 -23.230 42.221 1.00 27.19 805 GLY A N 1
ATOM 6213 C CA . GLY A 1 805 ? 45.760 -22.475 43.465 1.00 27.19 805 GLY A CA 1
ATOM 6214 C C . GLY A 1 805 ? 45.445 -20.972 43.236 1.00 27.19 805 GLY A C 1
ATOM 6215 O O . GLY A 1 805 ? 45.637 -20.454 42.143 1.00 27.19 805 GLY A O 1
ATOM 6216 N N . GLU A 1 806 ? 44.816 -20.376 44.251 1.00 31.25 806 GLU A N 1
ATOM 6217 C CA . GLU A 1 806 ? 45.184 -19.178 45.040 1.00 31.25 806 GLU A CA 1
ATOM 6218 C C . GLU A 1 806 ? 45.656 -17.804 44.484 1.00 31.25 806 GLU A C 1
ATOM 6220 O O . GLU A 1 806 ? 46.445 -17.700 43.553 1.00 31.25 806 GLU A O 1
ATOM 6225 N N . GLU A 1 807 ? 45.224 -16.792 45.274 1.00 29.12 807 GLU A N 1
ATOM 6226 C CA . GLU A 1 807 ? 45.692 -15.396 45.498 1.00 29.12 807 GLU A CA 1
ATOM 6227 C C . GLU A 1 807 ? 45.236 -14.283 44.523 1.00 29.12 807 GLU A C 1
ATOM 6229 O O . GLU A 1 807 ? 45.245 -14.452 43.314 1.00 29.12 807 GLU A O 1
ATOM 6234 N N . GLY A 1 808 ? 44.817 -13.073 44.934 1.00 28.38 808 GLY A N 1
ATOM 6235 C CA . GLY A 1 808 ? 44.704 -12.417 46.244 1.00 28.38 808 GLY A CA 1
ATOM 6236 C C . GLY A 1 808 ? 44.367 -10.909 46.080 1.00 28.38 808 GLY A C 1
ATOM 6237 O O . GLY A 1 808 ? 44.895 -10.247 45.199 1.00 28.38 808 GLY A O 1
ATOM 6238 N N . THR A 1 809 ? 43.428 -10.418 46.899 1.00 31.20 809 THR A N 1
ATOM 6239 C CA . THR A 1 809 ? 43.255 -9.075 47.527 1.00 31.20 809 THR A CA 1
ATOM 6240 C C . THR A 1 809 ? 43.695 -7.730 46.883 1.00 31.20 809 THR A C 1
ATOM 6242 O O . THR A 1 809 ? 44.877 -7.482 46.701 1.00 31.20 809 THR A O 1
ATOM 6245 N N . ALA A 1 810 ? 42.702 -6.818 46.812 1.00 29.14 810 ALA A N 1
ATOM 6246 C CA . ALA A 1 810 ? 42.597 -5.458 47.410 1.00 29.14 810 ALA A CA 1
ATOM 6247 C C . ALA A 1 810 ? 43.450 -4.236 46.956 1.00 29.14 810 ALA A C 1
ATOM 6249 O O . ALA A 1 810 ? 44.664 -4.314 46.865 1.00 29.14 810 ALA A O 1
ATOM 6250 N N . GLU A 1 811 ? 42.738 -3.085 46.877 1.00 30.28 811 GLU A N 1
ATOM 6251 C CA . GLU A 1 811 ? 43.180 -1.662 46.960 1.00 30.28 811 GLU A CA 1
ATOM 6252 C C . GLU A 1 811 ? 44.130 -1.161 45.837 1.00 30.28 811 GLU A C 1
ATOM 6254 O O . GLU A 1 811 ? 44.890 -1.916 45.265 1.00 30.28 811 GLU A O 1
ATOM 6259 N N . GLU A 1 812 ? 44.144 0.081 45.342 1.00 30.05 812 GLU A N 1
ATOM 6260 C CA . GLU A 1 812 ? 43.745 1.390 45.852 1.00 30.05 812 GLU A CA 1
ATOM 6261 C C . GLU A 1 812 ? 43.619 2.402 44.678 1.00 30.05 812 GLU A C 1
ATOM 6263 O O . GLU A 1 812 ? 43.854 2.104 43.509 1.00 30.05 812 GLU A O 1
ATOM 6268 N N . LYS A 1 813 ? 43.225 3.625 45.025 1.00 32.03 813 LYS A N 1
ATOM 6269 C CA . LYS A 1 813 ? 42.868 4.790 44.208 1.00 32.03 813 LYS A CA 1
ATOM 6270 C C . LYS A 1 813 ? 43.978 5.398 43.314 1.00 32.03 813 LYS A C 1
ATOM 6272 O O . LYS A 1 813 ? 45.140 5.451 43.680 1.00 32.03 813 LYS A O 1
ATOM 6277 N N . ALA A 1 814 ? 43.477 6.113 42.297 1.00 33.09 814 ALA A N 1
ATOM 6278 C CA . ALA A 1 814 ? 43.862 7.465 41.841 1.00 33.09 814 ALA A CA 1
ATOM 6279 C C . ALA A 1 814 ? 45.040 7.709 40.859 1.00 33.09 814 ALA A C 1
ATOM 6281 O O . ALA A 1 814 ? 46.210 7.734 41.218 1.00 33.09 814 ALA A O 1
ATOM 6282 N N . SER A 1 815 ? 44.619 8.257 39.707 1.00 31.20 815 SER A N 1
ATOM 6283 C CA . SER A 1 815 ? 45.122 9.470 39.025 1.00 31.20 815 SER A CA 1
ATOM 6284 C C . SER A 1 815 ? 46.208 9.365 37.943 1.00 31.20 815 SER A C 1
ATOM 6286 O O . SER A 1 815 ? 47.185 8.642 38.086 1.00 31.20 815 SER A O 1
ATOM 6288 N N . LEU A 1 816 ? 46.026 10.244 36.936 1.00 33.22 816 LEU A N 1
ATOM 6289 C CA . LEU A 1 816 ? 46.923 10.662 35.838 1.00 33.22 816 LEU A CA 1
ATOM 6290 C C . LEU A 1 816 ? 46.956 9.646 34.674 1.00 33.22 816 LEU A C 1
ATOM 6292 O O . LEU A 1 816 ? 47.511 8.567 34.813 1.00 33.22 816 LEU A O 1
ATOM 6296 N N . LYS A 1 817 ? 46.346 9.898 33.509 1.00 34.28 817 LYS A N 1
ATOM 6297 C CA . LYS A 1 817 ? 46.392 11.092 32.644 1.00 34.28 817 LYS A CA 1
ATOM 6298 C C . LYS A 1 817 ? 45.181 11.175 31.720 1.00 34.28 817 LYS A C 1
ATOM 6300 O O . LYS A 1 817 ? 44.671 10.094 31.359 1.00 34.28 817 LYS A O 1
#

Sequence (817 aa):
MASRTLILVLAWTTSVLGAEWSYKGKHGPGHWGGVCNTGKSQSPIDFAEPEFVELEPFAFTHYEREPLAVTLSNNGHSAKIEYSLNEAREPIISGGGLPGIKFGFAQAHFHWGGGSERGSEHTIMGRSYPLELHLVHYNKKYESLMDALPHWDGLAVLGVMFRVSDQPNPDIEDILEAASIIKTPGTSKSVPKISPLDIYLPNNTVDFFRYNGSLTTPPCSESVTWTVFTEPLNISEQQLDQFRYLKDAEGFSMKDNFRPVQPINERRLLTTKVNYRGQDVAPKVLERARYDVYHEEPEEVDHFFLLIMSIIIFFMQCGFAFMEAGAVRSKNTVNILIKNWLDMCIGALVYWAVGFALTFGESRPGLARFMGTSYFFFFDMPAYKLSKWFFQFVFAATAATLVSGSLAERCNFYAYIVYSIMITGFIYPMIAHWTWHREGWLRIHGYHDFAGSGVVHLTGAVCALVGCILMGPRIGRFDKDGKPVPMPGHSVPLAALGGLILVFGFFACNGTKQGSISHPGDGVAIATSIVNTALGTSAAGLCTLIFCKTGIVPGTGHTYSFLLTMNGSLTGTVALCAGCNVYQSWAAVVVGASCGPLFLYSRYFLLSMTIDDPLDAIPVHGIGGLWGVIAVHIFKADGLIMTGSSEAAIGLGWNLIGLATIIVWTGVMCFVMFYILKKNQMLRVETEHEFKGMDLLKHGESAYPADAWVEAQYMKDGGVETSVPNGNDDAVEPVTKDNSRDGLPPNMKFSRAASYNNPHEMFPSASKLFSGMNSVAGNVTIQKNSPKNPRSISVSGANPLSTLGEEGTAEEKASLK

Foldseek 3Di:
DDDDDDDDDPPDPPPPPQDDAACDDPRRLVNHDDCSPVPDFADDAEAQDADEDDWWFKDKDLLQPWAQKWKWAAQQQWTKIAGRHDPVRWIWIATPPQPAGIWTWGIKTKWAAPDQFATDQYHYSNTHGGMKMKTKTFHPVAPDLVRLLQAQSGIEIEIAGEHADPDALPLCVVVLVQLLVNQEHPDMDMDSGHGGNVSVDDLDRQKWKWWQHFPQDPVRRSRYTYTYHPDHHYHHPVSSVSRQSHAHPVGHRNHRSYHHHDDNRPIHIHTNDPCPPPDDDPDDDDDPDPPPPPPVPFLVVLLVLLQVLLVLLLLLLVLLLLQLLQLAAQLASQVLNVLSVVLLVLLLVQCLQALVQFQAAPPDPPCQQFGHDDCHNHVVPDPSCVSVSSSVSSLLSLLLSLQSQQQTLWFFPVLSSLSSNCSSNPLLSRLNNLCPHPNHVLPVLQQFQQLPLLSRQQLSLLLSQLLLVLRAAQPPQADPVLAGDDDGGDHPVSSVSSLVSNLSSLLSSQLCSLSGDSGPCSVVLSVQRNLLLVLLLVLQLVLLQVCLLVCPQPPSPNDSDPLLSSLSSLLSNSLSSRASSQADSVLSSVLSNVSNVQLRNVVVVCSSVSRGGSRSSSSSSNSSSLSSSLSRQCGGCCHCVNPVDPVSVSSSVSSVVSNVVSSVSSNVSSNVSLVVCVVVVNTTDDPVCSVSHCCCVPVVHRPDDCVLDDPCVPDDDDDDPDDPDDDDDDDDDDDDDDDDPPSDDPPDDDDPDDDDDDVVSNDPPVVNVVVVVVVVVPDPDDDDDDDDDDDDDDDDDDDDDDDDDDDDDDDDDDDDD

Organism: Tigriopus californicus (NCBI:txid6832)

Radius of gyration: 37.38 Å; chains: 1; bounding box: 94×77×118 Å